Protein AF-A0A812BFP7-F1 (afdb_monomer)

InterPro domains:
  IPR000241 Ribosomal RNA large subunit methyltransferase K/L-like, methyltransferase domain [PF01170] (196-323)
  IPR000649 Initiation factor 2B-related [PF01008] (764-1062)
  IPR002052 DNA methylase, N-6 adenine-specific, conserved site [PS00092] (311-317)
  IPR016691 tRNA (guanine(10)-N(2))-methyltransferase TRMT11 [PS51627] (2-546)
  IPR029063 S-adenosyl-L-methionine-dependent methyltransferase superfamily [G3DSA:3.40.50.150] (191-390)
  IPR029063 S-adenosyl-L-methionine-dependent methyltransferase superfamily [SSF53335] (126-402)
  IPR037171 NagB/RpiA transferase-like [SSF100950] (746-1070)
  IPR042529 Initiation factor 2B-like, C-terminal [G3DSA:3.40.50.10470] (867-1072)
  IPR059073 tRNA (guanine(10)-N(2))-methyltransferase TRMT11, N-terminal domain [PF25904] (10-185)

Secondary structure (DSSP, 8-state):
-----PPPEEEEEEE-SS-GGGHHHHHHHHHHHTT---EETTTTTTTS-SEEEEEES-HHHHHHHHTT-SSEEEEEEEEEEESSHHHHHHHHHT--HHHHGGGT-TT-EEEEEEEEESS---HHHHHHHHHTS-TTTTT--SEE-SSS-SEEEEEEEEE---TT-SS--SEEEEEEEEEEEE-SHHHHHHT-GGG-SS--TTPPPHHHHHHHHHHTT--TT-EEEETT-TTTHHHHHHHTTT-EEEEEES-HHHHTT-SPPSSTT-SS--TT-SHHHHHHTTTGGGGEEEEEE--TT-TTS-SSSS-EEEEEE----SSSS--EEEPP--S-------S-----EEE--HHHHHHHHHHHHHHHEEEEEEEEEEEEEETTT--GGGS-BBTTEEEEEEEEEESSSSEEEEEEEEEE-S---B-TTS-BS---B-SS-TTSSS-HHHHHHHHHHGGGS--HHHHHHHTTS----S--SSTHHHHHHHHHHHHHTTSSSSSSS--------------------------------------------------------------------------------------------------------SSHHHHHHHHHHHHHHTTTTSSS-----------HHHHHHHHHHHHHHHHHHHHHHHHSS----------------------------------------------HHHHHTTSS-S-GGGTTSPBPPPHHHHHHHGGG---S-HHHHHHHHHHHTTSS-SHHHHHHHHHHHHHHHHHH----TTS-HHHHHHHHHHHHHHHHHHHHT-SSSS-----HHHHHHHHHHHHHHHTS-TT--HHHHHHHHHHHHHHHIIIIIIHHHHHHHHHHHTT--TTEEEEEES--HHHHHHHHHHHHTT--EEEEEEE-TTT-HHHHHHHHHHHTT-EEEEEEGGGHHHHGGG-SEEEEE-SEEETTS-EEEETTHHHHHHHHHHTT--EEEE--GGGEES----SSSSS--BPPTHHHH--TTS--TTTTGGG-TT-----B-EEEE-GGG--EEE-SS-EE-GGGHHHHHHHHHHHH-GGGGGG-S--

pLDDT: mean 71.1, std 27.14, range [19.17, 98.56]

Structure (mmCIF, N/CA/C/O backbone):
data_AF-A0A812BFP7-F1
#
_entry.id   AF-A0A812BFP7-F1
#
loop_
_atom_site.group_PDB
_atom_site.id
_atom_site.type_symbol
_atom_site.label_atom_id
_atom_site.label_alt_id
_atom_site.label_comp_id
_atom_site.label_asym_id
_atom_site.label_entity_id
_atom_site.label_seq_id
_atom_site.pdbx_PDB_ins_code
_atom_site.Cartn_x
_atom_site.Cartn_y
_atom_site.Cartn_z
_atom_site.occupancy
_atom_site.B_iso_or_equiv
_atom_site.auth_seq_id
_atom_site.auth_comp_id
_atom_site.auth_asym_id
_atom_site.auth_atom_id
_atom_site.pdbx_PDB_model_num
ATOM 1 N N . MET A 1 1 ? -51.902 -11.927 16.737 1.00 34.41 1 MET A N 1
ATOM 2 C CA . MET A 1 1 ? -51.162 -12.066 18.015 1.00 34.41 1 MET A CA 1
ATOM 3 C C . MET A 1 1 ? -51.449 -10.841 18.872 1.00 34.41 1 MET A C 1
ATOM 5 O O . MET A 1 1 ? -51.767 -9.804 18.302 1.00 34.41 1 MET A O 1
ATOM 9 N N . MET A 1 2 ? -51.421 -10.958 20.202 1.00 28.30 2 MET A N 1
ATOM 10 C CA . MET A 1 2 ? -51.776 -9.850 21.103 1.00 28.30 2 MET A CA 1
ATOM 11 C C . MET A 1 2 ? -50.679 -8.778 21.135 1.00 28.30 2 MET A C 1
ATOM 13 O O . MET A 1 2 ? -49.498 -9.109 21.199 1.00 28.30 2 MET A O 1
ATOM 17 N N . SER A 1 3 ? -51.073 -7.502 21.118 1.00 32.19 3 SER A N 1
ATOM 18 C CA . SER A 1 3 ? -50.143 -6.380 21.269 1.00 32.19 3 SER A CA 1
ATOM 19 C C . SER A 1 3 ? -49.846 -6.143 22.750 1.00 32.19 3 SER A C 1
ATOM 21 O O . SER A 1 3 ? -50.626 -5.506 23.459 1.00 32.19 3 SER A O 1
ATOM 23 N N . THR A 1 4 ? -48.724 -6.670 23.238 1.00 33.34 4 THR A N 1
ATOM 24 C CA . THR A 1 4 ? -48.198 -6.314 24.559 1.00 33.34 4 THR A CA 1
ATOM 25 C C . THR A 1 4 ? -47.571 -4.925 24.485 1.00 33.34 4 THR A C 1
ATOM 27 O O . THR A 1 4 ? -46.426 -4.782 24.055 1.00 33.34 4 THR A O 1
ATOM 30 N N . CYS A 1 5 ? -48.315 -3.898 24.897 1.00 33.09 5 CYS A N 1
ATOM 31 C CA . CYS A 1 5 ? -47.792 -2.540 25.012 1.00 33.09 5 CYS A CA 1
ATOM 32 C C . CYS A 1 5 ? -46.683 -2.511 26.077 1.00 33.09 5 CYS A C 1
ATOM 34 O O . CYS A 1 5 ? -46.962 -2.549 27.276 1.00 33.09 5 CYS A O 1
ATOM 36 N N . SER A 1 6 ? -45.419 -2.494 25.650 1.00 42.41 6 SER A N 1
ATOM 37 C CA . SER A 1 6 ? -44.271 -2.456 26.554 1.00 42.41 6 SER A CA 1
ATOM 38 C C . SER A 1 6 ? -44.202 -1.098 27.247 1.00 42.41 6 SER A C 1
ATOM 40 O O . SER A 1 6 ? -44.049 -0.082 26.568 1.00 42.41 6 SER A O 1
ATOM 42 N N . LEU A 1 7 ? -44.272 -1.078 28.580 1.00 53.75 7 LEU A N 1
ATOM 43 C CA . LEU A 1 7 ? -43.989 0.129 29.359 1.00 53.75 7 LEU A CA 1
ATOM 44 C C . LEU A 1 7 ? -42.561 0.601 29.063 1.00 53.75 7 LEU A C 1
ATOM 46 O O . LEU A 1 7 ? -41.603 -0.121 29.349 1.00 53.75 7 LEU A O 1
ATOM 50 N N . THR A 1 8 ? -42.416 1.804 28.509 1.00 64.38 8 THR A N 1
ATOM 51 C CA . THR A 1 8 ? -41.109 2.448 28.376 1.00 64.38 8 THR A CA 1
ATOM 52 C C . THR A 1 8 ? -40.562 2.773 29.767 1.00 64.38 8 THR A C 1
ATOM 54 O O . THR A 1 8 ? -41.273 3.295 30.626 1.00 64.38 8 THR A O 1
ATOM 57 N N . ARG A 1 9 ? -39.296 2.422 30.025 1.00 83.94 9 ARG A N 1
ATOM 58 C CA . ARG A 1 9 ? -38.604 2.775 31.277 1.00 83.94 9 ARG A CA 1
ATOM 59 C C . ARG A 1 9 ? -37.729 3.999 31.026 1.00 83.94 9 ARG A C 1
ATOM 61 O O . ARG A 1 9 ? -37.123 4.127 29.959 1.00 83.94 9 ARG A O 1
ATOM 68 N N . ARG A 1 10 ? -37.678 4.895 32.015 1.00 91.75 10 ARG A N 1
ATOM 69 C CA . ARG A 1 10 ? -36.827 6.090 31.993 1.00 91.75 10 ARG A CA 1
ATOM 70 C C . ARG A 1 10 ? -35.416 5.728 32.442 1.00 91.75 10 ARG A C 1
ATOM 72 O O . ARG A 1 10 ? -35.230 5.079 33.472 1.00 91.75 10 ARG A O 1
ATOM 79 N N . PHE A 1 11 ? -34.427 6.200 31.700 1.00 94.31 11 PHE A N 1
ATOM 80 C CA . PHE A 1 11 ? -33.012 6.029 31.996 1.00 94.31 11 PHE A CA 1
ATOM 81 C C . PHE A 1 11 ? -32.294 7.377 31.955 1.00 94.31 11 PHE A C 1
ATOM 83 O O . PHE A 1 11 ? -32.685 8.287 31.226 1.00 94.31 11 PHE A O 1
ATOM 90 N N . LEU A 1 12 ? -31.230 7.489 32.743 1.00 94.44 12 LEU A N 1
ATOM 91 C CA . LEU A 1 12 ? -30.334 8.636 32.791 1.00 94.44 12 LEU A CA 1
ATOM 92 C C . LEU A 1 12 ? -28.981 8.219 32.212 1.00 94.44 12 LEU A C 1
ATOM 94 O O . LEU A 1 12 ? -28.311 7.347 32.769 1.00 94.44 12 LEU A O 1
ATOM 98 N N . PHE A 1 13 ? -28.568 8.834 31.109 1.00 94.50 13 PHE A N 1
ATOM 99 C CA . PHE A 1 13 ? -27.234 8.648 30.541 1.00 94.50 13 PHE A CA 1
ATOM 100 C C . PHE A 1 13 ? -26.302 9.744 31.059 1.00 94.50 13 PHE A C 1
ATOM 102 O O . PHE A 1 13 ? -26.590 10.929 30.912 1.00 94.50 13 PHE A O 1
ATOM 109 N N . HIS A 1 14 ? -25.183 9.349 31.667 1.00 93.31 14 HIS A N 1
ATOM 110 C CA . HIS A 1 14 ? -24.153 10.256 32.171 1.00 93.31 14 HIS A CA 1
ATOM 111 C C . HIS A 1 14 ? -23.006 10.308 31.157 1.00 93.31 14 HIS A C 1
ATOM 113 O O . HIS A 1 14 ? -22.214 9.373 31.047 1.00 93.31 14 HIS A O 1
ATOM 119 N N . TYR A 1 15 ? -22.901 11.398 30.406 1.00 92.44 15 TYR A N 1
ATOM 120 C CA . TYR A 1 15 ? -21.848 11.630 29.422 1.00 92.44 15 TYR A CA 1
ATOM 121 C C . TYR A 1 15 ? -20.527 12.107 30.043 1.00 92.44 15 TYR A C 1
ATOM 123 O O . TYR A 1 15 ? -20.464 12.690 31.125 1.00 92.44 15 TYR A O 1
ATOM 131 N N . ALA A 1 16 ? -19.434 11.902 29.312 1.00 89.94 16 ALA A N 1
ATOM 132 C CA . ALA A 1 16 ? -18.162 12.557 29.571 1.00 89.94 16 ALA A CA 1
ATOM 133 C C . ALA A 1 16 ? -18.251 14.059 29.251 1.00 89.94 16 ALA A C 1
ATOM 135 O O . ALA A 1 16 ? -18.958 14.473 28.328 1.00 89.94 16 ALA A O 1
ATOM 136 N N . ASN A 1 17 ? -17.505 14.890 29.986 1.00 87.56 17 ASN A N 1
ATOM 137 C CA . ASN A 1 17 ? -17.420 16.331 29.721 1.00 87.56 17 ASN A CA 1
ATOM 138 C C . ASN A 1 17 ? -16.369 16.655 28.643 1.00 87.56 17 ASN A C 1
ATOM 140 O O . ASN A 1 17 ? -15.458 17.454 28.836 1.00 87.56 17 ASN A O 1
ATOM 144 N N . GLU A 1 18 ? -16.478 15.944 27.525 1.00 87.62 18 GLU A N 1
ATOM 145 C CA . GLU A 1 18 ? -15.593 15.959 26.365 1.00 87.62 18 GLU A CA 1
ATOM 146 C C . GLU A 1 18 ? -16.489 15.853 25.121 1.00 87.62 18 GLU A C 1
ATOM 148 O O . GLU A 1 18 ? -17.521 15.186 25.178 1.00 87.62 18 GLU A O 1
ATOM 153 N N . HIS A 1 19 ? -16.100 16.474 24.001 1.00 89.44 19 HIS A N 1
ATOM 154 C CA . HIS A 1 19 ? -16.774 16.306 22.701 1.00 89.44 19 HIS A CA 1
ATOM 155 C C . HIS A 1 19 ? -18.311 16.497 22.748 1.00 89.44 19 HIS A C 1
ATOM 157 O O . HIS A 1 19 ? -19.067 15.650 22.277 1.00 89.44 19 HIS A O 1
ATOM 163 N N . LEU A 1 20 ? -18.771 17.621 23.311 1.00 89.75 20 LEU A N 1
ATOM 164 C CA . LEU A 1 20 ? -20.192 17.899 23.590 1.00 89.75 20 LEU A CA 1
ATOM 165 C C . LEU A 1 20 ? -21.097 17.714 22.351 1.00 89.75 20 LEU A C 1
ATOM 167 O O . LEU A 1 20 ? -22.049 16.936 22.399 1.00 89.75 20 LEU A O 1
ATOM 171 N N . ASP A 1 21 ? -20.725 18.322 21.220 1.00 90.38 21 ASP A N 1
ATOM 172 C CA . ASP A 1 21 ? -21.389 18.222 19.906 1.00 90.38 21 ASP A CA 1
ATOM 173 C C . ASP A 1 21 ? -21.549 16.795 19.347 1.00 90.38 21 ASP A C 1
ATOM 175 O O . ASP A 1 21 ? -22.310 16.580 18.403 1.00 90.38 21 ASP A O 1
ATOM 179 N N . PHE A 1 22 ? -20.813 15.818 19.877 1.00 93.44 22 PHE A N 1
ATOM 180 C CA . PHE A 1 22 ? -20.758 14.447 19.364 1.00 93.44 22 PHE A CA 1
ATOM 181 C C . PHE A 1 22 ? -21.661 13.492 20.155 1.00 93.44 22 PHE A C 1
ATOM 183 O O . PHE A 1 22 ? -21.960 12.402 19.673 1.00 93.44 22 PHE A O 1
ATOM 190 N N . ARG A 1 23 ? -22.126 13.902 21.345 1.00 91.94 23 ARG A N 1
ATOM 191 C CA . ARG A 1 23 ? -22.915 13.075 22.275 1.00 91.94 23 ARG A CA 1
ATOM 192 C C . ARG A 1 23 ? -24.201 12.537 21.642 1.00 91.94 23 ARG A C 1
ATOM 194 O O . ARG A 1 23 ? -24.395 11.326 21.569 1.00 91.94 23 ARG A O 1
ATOM 201 N N . LEU A 1 24 ? -25.062 13.438 21.160 1.00 91.06 24 LEU A N 1
ATOM 202 C CA . LEU A 1 24 ? -26.338 13.069 20.540 1.00 91.06 24 LEU A CA 1
ATOM 203 C C . LEU A 1 24 ? -26.155 12.385 19.169 1.00 91.06 24 LEU A C 1
ATOM 205 O O . LEU A 1 24 ? -26.836 11.386 18.943 1.00 91.06 24 LEU A O 1
ATOM 209 N N . PRO A 1 25 ? -25.243 12.825 18.274 1.00 93.81 25 PRO A N 1
ATOM 210 C CA . PRO A 1 25 ? -24.984 12.113 17.020 1.00 93.81 25 PRO A CA 1
ATOM 211 C C . PRO A 1 25 ? -24.421 10.693 17.194 1.00 93.81 25 PRO A C 1
ATOM 213 O O . PRO A 1 25 ? -24.878 9.789 16.488 1.00 93.81 25 PRO A O 1
ATOM 216 N N . GLU A 1 26 ? -23.504 10.461 18.148 1.00 95.19 26 GLU A N 1
ATOM 217 C CA . GLU A 1 26 ? -23.027 9.103 18.464 1.00 95.19 26 GLU A CA 1
ATOM 218 C C . GLU A 1 26 ? -24.194 8.236 18.951 1.00 95.19 26 GLU A C 1
ATOM 220 O O . GLU A 1 26 ? -24.418 7.155 18.406 1.00 95.19 26 GLU A O 1
ATOM 225 N N . LEU A 1 27 ? -24.972 8.722 19.928 1.00 93.94 27 LEU A N 1
ATOM 226 C CA . LEU A 1 27 ? -26.112 7.981 20.470 1.00 93.94 27 LEU A CA 1
ATOM 227 C C . LEU A 1 27 ? -27.147 7.646 19.387 1.00 93.94 27 LEU A C 1
ATOM 229 O O . LEU A 1 27 ? -27.565 6.492 19.292 1.00 93.94 27 LEU A O 1
ATOM 233 N N . LYS A 1 28 ? -27.544 8.620 18.557 1.00 93.69 28 LYS A N 1
ATOM 234 C CA . LYS A 1 28 ? -28.531 8.397 17.488 1.00 93.69 28 LYS A CA 1
ATOM 235 C C . LYS A 1 28 ? -28.031 7.357 16.477 1.00 93.69 28 LYS A C 1
ATOM 237 O O . LYS A 1 28 ? -28.782 6.440 16.162 1.00 93.69 28 LYS A O 1
ATOM 242 N N . SER A 1 29 ? -26.757 7.415 16.076 1.00 95.50 29 SER A N 1
ATOM 243 C CA . SER A 1 29 ? -26.152 6.420 15.170 1.00 95.50 29 SER A CA 1
ATOM 244 C C . SER A 1 29 ? -26.057 5.019 15.797 1.00 95.50 29 SER A C 1
ATOM 246 O O . SER A 1 29 ? -26.315 4.019 15.134 1.00 95.50 29 SER A O 1
ATOM 248 N N . VAL A 1 30 ? -25.729 4.911 17.091 1.00 95.38 30 VAL A N 1
ATOM 249 C CA . VAL A 1 30 ? -25.682 3.610 17.785 1.00 95.38 30 VAL A CA 1
ATOM 250 C C . VAL A 1 30 ? -27.081 3.006 17.954 1.00 95.38 30 VAL A C 1
ATOM 252 O O . VAL A 1 30 ? -27.252 1.810 17.730 1.00 95.38 30 VAL A O 1
ATOM 255 N N . VAL A 1 31 ? -28.091 3.812 18.296 1.00 94.00 31 VAL A N 1
ATOM 256 C CA . VAL A 1 31 ? -29.491 3.359 18.413 1.00 94.00 31 VAL A CA 1
ATOM 257 C C . VAL A 1 31 ? -30.044 2.888 17.065 1.00 94.00 31 VAL A C 1
ATOM 259 O O . VAL A 1 31 ? -30.708 1.851 17.003 1.00 94.00 31 VAL A O 1
ATOM 262 N N . GLU A 1 32 ? -29.733 3.612 15.990 1.00 93.94 32 GLU A N 1
ATOM 263 C CA . GLU A 1 32 ? -30.132 3.275 14.623 1.00 93.94 32 GLU A CA 1
ATOM 264 C C . GLU A 1 32 ? -29.479 1.969 14.139 1.00 93.94 32 GLU A C 1
ATOM 266 O O . GLU A 1 32 ? -30.173 1.079 13.647 1.00 93.94 32 GLU A O 1
ATOM 271 N N . LEU A 1 33 ? -28.171 1.795 14.371 1.00 93.25 33 LEU A N 1
ATOM 272 C CA . LEU A 1 33 ? -27.451 0.551 14.072 1.00 93.25 33 LEU A CA 1
ATOM 273 C C . LEU A 1 33 ? -27.994 -0.660 14.855 1.00 93.25 33 LEU A C 1
ATOM 275 O O . LEU A 1 33 ? -27.965 -1.781 14.349 1.00 93.25 33 LEU A O 1
ATOM 279 N N . LEU A 1 34 ? -28.503 -0.440 16.071 1.00 91.88 34 LEU A N 1
ATOM 280 C CA . LEU A 1 34 ? -29.174 -1.450 16.899 1.00 91.88 34 LEU A CA 1
ATOM 281 C C . LEU A 1 34 ? -30.661 -1.653 16.531 1.00 91.88 34 LEU A C 1
ATOM 283 O O . LEU A 1 34 ? -31.382 -2.330 17.268 1.00 91.88 34 LEU A O 1
ATOM 287 N N . GLY A 1 35 ? -31.157 -1.051 15.440 1.00 90.25 35 GLY A N 1
ATOM 288 C CA . GLY A 1 35 ? -32.549 -1.184 14.980 1.00 90.25 35 GLY A CA 1
ATOM 289 C C . GLY A 1 35 ? -33.598 -0.718 16.000 1.00 90.25 35 GLY A C 1
ATOM 290 O O . GLY A 1 35 ? -34.750 -1.151 15.961 1.00 90.25 35 GLY A O 1
ATOM 291 N N . THR A 1 36 ? -33.190 0.121 16.952 1.00 86.75 36 THR A N 1
ATOM 292 C CA . THR A 1 36 ? -33.939 0.451 18.167 1.00 86.75 36 THR A CA 1
ATOM 293 C C . THR A 1 36 ? -34.615 1.818 18.043 1.00 86.75 36 THR A C 1
ATOM 295 O O . THR A 1 36 ? -34.182 2.683 17.286 1.00 86.75 36 THR A O 1
ATOM 298 N N . LYS A 1 37 ? -35.689 2.041 18.811 1.00 85.75 37 LYS A N 1
ATOM 299 C CA . LYS A 1 37 ? -36.280 3.373 19.008 1.00 85.75 37 LYS A CA 1
ATOM 300 C C . LYS A 1 37 ? -35.928 3.902 20.394 1.00 85.75 37 LYS A C 1
ATOM 302 O O . LYS A 1 37 ? -36.026 3.168 21.374 1.00 85.75 37 LYS A O 1
ATOM 307 N N . ILE A 1 38 ? -35.568 5.179 20.453 1.00 89.19 38 ILE A N 1
ATOM 308 C CA . ILE A 1 38 ? -35.316 5.941 21.678 1.00 89.19 38 ILE A CA 1
ATOM 309 C C . ILE A 1 38 ? -36.223 7.172 21.676 1.00 89.19 38 ILE A C 1
ATOM 311 O O . ILE A 1 38 ? -36.395 7.798 20.630 1.00 89.19 38 ILE A O 1
ATOM 315 N N . SER A 1 39 ? -36.797 7.516 22.828 1.00 89.00 39 SER A N 1
ATOM 316 C CA . SER A 1 39 ? -37.360 8.852 23.051 1.00 89.00 39 SER A CA 1
ATOM 317 C C . SER A 1 39 ? -36.368 9.649 23.889 1.00 89.00 39 SER A C 1
ATOM 319 O O . SER A 1 39 ? -35.818 9.116 24.854 1.00 89.00 39 SER A O 1
ATOM 321 N N . ILE A 1 40 ? -36.102 10.898 23.517 1.00 86.88 40 ILE A N 1
ATOM 322 C CA . ILE A 1 40 ? -35.144 11.767 24.207 1.00 86.88 40 ILE A CA 1
ATOM 323 C C . ILE A 1 40 ? -35.922 12.950 24.778 1.00 86.88 40 ILE A C 1
ATOM 325 O O . ILE A 1 40 ? -36.580 13.683 24.038 1.00 86.88 40 ILE A O 1
ATOM 329 N N . LYS A 1 41 ? -35.855 13.134 26.099 1.00 77.06 41 LYS A N 1
ATOM 330 C CA . LYS A 1 41 ? -36.414 14.316 26.760 1.00 77.06 41 LYS A CA 1
ATOM 331 C C . LYS A 1 41 ? -35.540 15.523 26.391 1.00 77.06 41 LYS A C 1
ATOM 333 O O . LYS A 1 41 ? -34.319 15.403 26.397 1.00 77.06 41 LYS A O 1
ATOM 338 N N . ASN A 1 42 ? -36.156 16.664 26.077 1.00 64.31 42 ASN A N 1
ATOM 339 C CA . ASN A 1 42 ? -35.472 17.934 25.789 1.00 64.31 42 ASN A CA 1
ATOM 340 C C . ASN A 1 42 ? -34.384 17.866 24.686 1.00 64.31 42 ASN A C 1
ATOM 342 O O . ASN A 1 42 ? -33.236 18.241 24.914 1.00 64.31 42 ASN A O 1
ATOM 346 N N . GLU A 1 43 ? -34.724 17.451 23.457 1.00 61.72 43 GLU A N 1
ATOM 347 C CA . GLU A 1 43 ? -33.748 17.360 22.344 1.00 61.72 43 GLU A CA 1
ATOM 348 C C . GLU A 1 43 ? -32.973 18.658 22.014 1.00 61.72 43 GLU A C 1
ATOM 350 O O . GLU A 1 43 ? -31.988 18.609 21.278 1.00 61.72 43 GLU A O 1
ATOM 355 N N . THR A 1 44 ? -33.423 19.824 22.487 1.00 49.72 44 THR A N 1
ATOM 356 C CA . THR A 1 44 ? -33.136 21.121 21.859 1.00 49.72 44 THR A CA 1
ATOM 357 C C . THR A 1 44 ? -32.016 21.968 22.470 1.00 49.72 44 THR A C 1
ATOM 359 O O . THR A 1 44 ? -31.631 22.927 21.805 1.00 49.72 44 THR A O 1
ATOM 362 N N . ASN A 1 45 ? -31.494 21.699 23.681 1.00 45.66 45 ASN A N 1
ATOM 363 C CA . ASN A 1 45 ? -30.565 22.668 24.314 1.00 45.66 45 ASN A CA 1
ATOM 364 C C . ASN A 1 45 ? -29.476 22.132 25.277 1.00 45.66 45 ASN A C 1
ATOM 366 O O . ASN A 1 45 ? -28.659 22.905 25.774 1.00 45.66 45 ASN A O 1
ATOM 370 N N . GLU A 1 46 ? -29.404 20.829 25.557 1.00 56.22 46 GLU A N 1
ATOM 371 C CA . GLU A 1 46 ? -28.599 20.304 26.680 1.00 56.22 46 GLU A CA 1
ATOM 372 C C . GLU A 1 46 ? -27.129 19.949 26.335 1.00 56.22 46 GLU A C 1
ATOM 374 O O . GLU A 1 46 ? -26.581 18.950 26.797 1.00 56.22 46 GLU A O 1
ATOM 379 N N . GLN A 1 47 ? -26.428 20.785 25.553 1.00 59.81 47 GLN A N 1
ATOM 380 C CA . GLN A 1 47 ? -24.992 20.568 25.276 1.00 59.81 47 GLN A CA 1
ATOM 381 C C . GLN A 1 47 ? -24.102 20.670 26.533 1.00 59.81 47 GLN A C 1
ATOM 383 O O . GLN A 1 47 ? -23.095 19.965 26.624 1.00 59.81 47 GLN A O 1
ATOM 388 N N . LYS A 1 48 ? -24.447 21.549 27.489 1.00 71.88 48 LYS A N 1
ATOM 389 C CA . LYS A 1 48 ? -23.667 21.774 28.724 1.00 71.88 48 LYS A CA 1
ATOM 390 C C . LYS A 1 48 ? -23.982 20.760 29.839 1.00 71.88 48 LYS A C 1
ATOM 392 O O . LYS A 1 48 ? -23.065 20.386 30.570 1.00 71.88 48 LYS A O 1
ATOM 397 N N . ASN A 1 49 ? -25.220 20.265 29.940 1.00 84.25 49 ASN A N 1
ATOM 398 C CA . ASN A 1 49 ? -25.593 19.225 30.908 1.00 84.25 49 ASN A CA 1
ATOM 399 C C . ASN A 1 49 ? -24.865 17.908 30.561 1.00 84.25 49 ASN A C 1
ATOM 401 O O . ASN A 1 49 ? -24.902 17.489 29.405 1.00 84.25 49 ASN A O 1
ATOM 405 N N . PRO A 1 50 ? -24.149 17.235 31.481 1.00 88.12 50 PRO A N 1
ATOM 406 C CA . PRO A 1 50 ? -23.606 15.899 31.226 1.00 88.12 50 PRO A CA 1
ATOM 407 C C . PRO A 1 50 ? -24.668 14.795 31.323 1.00 88.12 50 PRO A C 1
ATOM 409 O O . PRO A 1 50 ? -24.377 13.665 30.936 1.00 88.12 50 PRO A O 1
ATOM 412 N N . PHE A 1 51 ? -25.857 15.077 31.852 1.00 90.62 51 PHE A N 1
ATOM 413 C CA . PHE A 1 51 ? -26.940 14.109 31.990 1.00 90.62 51 PHE A CA 1
ATOM 414 C C . PHE A 1 51 ? -27.934 14.222 30.830 1.00 90.62 51 PHE A C 1
ATOM 416 O O . PHE A 1 51 ? -28.146 15.301 30.290 1.00 90.62 51 PHE A O 1
ATOM 423 N N . LEU A 1 52 ? -28.537 13.100 30.438 1.00 91.25 52 LEU A N 1
ATOM 424 C CA . LEU A 1 52 ? -29.611 13.055 29.445 1.00 91.25 52 LEU A CA 1
ATOM 425 C C . LEU A 1 52 ? -30.669 12.042 29.881 1.00 91.25 52 LEU A C 1
ATOM 427 O O . LEU A 1 52 ? -30.341 10.880 30.136 1.00 91.25 52 LEU A O 1
ATOM 431 N N . VAL A 1 53 ? -31.930 12.471 29.942 1.00 91.62 53 VAL A N 1
ATOM 432 C CA . VAL A 1 53 ? -33.067 11.593 30.247 1.00 91.62 53 VAL A CA 1
ATOM 433 C C . VAL A 1 53 ? -33.620 11.006 28.948 1.00 91.62 53 VAL A C 1
ATOM 435 O O . VAL A 1 53 ? -34.004 11.735 28.032 1.00 91.62 53 VAL A O 1
ATOM 438 N N . VAL A 1 54 ? -33.670 9.678 28.873 1.00 91.88 54 VAL A N 1
ATOM 439 C CA . VAL A 1 54 ? -34.143 8.933 27.699 1.00 91.88 54 VAL A CA 1
ATOM 440 C C . VAL A 1 54 ? -35.144 7.854 28.096 1.00 91.88 54 VAL A C 1
ATOM 442 O O . VAL A 1 54 ? -35.083 7.311 29.199 1.00 91.88 54 VAL A O 1
ATOM 445 N N . GLU A 1 55 ? -36.043 7.501 27.183 1.00 91.81 55 GLU A N 1
ATOM 446 C CA . GLU A 1 55 ? -36.928 6.348 27.337 1.00 91.81 55 GLU A CA 1
ATOM 447 C C . GLU A 1 55 ? -36.559 5.236 26.358 1.00 91.81 55 GLU A C 1
ATOM 449 O O . GLU A 1 55 ? -36.386 5.469 25.156 1.00 91.81 55 GLU A O 1
ATOM 454 N N . LEU A 1 56 ? -36.448 4.018 26.893 1.00 90.25 56 LEU A N 1
ATOM 455 C CA . LEU A 1 56 ? -36.044 2.815 26.166 1.00 90.25 56 LEU A CA 1
ATOM 456 C C . LEU A 1 56 ? -36.894 1.604 26.596 1.00 90.25 56 LEU A C 1
ATOM 458 O O . LEU A 1 56 ? -37.439 1.587 27.706 1.00 90.25 56 LEU A O 1
ATOM 462 N N . PRO A 1 57 ? -37.018 0.571 25.739 1.00 86.44 57 PRO A N 1
ATOM 463 C CA . PRO A 1 57 ? -37.899 -0.568 25.999 1.00 86.44 57 PRO A CA 1
ATOM 464 C C . PRO A 1 57 ? -37.356 -1.561 27.040 1.00 86.44 57 PRO A C 1
ATOM 466 O O . PRO A 1 57 ? -38.134 -2.327 27.603 1.00 86.44 57 PRO A O 1
ATOM 469 N N . SER A 1 58 ? -36.041 -1.596 27.305 1.00 88.56 58 SER A N 1
ATOM 470 C CA . SER A 1 58 ? -35.457 -2.523 28.286 1.00 88.56 58 SER A CA 1
ATOM 471 C C . SER A 1 58 ? -34.087 -2.083 28.821 1.00 88.56 58 SER A C 1
ATOM 473 O O . SER A 1 58 ? -33.368 -1.321 28.175 1.00 88.56 58 SER A O 1
ATOM 475 N N . GLU A 1 59 ? -33.689 -2.636 29.974 1.00 91.31 59 GLU A N 1
ATOM 476 C CA . GLU A 1 59 ? -32.315 -2.533 30.498 1.00 91.31 59 GLU A CA 1
ATOM 477 C C . GLU A 1 59 ? -31.281 -3.190 29.569 1.00 91.31 59 GLU A C 1
ATOM 479 O O . GLU A 1 59 ? -30.136 -2.752 29.515 1.00 91.31 59 GLU A O 1
ATOM 484 N N . GLU A 1 60 ? -31.661 -4.227 28.818 1.00 92.25 60 GLU A N 1
ATOM 485 C CA . GLU A 1 60 ? -30.736 -4.929 27.922 1.00 92.25 60 GLU A CA 1
ATOM 486 C C . GLU A 1 60 ? -30.380 -4.069 26.703 1.00 92.25 60 GLU A C 1
ATOM 488 O O . GLU A 1 60 ? -29.220 -3.983 26.309 1.00 92.25 60 GLU A O 1
ATOM 493 N N . THR A 1 61 ? -31.355 -3.316 26.189 1.00 91.69 61 THR A N 1
ATOM 494 C CA . THR A 1 61 ? -31.147 -2.278 25.170 1.00 91.69 61 THR A CA 1
ATOM 495 C C . THR A 1 61 ? -30.155 -1.210 25.651 1.00 91.69 61 THR A C 1
ATOM 497 O O . THR A 1 61 ? -29.280 -0.792 24.895 1.00 91.69 61 THR A O 1
ATOM 500 N N . VAL A 1 62 ? -30.230 -0.804 26.925 1.00 94.19 62 VAL A N 1
ATOM 501 C CA . VAL A 1 62 ? -29.274 0.142 27.531 1.00 94.19 62 VAL A CA 1
ATOM 502 C C . VAL A 1 62 ? -27.858 -0.441 27.577 1.00 94.19 62 VAL A C 1
ATOM 504 O O . VAL A 1 62 ? -26.909 0.249 27.201 1.00 94.19 62 VAL A O 1
ATOM 507 N N . LYS A 1 63 ? -27.696 -1.715 27.964 1.00 95.12 63 LYS A N 1
ATOM 508 C CA . LYS A 1 63 ? -26.386 -2.393 27.935 1.00 95.12 63 LYS A CA 1
ATOM 509 C C . LYS A 1 63 ? -25.826 -2.503 26.516 1.00 95.12 63 LYS A C 1
ATOM 511 O O . LYS A 1 63 ? -24.634 -2.287 26.326 1.00 95.12 63 LYS A O 1
ATOM 516 N N . GLN A 1 64 ? -26.661 -2.801 25.519 1.00 93.75 64 GLN A N 1
ATOM 517 C CA . GLN A 1 64 ? -26.245 -2.879 24.112 1.00 93.75 64 GLN A CA 1
ATOM 518 C C . GLN A 1 64 ? -25.735 -1.530 23.580 1.00 93.75 64 GLN A C 1
ATOM 520 O O . GLN A 1 64 ? -24.721 -1.500 22.885 1.00 93.75 64 GLN A O 1
ATOM 525 N N . ILE A 1 65 ? -26.372 -0.416 23.964 1.00 94.81 65 ILE A N 1
ATOM 526 C CA . ILE A 1 65 ? -25.893 0.943 23.654 1.00 94.81 65 ILE A CA 1
ATOM 527 C C . ILE A 1 65 ? -24.555 1.218 24.367 1.00 94.81 65 ILE A C 1
ATOM 529 O O . ILE A 1 65 ? -23.579 1.600 23.718 1.00 94.81 65 ILE A O 1
ATOM 533 N N . LEU A 1 66 ? -24.472 0.974 25.682 1.00 94.38 66 LEU A N 1
ATOM 534 C CA . LEU A 1 66 ? -23.261 1.215 26.485 1.00 94.38 66 LEU A CA 1
ATOM 535 C C . LEU A 1 66 ? -22.051 0.383 26.046 1.00 94.38 66 LEU A C 1
ATOM 537 O O . LEU A 1 66 ? -20.927 0.886 26.062 1.00 94.38 66 LEU A O 1
ATOM 541 N N . ASN A 1 67 ? -22.283 -0.855 25.598 1.00 93.06 67 ASN A N 1
ATOM 542 C CA . ASN A 1 67 ? -21.272 -1.738 25.014 1.00 93.06 67 ASN A CA 1
ATOM 543 C C . ASN A 1 67 ? -20.716 -1.235 23.672 1.00 93.06 67 ASN A C 1
ATOM 545 O O . ASN A 1 67 ? -19.860 -1.897 23.086 1.00 93.06 67 ASN A O 1
ATOM 549 N N . ARG A 1 68 ? -21.171 -0.072 23.189 1.00 92.25 68 ARG A N 1
ATOM 550 C CA . ARG A 1 68 ? -20.737 0.506 21.922 1.00 92.25 68 ARG A CA 1
ATOM 551 C C . ARG A 1 68 ? -20.384 1.999 21.977 1.00 92.25 68 ARG A C 1
ATOM 553 O O . ARG A 1 68 ? -19.433 2.404 21.310 1.00 92.25 68 ARG A O 1
ATOM 560 N N . THR A 1 69 ? -21.104 2.822 22.741 1.00 93.12 69 THR A N 1
ATOM 561 C CA . THR A 1 69 ? -20.842 4.274 22.839 1.00 93.12 69 THR A CA 1
ATOM 562 C C . THR A 1 69 ? -19.554 4.604 23.599 1.00 93.12 69 THR A C 1
ATOM 564 O O . THR A 1 69 ? -19.265 3.993 24.629 1.00 93.12 69 THR A O 1
ATOM 567 N N . MET A 1 70 ? -18.836 5.638 23.154 1.00 93.12 70 MET A N 1
ATOM 568 C CA . MET A 1 70 ? -17.619 6.153 23.797 1.00 93.12 70 MET A CA 1
ATOM 569 C C . MET A 1 70 ? -17.865 7.367 24.698 1.00 93.12 70 MET A C 1
ATOM 571 O O . MET A 1 70 ? -17.079 7.638 25.614 1.00 93.12 70 MET A O 1
ATOM 575 N N . LEU A 1 71 ? -18.911 8.149 24.426 1.00 93.19 71 LEU A N 1
ATOM 576 C CA . LEU A 1 71 ? -19.163 9.396 25.149 1.00 93.19 71 LEU A CA 1
ATOM 577 C C . LEU A 1 71 ? -20.019 9.196 26.398 1.00 93.19 71 LEU A C 1
ATOM 579 O O . LEU A 1 71 ? -19.874 9.973 27.341 1.00 93.19 71 LEU A O 1
ATOM 583 N N . ILE A 1 72 ? -20.846 8.150 26.459 1.00 93.94 72 ILE A N 1
ATOM 584 C CA . ILE A 1 72 ? -21.564 7.777 27.683 1.00 93.94 72 ILE A CA 1
ATOM 585 C C . ILE A 1 72 ? -20.574 7.094 28.642 1.00 93.94 72 ILE A C 1
ATOM 587 O O . ILE A 1 72 ? -19.893 6.135 28.279 1.00 93.94 72 ILE A O 1
ATOM 591 N N . ARG A 1 73 ? -20.463 7.606 29.872 1.00 93.25 73 ARG A N 1
ATOM 592 C CA . ARG A 1 73 ? -19.664 7.013 30.957 1.00 93.25 73 ARG A CA 1
ATOM 593 C C . ARG A 1 73 ? -20.391 5.846 31.607 1.00 93.25 73 ARG A C 1
ATOM 595 O O . ARG A 1 73 ? -19.751 4.852 31.918 1.00 93.25 73 ARG A O 1
ATOM 602 N N . SER A 1 74 ? -21.692 6.003 31.830 1.00 95.19 74 SER A N 1
ATOM 603 C CA . SER A 1 74 ? -22.558 5.049 32.520 1.00 95.19 74 SER A CA 1
ATOM 604 C C . SER A 1 74 ? -24.031 5.388 32.284 1.00 95.19 74 SER A C 1
ATOM 606 O O . SER A 1 74 ? -24.369 6.524 31.931 1.00 95.19 74 SER A O 1
ATOM 608 N N . ALA A 1 75 ? -24.910 4.406 32.485 1.00 96.38 75 ALA A N 1
ATOM 609 C CA . ALA A 1 75 ? -26.357 4.605 32.467 1.00 96.38 75 ALA A CA 1
ATOM 610 C C . ALA A 1 75 ? -27.010 4.121 33.762 1.00 96.38 75 ALA A C 1
ATOM 612 O O . ALA A 1 75 ? -26.603 3.114 34.349 1.00 96.38 75 ALA A O 1
ATOM 613 N N . TYR A 1 76 ? -28.066 4.821 34.161 1.00 95.94 76 TYR A N 1
ATOM 614 C CA . TYR A 1 76 ? -28.845 4.548 35.361 1.00 95.94 76 TYR A CA 1
ATOM 615 C C . TYR A 1 76 ? -30.316 4.372 34.992 1.00 95.94 76 TYR A C 1
ATOM 617 O O . TYR A 1 76 ? -30.823 5.076 34.123 1.00 95.94 76 TYR A O 1
ATOM 625 N N . GLU A 1 77 ? -31.026 3.472 35.663 1.00 94.69 77 GLU A N 1
ATOM 626 C CA . GLU A 1 77 ? -32.485 3.512 35.692 1.00 94.69 77 GLU A CA 1
ATOM 627 C C . GLU A 1 77 ? -32.920 4.709 36.539 1.00 94.69 77 GLU A C 1
ATOM 629 O O . GLU A 1 77 ? -32.525 4.817 37.702 1.00 94.69 77 GLU A O 1
ATOM 634 N N . LEU A 1 78 ? -33.707 5.613 35.952 1.00 93.69 78 LEU A N 1
ATOM 635 C CA . LEU A 1 78 ? -34.095 6.870 36.583 1.00 93.69 78 LEU A CA 1
ATOM 636 C C . LEU A 1 78 ? -35.347 6.666 37.440 1.00 93.69 78 LEU A C 1
ATOM 638 O O . LEU A 1 78 ? -36.458 6.538 36.920 1.00 93.69 78 LEU A O 1
ATOM 642 N N . TRP A 1 79 ? -35.161 6.657 38.758 1.00 91.81 79 TRP A N 1
ATOM 643 C CA . TRP A 1 79 ? -36.250 6.505 39.721 1.00 91.81 79 TRP A CA 1
ATOM 644 C C . TRP A 1 79 ? -36.915 7.855 40.004 1.00 91.81 79 TRP A C 1
ATOM 646 O O . TRP A 1 79 ? -38.123 7.992 39.811 1.00 91.81 79 TRP A O 1
ATOM 656 N N . ALA A 1 80 ? -36.127 8.869 40.373 1.00 90.94 80 ALA A N 1
ATOM 657 C CA . ALA A 1 80 ? -36.620 10.216 40.655 1.00 90.94 80 ALA A CA 1
ATOM 658 C C . ALA A 1 80 ? -35.809 11.302 39.934 1.00 90.94 80 ALA A C 1
ATOM 660 O O . ALA A 1 80 ? -34.601 11.187 39.736 1.00 90.94 80 ALA A O 1
ATOM 661 N N . GLU A 1 81 ? -36.518 12.363 39.569 1.00 92.31 81 GLU A N 1
ATOM 662 C CA . GLU A 1 81 ? -36.050 13.594 38.935 1.00 92.31 81 GLU A CA 1
ATOM 663 C C . GLU A 1 81 ? -36.769 14.738 39.671 1.00 92.31 81 GLU A C 1
ATOM 665 O O . GLU A 1 81 ? -37.963 14.599 39.963 1.00 92.31 81 GLU A O 1
ATOM 670 N N . SER A 1 82 ? -36.064 15.808 40.039 1.00 92.94 82 SER A N 1
ATOM 671 C CA . SER A 1 82 ? -36.637 16.967 40.744 1.00 92.94 82 SER A CA 1
ATOM 672 C C . SER A 1 82 ? -35.759 18.216 40.600 1.00 92.94 82 SER A C 1
ATOM 674 O O . SER A 1 82 ? -34.609 18.123 40.167 1.00 92.94 82 SER A O 1
ATOM 676 N N . THR A 1 83 ? -36.271 19.388 40.984 1.00 89.31 83 THR A N 1
ATOM 677 C CA . THR A 1 83 ? -35.445 20.611 41.128 1.00 89.31 83 THR A CA 1
ATOM 678 C C . THR A 1 83 ? -35.004 20.841 42.576 1.00 89.31 83 THR A C 1
ATOM 680 O O . THR A 1 83 ? -33.954 21.429 42.827 1.00 89.31 83 THR A O 1
ATOM 683 N N . THR A 1 84 ? -35.766 20.328 43.549 1.00 91.69 84 THR A N 1
ATOM 684 C CA . THR A 1 84 ? -35.495 20.503 44.987 1.00 91.69 84 THR A CA 1
ATOM 685 C C . THR A 1 84 ? -35.324 19.174 45.721 1.00 91.69 84 THR A C 1
ATOM 687 O O . THR A 1 84 ? -35.824 18.131 45.286 1.00 91.69 84 THR A O 1
ATOM 690 N N . PHE A 1 85 ? -34.630 19.205 46.866 1.00 89.88 85 PHE A N 1
ATOM 691 C CA . PHE A 1 85 ? -34.482 18.032 47.734 1.00 89.88 85 PHE A CA 1
ATOM 692 C C . PHE A 1 85 ? -35.828 17.582 48.304 1.00 89.88 85 PHE A C 1
ATOM 694 O O . PHE A 1 85 ? -36.139 16.401 48.229 1.00 89.88 85 PHE A O 1
ATOM 701 N N . ASP A 1 86 ? -36.669 18.497 48.788 1.00 90.31 86 ASP A N 1
ATOM 702 C CA . ASP A 1 86 ? -37.988 18.159 49.346 1.00 90.31 86 ASP A CA 1
ATOM 703 C C . ASP A 1 86 ? -38.896 17.454 48.325 1.00 90.31 86 ASP A C 1
ATOM 705 O O . ASP A 1 86 ? -39.658 16.551 48.674 1.00 90.31 86 ASP A O 1
ATOM 709 N N . GLU A 1 87 ? -38.810 17.848 47.052 1.00 91.50 87 GLU A N 1
ATOM 710 C CA . GLU A 1 87 ? -39.452 17.153 45.935 1.00 91.50 87 GLU A CA 1
ATOM 711 C C . GLU A 1 87 ? -38.796 15.790 45.662 1.00 91.50 87 GLU A C 1
ATOM 713 O O . GLU A 1 87 ? -39.511 14.809 45.466 1.00 91.50 87 GLU A O 1
ATOM 718 N N . LEU A 1 88 ? -37.462 15.679 45.738 1.00 91.50 88 LEU A N 1
ATOM 719 C CA . LEU A 1 88 ? -36.761 14.394 45.620 1.00 91.50 88 LEU A CA 1
ATOM 720 C C . LEU A 1 88 ? -37.212 13.403 46.704 1.00 91.50 88 LEU A C 1
ATOM 722 O O . LEU A 1 88 ? -37.527 12.260 46.383 1.00 91.50 88 LEU A O 1
ATOM 726 N N . HIS A 1 89 ? -37.292 13.832 47.969 1.00 90.25 89 HIS A N 1
ATOM 727 C CA . HIS A 1 89 ? -37.755 12.994 49.079 1.00 90.25 89 HIS A CA 1
ATOM 728 C C . HIS A 1 89 ? -39.195 12.515 48.849 1.00 90.25 89 HIS A C 1
ATOM 730 O O . HIS A 1 89 ? -39.472 11.327 49.006 1.00 90.25 89 HIS A O 1
ATOM 736 N N . LYS A 1 90 ? -40.096 13.399 48.392 1.00 89.88 90 LYS A N 1
ATOM 737 C CA . LYS A 1 90 ? -41.479 13.035 48.031 1.00 89.88 90 LYS A CA 1
ATOM 738 C C . LYS A 1 90 ? -41.528 12.054 46.856 1.00 89.88 90 LYS A C 1
ATOM 740 O O . LYS A 1 90 ? -42.273 11.079 46.923 1.00 89.88 90 LYS A O 1
ATOM 745 N N . ASN A 1 91 ? -40.730 12.269 45.813 1.00 90.62 91 ASN A N 1
ATOM 746 C CA . ASN A 1 91 ? -40.706 11.408 44.628 1.00 90.62 91 ASN A CA 1
ATOM 747 C C . ASN A 1 91 ? -40.107 10.024 44.938 1.00 90.62 91 ASN A C 1
ATOM 749 O O . ASN A 1 91 ? -40.617 9.019 44.449 1.00 90.62 91 ASN A O 1
ATOM 753 N N . LEU A 1 92 ? -39.083 9.953 45.796 1.00 89.56 92 LEU A N 1
ATOM 754 C CA . LEU A 1 92 ? -38.478 8.699 46.259 1.00 89.56 92 LEU A CA 1
ATOM 755 C C . LEU A 1 92 ? -39.379 7.921 47.230 1.00 89.56 92 LEU A C 1
ATOM 757 O O . LEU A 1 92 ? -39.465 6.698 47.128 1.00 89.56 92 LEU A O 1
ATOM 761 N N . ALA A 1 93 ? -40.084 8.607 48.135 1.00 87.38 93 ALA A N 1
ATOM 762 C CA . ALA A 1 93 ? -40.996 7.968 49.084 1.00 87.38 93 ALA A CA 1
ATOM 763 C C . ALA A 1 93 ? -42.263 7.385 48.425 1.00 87.38 93 ALA A C 1
ATOM 765 O O . ALA A 1 93 ? -42.864 6.456 48.961 1.00 87.38 93 ALA A O 1
ATOM 766 N N . ASN A 1 94 ? -42.660 7.903 47.257 1.00 87.12 94 ASN A N 1
ATOM 767 C CA . ASN A 1 94 ? -43.827 7.443 46.494 1.00 87.12 94 ASN A CA 1
ATOM 768 C C . ASN A 1 94 ? -43.473 6.471 45.344 1.00 87.12 94 ASN A C 1
ATOM 770 O O . ASN A 1 94 ? -44.299 6.241 44.456 1.00 87.12 94 ASN A O 1
ATOM 774 N N . LEU A 1 95 ? -42.266 5.889 45.327 1.00 85.31 95 LEU A N 1
ATOM 775 C CA . LEU A 1 95 ? -41.879 4.926 44.289 1.00 85.31 95 LEU A CA 1
ATOM 776 C C . LEU A 1 95 ? -42.753 3.653 44.330 1.00 85.31 95 LEU A C 1
ATOM 778 O O . LEU A 1 95 ? -42.965 3.079 45.402 1.00 85.31 95 LEU A O 1
ATOM 782 N N . PRO A 1 96 ? -43.224 3.137 43.175 1.00 84.44 96 PRO A N 1
ATOM 783 C CA . PRO A 1 96 ? -43.950 1.871 43.135 1.00 84.44 96 PRO A CA 1
ATOM 784 C C . PRO A 1 96 ? -43.051 0.714 43.586 1.00 84.44 96 PRO A C 1
ATOM 786 O O . PRO A 1 96 ? -42.069 0.410 42.915 1.00 84.44 96 PRO A O 1
ATOM 789 N N . LYS A 1 97 ? -43.410 0.013 44.669 1.00 81.19 97 LYS A N 1
ATOM 790 C CA . LYS A 1 97 ? -42.569 -1.052 45.259 1.00 81.19 97 LYS A CA 1
ATOM 791 C C . LYS A 1 97 ? -42.146 -2.147 44.273 1.00 81.19 97 LYS A C 1
ATOM 793 O O . LYS A 1 97 ? -40.996 -2.559 44.271 1.00 81.19 97 LYS A O 1
ATOM 798 N N . LYS A 1 98 ? -43.006 -2.488 43.305 1.00 81.44 98 LYS A N 1
ATOM 799 C CA . LYS A 1 98 ? -42.690 -3.396 42.181 1.00 81.44 98 LYS A CA 1
ATOM 800 C C . LYS A 1 98 ? -41.432 -2.998 41.373 1.00 81.44 98 LYS A C 1
ATOM 802 O O . LYS A 1 98 ? -40.863 -3.850 40.697 1.00 81.44 98 LYS A O 1
ATOM 807 N N . LEU A 1 99 ? -41.024 -1.727 41.411 1.00 82.38 99 LEU A N 1
ATOM 808 C CA . LEU A 1 99 ? -39.805 -1.201 40.789 1.00 82.38 99 LEU A CA 1
ATOM 809 C C . LEU A 1 99 ? -38.567 -1.350 41.691 1.00 82.38 99 LEU A C 1
ATOM 811 O O . LEU A 1 99 ? -37.472 -1.566 41.179 1.00 82.38 99 LEU A O 1
ATOM 815 N N . THR A 1 100 ? -38.728 -1.216 43.011 1.00 83.44 100 THR A N 1
ATOM 816 C CA . THR A 1 100 ? -37.622 -1.185 43.982 1.00 83.44 100 THR A CA 1
ATOM 817 C C . THR A 1 100 ? -37.351 -2.549 44.618 1.00 83.44 100 THR A C 1
ATOM 819 O O . THR A 1 100 ? -36.189 -2.948 44.664 1.00 83.44 100 THR A O 1
ATOM 822 N N . ASP A 1 101 ? -38.388 -3.303 45.005 1.00 84.25 101 ASP A N 1
ATOM 823 C CA . ASP A 1 101 ? -38.303 -4.607 45.688 1.00 84.25 101 ASP A CA 1
ATOM 824 C C . ASP A 1 101 ? -37.264 -5.587 45.080 1.00 84.25 101 ASP A C 1
ATOM 826 O O . ASP A 1 101 ? -36.540 -6.223 45.855 1.00 84.25 101 ASP A O 1
ATOM 830 N N . PRO A 1 102 ? -37.101 -5.713 43.736 1.00 85.38 102 PRO A N 1
ATOM 831 C CA . PRO A 1 102 ? -36.094 -6.603 43.143 1.00 85.38 102 PRO A CA 1
ATOM 832 C C . PRO A 1 102 ? -34.639 -6.229 43.466 1.00 85.38 102 PRO A C 1
ATOM 834 O O . PRO A 1 102 ? -33.759 -7.078 43.350 1.00 85.38 102 PRO A O 1
ATOM 837 N N . TYR A 1 103 ? -34.387 -4.975 43.851 1.00 86.06 103 TYR A N 1
ATOM 838 C CA . TYR A 1 103 ? -33.054 -4.390 44.034 1.00 86.06 103 TYR A CA 1
ATOM 839 C C . TYR A 1 103 ? -32.798 -3.878 45.462 1.00 86.06 103 TYR A C 1
ATOM 841 O O . TYR A 1 103 ? -31.771 -3.247 45.714 1.00 86.06 103 TYR A O 1
ATOM 849 N N . THR A 1 104 ? -33.728 -4.089 46.399 1.00 83.44 104 THR A N 1
ATOM 850 C CA . THR A 1 104 ? -33.617 -3.572 47.777 1.00 83.44 104 THR A CA 1
ATOM 851 C C . THR A 1 104 ? -33.781 -4.638 48.868 1.00 83.44 104 THR A C 1
ATOM 853 O O . THR A 1 104 ? -33.762 -4.316 50.059 1.00 83.44 104 THR A O 1
ATOM 856 N N . SER A 1 105 ? -33.899 -5.912 48.477 1.00 83.56 105 SER A N 1
ATOM 857 C CA . SER A 1 105 ? -34.107 -7.053 49.381 1.00 83.56 105 SER A CA 1
ATOM 858 C C . SER A 1 105 ? -32.995 -7.246 50.427 1.00 83.56 105 SER A C 1
ATOM 860 O O . SER A 1 105 ? -31.826 -6.946 50.185 1.00 83.56 105 SER A O 1
ATOM 862 N N . GLU A 1 106 ? -33.347 -7.830 51.576 1.00 84.12 106 GLU A N 1
ATOM 863 C CA . GLU A 1 106 ? -32.450 -8.093 52.724 1.00 84.12 106 GLU A CA 1
ATOM 864 C C . GLU A 1 106 ? -31.240 -8.993 52.385 1.00 84.12 106 GLU A C 1
ATOM 866 O O . GLU A 1 106 ? -30.202 -8.923 53.047 1.00 84.12 106 GLU A O 1
ATOM 871 N N . ASN A 1 107 ? -31.352 -9.804 51.326 1.00 85.62 107 ASN A N 1
ATOM 872 C CA . ASN A 1 107 ? -30.284 -10.678 50.830 1.00 85.62 107 ASN A CA 1
ATOM 873 C C . ASN A 1 107 ? -29.319 -9.976 49.855 1.00 85.62 107 ASN A C 1
ATOM 875 O O . ASN A 1 107 ? -28.252 -10.519 49.578 1.00 85.62 107 ASN A O 1
ATOM 879 N N . SER A 1 108 ? -29.677 -8.797 49.335 1.00 89.62 108 SER A N 1
ATOM 880 C CA . SER A 1 108 ? -28.836 -8.015 48.419 1.00 89.62 108 SER A CA 1
ATOM 881 C C . SER A 1 108 ? -27.864 -7.097 49.167 1.00 89.62 108 SER A C 1
ATOM 883 O O . SER A 1 108 ? -28.085 -6.730 50.327 1.00 89.62 108 SER A O 1
ATOM 885 N N . THR A 1 109 ? -26.785 -6.689 48.498 1.00 92.69 109 THR A N 1
ATOM 886 C CA . THR A 1 109 ? -25.843 -5.684 48.999 1.00 92.69 109 THR A CA 1
ATOM 887 C C . THR A 1 109 ? -25.810 -4.441 48.117 1.00 92.69 109 THR A C 1
ATOM 889 O O . THR A 1 109 ? -25.881 -4.528 46.890 1.00 92.69 109 THR A O 1
ATOM 892 N N . PHE A 1 110 ? -25.689 -3.260 48.731 1.00 93.44 110 PHE A N 1
ATOM 893 C CA . PHE A 1 110 ? -25.710 -1.997 47.991 1.00 93.44 110 PHE A CA 1
ATOM 894 C C . PHE A 1 110 ? -24.735 -0.929 48.499 1.00 93.44 110 PHE A C 1
ATOM 896 O O . PHE A 1 110 ? -24.193 -1.008 49.603 1.00 93.44 110 PHE A O 1
ATOM 903 N N . LYS A 1 111 ? -24.532 0.109 47.683 1.00 94.38 111 LYS A N 1
ATOM 904 C CA . LYS A 1 111 ? -23.935 1.392 48.090 1.00 94.38 111 LYS A CA 1
ATOM 905 C C . LYS A 1 111 ? -24.754 2.559 47.535 1.00 94.38 111 LYS A C 1
ATOM 907 O O . LYS A 1 111 ? -25.414 2.410 46.506 1.00 94.38 111 LYS A O 1
ATOM 912 N N . ILE A 1 112 ? -24.652 3.719 48.181 1.00 94.06 112 ILE A N 1
ATOM 913 C CA . ILE A 1 112 ? -25.155 4.995 47.658 1.00 94.06 112 ILE A CA 1
ATOM 914 C C . ILE A 1 112 ? -23.955 5.899 47.346 1.00 94.06 112 ILE A C 1
ATOM 916 O O . ILE A 1 112 ? -23.004 5.967 48.127 1.00 94.06 112 ILE A O 1
ATOM 920 N N . VAL A 1 113 ? -23.980 6.568 46.194 1.00 94.75 113 VAL A N 1
ATOM 921 C CA . VAL A 1 113 ? -22.927 7.477 45.722 1.00 94.75 113 VAL A CA 1
ATOM 922 C C . VAL A 1 113 ? -23.538 8.843 45.424 1.00 94.75 113 VAL A C 1
ATOM 924 O O . VAL A 1 113 ? -24.468 8.940 44.633 1.00 94.75 113 VAL A O 1
ATOM 927 N N . VAL A 1 114 ? -22.992 9.906 46.015 1.00 94.38 114 VAL A N 1
ATOM 928 C CA . VAL A 1 114 ? -23.371 11.290 45.685 1.00 94.38 114 VAL A CA 1
ATOM 929 C C . VAL A 1 114 ? -22.309 11.885 44.768 1.00 94.38 114 VAL A C 1
ATOM 931 O O . VAL A 1 114 ? -21.148 12.032 45.171 1.00 94.38 114 VAL A O 1
ATOM 934 N N . GLU A 1 115 ? -22.682 12.255 43.548 1.00 92.19 115 GLU A N 1
ATOM 935 C CA . GLU A 1 115 ? -21.851 13.037 42.631 1.00 92.19 115 GLU A CA 1
ATOM 936 C C . GLU A 1 115 ? -22.497 14.401 42.373 1.00 92.19 115 GLU A C 1
ATOM 938 O O . GLU A 1 115 ? -23.713 14.540 42.363 1.00 92.19 115 GLU A O 1
ATOM 943 N N . ALA A 1 116 ? -21.668 15.424 42.189 1.00 90.50 116 ALA A N 1
ATOM 944 C CA . ALA A 1 116 ? -22.123 16.774 41.894 1.00 90.50 116 ALA A CA 1
ATOM 945 C C . ALA A 1 116 ? -21.308 17.324 40.730 1.00 90.50 116 ALA A C 1
ATOM 947 O O . ALA A 1 116 ? -20.097 17.086 40.650 1.00 90.50 116 ALA A O 1
ATOM 948 N N . PHE A 1 117 ? -21.980 18.037 39.837 1.00 88.12 117 PHE A N 1
ATOM 949 C CA . PHE A 1 117 ? -21.389 18.641 38.653 1.00 88.12 117 PHE A CA 1
ATOM 950 C C . PHE A 1 117 ? -21.412 20.168 38.782 1.00 88.12 117 PHE A C 1
ATOM 952 O O . PHE A 1 117 ? -22.254 20.717 39.487 1.00 88.12 117 PHE A O 1
ATOM 959 N N . ASN A 1 118 ? -20.426 20.849 38.192 1.00 86.50 118 ASN A N 1
ATOM 960 C CA . ASN A 1 118 ? -20.118 22.280 38.379 1.00 86.50 118 ASN A CA 1
ATOM 961 C C . ASN A 1 118 ? -19.844 22.751 39.836 1.00 86.50 118 ASN A C 1
ATOM 963 O O . ASN A 1 118 ? -19.318 23.847 40.032 1.00 86.50 118 ASN A O 1
ATOM 967 N N . LYS A 1 119 ? -20.098 21.918 40.860 1.00 87.00 119 LYS A N 1
ATOM 968 C CA . LYS A 1 119 ? -19.895 22.220 42.288 1.00 87.00 119 LYS A CA 1
ATOM 969 C C . LYS A 1 119 ? -19.136 21.105 43.017 1.00 87.00 119 LYS A C 1
ATOM 971 O O . LYS A 1 119 ? -19.402 19.919 42.835 1.00 87.00 119 LYS A O 1
ATOM 976 N N . LYS A 1 120 ? -18.184 21.470 43.885 1.00 85.94 120 LYS A N 1
ATOM 977 C CA . LYS A 1 120 ? -17.341 20.518 44.635 1.00 85.94 120 LYS A CA 1
ATOM 978 C C . LYS A 1 120 ? -17.849 20.315 46.068 1.00 85.94 120 LYS A C 1
ATOM 980 O O . LYS A 1 120 ? -17.434 21.024 46.979 1.00 85.94 120 LYS A O 1
ATOM 985 N N . ILE A 1 121 ? -18.691 19.304 46.276 1.00 87.75 121 ILE A N 1
ATOM 986 C CA . ILE A 1 121 ? -19.261 18.984 47.597 1.00 87.75 121 ILE A CA 1
ATOM 987 C C . ILE A 1 121 ? -18.233 18.255 48.500 1.00 87.75 121 ILE A C 1
ATOM 989 O O . ILE A 1 121 ? -17.714 17.204 48.098 1.00 87.75 121 ILE A O 1
ATOM 993 N N . PRO A 1 122 ? -17.934 18.755 49.721 1.00 90.81 122 PRO A N 1
ATOM 994 C CA . PRO A 1 122 ? -17.072 18.089 50.702 1.00 90.81 122 PRO A CA 1
ATOM 995 C C . PRO A 1 122 ? -17.609 16.723 51.176 1.00 90.81 122 PRO A C 1
ATOM 997 O O . PRO A 1 122 ? -18.824 16.559 51.301 1.00 90.81 122 PRO A O 1
ATOM 1000 N N . PRO A 1 123 ? -16.744 15.761 51.563 1.00 90.62 123 PRO A N 1
ATOM 1001 C CA . PRO A 1 123 ? -17.177 14.422 51.981 1.00 90.62 123 PRO A CA 1
ATOM 1002 C C . PRO A 1 123 ? -18.215 14.398 53.113 1.00 90.62 123 PRO A C 1
ATOM 1004 O O . PRO A 1 123 ? -19.152 13.613 53.045 1.00 90.62 123 PRO A O 1
ATOM 1007 N N . LYS A 1 124 ? -18.110 15.291 54.111 1.00 91.75 124 LYS A N 1
ATOM 1008 C CA . LYS A 1 124 ? -19.106 15.396 55.196 1.00 91.75 124 LYS A CA 1
ATOM 1009 C C . LYS A 1 124 ? -20.504 15.765 54.686 1.00 91.75 124 LYS A C 1
ATOM 1011 O O . LYS A 1 124 ? -21.485 15.215 55.164 1.00 91.75 124 LYS A O 1
ATOM 1016 N N . GLN A 1 125 ? -20.598 16.663 53.702 1.00 90.06 125 GLN A N 1
ATOM 1017 C CA . GLN A 1 125 ? -21.882 17.026 53.097 1.00 90.06 125 GLN A CA 1
ATOM 1018 C C . GLN A 1 125 ? -22.430 15.882 52.235 1.00 90.06 125 GLN A C 1
ATOM 1020 O O . GLN A 1 125 ? -23.622 15.616 52.295 1.00 90.06 125 GLN A O 1
ATOM 1025 N N . LYS A 1 126 ? -21.571 15.142 51.515 1.00 92.25 126 LYS A N 1
ATOM 1026 C CA . LYS A 1 126 ? -21.991 13.928 50.787 1.00 92.25 126 LYS A CA 1
ATOM 1027 C C . LYS A 1 126 ? -22.534 12.833 51.708 1.00 92.25 126 LYS A C 1
ATOM 1029 O O . LYS A 1 126 ? -23.464 12.143 51.316 1.00 92.25 126 LYS A O 1
ATOM 1034 N N . ILE A 1 127 ? -21.969 12.678 52.907 1.00 91.94 127 ILE A N 1
ATOM 1035 C CA . ILE A 1 127 ? -22.499 11.759 53.924 1.00 91.94 127 ILE A CA 1
ATOM 1036 C C . ILE A 1 127 ? -23.868 12.252 54.404 1.00 91.94 127 ILE A C 1
ATOM 1038 O O . ILE A 1 127 ? -24.819 11.483 54.331 1.00 91.94 127 ILE A O 1
ATOM 1042 N N . LYS A 1 128 ? -24.017 13.544 54.737 1.00 92.19 128 LYS A N 1
ATOM 1043 C CA . LYS A 1 128 ? -25.328 14.093 55.119 1.00 92.19 128 LYS A CA 1
ATOM 1044 C C . LYS A 1 128 ? -26.400 13.876 54.035 1.00 92.19 128 LYS A C 1
ATOM 1046 O O . LYS A 1 128 ? -27.482 13.398 54.332 1.00 92.19 128 LYS A O 1
ATOM 1051 N N . ARG A 1 129 ? -26.070 14.112 52.760 1.00 92.06 129 ARG A N 1
ATOM 1052 C CA . ARG A 1 129 ? -26.953 13.833 51.606 1.00 92.06 129 ARG A CA 1
ATOM 1053 C C . ARG A 1 129 ? -27.410 12.375 51.491 1.00 92.06 129 ARG A C 1
ATOM 1055 O O . ARG A 1 129 ? -28.408 12.120 50.831 1.00 92.06 129 ARG A O 1
ATOM 1062 N N . ILE A 1 130 ? -26.660 11.437 52.067 1.00 91.31 130 ILE A N 1
ATOM 1063 C CA . ILE A 1 130 ? -26.997 10.010 52.133 1.00 91.31 130 ILE A CA 1
ATOM 1064 C C . ILE A 1 130 ? -27.839 9.727 53.389 1.00 91.31 130 ILE A C 1
ATOM 1066 O O . ILE A 1 130 ? -28.801 8.970 53.317 1.00 91.31 130 ILE A O 1
ATOM 1070 N N . GLU A 1 131 ? -27.518 10.359 54.519 1.00 90.38 131 GLU A N 1
ATOM 1071 C CA . GLU A 1 131 ? -28.272 10.271 55.780 1.00 90.38 131 GLU A CA 1
ATOM 1072 C C . GLU A 1 131 ? -29.691 10.859 55.659 1.00 90.38 131 GLU A C 1
ATOM 1074 O O . GLU A 1 131 ? -30.629 10.260 56.173 1.00 90.38 131 GLU A O 1
ATOM 1079 N N . ASP A 1 132 ? -29.860 11.967 54.927 1.00 90.69 132 ASP A N 1
ATOM 1080 C CA . ASP A 1 132 ? -31.138 12.677 54.744 1.00 90.69 132 ASP A CA 1
ATOM 1081 C C . ASP A 1 132 ? -32.190 11.873 53.919 1.00 90.69 132 ASP A C 1
ATOM 1083 O O . ASP A 1 132 ? -33.365 12.236 53.908 1.00 90.69 132 ASP A O 1
ATOM 1087 N N . LEU A 1 133 ? -31.807 10.813 53.184 1.00 89.56 133 LEU A N 1
ATOM 1088 C CA . LEU A 1 133 ? -32.684 10.082 52.240 1.00 89.56 133 LEU A CA 1
ATOM 1089 C C . LEU A 1 133 ? -33.856 9.319 52.912 1.00 89.56 133 LEU A C 1
ATOM 1091 O O . LEU A 1 133 ? -33.748 8.911 54.065 1.00 89.56 133 LEU A O 1
ATOM 1095 N N . PRO A 1 134 ? -34.968 9.037 52.196 1.00 87.62 134 PRO A N 1
ATOM 1096 C CA . PRO A 1 134 ? -36.113 8.299 52.743 1.00 87.62 134 PRO A CA 1
ATOM 1097 C C . PRO A 1 134 ? -35.893 6.771 52.665 1.00 87.62 134 PRO A C 1
ATOM 1099 O O . PRO A 1 134 ? -36.504 6.059 51.864 1.00 87.62 134 PRO A O 1
ATOM 1102 N N . TRP A 1 135 ? -34.945 6.261 53.463 1.00 83.81 135 TRP A N 1
ATOM 1103 C CA . TRP A 1 135 ? -34.472 4.864 53.421 1.00 83.81 135 TRP A CA 1
ATOM 1104 C C . TRP A 1 135 ? -35.583 3.817 53.598 1.00 83.81 135 TRP A C 1
ATOM 1106 O O . TRP A 1 135 ? -35.546 2.761 52.959 1.00 83.81 135 TRP A O 1
ATOM 1116 N N . VAL A 1 136 ? -36.550 4.093 54.479 1.00 81.06 136 VAL A N 1
ATOM 1117 C CA . VAL A 1 136 ? -37.606 3.146 54.872 1.00 81.06 136 VAL A CA 1
ATOM 1118 C C . VAL A 1 136 ? -38.669 3.049 53.781 1.00 81.06 136 VAL A C 1
ATOM 1120 O O . VAL A 1 136 ? -39.105 1.955 53.422 1.00 81.06 136 VAL A O 1
ATOM 1123 N N . GLU A 1 137 ? -39.040 4.192 53.213 1.00 82.06 137 GLU A N 1
ATOM 1124 C CA . GLU A 1 137 ? -40.048 4.347 52.170 1.00 82.06 137 GLU A CA 1
ATOM 1125 C C . GLU A 1 137 ? -39.545 3.778 50.836 1.00 82.06 137 GLU A C 1
ATOM 1127 O O . GLU A 1 137 ? -40.266 3.034 50.170 1.00 82.06 137 GLU A O 1
ATOM 1132 N N . MET A 1 138 ? -38.266 4.019 50.510 1.00 80.44 138 MET A N 1
ATOM 1133 C CA . MET A 1 138 ? -37.564 3.376 49.389 1.00 80.44 138 MET A CA 1
ATOM 1134 C C . MET A 1 138 ? -37.386 1.858 49.571 1.00 80.44 138 MET A C 1
ATOM 1136 O O . MET A 1 138 ? -37.035 1.162 48.616 1.00 80.44 138 MET A O 1
ATOM 1140 N N . GLY A 1 139 ? -37.602 1.333 50.783 1.00 80.06 139 GLY A N 1
ATOM 1141 C CA . GLY A 1 139 ? -37.506 -0.092 51.092 1.00 80.06 139 GLY A CA 1
ATOM 1142 C C . GLY A 1 139 ? -36.081 -0.651 51.062 1.00 80.06 139 GLY A C 1
ATOM 1143 O O . GLY A 1 139 ? -35.919 -1.839 50.790 1.00 80.06 139 GLY A O 1
ATOM 1144 N N . LEU A 1 140 ? -35.056 0.176 51.308 1.00 83.31 140 LEU A N 1
ATOM 1145 C CA . LEU A 1 140 ? -33.633 -0.193 51.250 1.00 83.31 140 LEU A CA 1
ATOM 1146 C C . LEU A 1 140 ? -33.208 -1.059 52.449 1.00 83.31 140 LEU A C 1
ATOM 1148 O O . LEU A 1 140 ? -32.654 -0.558 53.426 1.00 83.31 140 LEU A O 1
ATOM 1152 N N . LYS A 1 141 ? -33.454 -2.373 52.368 1.00 82.94 141 LYS A N 1
ATOM 1153 C CA . LYS A 1 141 ? -33.187 -3.323 53.462 1.00 82.94 141 LYS A CA 1
ATOM 1154 C C . LYS A 1 141 ? -31.897 -4.148 53.333 1.00 82.94 141 LYS A C 1
ATOM 1156 O O . LYS A 1 141 ? -31.533 -4.852 54.273 1.00 82.94 141 LYS A O 1
ATOM 1161 N N . GLY A 1 142 ? -31.239 -4.120 52.175 1.00 83.69 142 GLY A N 1
ATOM 1162 C CA . GLY A 1 142 ? -29.990 -4.851 51.929 1.00 83.69 142 GLY A CA 1
ATOM 1163 C C . GLY A 1 142 ? -28.805 -4.396 52.800 1.00 83.69 142 GLY A C 1
ATOM 1164 O O . GLY A 1 142 ? -28.862 -3.392 53.511 1.00 83.69 142 GLY A O 1
ATOM 1165 N N . LYS A 1 143 ? -27.684 -5.122 52.733 1.00 88.69 143 LYS A N 1
ATOM 1166 C CA . LYS A 1 143 ? -26.470 -4.799 53.513 1.00 88.69 143 LYS A CA 1
ATOM 1167 C C . LYS A 1 143 ? -25.564 -3.814 52.767 1.00 88.69 143 LYS A C 1
ATOM 1169 O O . LYS A 1 143 ? -25.282 -3.987 51.584 1.00 88.69 143 LYS A O 1
ATOM 1174 N N . ILE A 1 144 ? -25.040 -2.804 53.461 1.00 91.38 144 ILE A N 1
ATOM 1175 C CA . ILE A 1 144 ? -24.156 -1.803 52.842 1.00 91.38 144 ILE A CA 1
ATOM 1176 C C . ILE A 1 144 ? -22.774 -2.420 52.539 1.00 91.38 144 ILE A C 1
ATOM 1178 O O . ILE A 1 144 ? -22.057 -2.829 53.452 1.00 91.38 144 ILE A O 1
ATOM 1182 N N . LYS A 1 145 ? -22.373 -2.447 51.259 1.00 92.19 145 LYS A N 1
ATOM 1183 C CA . LYS A 1 145 ? -21.094 -2.997 50.764 1.00 92.19 145 LYS A CA 1
ATOM 1184 C C . LYS A 1 145 ? -20.415 -1.976 49.835 1.00 92.19 145 LYS A C 1
ATOM 1186 O O . LYS A 1 145 ? -20.742 -1.843 48.662 1.00 92.19 145 LYS A O 1
ATOM 1191 N N . LEU A 1 146 ? -19.450 -1.212 50.359 1.00 90.31 146 LEU A N 1
ATOM 1192 C CA . LEU A 1 146 ? -18.856 -0.065 49.637 1.00 90.31 146 LEU A CA 1
ATOM 1193 C C . LEU A 1 146 ? -17.979 -0.446 48.427 1.00 90.31 146 LEU A C 1
ATOM 1195 O O . LEU A 1 146 ? -17.811 0.358 47.508 1.00 90.31 146 LEU A O 1
ATOM 1199 N N . LYS A 1 147 ? -17.410 -1.656 48.422 1.00 91.81 147 LYS A N 1
ATOM 1200 C CA . LYS A 1 147 ? -16.653 -2.225 47.297 1.00 91.81 147 LYS A CA 1
ATOM 1201 C C . LYS A 1 147 ? -17.462 -3.368 46.706 1.00 91.81 147 LYS A C 1
ATOM 1203 O O . LYS A 1 147 ? -17.831 -4.258 47.460 1.00 91.81 147 LYS A O 1
ATOM 1208 N N . ASP A 1 148 ? -17.658 -3.367 45.389 1.00 89.06 148 ASP A N 1
ATOM 1209 C CA . ASP A 1 148 ? -18.289 -4.489 44.677 1.00 89.06 148 ASP A CA 1
ATOM 1210 C C . ASP A 1 148 ? -19.708 -4.881 45.187 1.00 89.06 148 ASP A C 1
ATOM 1212 O O . ASP A 1 148 ? -19.953 -6.047 45.463 1.00 89.06 148 ASP A O 1
ATOM 1216 N N . PRO A 1 149 ? -20.660 -3.952 45.410 1.00 93.81 149 PRO A N 1
ATOM 1217 C CA . PRO A 1 149 ? -22.036 -4.331 45.749 1.00 93.81 149 PRO A CA 1
ATOM 1218 C C . PRO A 1 149 ? -22.798 -4.911 44.557 1.00 93.81 149 PRO A C 1
ATOM 1220 O O . PRO A 1 149 ? -22.516 -4.556 43.413 1.00 93.81 149 PRO A O 1
ATOM 1223 N N . ASP A 1 150 ? -23.846 -5.680 44.847 1.00 92.06 150 ASP A N 1
ATOM 1224 C CA . ASP A 1 150 ? -24.800 -6.157 43.837 1.00 92.06 150 ASP A CA 1
ATOM 1225 C C . ASP A 1 150 ? -25.534 -4.979 43.167 1.00 92.06 150 ASP A C 1
ATOM 1227 O O . ASP A 1 150 ? -25.835 -5.013 41.971 1.00 92.06 150 ASP A O 1
ATOM 1231 N N . HIS A 1 151 ? -25.806 -3.909 43.929 1.00 93.44 151 HIS A N 1
ATOM 1232 C CA . HIS A 1 151 ? -26.512 -2.715 43.456 1.00 93.44 151 HIS A CA 1
ATOM 1233 C C . HIS A 1 151 ? -25.792 -1.404 43.827 1.00 93.44 151 HIS A C 1
ATOM 1235 O O . HIS A 1 151 ? -25.262 -1.227 44.925 1.00 93.44 151 HIS A O 1
ATOM 1241 N N . SER A 1 152 ? -25.788 -0.435 42.909 1.00 95.25 152 SER A N 1
ATOM 1242 C CA . SER A 1 152 ? -25.214 0.898 43.136 1.00 95.25 152 SER A CA 1
ATOM 1243 C C . SER A 1 152 ? -26.257 1.964 42.841 1.00 95.25 152 SER A C 1
ATOM 1245 O O . SER A 1 152 ? -26.681 2.108 41.694 1.00 95.25 152 SER A O 1
ATOM 1247 N N . PHE A 1 153 ? -26.652 2.719 43.861 1.00 94.88 153 PHE A N 1
ATOM 1248 C CA . PHE A 1 153 ? -27.584 3.836 43.728 1.00 94.88 153 PHE A CA 1
ATOM 1249 C C . PHE A 1 153 ? -26.816 5.155 43.699 1.00 94.88 153 PHE A C 1
ATOM 1251 O O . PHE A 1 153 ? -25.835 5.330 44.423 1.00 94.88 153 PHE A O 1
ATOM 1258 N N . HIS A 1 154 ? -27.225 6.069 42.827 1.00 95.88 154 HIS A N 1
ATOM 1259 C CA . HIS A 1 154 ? -26.523 7.321 42.584 1.00 95.88 154 HIS A CA 1
ATOM 1260 C C . HIS A 1 154 ? -27.479 8.504 42.711 1.00 95.88 154 HIS A C 1
ATOM 1262 O O . HIS A 1 154 ? -28.542 8.508 42.094 1.00 95.88 154 HIS A O 1
ATOM 1268 N N . LEU A 1 155 ? -27.054 9.501 43.487 1.00 95.62 155 LEU A N 1
ATOM 1269 C CA . LEU A 1 155 ? -27.631 10.838 43.543 1.00 95.62 155 LEU A CA 1
ATOM 1270 C C . LEU A 1 155 ? -26.712 11.786 42.767 1.00 95.62 155 LEU A C 1
ATOM 1272 O O . LEU A 1 155 ? -25.529 11.911 43.098 1.00 95.62 155 LEU A O 1
ATOM 1276 N N . PHE A 1 156 ? -27.260 12.447 41.754 1.00 94.88 156 PHE A N 1
ATOM 1277 C CA . PHE A 1 156 ? -26.575 13.455 40.955 1.00 94.88 156 PHE A CA 1
ATOM 1278 C C . PHE A 1 156 ? -27.137 14.845 41.259 1.00 94.88 156 PHE A C 1
ATOM 1280 O O . PHE A 1 156 ? -28.332 15.070 41.087 1.00 94.88 156 PHE A O 1
ATOM 1287 N N . GLU A 1 157 ? -26.271 15.768 41.684 1.00 93.12 157 GLU A N 1
ATOM 1288 C CA . GLU A 1 157 ? -26.586 17.193 41.860 1.00 93.12 157 GLU A CA 1
ATOM 1289 C C . GLU A 1 157 ? -26.008 17.996 40.672 1.00 93.12 157 GLU A C 1
ATOM 1291 O O . GLU A 1 157 ? -24.785 18.141 40.555 1.00 93.12 157 GLU A O 1
ATOM 1296 N N . TYR A 1 158 ? -26.861 18.498 39.771 1.00 89.56 158 TYR A N 1
ATOM 1297 C CA . TYR A 1 158 ? -26.457 19.359 38.651 1.00 89.56 158 TYR A CA 1
ATOM 1298 C C . TYR A 1 158 ? -26.719 20.832 38.996 1.00 89.56 158 TYR A C 1
ATOM 1300 O O . TYR A 1 158 ? -27.845 21.219 39.307 1.00 89.56 158 TYR A O 1
ATOM 1308 N N . TYR A 1 159 ? -25.659 21.642 38.976 1.00 87.88 159 TYR A N 1
ATOM 1309 C CA . TYR A 1 159 ? -25.684 23.065 39.323 1.00 87.88 159 TYR A CA 1
ATOM 1310 C C . TYR A 1 159 ? -25.418 23.937 38.087 1.00 87.88 159 TYR A C 1
ATOM 1312 O O . TYR A 1 159 ? -24.511 23.629 37.305 1.00 87.88 159 TYR A O 1
ATOM 1320 N N . GLN A 1 160 ? -26.149 25.044 37.941 1.00 79.12 160 GLN A N 1
ATOM 1321 C CA . GLN A 1 160 ? -26.051 25.941 36.784 1.00 79.12 160 GLN A CA 1
ATOM 1322 C C . GLN A 1 160 ? -24.705 26.690 36.774 1.00 79.12 160 GLN A C 1
ATOM 1324 O O . GLN A 1 160 ? -24.294 27.258 37.787 1.00 79.12 160 GLN A O 1
ATOM 1329 N N . TYR A 1 161 ? -23.996 26.703 35.637 1.00 71.31 161 TYR A N 1
ATOM 1330 C CA . TYR A 1 161 ? -22.682 27.353 35.514 1.00 71.31 161 TYR A CA 1
ATOM 1331 C C . TYR A 1 161 ? -22.668 28.513 34.513 1.00 71.31 161 TYR A C 1
ATOM 1333 O O . TYR A 1 161 ? -22.805 28.309 33.303 1.00 71.31 161 TYR A O 1
ATOM 1341 N N . GLU A 1 162 ? -22.400 29.714 35.025 1.00 67.12 162 GLU A N 1
ATOM 1342 C CA . GLU A 1 162 ? -22.174 30.924 34.235 1.00 67.12 162 GLU A CA 1
ATOM 1343 C C . GLU A 1 162 ? -20.679 31.200 34.013 1.00 67.12 162 GLU A C 1
ATOM 1345 O O . GLU A 1 162 ? -19.839 31.051 34.907 1.00 67.12 162 GLU A O 1
ATOM 1350 N N . GLU A 1 163 ? -20.337 31.630 32.798 1.00 59.50 163 GLU A N 1
ATOM 1351 C CA . GLU A 1 163 ? -18.954 31.865 32.382 1.00 59.50 163 GLU A CA 1
ATOM 1352 C C . GLU A 1 163 ? -18.374 33.112 33.064 1.00 59.50 163 GLU A C 1
ATOM 1354 O O . GLU A 1 163 ? -18.719 34.246 32.744 1.00 59.50 163 GLU A O 1
ATOM 1359 N N . GLY A 1 164 ? -17.468 32.878 34.017 1.00 56.78 164 GLY A N 1
ATOM 1360 C CA . GLY A 1 164 ? -16.841 33.913 34.844 1.00 56.78 164 GLY A CA 1
ATOM 1361 C C . GLY A 1 164 ? -16.962 33.654 36.347 1.00 56.78 164 GLY A C 1
ATOM 1362 O O . GLY A 1 164 ? -16.159 34.182 37.115 1.00 56.78 164 GLY A O 1
ATOM 1363 N N . MET A 1 165 ? -17.895 32.798 36.782 1.00 60.56 165 MET A N 1
ATOM 1364 C CA . MET A 1 165 ? -18.038 32.448 38.198 1.00 60.56 165 MET A CA 1
ATOM 1365 C C . MET A 1 165 ? -17.004 31.414 38.669 1.00 60.56 165 MET A C 1
ATOM 1367 O O . MET A 1 165 ? -16.609 30.501 37.936 1.00 60.56 165 MET A O 1
ATOM 1371 N N . HIS A 1 166 ? -16.587 31.542 39.934 1.00 55.75 166 HIS A N 1
ATOM 1372 C CA . HIS A 1 166 ? -15.659 30.616 40.597 1.00 55.75 166 HIS A CA 1
ATOM 1373 C C . HIS A 1 166 ? -16.326 29.327 41.111 1.00 55.75 166 HIS A C 1
ATOM 1375 O O . HIS A 1 166 ? -15.634 28.329 41.323 1.00 55.75 166 HIS A O 1
ATOM 1381 N N . SER A 1 167 ? -17.647 29.326 41.298 1.00 61.97 167 SER A N 1
ATOM 1382 C CA . SER A 1 167 ? -18.432 28.160 41.716 1.00 61.97 167 SER A CA 1
ATOM 1383 C C . SER A 1 167 ? -19.893 28.314 41.308 1.00 61.97 167 SER A C 1
ATOM 1385 O O . SER A 1 167 ? -20.465 29.383 41.489 1.00 61.97 167 SER A O 1
ATOM 1387 N N . ALA A 1 168 ? -20.501 27.234 40.816 1.00 72.12 168 ALA A N 1
ATOM 1388 C CA . ALA A 1 168 ? -21.944 27.167 40.617 1.00 72.12 168 ALA A CA 1
ATOM 1389 C C . ALA A 1 168 ? -22.659 27.063 41.976 1.00 72.12 168 ALA A C 1
ATOM 1391 O O . ALA A 1 168 ? -22.394 26.138 42.754 1.00 72.12 168 ALA A O 1
ATOM 1392 N N . GLU A 1 169 ? -23.541 28.013 42.286 1.00 74.12 169 GLU A N 1
ATOM 1393 C CA . GLU A 1 169 ? -24.268 28.048 43.561 1.00 74.12 169 GLU A CA 1
ATOM 1394 C C . GLU A 1 169 ? -25.677 27.451 43.432 1.00 74.12 169 GLU A C 1
ATOM 1396 O O . GLU A 1 169 ? -26.041 26.602 44.253 1.00 74.12 169 GLU A O 1
ATOM 1401 N N . GLU A 1 170 ? -26.411 27.831 42.384 1.00 80.94 170 GLU A N 1
ATOM 1402 C CA . GLU A 1 170 ? -27.806 27.466 42.117 1.00 80.94 170 GLU A CA 1
ATOM 1403 C C . GLU A 1 170 ? -27.959 26.036 41.575 1.00 80.94 170 GLU A C 1
ATOM 1405 O O . GLU A 1 170 ? -27.240 25.608 40.668 1.00 80.94 170 GLU A O 1
ATOM 1410 N N . LEU A 1 171 ? -28.865 25.273 42.195 1.00 86.69 171 LEU A N 1
ATOM 1411 C CA . LEU A 1 171 ? -29.157 23.878 41.866 1.00 86.69 171 LEU A CA 1
ATOM 1412 C C . LEU A 1 171 ? -30.228 23.836 40.775 1.00 86.69 171 LEU A C 1
ATOM 1414 O O . LEU A 1 171 ? -31.331 24.326 40.987 1.00 86.69 171 LEU A O 1
ATOM 1418 N N . GLU A 1 172 ? -29.903 23.225 39.642 1.00 86.06 172 GLU A N 1
ATOM 1419 C CA . GLU A 1 172 ? -30.764 23.198 38.457 1.00 86.06 172 GLU A CA 1
ATOM 1420 C C . GLU A 1 172 ? -31.588 21.901 38.404 1.00 86.06 172 GLU A C 1
ATOM 1422 O O . GLU A 1 172 ? -32.795 21.933 38.165 1.00 86.06 172 GLU A O 1
ATOM 1427 N N . CYS A 1 173 ? -30.964 20.748 38.689 1.00 89.62 173 CYS A N 1
ATOM 1428 C CA . CYS A 1 173 ? -31.672 19.468 38.751 1.00 89.62 173 CYS A CA 1
ATOM 1429 C C . CYS A 1 173 ? -31.001 18.439 39.680 1.00 89.62 173 CYS A C 1
ATOM 1431 O O . CYS A 1 173 ? -29.775 18.397 39.839 1.00 89.62 173 CYS A O 1
ATOM 1433 N N . LEU A 1 174 ? -31.833 17.576 40.265 1.00 93.50 174 LEU A N 1
ATOM 1434 C CA . LEU A 1 174 ? -31.465 16.375 41.003 1.00 93.50 174 LEU A CA 1
ATOM 1435 C C . LEU A 1 174 ? -31.962 15.136 40.259 1.00 93.50 174 LEU A C 1
ATOM 1437 O O . LEU A 1 174 ? -33.136 15.048 39.893 1.00 93.50 174 LEU A O 1
ATOM 1441 N N . TYR A 1 175 ? -31.095 14.133 40.133 1.00 94.38 175 TYR A N 1
ATOM 1442 C CA . TYR A 1 175 ? -31.471 12.813 39.625 1.00 94.38 175 TYR A CA 1
ATOM 1443 C C . TYR A 1 175 ? -31.082 11.726 40.625 1.00 94.38 175 TYR A C 1
ATOM 1445 O O . TYR A 1 175 ? -29.953 11.715 41.122 1.00 94.38 175 TYR A O 1
ATOM 1453 N N . PHE A 1 176 ? -31.982 10.774 40.872 1.00 94.88 176 PHE A N 1
ATOM 1454 C CA . PHE A 1 176 ? -31.691 9.569 41.648 1.00 94.88 176 PHE A CA 1
ATOM 1455 C C . PHE A 1 176 ? -32.005 8.307 40.839 1.00 94.88 176 PHE A C 1
ATOM 1457 O O . PHE A 1 176 ? -33.099 8.170 40.280 1.00 94.88 176 PHE A O 1
ATOM 1464 N N . GLY A 1 177 ? -31.063 7.363 40.798 1.00 94.88 177 GLY A N 1
ATOM 1465 C CA . GLY A 1 177 ? -31.220 6.143 40.008 1.00 94.88 177 GLY A CA 1
ATOM 1466 C C . GLY A 1 177 ? -30.263 5.002 40.348 1.00 94.88 177 GLY A C 1
ATOM 1467 O O . GLY A 1 177 ? -29.275 5.172 41.066 1.00 94.88 177 GLY A O 1
ATOM 1468 N N . ARG A 1 178 ? -30.562 3.818 39.806 1.00 93.81 178 ARG A N 1
ATOM 1469 C CA . ARG A 1 178 ? -29.778 2.579 39.963 1.00 93.81 178 ARG A CA 1
ATOM 1470 C C . ARG A 1 178 ? -28.856 2.376 38.762 1.00 93.81 178 ARG A C 1
ATOM 1472 O O . ARG A 1 178 ? -29.329 2.410 37.632 1.00 93.81 178 ARG A O 1
ATOM 1479 N N . LEU A 1 179 ? -27.565 2.131 38.985 1.00 95.62 179 LEU A N 1
ATOM 1480 C CA . LEU A 1 179 ? -26.595 1.834 37.921 1.00 95.62 179 LEU A CA 1
ATOM 1481 C C . LEU A 1 179 ? -27.012 0.576 37.138 1.00 95.62 179 LEU A C 1
ATOM 1483 O O . LEU A 1 179 ? -27.283 -0.463 37.740 1.00 95.62 179 LEU A O 1
ATOM 1487 N N . ILE A 1 180 ? -27.033 0.679 35.806 1.00 95.06 180 ILE A N 1
ATOM 1488 C CA . ILE A 1 180 ? -27.269 -0.446 34.887 1.00 95.06 180 ILE A CA 1
ATOM 1489 C C . ILE A 1 180 ? -25.941 -1.038 34.417 1.00 95.06 180 ILE A C 1
ATOM 1491 O O . ILE A 1 180 ? -25.737 -2.245 34.522 1.00 95.06 180 ILE A O 1
ATOM 1495 N N . ALA A 1 181 ? -25.054 -0.186 33.898 1.00 93.62 181 ALA A N 1
ATOM 1496 C CA . ALA A 1 181 ? -23.695 -0.526 33.489 1.00 93.62 181 ALA A CA 1
ATOM 1497 C C . ALA A 1 181 ? -22.868 0.753 33.246 1.00 93.62 181 ALA A C 1
ATOM 1499 O O . ALA A 1 181 ? -23.413 1.854 33.105 1.00 93.62 181 ALA A O 1
ATOM 1500 N N . ASP A 1 182 ? -21.550 0.580 33.166 1.00 91.75 182 ASP A N 1
ATOM 1501 C CA . ASP A 1 182 ? -20.598 1.572 32.663 1.00 91.75 182 ASP A CA 1
ATOM 1502 C C . ASP A 1 182 ? -20.388 1.407 31.138 1.00 91.75 182 ASP A C 1
ATOM 1504 O O . ASP A 1 182 ? -20.663 0.350 30.568 1.00 91.75 182 ASP A O 1
ATOM 1508 N N . GLY A 1 183 ? -19.930 2.464 30.462 1.00 90.06 183 GLY A N 1
ATOM 1509 C CA . GLY A 1 183 ? -19.660 2.492 29.018 1.00 90.06 183 GLY A CA 1
ATOM 1510 C C . GLY A 1 183 ? -18.207 2.158 28.656 1.00 90.06 183 GLY A C 1
ATOM 1511 O O . GLY A 1 183 ? -17.308 2.208 29.496 1.00 90.06 183 GLY A O 1
ATOM 1512 N N . GLN A 1 184 ? -17.943 1.879 27.375 1.00 89.69 184 GLN A N 1
ATOM 1513 C CA . GLN A 1 184 ? -16.666 1.340 26.857 1.00 89.69 184 GLN A CA 1
ATOM 1514 C C . GLN A 1 184 ? -15.455 2.312 26.863 1.00 89.69 184 GLN A C 1
ATOM 1516 O O . GLN A 1 184 ? -14.518 2.181 26.073 1.00 89.69 184 GLN A O 1
ATOM 1521 N N . ARG A 1 185 ? -15.401 3.285 27.781 1.00 88.06 185 ARG A N 1
ATOM 1522 C CA . ARG A 1 185 ? -14.341 4.313 27.834 1.00 88.06 185 ARG A CA 1
ATOM 1523 C C . ARG A 1 185 ? -12.941 3.781 28.154 1.00 88.06 185 ARG A C 1
ATOM 1525 O O . ARG A 1 185 ? -11.959 4.455 27.842 1.00 88.06 185 ARG A O 1
ATOM 1532 N N . ASP A 1 186 ? -12.815 2.577 28.708 1.00 89.38 186 ASP A N 1
ATOM 1533 C CA . ASP A 1 186 ? -11.510 1.926 28.882 1.00 89.38 186 ASP A CA 1
ATOM 1534 C C . ASP A 1 186 ? -10.888 1.439 27.558 1.00 89.38 186 ASP A C 1
ATOM 1536 O O . ASP A 1 186 ? -9.658 1.397 27.452 1.00 89.38 186 ASP A O 1
ATOM 1540 N N . GLN A 1 187 ? -11.679 1.222 26.496 1.00 90.88 187 GLN A N 1
ATOM 1541 C CA . GLN A 1 187 ? -11.139 0.948 25.154 1.00 90.88 187 GLN A CA 1
ATOM 1542 C C . GLN A 1 187 ? -10.277 2.122 24.657 1.00 90.88 187 GLN A C 1
ATOM 1544 O O . GLN A 1 187 ? -9.188 1.926 24.117 1.00 90.88 187 GLN A O 1
ATOM 1549 N N . ILE A 1 188 ? -10.677 3.366 24.949 1.00 91.50 188 ILE A N 1
ATOM 1550 C CA . ILE A 1 188 ? -9.906 4.580 24.616 1.00 91.50 188 ILE A CA 1
ATOM 1551 C C . ILE A 1 188 ? -8.504 4.548 25.262 1.00 91.50 188 ILE A C 1
ATOM 1553 O O . ILE A 1 188 ? -7.531 5.040 24.682 1.00 91.50 188 ILE A O 1
ATOM 1557 N N . ARG A 1 189 ? -8.367 3.931 26.448 1.00 91.00 189 ARG A N 1
ATOM 1558 C CA . ARG A 1 189 ? -7.074 3.740 27.132 1.00 91.00 189 ARG A CA 1
ATOM 1559 C C . ARG A 1 189 ? -6.260 2.594 26.526 1.00 91.00 189 ARG A C 1
ATOM 1561 O O . ARG A 1 189 ? -5.043 2.730 26.405 1.00 91.00 189 ARG A O 1
ATOM 1568 N N . HIS A 1 190 ? -6.913 1.502 26.127 1.00 93.25 190 HIS A N 1
ATOM 1569 C CA . HIS A 1 190 ? -6.275 0.345 25.489 1.00 93.25 190 HIS A CA 1
ATOM 1570 C C . HIS A 1 190 ? -5.671 0.713 24.119 1.00 93.25 190 HIS A C 1
ATOM 1572 O O . HIS A 1 190 ? -4.467 0.558 23.887 1.00 93.25 190 HIS A O 1
ATOM 1578 N N . TYR A 1 191 ? -6.483 1.330 23.257 1.00 94.56 191 TYR A N 1
ATOM 1579 C CA . TYR A 1 191 ? -6.130 1.738 21.892 1.00 94.56 191 TYR A CA 1
ATOM 1580 C C . TYR A 1 191 ? -5.361 3.072 21.808 1.00 94.56 191 TYR A C 1
ATOM 1582 O O . TYR A 1 191 ? -5.198 3.631 20.717 1.00 94.56 191 TYR A O 1
ATOM 1590 N N . ARG A 1 192 ? -4.889 3.610 22.942 1.00 92.69 192 ARG A N 1
ATOM 1591 C CA . ARG A 1 192 ? -4.243 4.928 23.046 1.00 92.69 192 ARG A CA 1
ATOM 1592 C C . ARG A 1 192 ? -2.973 5.013 22.194 1.00 92.69 192 ARG A C 1
ATOM 1594 O O . ARG A 1 192 ? -2.090 4.167 22.301 1.00 92.69 192 ARG A O 1
ATOM 1601 N N . LEU A 1 193 ? -2.822 6.103 21.434 1.00 90.38 193 LEU A N 1
ATOM 1602 C CA . LEU A 1 193 ? -1.709 6.332 20.494 1.00 90.38 193 LEU A CA 1
ATOM 1603 C C . LEU A 1 193 ? -0.300 6.087 21.056 1.00 90.38 193 LEU A C 1
ATOM 1605 O O . LEU A 1 193 ? 0.579 5.637 20.332 1.00 90.38 193 LEU A O 1
ATOM 1609 N N . GLN A 1 194 ? -0.073 6.358 22.343 1.00 87.50 194 GLN A N 1
ATOM 1610 C CA . GLN A 1 194 ? 1.226 6.133 22.989 1.00 87.50 194 GLN A CA 1
ATOM 1611 C C . GLN A 1 194 ? 1.660 4.655 22.944 1.00 87.50 194 GLN A C 1
ATOM 1613 O O . GLN A 1 194 ? 2.857 4.386 22.798 1.00 87.50 194 GLN A O 1
ATOM 1618 N N . ASN A 1 195 ? 0.690 3.736 23.008 1.00 89.75 195 ASN A N 1
ATOM 1619 C CA . ASN A 1 195 ? 0.871 2.289 23.125 1.00 89.75 195 ASN A CA 1
ATOM 1620 C C . ASN A 1 195 ? 1.053 1.588 21.765 1.00 89.75 195 ASN A C 1
ATOM 1622 O O . ASN A 1 195 ? 1.560 0.471 21.734 1.00 89.75 195 ASN A O 1
ATOM 1626 N N . ARG A 1 196 ? 0.613 2.205 20.658 1.00 90.06 196 ARG A N 1
ATOM 1627 C CA . ARG A 1 196 ? 0.613 1.591 19.317 1.00 90.06 196 ARG A CA 1
ATOM 1628 C C . ARG A 1 196 ? 2.029 1.454 18.762 1.00 90.06 196 ARG A C 1
ATOM 1630 O O . ARG A 1 196 ? 2.800 2.411 18.864 1.00 90.06 196 ARG A O 1
ATOM 1637 N N . CYS A 1 197 ? 2.364 0.326 18.139 1.00 89.56 197 CYS A N 1
ATOM 1638 C CA . CYS A 1 197 ? 3.675 0.134 17.517 1.00 89.56 197 CYS A CA 1
ATOM 1639 C C . CYS A 1 197 ? 3.935 1.187 16.426 1.00 89.56 197 CYS A C 1
ATOM 1641 O O . CYS A 1 197 ? 4.917 1.924 16.511 1.00 89.56 197 CYS A O 1
ATOM 1643 N N . PHE A 1 198 ? 3.010 1.350 15.476 1.00 91.62 198 PHE A N 1
ATOM 1644 C CA . PHE A 1 198 ? 3.181 2.242 14.331 1.00 91.62 198 PHE A CA 1
ATOM 1645 C C . PHE A 1 198 ? 2.372 3.541 14.486 1.00 91.62 198 PHE A C 1
ATOM 1647 O O . PHE A 1 198 ? 1.142 3.525 14.551 1.00 91.62 198 PHE A O 1
ATOM 1654 N N . ILE A 1 199 ? 3.062 4.689 14.527 1.00 91.69 199 ILE A N 1
ATOM 1655 C CA . ILE A 1 199 ? 2.438 6.026 14.592 1.00 91.69 199 ILE A CA 1
ATOM 1656 C C . ILE A 1 199 ? 3.115 7.056 13.676 1.00 91.69 199 ILE A C 1
ATOM 1658 O O . ILE A 1 199 ? 4.296 6.947 13.335 1.00 91.69 199 ILE A O 1
ATOM 1662 N N . GLY A 1 200 ? 2.372 8.102 13.323 1.00 88.06 200 GLY A N 1
ATOM 1663 C CA . GLY A 1 200 ? 2.785 9.184 12.430 1.00 88.06 200 GLY A CA 1
ATOM 1664 C C . GLY A 1 200 ? 1.975 10.461 12.671 1.00 88.06 200 GLY A C 1
ATOM 1665 O O . GLY A 1 200 ? 1.129 10.521 13.561 1.00 88.06 200 GLY A O 1
ATOM 1666 N N . ASN A 1 201 ? 2.206 11.499 11.868 1.00 86.25 201 ASN A N 1
ATOM 1667 C CA . ASN A 1 201 ? 1.538 12.800 12.043 1.00 86.25 201 ASN A CA 1
ATOM 1668 C C . ASN A 1 201 ? 0.028 12.751 11.704 1.00 86.25 201 ASN A C 1
ATOM 1670 O O . ASN A 1 201 ? -0.753 13.580 12.182 1.00 86.25 201 ASN A O 1
ATOM 1674 N N . THR A 1 202 ? -0.364 11.759 10.897 1.00 86.88 202 THR A N 1
ATOM 1675 C CA . THR A 1 202 ? -1.741 11.403 10.515 1.00 86.88 202 THR A CA 1
ATOM 1676 C C . THR A 1 202 ? -2.474 10.560 11.561 1.00 86.88 202 THR A C 1
ATOM 1678 O O . THR A 1 202 ? -3.648 10.255 11.380 1.00 86.88 202 THR A O 1
ATOM 1681 N N . SER A 1 203 ? -1.826 10.148 12.658 1.00 91.62 203 SER A N 1
ATOM 1682 C CA . SER A 1 203 ? -2.478 9.283 13.644 1.00 91.62 203 SER A CA 1
ATOM 1683 C C . SER A 1 203 ? -3.601 10.012 14.398 1.00 91.62 203 SER A C 1
ATOM 1685 O O . SER A 1 203 ? -3.361 10.986 15.114 1.00 91.62 203 SER A O 1
ATOM 1687 N N . MET A 1 204 ? -4.833 9.522 14.242 1.00 91.88 204 MET A N 1
ATOM 1688 C CA . MET A 1 204 ? -6.036 10.025 14.914 1.00 91.88 204 MET A CA 1
ATOM 1689 C C . MET A 1 204 ? -6.112 9.539 16.367 1.00 91.88 204 MET A C 1
ATOM 1691 O O . MET A 1 204 ? -5.712 8.417 16.683 1.00 91.88 204 MET A O 1
ATOM 1695 N N . ASP A 1 205 ? -6.673 10.369 17.249 1.00 93.44 205 ASP A N 1
ATOM 1696 C CA . ASP A 1 205 ? -6.990 9.976 18.625 1.00 93.44 205 ASP A CA 1
ATOM 1697 C C . ASP A 1 205 ? -7.927 8.750 18.686 1.00 93.44 205 ASP A C 1
ATOM 1699 O O . ASP A 1 205 ? -8.799 8.568 17.836 1.00 93.44 205 ASP A O 1
ATOM 1703 N N . ALA A 1 206 ? -7.762 7.912 19.713 1.00 94.69 206 ALA A N 1
ATOM 1704 C CA . ALA A 1 206 ? -8.522 6.675 19.864 1.00 94.69 206 ALA A CA 1
ATOM 1705 C C . ALA A 1 206 ? -10.026 6.912 20.091 1.00 94.69 206 ALA A C 1
ATOM 1707 O O . ALA A 1 206 ? -10.837 6.242 19.457 1.00 94.69 206 ALA A O 1
ATOM 1708 N N . GLY A 1 207 ? -10.403 7.876 20.938 1.00 94.88 207 GLY A N 1
ATOM 1709 C CA . GLY A 1 207 ? -11.806 8.168 21.240 1.00 94.88 207 GLY A CA 1
ATOM 1710 C C . GLY A 1 207 ? -12.534 8.718 20.018 1.00 94.88 207 GLY A C 1
ATOM 1711 O O . GLY A 1 207 ? -13.592 8.213 19.650 1.00 94.88 207 GLY A O 1
ATOM 1712 N N . LEU A 1 208 ? -11.912 9.673 19.318 1.00 95.75 208 LEU A N 1
ATOM 1713 C CA . LEU A 1 208 ? -12.442 10.183 18.050 1.00 95.75 208 LEU A CA 1
ATOM 1714 C C . LEU A 1 208 ? -12.546 9.097 16.970 1.00 95.75 208 LEU A C 1
ATOM 1716 O O . LEU A 1 208 ? -13.540 9.064 16.251 1.00 95.75 208 LEU A O 1
ATOM 1720 N N . SER A 1 209 ? -11.568 8.189 16.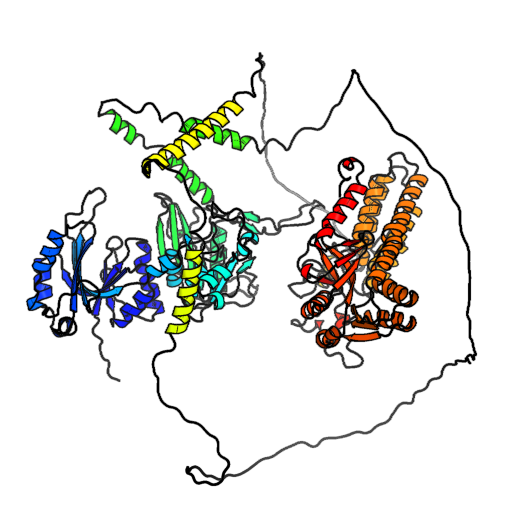878 1.00 97.31 209 SER A N 1
ATOM 1721 C CA . SER A 1 209 ? -11.607 7.084 15.906 1.00 97.31 209 SER A CA 1
ATOM 1722 C C . SER A 1 209 ? -12.799 6.146 16.152 1.00 97.31 209 SER A C 1
ATOM 1724 O O . SER A 1 209 ? -13.468 5.745 15.201 1.00 97.31 209 SER A O 1
ATOM 1726 N N . PHE A 1 210 ? -13.112 5.836 17.416 1.00 97.25 210 PHE A N 1
ATOM 1727 C CA . PHE A 1 210 ? -14.280 5.022 17.770 1.00 97.25 210 PHE A CA 1
ATOM 1728 C C . PHE A 1 210 ? -15.611 5.743 17.548 1.00 97.25 210 PHE A C 1
ATOM 1730 O O . PHE A 1 210 ? -16.537 5.139 17.009 1.00 97.25 210 PHE A O 1
ATOM 1737 N N . ILE A 1 211 ? -15.698 7.037 17.879 1.00 96.75 211 ILE A N 1
ATOM 1738 C CA . ILE A 1 211 ? -16.885 7.854 17.578 1.00 96.75 211 ILE A CA 1
ATOM 1739 C C . ILE A 1 211 ? -17.149 7.843 16.065 1.00 96.75 211 ILE A C 1
ATOM 1741 O O . ILE A 1 211 ? -18.273 7.589 15.644 1.00 96.75 211 ILE A O 1
ATOM 1745 N N . MET A 1 212 ? -16.117 8.014 15.231 1.00 98.19 212 MET A N 1
ATOM 1746 C CA . MET A 1 212 ? -16.252 7.929 13.771 1.00 98.19 212 MET A CA 1
ATOM 1747 C C . MET A 1 212 ? -16.729 6.547 13.292 1.00 98.19 212 MET A C 1
ATOM 1749 O O . MET A 1 212 ? -17.599 6.479 12.426 1.00 98.19 212 MET A O 1
ATOM 1753 N N . ALA A 1 213 ? -16.227 5.454 13.877 1.00 97.94 213 ALA A N 1
ATOM 1754 C CA . ALA A 1 213 ? -16.689 4.095 13.575 1.00 97.94 213 ALA A CA 1
ATOM 1755 C C . ALA A 1 213 ? -18.144 3.828 14.032 1.00 97.94 213 ALA A C 1
ATOM 1757 O O . ALA A 1 213 ? -18.848 3.015 13.429 1.00 97.94 213 ALA A O 1
ATOM 1758 N N . ASN A 1 214 ? -18.628 4.533 15.059 1.00 97.25 214 ASN A N 1
ATOM 1759 C CA . ASN A 1 214 ? -20.039 4.535 15.458 1.00 97.25 214 ASN A CA 1
ATOM 1760 C C . ASN A 1 214 ? -20.915 5.334 14.484 1.00 97.25 214 ASN A C 1
ATOM 1762 O O . ASN A 1 214 ? -21.906 4.795 13.991 1.00 97.25 214 ASN A O 1
ATOM 1766 N N . MET A 1 215 ? -20.515 6.562 14.133 1.00 97.31 215 MET A N 1
ATOM 1767 C CA . MET A 1 215 ? -21.195 7.384 13.118 1.00 97.31 215 MET A CA 1
ATOM 1768 C C . MET A 1 215 ? -21.307 6.659 11.764 1.00 97.31 215 MET A C 1
ATO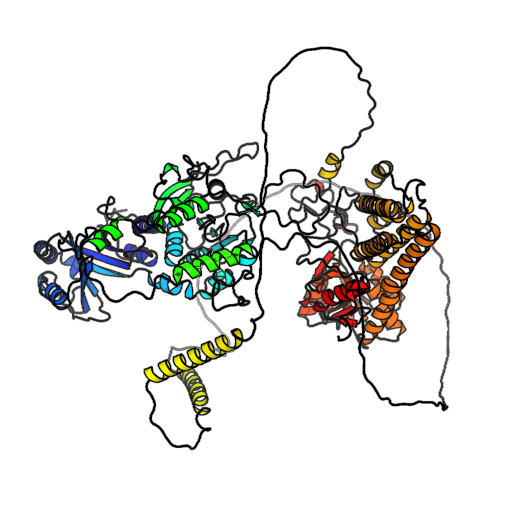M 1770 O O . MET A 1 215 ? -22.330 6.748 11.086 1.00 97.31 215 MET A O 1
ATOM 1774 N N . GLY A 1 216 ? -20.264 5.910 11.390 1.00 97.25 216 GLY A N 1
ATOM 1775 C CA . GLY A 1 216 ? -20.173 5.159 10.138 1.00 97.25 216 GLY A CA 1
ATOM 1776 C C . GLY A 1 216 ? -20.884 3.805 10.139 1.00 97.25 216 GLY A C 1
ATOM 1777 O O . GLY A 1 216 ? -20.757 3.068 9.170 1.00 97.25 216 GLY A O 1
ATOM 1778 N N . HIS A 1 217 ? -21.627 3.455 11.197 1.00 96.88 217 HIS A N 1
ATOM 1779 C CA . HIS A 1 217 ? -22.360 2.185 11.292 1.00 96.88 217 HIS A CA 1
ATOM 1780 C C . HIS A 1 217 ? -21.479 0.923 11.142 1.00 96.88 217 HIS A C 1
ATOM 1782 O O . HIS A 1 217 ? -21.955 -0.122 10.685 1.00 96.88 217 HIS A O 1
ATOM 1788 N N . THR A 1 218 ? -20.203 0.991 11.534 1.00 96.62 218 THR A N 1
ATOM 1789 C CA . THR A 1 218 ? -19.233 -0.101 11.369 1.00 96.62 218 THR A CA 1
ATOM 1790 C C . THR A 1 218 ? -19.615 -1.337 12.189 1.00 96.62 218 THR A C 1
ATOM 1792 O O . THR A 1 218 ? -19.796 -1.245 13.404 1.00 96.62 218 THR A O 1
ATOM 1795 N N . SER A 1 219 ? -19.721 -2.507 11.558 1.00 96.00 219 SER A N 1
ATOM 1796 C CA . SER A 1 219 ? -20.128 -3.754 12.217 1.00 96.00 219 SER A CA 1
ATOM 1797 C C . SER A 1 219 ? -19.544 -4.991 11.536 1.00 96.00 219 SER A C 1
ATOM 1799 O O . SER A 1 219 ? -19.064 -4.915 10.405 1.00 96.00 219 SER A O 1
ATOM 1801 N N . LYS A 1 220 ? -19.704 -6.149 12.184 1.00 96.19 220 LYS A N 1
ATOM 1802 C CA . LYS A 1 220 ? -19.417 -7.470 11.619 1.00 96.19 220 LYS A CA 1
ATOM 1803 C C . LYS A 1 220 ? -19.909 -7.622 10.178 1.00 96.19 220 LYS A C 1
ATOM 1805 O O . LYS A 1 220 ? -21.011 -7.179 9.849 1.00 96.19 220 LYS A O 1
ATOM 1810 N N . ASN A 1 221 ? -19.087 -8.273 9.355 1.00 93.81 221 ASN A N 1
ATOM 1811 C CA . ASN A 1 221 ? -19.293 -8.550 7.926 1.00 93.81 221 ASN A CA 1
ATOM 1812 C C . ASN A 1 221 ? -19.359 -7.322 6.993 1.00 93.81 221 ASN A C 1
ATOM 1814 O O . ASN A 1 221 ? -19.541 -7.516 5.794 1.00 93.81 221 ASN A O 1
ATOM 1818 N N . LYS A 1 222 ? -19.190 -6.089 7.491 1.00 97.06 222 LYS A N 1
ATOM 1819 C CA . LYS A 1 222 ? -19.107 -4.888 6.642 1.00 97.06 222 LYS A CA 1
ATOM 1820 C C . LYS A 1 222 ? -17.690 -4.629 6.142 1.00 97.06 222 LYS A C 1
ATOM 1822 O O . LYS A 1 222 ? -16.727 -5.002 6.814 1.00 97.06 222 LYS A O 1
ATOM 1827 N N . VAL A 1 223 ? -17.572 -3.926 5.015 1.00 97.50 223 VAL A N 1
ATOM 1828 C CA . VAL A 1 223 ? -16.291 -3.434 4.479 1.00 97.50 223 VAL A CA 1
ATOM 1829 C C . VAL A 1 223 ? -16.189 -1.917 4.656 1.00 97.50 223 VAL A C 1
ATOM 1831 O O . VAL A 1 223 ? -17.022 -1.163 4.146 1.00 97.50 223 VAL A O 1
ATOM 1834 N N . VAL A 1 224 ? -15.147 -1.464 5.359 1.00 98.50 224 VAL A N 1
ATOM 1835 C CA . VAL A 1 224 ? -14.847 -0.041 5.591 1.00 98.50 224 VAL A CA 1
ATOM 1836 C C . VAL A 1 224 ? -13.597 0.380 4.825 1.00 98.50 224 VAL A C 1
ATOM 1838 O O . VAL A 1 224 ? -12.576 -0.310 4.876 1.00 98.50 224 VAL A O 1
ATOM 1841 N N . PHE A 1 225 ? -13.661 1.539 4.165 1.00 97.88 225 PHE A N 1
ATOM 1842 C CA . PHE A 1 225 ? -12.544 2.109 3.410 1.00 97.88 225 PHE A CA 1
ATOM 1843 C C . PHE A 1 225 ? -12.125 3.501 3.909 1.00 97.88 225 PHE A C 1
ATOM 1845 O O . PHE A 1 225 ? -12.962 4.386 4.084 1.00 97.88 225 PHE A O 1
ATOM 1852 N N . ASP A 1 226 ? -10.822 3.721 4.088 1.00 97.75 226 ASP A N 1
ATOM 1853 C CA . ASP A 1 226 ? -10.247 5.039 4.398 1.00 97.75 226 ASP A CA 1
ATOM 1854 C C . ASP A 1 226 ? -9.386 5.555 3.223 1.00 97.75 226 ASP A C 1
ATOM 1856 O O . ASP A 1 226 ? -8.253 5.096 3.052 1.00 97.75 226 ASP A O 1
ATOM 1860 N N . PRO A 1 227 ? -9.878 6.504 2.399 1.00 95.38 227 PRO A N 1
ATOM 1861 C CA . PRO A 1 227 ? -9.121 7.089 1.288 1.00 95.38 227 PRO A CA 1
ATOM 1862 C C . PRO A 1 227 ? -7.936 7.984 1.697 1.00 95.38 227 PRO A C 1
ATOM 1864 O O . PRO A 1 227 ? -7.271 8.509 0.805 1.00 95.38 227 PRO A O 1
ATOM 1867 N N . PHE A 1 228 ? -7.675 8.207 2.989 1.00 94.75 228 PHE A N 1
ATOM 1868 C CA . PHE A 1 228 ? -6.514 8.967 3.472 1.00 94.75 228 PHE A CA 1
ATOM 1869 C C . PHE A 1 228 ? -5.928 8.299 4.730 1.00 94.75 228 PHE A C 1
ATOM 1871 O O . PHE A 1 228 ? -5.751 8.924 5.778 1.00 94.75 228 PHE A O 1
ATOM 1878 N N . VAL A 1 229 ? -5.664 6.991 4.624 1.00 95.38 229 VAL A N 1
ATOM 1879 C CA . VAL A 1 229 ? -5.475 6.080 5.765 1.00 95.38 229 VAL A CA 1
ATOM 1880 C C . VAL A 1 229 ? -4.284 6.413 6.663 1.00 95.38 229 VAL A C 1
ATOM 1882 O O . VAL A 1 229 ? -4.323 6.134 7.868 1.00 95.38 229 VAL A O 1
ATOM 1885 N N . GLY A 1 230 ? -3.215 6.990 6.107 1.00 93.50 230 GLY A N 1
ATOM 1886 C CA . GLY A 1 230 ? -2.007 7.400 6.814 1.00 93.50 230 GLY A CA 1
ATOM 1887 C C . GLY A 1 230 ? -1.343 6.292 7.639 1.00 93.50 230 GLY A C 1
ATOM 1888 O O . GLY A 1 230 ? -0.419 5.622 7.195 1.00 93.50 230 GLY A O 1
ATOM 1889 N N . THR A 1 231 ? -1.785 6.139 8.888 1.00 93.12 231 THR A N 1
ATOM 1890 C CA . THR A 1 231 ? -1.262 5.162 9.867 1.00 93.12 231 THR A CA 1
ATOM 1891 C C . THR A 1 231 ? -2.313 4.160 10.363 1.00 93.12 231 THR A C 1
ATOM 1893 O O . THR A 1 231 ? -2.084 3.450 11.345 1.00 93.12 231 THR A O 1
ATOM 1896 N N . GLY A 1 232 ? -3.479 4.099 9.710 1.00 95.06 232 GLY A N 1
ATOM 1897 C CA . GLY A 1 232 ? -4.536 3.121 9.995 1.00 95.06 232 GLY A CA 1
ATOM 1898 C C . GLY A 1 232 ? -5.297 3.354 11.297 1.00 95.06 232 GLY A C 1
ATOM 1899 O O . GLY A 1 232 ? -5.915 2.432 11.820 1.00 95.06 232 GLY A O 1
ATOM 1900 N N . SER A 1 233 ? -5.257 4.570 11.850 1.00 95.56 233 SER A N 1
ATOM 1901 C CA . SER A 1 233 ? -5.881 4.859 13.151 1.00 95.56 233 SER A CA 1
ATOM 1902 C C . SER A 1 233 ? -7.396 4.649 13.155 1.00 95.56 233 SER A C 1
ATOM 1904 O O . SER A 1 233 ? -7.931 4.152 14.145 1.00 95.56 233 SER A O 1
ATOM 1906 N N . LEU A 1 234 ? -8.059 4.987 12.046 1.00 97.62 234 LEU A N 1
ATOM 1907 C CA . LEU A 1 234 ? -9.492 4.772 11.853 1.00 97.62 234 LEU A CA 1
ATOM 1908 C C . LEU A 1 234 ? -9.794 3.290 11.586 1.00 97.62 234 LEU A C 1
ATOM 1910 O O . LEU A 1 234 ? -10.731 2.751 12.171 1.00 97.62 234 LEU A O 1
ATOM 1914 N N . LEU A 1 235 ? -8.944 2.596 10.815 1.00 97.94 235 LEU A N 1
ATOM 1915 C CA . LEU A 1 235 ? -9.092 1.160 10.543 1.00 97.94 235 LEU A CA 1
ATOM 1916 C C . LEU A 1 235 ? -9.030 0.309 11.820 1.00 97.94 235 LEU A C 1
ATOM 1918 O O . LEU A 1 235 ? -9.856 -0.579 11.991 1.00 97.94 235 LEU A O 1
ATOM 1922 N N . VAL A 1 236 ? -8.116 0.601 12.753 1.00 97.50 236 VAL A N 1
ATOM 1923 C CA . VAL A 1 236 ? -8.034 -0.118 14.043 1.00 97.50 236 VAL A CA 1
ATOM 1924 C C . VAL A 1 236 ? -9.334 0.022 14.848 1.00 97.50 236 VAL A C 1
ATOM 1926 O O . VAL A 1 236 ? -9.836 -0.964 15.382 1.00 97.50 236 VAL A O 1
ATOM 1929 N N . ALA A 1 237 ? -9.913 1.226 14.901 1.00 97.25 237 ALA A N 1
ATOM 1930 C CA . ALA A 1 237 ? -11.182 1.460 15.594 1.00 97.25 237 ALA A CA 1
ATOM 1931 C C . ALA A 1 237 ? -12.389 0.830 14.873 1.00 97.25 237 ALA A C 1
ATOM 1933 O O . ALA A 1 237 ? -13.374 0.477 15.516 1.00 97.25 237 ALA A O 1
ATOM 1934 N N . CYS A 1 238 ? -12.307 0.659 13.552 1.00 98.25 238 CYS A N 1
ATOM 1935 C CA . CYS A 1 238 ? -13.335 -0.008 12.759 1.00 98.25 238 CYS A CA 1
ATOM 1936 C C . CYS A 1 238 ? -13.287 -1.537 12.906 1.00 98.25 238 CYS A C 1
ATOM 1938 O O . CYS A 1 238 ? -14.321 -2.160 13.140 1.00 98.25 238 CYS A O 1
ATOM 1940 N N . ALA A 1 239 ? -12.094 -2.132 12.847 1.00 97.94 239 ALA A N 1
ATOM 1941 C CA . ALA A 1 239 ? -11.896 -3.572 13.005 1.00 97.94 239 ALA A CA 1
ATOM 1942 C C . ALA A 1 239 ? -12.245 -4.070 14.421 1.00 97.94 239 ALA A C 1
ATOM 1944 O O . ALA A 1 239 ? -12.676 -5.204 14.582 1.00 97.94 239 ALA A O 1
ATOM 1945 N N . HIS A 1 240 ? -12.158 -3.216 15.447 1.00 96.69 240 HIS A N 1
ATOM 1946 C CA . HIS A 1 240 ? -12.663 -3.529 16.793 1.00 96.69 240 HIS A CA 1
ATOM 1947 C C . HIS A 1 240 ? -14.170 -3.860 16.824 1.00 96.69 240 HIS A C 1
ATOM 1949 O O . HIS A 1 240 ? -14.621 -4.567 17.720 1.00 96.69 240 HIS A O 1
ATOM 1955 N N . PHE A 1 241 ? -14.946 -3.376 15.847 1.00 96.38 241 PHE A N 1
ATOM 1956 C CA . PHE A 1 241 ? -16.364 -3.700 15.680 1.00 96.38 241 PHE A CA 1
ATOM 1957 C C . PHE A 1 241 ? -16.599 -4.806 14.625 1.00 96.38 241 PHE A C 1
ATOM 1959 O O . PHE A 1 241 ? -17.626 -4.796 13.947 1.00 96.38 241 PHE A O 1
ATOM 1966 N N . ASP A 1 242 ? -15.660 -5.753 14.490 1.00 96.62 242 ASP A N 1
ATOM 1967 C CA . ASP A 1 242 ? -15.696 -6.928 13.595 1.00 96.62 242 ASP A CA 1
ATOM 1968 C C . ASP A 1 242 ? -15.773 -6.626 12.077 1.00 96.62 242 ASP A C 1
ATOM 1970 O O . ASP A 1 242 ? -16.028 -7.524 11.269 1.00 96.62 242 ASP A O 1
ATOM 1974 N N . ALA A 1 243 ? -15.565 -5.377 11.651 1.00 98.19 243 ALA A N 1
ATOM 1975 C CA . ALA A 1 243 ? -15.599 -5.015 10.234 1.00 98.19 243 ALA A CA 1
ATOM 1976 C C . ALA A 1 243 ? -14.274 -5.310 9.519 1.00 98.19 243 ALA A C 1
ATOM 1978 O O . ALA A 1 243 ? -13.197 -5.104 10.080 1.00 98.19 243 ALA A O 1
ATOM 1979 N N . TYR A 1 244 ? -14.361 -5.698 8.247 1.00 98.56 244 TYR A N 1
ATOM 1980 C CA . TYR A 1 244 ? -13.210 -5.775 7.354 1.00 98.56 244 TYR A CA 1
ATOM 1981 C C . TYR A 1 244 ? -12.760 -4.369 6.960 1.00 98.56 244 TYR A C 1
ATOM 1983 O O . TYR A 1 244 ? -13.586 -3.513 6.632 1.00 98.56 244 TYR A O 1
ATOM 1991 N N . VAL A 1 245 ? -11.452 -4.118 6.989 1.00 98.44 245 VAL A N 1
ATOM 1992 C CA . VAL A 1 245 ? -10.903 -2.764 6.843 1.00 98.44 245 VAL A CA 1
ATOM 1993 C C . VAL A 1 245 ? -9.837 -2.670 5.762 1.00 98.44 245 VAL A C 1
ATOM 1995 O O . VAL A 1 245 ? -8.929 -3.497 5.680 1.00 98.44 245 VAL A O 1
ATOM 1998 N N . MET A 1 246 ? -9.941 -1.622 4.948 1.00 96.50 246 MET A N 1
ATOM 1999 C CA . MET A 1 246 ? -9.031 -1.325 3.846 1.00 96.50 246 MET A CA 1
ATOM 2000 C C . MET A 1 246 ? -8.732 0.179 3.792 1.00 96.50 246 MET A C 1
ATOM 2002 O O . MET A 1 246 ? -9.526 0.993 4.263 1.00 96.50 246 MET A O 1
ATOM 2006 N N . GLY A 1 247 ? -7.601 0.578 3.214 1.00 95.69 247 GLY A N 1
ATOM 2007 C CA . GLY A 1 247 ? -7.253 1.995 3.086 1.00 95.69 247 GLY A CA 1
ATOM 2008 C C . GLY A 1 247 ? -6.484 2.353 1.820 1.00 95.69 247 GLY A C 1
ATOM 2009 O O . GLY A 1 247 ? -6.094 1.484 1.041 1.00 95.69 247 GLY A O 1
ATOM 2010 N N . ALA A 1 248 ? -6.258 3.651 1.637 1.00 94.75 248 ALA A N 1
ATOM 2011 C CA . ALA A 1 248 ? -5.415 4.221 0.594 1.00 94.75 248 ALA A CA 1
ATOM 2012 C C . ALA A 1 248 ? -4.667 5.468 1.095 1.00 94.75 248 ALA A C 1
ATOM 2014 O O . ALA A 1 248 ? -5.215 6.246 1.875 1.00 94.75 248 ALA A O 1
ATOM 2015 N N . ASP A 1 249 ? -3.429 5.674 0.637 1.00 93.38 249 ASP A N 1
ATOM 2016 C CA . ASP A 1 249 ? -2.675 6.920 0.844 1.00 93.38 249 ASP A CA 1
ATOM 2017 C C . ASP A 1 249 ? -1.724 7.207 -0.334 1.00 93.38 249 ASP A C 1
ATOM 2019 O O . ASP A 1 249 ? -1.233 6.297 -1.005 1.00 93.38 249 ASP A O 1
ATOM 2023 N N . LEU A 1 250 ? -1.421 8.486 -0.559 1.00 90.44 250 LEU A N 1
ATOM 2024 C CA . LEU A 1 250 ? -0.505 8.959 -1.597 1.00 90.44 250 LEU A CA 1
ATOM 2025 C C . LEU A 1 250 ? 0.970 8.947 -1.132 1.00 90.44 250 LEU A C 1
ATOM 2027 O O . LEU A 1 250 ? 1.883 9.137 -1.951 1.00 90.44 250 LEU A O 1
ATOM 2031 N N . ASP A 1 251 ? 1.243 8.759 0.164 1.00 88.25 251 ASP A N 1
ATOM 2032 C CA . ASP A 1 251 ? 2.597 8.582 0.697 1.00 88.25 251 ASP A CA 1
ATOM 2033 C C . ASP A 1 251 ? 3.005 7.099 0.810 1.00 88.25 251 ASP A C 1
ATOM 2035 O O . ASP A 1 251 ? 2.815 6.423 1.825 1.00 88.25 251 ASP A O 1
ATOM 2039 N N . TYR A 1 252 ? 3.666 6.624 -0.252 1.00 87.81 252 TYR A N 1
ATOM 2040 C CA . TYR A 1 252 ? 4.345 5.327 -0.316 1.00 87.81 252 TYR A CA 1
ATOM 2041 C C . TYR A 1 252 ? 5.240 5.040 0.903 1.00 87.81 252 TYR A C 1
ATOM 2043 O O . TYR A 1 252 ? 5.240 3.915 1.410 1.00 87.81 252 TYR A O 1
ATOM 2051 N N . LEU A 1 253 ? 6.017 6.030 1.368 1.00 87.56 253 LEU A N 1
ATOM 2052 C CA . LEU A 1 253 ? 6.966 5.841 2.466 1.00 87.56 253 LEU A CA 1
ATOM 2053 C C . LEU A 1 253 ? 6.230 5.663 3.790 1.00 87.56 253 LEU A C 1
ATOM 2055 O O . LEU A 1 253 ? 6.666 4.858 4.613 1.00 87.56 253 LEU A O 1
ATOM 2059 N N . LEU A 1 254 ? 5.126 6.386 3.994 1.00 87.00 254 LEU A N 1
ATOM 2060 C CA . LEU A 1 254 ? 4.310 6.243 5.194 1.00 87.00 254 LEU A CA 1
ATOM 2061 C C . LEU A 1 254 ? 3.688 4.844 5.264 1.00 87.00 254 LEU A C 1
ATOM 2063 O O . LEU A 1 254 ? 3.936 4.135 6.237 1.00 87.00 254 LEU A O 1
ATOM 2067 N N . LEU A 1 255 ? 2.981 4.415 4.213 1.00 88.62 255 LEU A N 1
ATOM 2068 C CA . LEU A 1 255 ? 2.316 3.105 4.168 1.00 88.62 255 LEU A CA 1
ATOM 2069 C C . LEU A 1 255 ? 3.279 1.929 4.400 1.00 88.62 255 LEU A C 1
ATOM 2071 O O . LEU A 1 255 ? 2.946 0.990 5.119 1.00 88.62 255 LEU A O 1
ATOM 2075 N N . HIS A 1 256 ? 4.491 2.004 3.843 1.00 86.12 256 HIS A N 1
ATOM 2076 C CA . HIS A 1 256 ? 5.495 0.938 3.928 1.00 86.12 256 HIS A CA 1
ATOM 2077 C C . HIS A 1 256 ? 6.385 0.994 5.184 1.00 86.12 256 HIS A C 1
ATOM 2079 O O .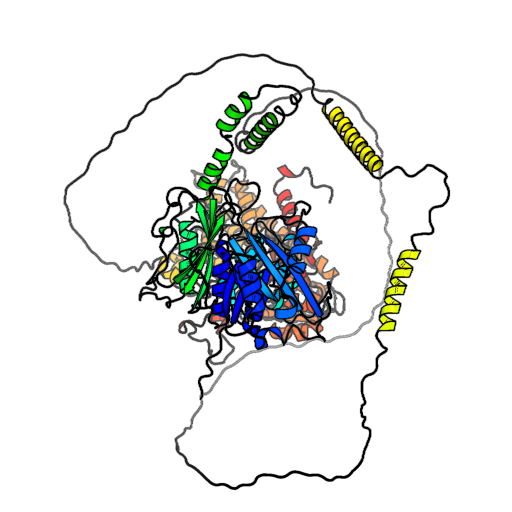 HIS A 1 256 ? 7.411 0.316 5.215 1.00 86.12 256 HIS A O 1
ATOM 2085 N N . GLY A 1 257 ? 6.079 1.834 6.182 1.00 82.75 257 GLY A N 1
ATOM 2086 C CA . GLY A 1 257 ? 6.915 1.964 7.387 1.00 82.75 257 GLY A CA 1
ATOM 2087 C C . GLY A 1 257 ? 8.313 2.555 7.127 1.00 82.75 257 GLY A C 1
ATOM 2088 O O . GLY A 1 257 ? 9.211 2.429 7.954 1.00 82.75 257 GLY A O 1
ATOM 2089 N N . LYS A 1 258 ? 8.519 3.213 5.977 1.00 82.81 258 LYS A N 1
ATOM 2090 C CA . LYS A 1 258 ? 9.805 3.797 5.539 1.00 82.81 258 LYS A CA 1
ATOM 2091 C C . LYS A 1 258 ? 9.903 5.304 5.805 1.00 82.81 258 LYS A C 1
ATOM 2093 O O . LYS A 1 258 ? 10.989 5.877 5.730 1.00 82.81 258 LYS A O 1
ATOM 2098 N N . ALA A 1 259 ? 8.789 5.964 6.122 1.00 81.44 259 ALA A N 1
ATOM 2099 C CA . ALA A 1 259 ? 8.776 7.350 6.578 1.00 81.44 259 ALA A CA 1
ATOM 2100 C C . ALA A 1 259 ? 9.483 7.483 7.936 1.00 81.44 259 ALA A C 1
ATOM 2102 O O . ALA A 1 259 ? 9.441 6.579 8.769 1.00 81.44 259 ALA A O 1
ATOM 2103 N N . ARG A 1 260 ? 10.089 8.645 8.200 1.00 80.12 260 ARG A N 1
ATOM 2104 C CA . ARG A 1 260 ? 10.799 8.926 9.459 1.00 80.12 260 ARG A CA 1
ATOM 2105 C C . ARG A 1 260 ? 9.911 8.648 10.697 1.00 80.12 260 ARG A C 1
ATOM 2107 O O . ARG A 1 260 ? 8.714 8.950 10.647 1.00 80.12 260 ARG A O 1
ATOM 2114 N N . PRO A 1 261 ? 10.455 8.126 11.816 1.00 81.38 261 PRO A N 1
ATOM 2115 C CA . PRO A 1 261 ? 9.704 8.008 13.065 1.00 81.38 261 PRO A CA 1
ATOM 2116 C C . PRO A 1 261 ? 9.200 9.365 13.574 1.00 81.38 261 PRO A C 1
ATOM 2118 O O . PRO A 1 261 ? 9.966 10.328 13.646 1.00 81.38 261 PRO A O 1
ATOM 2121 N N . SER A 1 262 ? 7.939 9.427 14.013 1.00 79.81 262 SER A N 1
ATOM 2122 C CA . SER A 1 262 ? 7.409 10.589 14.756 1.00 79.81 262 SER A CA 1
ATOM 2123 C C . SER A 1 262 ? 7.753 10.542 16.256 1.00 79.81 262 SER A C 1
ATOM 2125 O O . SER A 1 262 ? 7.561 11.529 16.968 1.00 79.81 262 SER A O 1
ATOM 2127 N N . ARG A 1 263 ? 8.278 9.417 16.769 1.00 80.69 263 ARG A N 1
ATOM 2128 C CA . ARG A 1 263 ? 8.727 9.274 18.165 1.00 80.69 263 ARG A CA 1
ATOM 2129 C C . ARG A 1 263 ? 10.094 9.954 18.343 1.00 80.69 263 ARG A C 1
ATOM 2131 O O . ARG A 1 263 ? 11.095 9.470 17.837 1.00 80.69 263 ARG A O 1
ATOM 2138 N N . HIS A 1 264 ? 10.157 11.043 19.117 1.00 71.00 264 HIS A N 1
ATOM 2139 C CA . HIS A 1 264 ? 11.365 11.877 19.308 1.00 71.00 264 HIS A CA 1
ATOM 2140 C C . HIS A 1 264 ? 12.659 11.106 19.653 1.00 71.00 264 HIS A C 1
ATOM 2142 O O . HIS A 1 264 ? 13.745 11.500 19.234 1.00 71.00 264 HIS A O 1
ATOM 2148 N N . ASN A 1 265 ? 12.557 10.020 20.424 1.00 75.88 265 ASN A N 1
ATOM 2149 C CA . ASN A 1 265 ? 13.715 9.244 20.884 1.00 75.88 265 ASN A CA 1
ATOM 2150 C C . ASN A 1 265 ? 14.155 8.149 19.891 1.00 75.88 265 ASN A C 1
ATOM 2152 O O . ASN A 1 265 ? 15.116 7.434 20.165 1.00 75.88 265 ASN A O 1
ATOM 2156 N N . GLN A 1 266 ? 13.458 8.008 18.763 1.00 77.25 266 GLN A N 1
ATOM 2157 C CA . GLN A 1 266 ? 13.644 6.952 17.777 1.00 77.25 266 GLN A CA 1
ATOM 2158 C C . GLN A 1 266 ? 14.248 7.540 16.494 1.00 77.25 266 GLN A C 1
ATOM 2160 O O . GLN A 1 266 ? 13.763 8.541 15.968 1.00 77.25 266 GLN A O 1
ATOM 2165 N N . LYS A 1 267 ? 15.336 6.939 15.996 1.00 73.44 267 LYS A N 1
ATOM 2166 C CA . LYS A 1 267 ? 16.022 7.402 14.774 1.00 73.44 267 LYS A CA 1
ATOM 2167 C C . LYS A 1 267 ? 15.461 6.752 13.510 1.00 73.44 267 LYS A C 1
ATOM 2169 O O . LYS A 1 267 ? 15.232 7.443 12.523 1.00 73.44 267 LYS A O 1
ATOM 2174 N N . GLU A 1 268 ? 15.213 5.451 13.587 1.00 77.00 268 GLU A N 1
ATOM 2175 C CA . GLU A 1 268 ? 14.769 4.566 12.507 1.00 77.00 268 GLU A CA 1
ATOM 2176 C C . GLU A 1 268 ? 13.584 3.729 13.010 1.00 77.00 268 GLU A C 1
ATOM 2178 O O . GLU A 1 268 ? 13.469 3.494 14.217 1.00 77.00 268 GLU A O 1
ATOM 2183 N N . ARG A 1 269 ? 12.675 3.336 12.110 1.00 81.56 269 ARG A N 1
ATOM 2184 C CA . ARG A 1 269 ? 11.516 2.505 12.467 1.00 81.56 269 ARG A CA 1
ATOM 2185 C C . ARG A 1 269 ? 11.929 1.053 12.668 1.00 81.56 269 ARG A C 1
ATOM 2187 O O . ARG A 1 269 ? 12.882 0.591 12.043 1.00 81.56 269 ARG A O 1
ATOM 2194 N N . GLU A 1 270 ? 11.217 0.345 13.535 1.00 82.19 270 GLU A N 1
ATOM 2195 C CA . GLU A 1 270 ? 11.394 -1.105 13.662 1.00 82.19 270 GLU A CA 1
ATOM 2196 C C . GLU A 1 270 ? 10.845 -1.806 12.405 1.00 82.19 270 GLU A C 1
ATOM 2198 O O . GLU A 1 270 ? 9.899 -1.331 11.777 1.00 82.19 270 GLU A O 1
ATOM 2203 N N . SER A 1 271 ? 11.436 -2.936 12.001 1.00 76.50 271 SER A N 1
ATOM 2204 C CA . SER A 1 271 ? 11.086 -3.632 10.745 1.00 76.50 271 SER A CA 1
ATOM 2205 C C . SER A 1 271 ? 9.660 -4.197 10.711 1.00 76.50 271 SER A C 1
ATOM 2207 O O . SER A 1 271 ? 9.182 -4.616 9.660 1.00 76.50 271 SER A O 1
ATOM 2209 N N . ASN A 1 272 ? 8.981 -4.194 11.857 1.00 82.00 272 ASN A N 1
ATOM 2210 C CA . ASN A 1 272 ? 7.589 -4.574 12.052 1.00 82.00 272 ASN A CA 1
ATOM 2211 C C . ASN A 1 272 ? 6.641 -3.360 12.175 1.00 82.00 272 ASN A C 1
ATOM 2213 O O . ASN A 1 272 ? 5.468 -3.563 12.477 1.00 82.00 272 ASN A O 1
ATOM 2217 N N . GLU A 1 273 ? 7.074 -2.112 11.971 1.00 88.06 273 GLU A N 1
ATOM 2218 C CA . GLU A 1 273 ? 6.176 -0.947 12.019 1.00 88.06 273 GLU A CA 1
ATOM 2219 C C . GLU A 1 273 ? 5.337 -0.815 10.737 1.00 88.06 273 GLU A C 1
ATOM 2221 O O . GLU A 1 273 ? 5.799 -0.300 9.721 1.00 88.06 273 GLU A O 1
ATOM 2226 N N . SER A 1 274 ? 4.070 -1.241 10.792 1.00 93.00 274 SER A N 1
ATOM 2227 C CA . SER A 1 274 ? 3.114 -1.106 9.684 1.00 93.00 274 SER A CA 1
ATOM 2228 C C . SER A 1 274 ? 1.672 -0.909 10.169 1.00 93.00 274 SER A C 1
ATOM 2230 O O . SER A 1 274 ? 1.368 -1.089 11.353 1.00 93.00 274 SER A O 1
ATOM 2232 N N . ILE A 1 275 ? 0.759 -0.589 9.243 1.00 94.69 275 ILE A N 1
ATOM 2233 C CA . ILE A 1 275 ? -0.688 -0.572 9.518 1.00 94.69 275 ILE A CA 1
ATOM 2234 C C . ILE A 1 275 ? -1.174 -1.963 9.948 1.00 94.69 275 ILE A C 1
ATOM 2236 O O . ILE A 1 275 ? -1.870 -2.077 10.954 1.00 94.69 275 ILE A O 1
ATOM 2240 N N . HIS A 1 276 ? -0.768 -3.021 9.243 1.00 95.00 276 HIS A N 1
ATOM 2241 C CA . HIS A 1 276 ? -1.151 -4.393 9.582 1.00 95.00 276 HIS A CA 1
ATOM 2242 C C . HIS A 1 276 ? -0.690 -4.778 10.999 1.00 95.00 276 HIS A C 1
ATOM 2244 O O . HIS A 1 276 ? -1.444 -5.375 11.766 1.00 95.00 276 HIS A O 1
ATOM 2250 N N . SER A 1 277 ? 0.502 -4.334 11.404 1.00 93.94 277 SER A N 1
ATOM 2251 C CA . SER A 1 277 ? 1.051 -4.561 12.746 1.00 93.94 277 SER A CA 1
ATOM 2252 C C . SER A 1 277 ? 0.249 -3.871 13.850 1.00 93.94 277 SER A C 1
ATOM 2254 O O . SER A 1 277 ? 0.054 -4.462 14.910 1.00 93.94 277 SER A O 1
ATOM 2256 N N . ASN A 1 278 ? -0.283 -2.667 13.593 1.00 94.75 278 ASN A N 1
ATOM 2257 C CA . ASN A 1 278 ? -1.224 -2.015 14.511 1.00 94.75 278 ASN A CA 1
ATOM 2258 C C . ASN A 1 278 ? -2.496 -2.858 14.714 1.00 94.75 278 ASN A C 1
ATOM 2260 O O . ASN A 1 278 ? -3.063 -2.820 15.801 1.00 94.75 278 ASN A O 1
ATOM 2264 N N . LEU A 1 279 ? -2.950 -3.622 13.711 1.00 96.56 279 LEU A N 1
ATOM 2265 C CA . LEU A 1 279 ? -4.088 -4.534 13.869 1.00 96.56 279 LEU A CA 1
ATOM 2266 C C . LEU A 1 279 ? -3.688 -5.853 14.549 1.00 96.56 279 LEU A C 1
ATOM 2268 O O . LEU A 1 279 ? -4.399 -6.292 15.453 1.00 96.56 279 LEU A O 1
ATOM 2272 N N . ILE A 1 280 ? -2.539 -6.449 14.202 1.00 96.44 280 ILE A N 1
ATOM 2273 C CA . ILE A 1 280 ? -1.990 -7.632 14.899 1.00 96.44 280 ILE A CA 1
ATOM 2274 C C . ILE A 1 280 ? -1.843 -7.362 16.403 1.00 96.44 280 ILE A C 1
ATOM 2276 O O . ILE A 1 280 ? -2.241 -8.207 17.205 1.00 96.44 280 ILE A O 1
ATOM 2280 N N . GLN A 1 281 ? -1.340 -6.183 16.793 1.00 95.50 281 GLN A N 1
ATOM 2281 C CA . GLN A 1 281 ? -1.147 -5.784 18.194 1.00 95.50 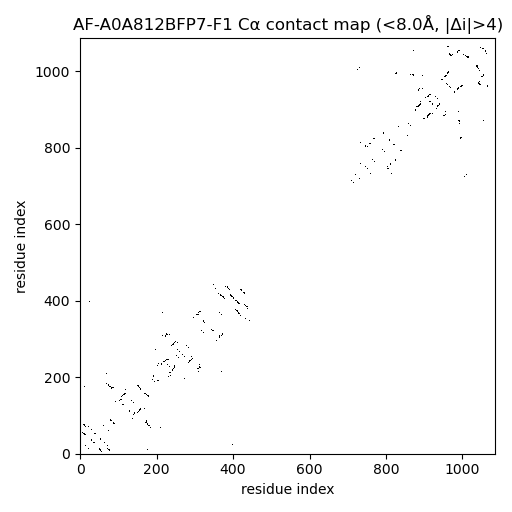281 GLN A CA 1
ATOM 2282 C C . GLN A 1 281 ? -2.415 -5.939 19.056 1.00 95.50 281 GLN A C 1
ATOM 2284 O O . GLN A 1 281 ? -2.308 -6.199 20.254 1.00 95.50 281 GLN A O 1
ATOM 2289 N N . TYR A 1 282 ? -3.597 -5.792 18.453 1.00 95.62 282 TYR A N 1
ATOM 2290 C CA . TYR A 1 282 ? -4.893 -5.878 19.127 1.00 95.62 282 TYR A CA 1
ATOM 2291 C C . TYR A 1 282 ? -5.693 -7.147 18.755 1.00 95.62 282 TYR A C 1
ATOM 2293 O O . TYR A 1 282 ? -6.875 -7.241 19.067 1.00 95.62 282 TYR A O 1
ATOM 2301 N N . GLY A 1 283 ? -5.074 -8.126 18.079 1.00 96.50 283 GLY A N 1
ATOM 2302 C CA . GLY A 1 283 ? -5.724 -9.366 17.611 1.00 96.50 283 GLY A CA 1
ATOM 2303 C C . GLY A 1 283 ? -6.573 -9.217 16.337 1.00 96.50 283 GLY A C 1
ATOM 2304 O O . GLY A 1 283 ? -7.096 -10.198 15.807 1.00 96.50 283 GLY A O 1
ATOM 2305 N N . LEU A 1 284 ? -6.667 -8.001 15.796 1.00 97.56 284 LEU A N 1
ATOM 2306 C CA . LEU A 1 284 ? -7.547 -7.612 14.690 1.00 97.56 284 LEU A CA 1
ATOM 2307 C C . LEU A 1 284 ? -6.946 -7.886 13.299 1.00 97.56 284 LEU A C 1
ATOM 2309 O O . LEU A 1 284 ? -7.572 -7.583 12.288 1.00 97.56 284 LEU A O 1
ATOM 2313 N N . GLY A 1 285 ? -5.735 -8.452 13.219 1.00 96.12 285 GLY A N 1
ATOM 2314 C CA . GLY A 1 285 ? -5.014 -8.671 11.953 1.00 96.12 285 GLY A CA 1
ATOM 2315 C C . GLY A 1 285 ? -5.781 -9.506 10.917 1.00 96.12 285 GLY A C 1
ATOM 2316 O O . GLY A 1 285 ? -5.582 -9.320 9.724 1.00 96.12 285 GLY A O 1
ATOM 2317 N N . HIS A 1 286 ? -6.706 -10.361 11.363 1.00 97.00 286 HIS A N 1
ATOM 2318 C CA . HIS A 1 286 ? -7.569 -11.192 10.515 1.00 97.00 286 HIS A CA 1
ATOM 2319 C C . HIS A 1 286 ? -8.716 -10.426 9.816 1.00 97.00 286 HIS A C 1
ATOM 2321 O O . HIS A 1 286 ? -9.404 -10.996 8.971 1.00 97.00 286 HIS A O 1
ATOM 2327 N N . LE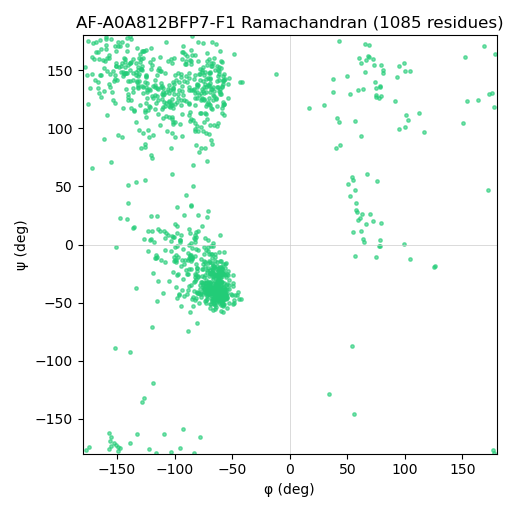U A 1 287 ? -8.926 -9.151 10.165 1.00 97.94 287 LEU A N 1
ATOM 2328 C CA . LEU A 1 287 ? -9.906 -8.244 9.548 1.00 97.94 287 LEU A CA 1
ATOM 2329 C C . LEU A 1 287 ? -9.256 -7.231 8.590 1.00 97.94 287 LEU A C 1
ATOM 2331 O O . LEU A 1 287 ? -9.952 -6.465 7.922 1.00 97.94 287 LEU A O 1
ATOM 2335 N N . TYR A 1 288 ? -7.924 -7.205 8.522 1.00 97.88 288 TYR A N 1
ATOM 2336 C CA . TYR A 1 288 ? -7.184 -6.351 7.601 1.00 97.88 288 TYR A CA 1
ATOM 2337 C C . TYR A 1 288 ? -7.271 -6.904 6.176 1.00 97.88 288 TYR A C 1
ATOM 2339 O O . TYR A 1 288 ? -6.884 -8.047 5.941 1.00 97.88 288 TYR A O 1
ATOM 2347 N N . LEU A 1 289 ? -7.746 -6.085 5.234 1.00 96.50 289 LEU A N 1
ATOM 2348 C CA . LEU A 1 289 ? -7.716 -6.402 3.808 1.00 96.50 289 LEU A CA 1
ATOM 2349 C C . LEU A 1 289 ? -6.392 -5.928 3.195 1.00 96.50 289 LEU A C 1
ATOM 2351 O O . LEU A 1 289 ? -5.521 -6.752 2.940 1.00 96.50 289 LEU A O 1
ATOM 2355 N N . ASP A 1 290 ? -6.220 -4.614 2.995 1.00 94.19 290 ASP A N 1
ATOM 2356 C CA . ASP A 1 290 ? -4.950 -4.015 2.549 1.00 94.19 290 ASP A CA 1
ATOM 2357 C C . ASP A 1 290 ? -4.899 -2.480 2.756 1.00 94.19 290 ASP A C 1
ATOM 2359 O O . ASP A 1 290 ? -5.893 -1.855 3.140 1.00 94.19 290 ASP A O 1
ATOM 2363 N N . ALA A 1 291 ? -3.760 -1.847 2.454 1.00 93.75 291 ALA A N 1
ATOM 2364 C CA . ALA A 1 291 ? -3.593 -0.396 2.377 1.00 93.75 291 ALA A CA 1
ATOM 2365 C C . ALA A 1 291 ? -2.829 0.010 1.099 1.00 93.75 291 ALA A C 1
ATOM 2367 O O . ALA A 1 291 ? -1.614 -0.153 0.991 1.00 93.75 291 ALA A O 1
ATOM 2368 N N . LEU A 1 292 ? -3.558 0.564 0.128 1.00 92.75 292 LEU A N 1
ATOM 2369 C CA . LEU A 1 292 ? -3.078 0.823 -1.230 1.00 92.75 292 LEU A CA 1
ATOM 2370 C C . LEU A 1 292 ? -2.292 2.138 -1.355 1.00 92.75 292 LEU A C 1
ATOM 2372 O O . LEU A 1 292 ? -2.677 3.169 -0.804 1.00 92.75 292 LEU A O 1
ATOM 2376 N N . VAL A 1 293 ? -1.240 2.137 -2.177 1.00 90.88 293 VAL A N 1
ATOM 2377 C CA . VAL A 1 293 ? -0.544 3.368 -2.589 1.00 90.88 293 VAL A CA 1
ATOM 2378 C C . VAL A 1 293 ? -1.322 3.998 -3.744 1.00 90.88 293 VAL A C 1
ATOM 2380 O O . VAL A 1 293 ? -1.278 3.499 -4.867 1.00 90.88 293 VAL A O 1
ATOM 2383 N N . ALA A 1 294 ? -2.062 5.068 -3.469 1.00 89.62 294 ALA A N 1
ATOM 2384 C CA . ALA A 1 294 ? -3.138 5.537 -4.338 1.00 89.62 294 ALA A CA 1
ATOM 2385 C C . ALA A 1 294 ? -3.362 7.058 -4.262 1.00 89.62 294 ALA A C 1
ATOM 2387 O O . ALA A 1 294 ? -3.080 7.707 -3.258 1.00 89.62 294 ALA A O 1
ATOM 2388 N N . ASP A 1 295 ? -3.899 7.635 -5.340 1.00 88.81 295 ASP A N 1
ATOM 2389 C CA . ASP A 1 295 ? -4.327 9.036 -5.390 1.00 88.81 295 ASP A CA 1
ATOM 2390 C C . ASP A 1 295 ? -5.853 9.107 -5.323 1.00 88.81 295 ASP A C 1
ATOM 2392 O O . ASP A 1 295 ? -6.553 8.760 -6.274 1.00 88.81 295 ASP A O 1
ATOM 2396 N N . SER A 1 296 ? -6.371 9.590 -4.200 1.00 86.56 296 SER A N 1
ATOM 2397 C CA . SER A 1 296 ? -7.807 9.620 -3.914 1.00 86.56 296 SER A CA 1
ATOM 2398 C C . SER A 1 296 ? -8.598 10.623 -4.766 1.00 86.56 296 SER A C 1
ATOM 2400 O O . SER A 1 296 ? -9.826 10.565 -4.769 1.00 86.56 296 SER A O 1
ATOM 2402 N N . SER A 1 297 ? -7.928 11.485 -5.549 1.00 84.81 297 SER A N 1
ATOM 2403 C CA . SER A 1 297 ? -8.571 12.255 -6.634 1.00 84.81 297 SER A CA 1
ATOM 2404 C C . SER A 1 297 ? -8.899 11.406 -7.876 1.00 84.81 297 SER A C 1
ATOM 2406 O O . SER A 1 297 ? -9.666 11.825 -8.741 1.00 84.81 297 SER A O 1
ATOM 2408 N N . LYS A 1 298 ? -8.348 10.187 -7.989 1.00 82.31 298 LYS A N 1
ATOM 2409 C CA . LYS A 1 298 ? -8.495 9.313 -9.164 1.00 82.31 298 LYS A CA 1
ATOM 2410 C C . LYS A 1 298 ? -9.493 8.187 -8.908 1.00 82.31 298 LYS A C 1
ATOM 2412 O O . LYS A 1 298 ? -9.135 7.045 -8.635 1.00 82.31 298 LYS A O 1
ATOM 2417 N N . HIS A 1 299 ? -10.779 8.480 -9.081 1.00 72.31 299 HIS A N 1
ATOM 2418 C CA . HIS A 1 299 ? -11.891 7.532 -8.875 1.00 72.31 299 HIS A CA 1
ATOM 2419 C C . HIS A 1 299 ? -12.017 6.416 -9.941 1.00 72.31 299 HIS A C 1
ATOM 2421 O O . HIS A 1 299 ? -13.113 5.892 -10.158 1.00 72.31 299 HIS A O 1
ATOM 2427 N N . GLY A 1 300 ? -10.929 6.083 -10.642 1.00 68.00 300 GLY A N 1
ATOM 2428 C CA . GLY A 1 300 ? -10.862 4.986 -11.612 1.00 68.00 300 GLY A CA 1
ATOM 2429 C C . GLY A 1 300 ? -10.504 3.632 -10.991 1.00 68.00 300 GLY A C 1
ATOM 2430 O O . GLY A 1 300 ? -10.848 2.607 -11.560 1.00 68.00 300 GLY A O 1
ATOM 2431 N N . MET A 1 301 ? -9.886 3.625 -9.802 1.00 70.94 301 MET A N 1
ATOM 2432 C CA . MET A 1 301 ? -9.244 2.447 -9.183 1.00 70.94 301 MET A CA 1
ATOM 2433 C C . MET A 1 301 ? -10.163 1.246 -8.897 1.00 70.94 301 MET A C 1
ATOM 2435 O O . MET A 1 301 ? -9.668 0.160 -8.615 1.00 70.94 301 MET A O 1
ATOM 2439 N N . TRP A 1 302 ? -11.486 1.421 -8.936 1.00 80.31 302 TRP A N 1
ATOM 2440 C CA . TRP A 1 302 ? -12.449 0.371 -8.602 1.00 80.31 302 TRP A CA 1
ATOM 2441 C C . TRP A 1 302 ? -13.442 0.169 -9.749 1.00 80.31 302 TRP A C 1
ATOM 2443 O O . TRP A 1 302 ? -14.259 1.049 -10.041 1.00 80.31 302 TRP A O 1
ATOM 2453 N N . GLN A 1 303 ? -13.386 -1.007 -10.377 1.00 73.69 303 GLN A N 1
ATOM 2454 C CA . GLN A 1 303 ? -14.267 -1.380 -11.490 1.00 73.69 303 GLN A CA 1
ATOM 2455 C C . GLN A 1 303 ? -15.720 -1.617 -11.031 1.00 73.69 303 GLN A C 1
ATOM 2457 O O . GLN A 1 303 ? -16.666 -1.221 -11.713 1.00 73.69 303 GLN A O 1
ATOM 2462 N N . ARG A 1 304 ? -15.921 -2.225 -9.851 1.00 75.06 304 ARG A N 1
ATOM 2463 C CA . ARG A 1 304 ? -17.256 -2.422 -9.255 1.00 75.06 304 ARG A CA 1
ATOM 2464 C C . ARG A 1 304 ? -17.739 -1.138 -8.578 1.00 75.06 304 ARG A C 1
ATOM 2466 O O . ARG A 1 304 ? -16.976 -0.483 -7.879 1.00 75.06 304 ARG A O 1
ATOM 2473 N N . LYS A 1 305 ? -19.014 -0.792 -8.761 1.00 82.12 305 LYS A N 1
ATOM 2474 C CA . LYS A 1 305 ? -19.709 0.235 -7.962 1.00 82.12 305 LYS A CA 1
ATOM 2475 C C . LYS A 1 305 ? -20.200 -0.392 -6.650 1.00 82.12 305 LYS A C 1
ATOM 2477 O O . LYS A 1 305 ? -20.311 -1.611 -6.578 1.00 82.12 305 LYS A O 1
ATOM 2482 N N . GLU A 1 306 ? -20.528 0.445 -5.667 1.00 88.75 306 GLU A N 1
ATOM 2483 C CA . GLU A 1 306 ? -21.240 0.036 -4.437 1.00 88.75 306 GLU A CA 1
ATOM 2484 C C . GLU A 1 306 ? -20.546 -1.118 -3.666 1.00 88.75 306 GLU A C 1
ATOM 2486 O O . GLU A 1 306 ? -21.131 -2.168 -3.425 1.00 88.75 306 GLU A O 1
ATOM 2491 N N . ILE A 1 307 ? -19.265 -0.918 -3.315 1.00 91.75 307 ILE A N 1
ATOM 2492 C CA . ILE A 1 307 ? -18.394 -1.903 -2.638 1.00 91.75 307 ILE A CA 1
ATOM 2493 C C . ILE A 1 307 ? -18.403 -1.736 -1.109 1.00 91.75 307 ILE A C 1
ATOM 2495 O O . ILE A 1 307 ? -18.330 -2.725 -0.387 1.00 91.75 307 ILE A O 1
ATOM 2499 N N . PHE A 1 308 ? -18.417 -0.494 -0.616 1.00 96.06 308 PHE A N 1
ATOM 2500 C CA . PHE A 1 308 ? -18.094 -0.181 0.780 1.00 96.06 308 PHE A CA 1
ATOM 2501 C C . PHE A 1 308 ? -19.346 0.169 1.585 1.00 96.06 308 PHE A C 1
ATOM 2503 O O . PHE A 1 308 ? -20.147 0.997 1.156 1.00 96.06 308 PHE A O 1
ATOM 2510 N N . ASP A 1 309 ? -19.491 -0.386 2.784 1.00 97.88 309 ASP A N 1
ATOM 2511 C CA . ASP A 1 309 ? -20.600 -0.042 3.683 1.00 97.88 309 ASP A CA 1
ATOM 2512 C C . ASP A 1 309 ? -20.355 1.267 4.432 1.00 97.88 309 ASP A C 1
ATOM 2514 O O . ASP A 1 309 ? -21.296 1.984 4.783 1.00 97.88 309 ASP A O 1
ATOM 2518 N N . ALA A 1 310 ? -19.083 1.597 4.657 1.00 98.38 310 ALA A N 1
ATOM 2519 C CA . ALA A 1 310 ? -18.686 2.879 5.208 1.00 98.38 310 ALA A CA 1
ATOM 2520 C C . ALA A 1 310 ? -17.379 3.390 4.597 1.00 98.38 310 ALA A C 1
ATOM 2522 O O . ALA A 1 310 ? -16.467 2.624 4.280 1.00 98.38 310 ALA A O 1
ATOM 2523 N N . ILE A 1 311 ? -17.277 4.711 4.486 1.00 98.44 311 ILE A N 1
ATOM 2524 C CA . ILE A 1 311 ? -16.042 5.421 4.153 1.00 98.44 311 ILE A CA 1
ATOM 2525 C C . ILE A 1 311 ? -15.754 6.381 5.301 1.00 98.44 311 ILE A C 1
ATOM 2527 O O . ILE A 1 311 ? -16.580 7.243 5.594 1.00 98.44 311 ILE A O 1
ATOM 2531 N N . ILE A 1 312 ? -14.619 6.214 5.979 1.00 98.50 312 ILE A N 1
ATOM 2532 C CA . ILE A 1 312 ? -14.343 6.869 7.268 1.00 98.50 312 ILE A CA 1
ATOM 2533 C C . ILE A 1 312 ? -12.921 7.436 7.241 1.00 98.50 312 ILE A C 1
ATOM 2535 O O . ILE A 1 312 ? -11.978 6.663 7.117 1.00 98.50 312 ILE A O 1
ATOM 2539 N N . THR A 1 313 ? -12.757 8.768 7.302 1.00 97.62 313 THR A N 1
ATOM 2540 C CA . THR A 1 313 ? -11.480 9.413 6.920 1.00 97.62 313 THR A CA 1
ATOM 2541 C C . THR A 1 313 ? -11.218 10.813 7.531 1.00 97.62 313 THR A C 1
ATOM 2543 O O . THR A 1 313 ? -12.141 11.498 7.973 1.00 97.62 313 THR A O 1
ATOM 2546 N N . ASP A 1 314 ? -9.956 11.269 7.560 1.00 95.38 314 ASP A N 1
ATOM 2547 C CA . ASP A 1 314 ? -9.521 12.631 7.964 1.00 95.38 314 ASP A CA 1
ATOM 2548 C C . ASP A 1 314 ? -8.590 13.226 6.878 1.00 95.38 314 ASP A C 1
ATOM 2550 O O . ASP A 1 314 ? -7.367 13.107 6.993 1.00 95.38 314 ASP A O 1
ATOM 2554 N N . PRO A 1 315 ? -9.136 13.815 5.790 1.00 93.94 315 PRO A N 1
ATOM 2555 C CA . PRO A 1 315 ? -8.341 14.242 4.635 1.00 93.94 315 PRO A CA 1
ATOM 2556 C C . PRO A 1 315 ? -7.247 15.295 4.944 1.00 93.94 315 PRO A C 1
ATOM 2558 O O . PRO A 1 315 ? -7.324 16.043 5.919 1.00 93.94 315 PRO A O 1
ATOM 2561 N N . PRO A 1 316 ? -6.199 15.424 4.109 1.00 90.25 316 PRO A N 1
ATOM 2562 C CA . PRO A 1 316 ? -5.074 16.313 4.402 1.00 90.25 316 PRO A CA 1
ATOM 2563 C C . PRO A 1 316 ? -5.375 17.792 4.089 1.00 90.25 316 PRO A C 1
ATOM 2565 O O . PRO A 1 316 ? -5.169 18.256 2.971 1.00 90.25 316 PRO A O 1
ATOM 2568 N N . TYR A 1 317 ? -5.759 18.591 5.094 1.00 85.06 317 TYR A N 1
ATOM 2569 C CA . TYR A 1 317 ? -6.033 20.044 4.944 1.00 85.06 317 TYR A CA 1
ATOM 2570 C C . TYR A 1 317 ? -4.784 20.941 4.840 1.00 85.06 317 TYR A C 1
ATOM 2572 O O . TYR A 1 317 ? -4.850 22.148 5.078 1.00 85.06 317 TYR A O 1
ATOM 2580 N N . GLY A 1 318 ? -3.608 20.372 4.575 1.00 78.06 318 GLY A N 1
ATOM 2581 C CA . GLY A 1 318 ? -2.371 21.133 4.415 1.00 78.06 318 GLY A CA 1
ATOM 2582 C C . GLY A 1 318 ? -1.703 21.625 5.705 1.00 78.06 318 GLY A C 1
ATOM 2583 O O . GLY A 1 318 ? -0.651 22.248 5.597 1.00 78.06 318 GLY A O 1
ATOM 2584 N N . ILE A 1 319 ? -2.246 21.393 6.911 1.00 80.44 319 ILE A N 1
ATOM 2585 C CA . ILE A 1 319 ? -1.620 21.847 8.177 1.00 80.44 319 ILE A CA 1
ATOM 2586 C C . ILE A 1 319 ? -0.502 20.903 8.637 1.00 80.44 319 ILE A C 1
ATOM 2588 O O . ILE A 1 319 ? 0.657 21.321 8.678 1.00 80.44 319 ILE A O 1
ATOM 2592 N N . ARG A 1 320 ? -0.862 19.669 9.030 1.00 78.44 320 ARG A N 1
ATOM 2593 C CA . ARG A 1 320 ? 0.076 18.660 9.564 1.00 78.44 320 ARG A CA 1
ATOM 2594 C C . ARG A 1 320 ? 0.812 17.943 8.439 1.00 78.44 320 ARG A C 1
ATOM 2596 O O . ARG A 1 320 ? 2.027 17.828 8.495 1.00 78.44 320 ARG A O 1
ATOM 2603 N N . GLU A 1 321 ? 0.057 17.533 7.423 1.00 80.56 321 GLU A N 1
ATOM 2604 C CA . GLU A 1 321 ? 0.547 16.953 6.174 1.00 80.56 321 GLU A CA 1
ATOM 2605 C C . GLU A 1 321 ? 0.105 17.808 4.977 1.00 80.56 321 GLU A C 1
ATOM 2607 O O . GLU A 1 321 ? -0.929 18.483 5.060 1.00 80.56 321 GLU A O 1
ATOM 2612 N N . PRO A 1 322 ? 0.879 17.834 3.876 1.00 81.62 322 PRO A N 1
ATOM 2613 C CA . PRO A 1 322 ? 0.618 18.703 2.736 1.00 81.62 322 PRO A CA 1
ATOM 2614 C C . PRO A 1 322 ? -0.497 18.154 1.834 1.00 81.62 322 PRO A C 1
ATOM 2616 O O . PRO A 1 322 ? -0.422 17.028 1.349 1.00 81.62 322 PRO A O 1
ATOM 2619 N N . ALA A 1 323 ? -1.487 18.994 1.531 1.00 86.38 323 ALA A N 1
ATOM 2620 C CA . ALA A 1 323 ? -2.560 18.695 0.586 1.00 86.38 323 ALA A CA 1
ATOM 2621 C C . ALA A 1 323 ? -1.999 18.539 -0.843 1.00 86.38 323 ALA A C 1
ATOM 2623 O O . ALA A 1 323 ? -1.660 19.532 -1.495 1.00 86.38 323 ALA A O 1
ATOM 2624 N N . LYS A 1 324 ? -1.858 17.298 -1.325 1.00 87.12 324 LYS A N 1
ATOM 2625 C CA . LYS A 1 324 ? -1.212 16.971 -2.609 1.00 87.12 324 LYS A CA 1
ATOM 2626 C C . LYS A 1 324 ? -1.996 15.926 -3.401 1.00 87.12 324 LYS A C 1
ATOM 2628 O O . LYS A 1 324 ? -2.501 14.979 -2.809 1.00 87.12 324 LYS A O 1
ATOM 2633 N N . LYS A 1 325 ? -2.043 16.094 -4.725 1.00 88.69 325 LYS A N 1
ATOM 2634 C CA . LYS A 1 325 ? -2.493 15.091 -5.708 1.00 88.69 325 LYS A CA 1
ATOM 2635 C C . LYS A 1 325 ? -1.497 15.009 -6.860 1.00 88.69 325 LYS A C 1
ATOM 2637 O O . LYS A 1 325 ? -0.588 15.832 -6.948 1.00 88.69 325 LYS A O 1
ATOM 2642 N N . ILE A 1 326 ? -1.628 14.005 -7.715 1.00 86.00 326 ILE A N 1
ATOM 2643 C CA . ILE A 1 326 ? -0.830 13.882 -8.935 1.00 86.00 326 ILE A CA 1
ATOM 2644 C C . ILE A 1 326 ? -1.345 14.889 -9.973 1.00 86.00 326 ILE A C 1
ATOM 2646 O O . ILE A 1 326 ? -2.551 15.007 -10.192 1.00 86.00 326 ILE A O 1
ATOM 2650 N N . ALA A 1 327 ? -0.431 15.586 -10.648 1.00 76.31 327 ALA A N 1
ATOM 2651 C CA . ALA A 1 327 ? -0.753 16.477 -11.754 1.00 76.31 327 ALA A CA 1
ATOM 2652 C C . ALA A 1 327 ? -1.576 15.776 -12.851 1.00 76.31 327 ALA A C 1
ATOM 2654 O O . ALA A 1 327 ? -1.260 14.664 -13.282 1.00 76.31 327 ALA A O 1
ATOM 2655 N N . ALA A 1 328 ? -2.590 16.469 -13.371 1.00 61.31 328 ALA A N 1
ATOM 2656 C CA . ALA A 1 328 ? -3.119 16.163 -14.695 1.00 61.31 328 ALA A CA 1
ATOM 2657 C C . ALA A 1 328 ? -2.064 16.547 -15.750 1.00 61.31 328 ALA A C 1
ATOM 2659 O O . ALA A 1 328 ? -1.419 17.590 -15.620 1.00 61.31 328 ALA A O 1
ATOM 2660 N N . HIS A 1 329 ? -1.882 15.723 -16.786 1.00 51.84 329 HIS A N 1
ATOM 2661 C CA . HIS A 1 329 ? -0.858 15.940 -17.815 1.00 51.84 329 HIS A CA 1
ATOM 2662 C C . HIS A 1 329 ? -1.158 17.172 -18.688 1.00 51.84 329 HIS A C 1
ATOM 2664 O O . HIS A 1 329 ? -1.786 17.077 -19.741 1.00 51.84 329 HIS A O 1
ATOM 2670 N N . ASN A 1 330 ? -0.655 18.336 -18.274 1.00 33.94 330 ASN A N 1
ATOM 2671 C CA . ASN A 1 330 ? -0.651 19.546 -19.088 1.00 33.94 330 ASN A CA 1
ATOM 2672 C C . ASN A 1 330 ? 0.606 19.614 -19.976 1.00 33.94 330 ASN A C 1
ATOM 2674 O O . ASN A 1 330 ? 1.728 19.601 -19.486 1.00 33.94 330 ASN A O 1
ATOM 2678 N N . LYS A 1 331 ? 0.365 19.692 -21.291 1.00 35.84 331 LYS A N 1
ATOM 2679 C CA . LYS A 1 331 ? 1.234 20.120 -22.412 1.00 35.84 331 LYS A CA 1
ATOM 2680 C C . LYS A 1 331 ? 2.766 20.188 -22.202 1.00 35.84 331 LYS A C 1
ATOM 2682 O O . LYS A 1 331 ? 3.274 21.103 -21.570 1.00 35.84 331 LYS A O 1
ATOM 2687 N N . LYS A 1 332 ? 3.476 19.350 -22.976 1.00 39.31 332 LYS A N 1
ATOM 2688 C CA . LYS A 1 332 ? 4.828 19.565 -23.550 1.00 39.31 332 LYS A CA 1
ATOM 2689 C C . LYS A 1 332 ? 5.877 20.256 -22.652 1.00 39.31 332 LYS A C 1
ATOM 2691 O O . LYS A 1 332 ? 6.204 21.425 -22.850 1.00 39.31 332 LYS A O 1
ATOM 2696 N N . SER A 1 333 ? 6.535 19.484 -21.792 1.00 27.58 333 SER A N 1
ATOM 2697 C CA . SER A 1 333 ? 7.879 19.818 -21.302 1.00 27.58 333 SER A CA 1
ATOM 2698 C C . SER A 1 333 ? 8.940 19.372 -22.324 1.00 27.58 333 SER A C 1
ATOM 2700 O O . SER A 1 333 ? 9.299 18.195 -22.371 1.00 27.58 333 SER A O 1
ATOM 2702 N N . ASN A 1 334 ? 9.446 20.291 -23.153 1.00 32.16 334 ASN A N 1
ATOM 2703 C CA . ASN A 1 334 ? 10.541 19.998 -24.087 1.00 32.16 334 ASN A CA 1
ATOM 2704 C C . ASN A 1 334 ? 11.896 19.962 -23.345 1.00 32.16 334 ASN A C 1
ATOM 2706 O O . ASN A 1 334 ? 12.627 20.951 -23.344 1.00 32.16 334 ASN A O 1
ATOM 2710 N N . SER A 1 335 ? 12.244 18.832 -22.725 1.00 27.97 335 SER A N 1
ATOM 2711 C CA . SER A 1 335 ? 13.604 18.569 -22.224 1.00 27.97 335 SER A CA 1
ATOM 2712 C C . SER A 1 335 ? 13.920 17.059 -22.209 1.00 27.97 335 SER A C 1
ATOM 2714 O O . SER A 1 335 ? 13.203 16.293 -21.564 1.00 27.97 335 SER A O 1
ATOM 2716 N N . PRO A 1 336 ? 14.973 16.589 -22.910 1.00 41.53 336 PRO A N 1
ATOM 2717 C CA . PRO A 1 336 ? 15.217 15.159 -23.139 1.00 41.53 336 PRO A CA 1
ATOM 2718 C C . PRO A 1 336 ? 16.000 14.464 -22.004 1.00 41.53 336 PRO A C 1
ATOM 2720 O O . PRO A 1 336 ? 16.785 13.557 -22.261 1.00 41.53 336 PRO A O 1
ATOM 2723 N N . GLU A 1 337 ? 15.809 14.867 -20.742 1.00 37.56 337 GLU A N 1
ATOM 2724 C CA . GLU A 1 337 ? 16.645 14.389 -19.628 1.00 37.56 337 GLU A CA 1
ATOM 2725 C C . GLU A 1 337 ? 15.892 14.319 -18.281 1.00 37.56 337 GLU A C 1
ATOM 2727 O O . GLU A 1 337 ? 15.798 15.305 -17.548 1.00 37.56 337 GLU A O 1
ATOM 2732 N N . ARG A 1 338 ? 15.344 13.133 -17.947 1.00 33.84 338 ARG A N 1
ATOM 2733 C CA . ARG A 1 338 ? 15.023 12.652 -16.577 1.00 33.84 338 ARG A CA 1
ATOM 2734 C C . ARG A 1 338 ? 14.517 11.204 -16.601 1.00 33.84 338 ARG A C 1
ATOM 2736 O O . ARG A 1 338 ? 13.490 10.908 -17.200 1.00 33.84 338 ARG A O 1
ATOM 2743 N N . VAL A 1 339 ? 15.216 10.306 -15.900 1.00 44.56 339 VAL A N 1
ATOM 2744 C CA . VAL A 1 339 ? 14.946 8.848 -15.903 1.00 44.56 339 VAL A CA 1
ATOM 2745 C C . VAL A 1 339 ? 13.806 8.429 -14.955 1.00 44.56 339 VAL A C 1
ATOM 2747 O O . VAL A 1 339 ? 13.231 7.358 -15.123 1.00 44.56 339 VAL A O 1
ATOM 2750 N N . PHE A 1 340 ? 13.422 9.284 -14.001 1.00 34.84 340 PHE A N 1
ATOM 2751 C CA . PHE A 1 340 ? 12.313 9.040 -13.072 1.00 34.84 340 PHE A CA 1
ATOM 2752 C C . PHE A 1 340 ? 11.326 10.213 -13.077 1.00 34.84 340 PHE A C 1
ATOM 2754 O O . PHE A 1 340 ? 11.508 11.191 -12.351 1.00 34.84 340 PHE A O 1
ATOM 2761 N N . HIS A 1 341 ? 10.247 10.105 -13.855 1.00 42.50 341 HIS A N 1
ATOM 2762 C CA . HIS A 1 341 ? 9.101 11.005 -13.712 1.00 42.50 341 HIS A CA 1
ATOM 2763 C C . HIS A 1 341 ? 8.243 10.561 -12.517 1.00 42.50 341 HIS A C 1
ATOM 2765 O O . HIS A 1 341 ? 7.206 9.913 -12.672 1.00 42.50 341 HIS A O 1
ATOM 2771 N N . ILE A 1 342 ? 8.688 10.917 -11.306 1.00 47.88 342 ILE A N 1
ATOM 2772 C CA . ILE A 1 342 ? 7.798 10.968 -10.140 1.00 47.88 342 ILE A CA 1
ATOM 2773 C C . ILE A 1 342 ? 6.676 11.931 -10.520 1.00 47.88 342 ILE A C 1
ATOM 2775 O O . ILE A 1 342 ? 6.932 13.122 -10.694 1.00 47.88 342 ILE A O 1
ATOM 2779 N N . ALA A 1 343 ? 5.462 11.408 -10.697 1.00 54.69 343 ALA A N 1
ATOM 2780 C CA . ALA A 1 343 ? 4.352 12.193 -11.214 1.00 54.69 343 ALA A CA 1
ATOM 2781 C C . ALA A 1 343 ? 4.113 13.417 -10.318 1.00 54.69 343 ALA A C 1
ATOM 2783 O O . ALA A 1 343 ? 3.930 13.271 -9.105 1.00 54.69 343 ALA A O 1
ATOM 2784 N N . GLU A 1 344 ? 4.209 14.614 -10.907 1.00 68.75 344 GLU A N 1
ATOM 2785 C CA . GLU A 1 344 ? 4.403 15.848 -10.146 1.00 68.75 344 GLU A CA 1
ATOM 2786 C C . GLU A 1 344 ? 3.277 16.044 -9.124 1.00 68.75 344 GLU A C 1
ATOM 2788 O O . GLU A 1 344 ? 2.098 16.098 -9.475 1.00 68.75 344 GLU A O 1
ATOM 2793 N N . LYS A 1 345 ? 3.640 16.115 -7.837 1.00 80.19 345 LYS A N 1
ATOM 2794 C CA . LYS A 1 345 ? 2.668 16.257 -6.749 1.00 80.19 345 LYS A CA 1
ATOM 2795 C C . LYS A 1 345 ? 2.252 17.722 -6.601 1.00 80.19 345 LYS A C 1
ATOM 2797 O O . LYS A 1 345 ? 2.829 18.449 -5.786 1.00 80.19 345 LYS A O 1
ATOM 2802 N N . THR A 1 346 ? 1.258 18.132 -7.383 1.00 83.88 346 THR A N 1
ATOM 2803 C CA . THR A 1 346 ? 0.647 19.465 -7.336 1.00 83.88 346 THR A CA 1
ATOM 2804 C C . THR A 1 346 ? -0.212 19.657 -6.085 1.00 83.88 346 THR A C 1
ATOM 2806 O O . THR A 1 346 ? -0.553 18.713 -5.366 1.00 83.88 346 THR A O 1
ATOM 2809 N N . GLN A 1 347 ? -0.547 20.916 -5.795 1.00 84.94 347 GLN A N 1
ATOM 2810 C CA . GLN A 1 347 ? -1.398 21.286 -4.669 1.00 84.94 347 GLN A CA 1
ATOM 2811 C C . GLN A 1 347 ? -2.827 20.762 -4.872 1.00 84.94 347 GLN A C 1
ATOM 2813 O O . GLN A 1 347 ? -3.486 21.071 -5.864 1.00 84.94 347 GLN A O 1
ATOM 2818 N N . TYR A 1 348 ? -3.325 19.999 -3.902 1.00 88.38 348 TYR A N 1
ATOM 2819 C CA . TYR A 1 348 ? -4.718 19.560 -3.868 1.00 88.38 348 TYR A CA 1
ATOM 2820 C C . TYR A 1 348 ? -5.527 20.641 -3.148 1.00 88.38 348 TYR A C 1
ATOM 2822 O O . TYR A 1 348 ? -5.326 20.884 -1.958 1.00 88.38 348 TYR A O 1
ATOM 2830 N N . ARG A 1 349 ? -6.394 21.355 -3.873 1.00 86.69 349 ARG A N 1
ATOM 2831 C CA . ARG A 1 349 ? -7.231 22.402 -3.269 1.00 86.69 349 ARG A CA 1
ATOM 2832 C C . ARG A 1 349 ? -8.273 21.763 -2.360 1.00 86.69 349 ARG A C 1
ATOM 2834 O O . ARG A 1 349 ? -8.836 20.730 -2.711 1.00 86.69 349 ARG A O 1
ATOM 2841 N N . LEU A 1 350 ? -8.568 22.404 -1.233 1.00 87.69 350 LEU A N 1
ATOM 2842 C CA . LEU A 1 350 ? -9.510 21.892 -0.232 1.00 87.69 350 LEU A CA 1
ATOM 2843 C C . LEU A 1 350 ? -10.900 21.601 -0.833 1.00 87.69 350 LEU A C 1
ATOM 2845 O O . LEU A 1 350 ? -11.476 20.543 -0.600 1.00 87.69 350 LEU A O 1
ATOM 2849 N N . THR A 1 351 ? -11.378 22.512 -1.679 1.00 88.12 351 THR A N 1
ATOM 2850 C CA . THR A 1 351 ? -12.596 22.395 -2.492 1.00 88.12 351 THR A CA 1
ATOM 2851 C C . THR A 1 351 ? -12.619 21.144 -3.366 1.00 88.12 351 THR A C 1
ATOM 2853 O O . THR A 1 351 ? -13.658 20.499 -3.484 1.00 88.12 351 THR A O 1
ATOM 2856 N N . ASP A 1 352 ? -11.485 20.801 -3.983 1.00 89.81 352 ASP A N 1
ATOM 2857 C CA . ASP A 1 352 ? -11.377 19.626 -4.846 1.00 89.81 352 ASP A CA 1
ATOM 2858 C C . ASP A 1 352 ? -11.409 18.353 -3.990 1.00 89.81 352 ASP A C 1
ATOM 2860 O O . ASP A 1 352 ? -12.199 17.467 -4.284 1.00 89.81 352 ASP A O 1
ATOM 2864 N N . ILE A 1 353 ? -10.636 18.302 -2.888 1.00 92.56 353 ILE A N 1
ATOM 2865 C CA . ILE A 1 353 ? -10.548 17.138 -1.978 1.00 92.56 353 ILE A CA 1
ATOM 2866 C C . ILE A 1 353 ? -11.933 16.622 -1.598 1.00 92.56 353 ILE A C 1
ATOM 2868 O O . ILE A 1 353 ? -12.183 15.419 -1.659 1.00 92.56 353 ILE A O 1
ATOM 2872 N N . PHE A 1 354 ? -12.840 17.518 -1.204 1.00 93.62 354 PHE A N 1
ATOM 2873 C CA . PHE A 1 354 ? -14.164 17.097 -0.764 1.00 93.62 354 PHE A CA 1
ATOM 2874 C C . PHE A 1 354 ? -15.146 16.839 -1.904 1.00 93.62 354 PHE A C 1
ATOM 2876 O O . PHE A 1 354 ? -15.982 15.950 -1.763 1.00 93.62 354 PHE A O 1
ATOM 2883 N N . LYS A 1 355 ? -15.052 17.549 -3.036 1.00 92.69 355 LYS A N 1
ATOM 2884 C CA . LYS A 1 355 ? -15.859 17.208 -4.221 1.00 92.69 355 LYS A CA 1
ATOM 2885 C C . LYS A 1 355 ? -15.509 15.808 -4.718 1.00 92.69 355 LYS A C 1
ATOM 2887 O O . LYS A 1 355 ? -16.402 14.990 -4.927 1.00 92.69 355 LYS A O 1
ATOM 2892 N N . ASP A 1 356 ? -14.216 15.526 -4.806 1.00 93.56 356 ASP A N 1
ATOM 2893 C CA . ASP A 1 356 ? -13.663 14.235 -5.188 1.00 93.56 356 ASP A CA 1
ATOM 2894 C C . ASP A 1 356 ? -14.082 13.156 -4.150 1.00 93.56 356 ASP A C 1
ATOM 2896 O O . ASP A 1 356 ? -14.647 12.123 -4.513 1.00 93.56 356 ASP A O 1
ATOM 2900 N N . LEU A 1 357 ? -13.965 13.418 -2.839 1.00 95.81 357 LEU A N 1
ATOM 2901 C CA . LEU A 1 357 ? -14.431 12.492 -1.787 1.00 95.81 357 LEU A CA 1
ATOM 2902 C C . LEU A 1 357 ? -15.942 12.182 -1.856 1.00 95.81 357 LEU A C 1
ATOM 2904 O O . LEU A 1 357 ? -16.332 11.021 -1.718 1.00 95.81 357 LEU A O 1
ATOM 2908 N N . LEU A 1 358 ? -16.800 13.185 -2.076 1.00 95.94 358 LEU A N 1
ATOM 2909 C CA . LEU A 1 358 ? -18.252 12.981 -2.172 1.00 95.94 358 LEU A CA 1
ATOM 2910 C C . LEU A 1 358 ? -18.648 12.264 -3.474 1.00 95.94 358 LEU A C 1
ATOM 2912 O O . LEU A 1 358 ? -19.529 11.402 -3.446 1.00 95.94 358 LEU A O 1
ATOM 2916 N N . ASN A 1 359 ? -17.978 12.560 -4.593 1.00 94.12 359 ASN A N 1
ATOM 2917 C CA . ASN A 1 359 ? -18.151 11.844 -5.861 1.00 94.12 359 ASN A CA 1
ATOM 2918 C C . ASN A 1 359 ? -17.755 10.364 -5.724 1.00 94.12 359 ASN A C 1
ATOM 2920 O O . ASN A 1 359 ? -18.497 9.473 -6.150 1.00 94.12 359 ASN A O 1
ATOM 2924 N N . PHE A 1 360 ? -16.616 10.094 -5.077 1.00 94.25 360 PHE A N 1
ATOM 2925 C CA . PHE A 1 360 ? -16.162 8.746 -4.744 1.00 94.25 360 PHE A CA 1
ATOM 2926 C C . PHE A 1 360 ? -17.186 8.011 -3.868 1.00 94.25 360 PHE A C 1
ATOM 2928 O O . PHE A 1 360 ? -17.611 6.907 -4.209 1.00 94.25 360 PHE A O 1
ATOM 2935 N N . ALA A 1 361 ? -17.639 8.637 -2.778 1.00 95.94 361 ALA A N 1
ATOM 2936 C CA . ALA A 1 361 ? -18.601 8.039 -1.859 1.00 95.94 361 ALA A CA 1
ATOM 2937 C C . ALA A 1 361 ? -19.955 7.747 -2.525 1.00 95.94 361 ALA A C 1
ATOM 2939 O O . ALA A 1 361 ? -20.498 6.658 -2.355 1.00 95.94 361 ALA A O 1
ATOM 2940 N N . ALA A 1 362 ? -20.472 8.657 -3.355 1.00 94.88 362 ALA A N 1
ATOM 2941 C CA . ALA A 1 362 ? -21.699 8.415 -4.108 1.00 94.88 362 ALA A CA 1
ATOM 2942 C C . ALA A 1 362 ? -21.574 7.204 -5.054 1.00 94.88 362 ALA A C 1
ATOM 2944 O O . ALA A 1 362 ? -22.492 6.382 -5.126 1.00 94.88 362 ALA A O 1
ATOM 2945 N N . LYS A 1 363 ? -20.434 7.057 -5.744 1.00 92.94 363 LYS A N 1
ATOM 2946 C CA . LYS A 1 363 ? -20.165 5.949 -6.677 1.00 92.94 363 LYS A CA 1
ATOM 2947 C C . LYS A 1 363 ? -19.914 4.605 -5.970 1.00 92.94 363 LYS A C 1
ATOM 2949 O O . LYS A 1 363 ? -20.328 3.569 -6.496 1.00 92.94 363 LYS A O 1
ATOM 2954 N N . TYR A 1 364 ? -19.265 4.610 -4.802 1.00 94.56 364 TYR A N 1
ATOM 2955 C CA . TYR A 1 364 ? -18.702 3.397 -4.190 1.00 94.56 364 TYR A CA 1
ATOM 2956 C C . TYR A 1 364 ? -19.276 2.968 -2.835 1.00 94.56 364 TYR A C 1
ATOM 2958 O O . TYR A 1 364 ? -19.037 1.821 -2.460 1.00 94.56 364 TYR A O 1
ATOM 2966 N N . LEU A 1 365 ? -20.067 3.793 -2.139 1.00 96.62 365 LEU A N 1
ATOM 2967 C CA . LEU A 1 365 ? -20.855 3.304 -1.000 1.00 96.62 365 LEU A CA 1
ATOM 2968 C C . LEU A 1 365 ? -21.978 2.365 -1.462 1.00 96.62 365 LEU A C 1
ATOM 2970 O O . LEU A 1 365 ? -22.561 2.572 -2.533 1.00 96.62 365 LEU A O 1
ATOM 2974 N N . THR A 1 366 ? -22.326 1.386 -0.631 1.00 96.25 366 THR A N 1
ATOM 2975 C CA . THR A 1 366 ? -23.599 0.657 -0.709 1.00 96.25 366 THR A CA 1
ATOM 2976 C C . THR A 1 366 ? -24.776 1.591 -0.390 1.00 96.25 366 THR A C 1
ATOM 2978 O O . THR A 1 366 ? -24.608 2.679 0.169 1.00 96.25 366 THR A O 1
ATOM 2981 N N . MET A 1 367 ? -25.994 1.217 -0.789 1.00 96.12 367 MET A N 1
ATOM 2982 C CA . MET A 1 367 ? -27.200 1.963 -0.401 1.00 96.12 367 MET A CA 1
ATOM 2983 C C . MET A 1 367 ? -27.380 1.930 1.123 1.00 96.12 367 MET A C 1
ATOM 2985 O O . MET A 1 367 ? -27.214 0.883 1.743 1.00 96.12 367 MET A O 1
ATOM 2989 N N . ASN A 1 368 ? -27.710 3.079 1.720 1.00 95.44 368 ASN A N 1
ATOM 2990 C CA . ASN A 1 368 ? -27.697 3.333 3.170 1.00 95.44 368 ASN A CA 1
ATOM 2991 C C . ASN A 1 368 ? -26.297 3.238 3.828 1.00 95.44 368 ASN A C 1
ATOM 2993 O O . ASN A 1 368 ? -26.177 3.369 5.047 1.00 95.44 368 ASN A O 1
ATOM 2997 N N . GLY A 1 369 ? -25.229 3.046 3.043 1.00 96.94 369 GLY A N 1
ATOM 2998 C CA . GLY A 1 369 ? -23.848 3.163 3.507 1.00 96.94 369 GLY A CA 1
ATOM 2999 C C . GLY A 1 369 ? -23.487 4.612 3.851 1.00 96.94 369 GLY A C 1
ATOM 3000 O O . GLY A 1 369 ? -24.087 5.557 3.319 1.00 96.94 369 GLY A O 1
ATOM 3001 N N . ARG A 1 370 ? -22.512 4.803 4.752 1.00 98.06 370 ARG A N 1
ATOM 3002 C CA . ARG A 1 370 ? -22.198 6.123 5.335 1.00 98.06 370 ARG A CA 1
ATOM 3003 C C . ARG A 1 370 ? -20.797 6.642 5.011 1.00 98.06 370 ARG A C 1
ATOM 3005 O O . ARG A 1 370 ? -19.804 5.930 5.126 1.00 98.06 370 ARG A O 1
ATOM 3012 N N . LEU A 1 371 ? -20.722 7.925 4.661 1.00 98.56 371 LEU A N 1
ATOM 3013 C CA . LEU A 1 371 ? -19.487 8.702 4.565 1.00 98.56 371 LEU A CA 1
ATOM 3014 C C . LEU A 1 371 ? -19.316 9.511 5.859 1.00 98.56 371 LEU A C 1
ATOM 3016 O O . LEU A 1 371 ? -20.169 10.332 6.190 1.00 98.56 371 LEU A O 1
ATOM 3020 N N . VAL A 1 372 ? -18.200 9.318 6.557 1.00 98.56 372 VAL A N 1
ATOM 3021 C CA . VAL A 1 372 ? -17.827 10.033 7.785 1.00 98.56 372 VAL A CA 1
ATOM 3022 C C . VAL A 1 372 ? -16.477 10.704 7.569 1.00 98.56 372 VAL A C 1
ATOM 3024 O O . VAL A 1 372 ? -15.464 10.031 7.377 1.00 98.56 372 VAL A O 1
ATOM 3027 N N . TYR A 1 373 ? -16.447 12.034 7.600 1.00 98.12 373 TYR A N 1
ATOM 3028 C CA . TYR A 1 373 ? -15.231 12.791 7.315 1.00 98.12 373 TYR A CA 1
ATOM 3029 C C . TYR A 1 373 ? -15.124 14.074 8.130 1.00 98.12 373 TYR A C 1
ATOM 3031 O O . TYR A 1 373 ? -16.119 14.674 8.535 1.00 98.12 373 TYR A O 1
ATOM 3039 N N . TRP A 1 374 ? -13.893 14.514 8.361 1.00 96.62 374 TRP A N 1
ATOM 3040 C CA . TRP A 1 374 ? -13.619 15.810 8.970 1.00 96.62 374 TRP A CA 1
ATOM 3041 C C . TRP A 1 374 ? -13.543 16.920 7.911 1.00 96.62 374 TRP A C 1
ATOM 3043 O O . TRP A 1 374 ? -13.028 16.728 6.811 1.00 96.62 374 TRP A O 1
ATOM 3053 N N . PHE A 1 375 ? -14.042 18.103 8.264 1.00 94.12 375 PHE A N 1
ATOM 3054 C CA . PHE A 1 375 ? -14.061 19.300 7.427 1.00 94.12 375 PHE A CA 1
ATOM 3055 C C . PHE A 1 375 ? -13.499 20.496 8.222 1.00 94.12 375 PHE A C 1
ATOM 3057 O O . PHE A 1 375 ? -14.016 20.804 9.299 1.00 94.12 375 PHE A O 1
ATOM 3064 N N . PRO A 1 376 ? -12.415 21.156 7.779 1.00 92.69 376 PRO A N 1
ATOM 3065 C CA . PRO A 1 376 ? -11.762 22.222 8.535 1.00 92.69 376 PRO A CA 1
ATOM 3066 C C . PRO A 1 376 ? -12.497 23.556 8.374 1.00 92.69 376 PRO A C 1
ATOM 3068 O O . PRO A 1 376 ? -12.888 23.903 7.262 1.00 92.69 376 PRO A O 1
ATOM 3071 N N . VAL A 1 377 ? -12.656 24.327 9.458 1.00 90.56 377 VAL A N 1
ATOM 3072 C CA . VAL A 1 377 ? -13.374 25.611 9.394 1.00 90.56 377 VAL A CA 1
ATOM 3073 C C . VAL A 1 377 ? -12.701 26.728 10.200 1.00 90.56 377 VAL A C 1
ATOM 3075 O O . VAL A 1 377 ? -12.210 26.541 11.318 1.00 90.56 377 VAL A O 1
ATOM 3078 N N . CYS A 1 378 ? -12.710 27.931 9.627 1.00 88.00 378 CYS A N 1
ATOM 3079 C CA . CYS A 1 378 ? -12.481 29.180 10.351 1.00 88.00 378 CYS A CA 1
ATOM 3080 C C . CYS A 1 378 ? -13.815 29.582 10.992 1.00 88.00 378 CYS A C 1
ATOM 3082 O O . CYS A 1 378 ? -14.804 29.751 10.285 1.00 88.00 378 CYS A O 1
ATOM 3084 N N . ARG A 1 379 ? -13.872 29.707 12.324 1.00 87.12 379 ARG A N 1
ATOM 3085 C CA . ARG A 1 379 ? -15.140 29.865 13.070 1.00 87.12 379 ARG A CA 1
ATOM 3086 C C . ARG A 1 379 ? -15.847 31.201 12.803 1.00 87.12 379 ARG A C 1
ATOM 3088 O O . ARG A 1 379 ? -17.047 31.290 13.009 1.00 87.12 379 ARG A O 1
ATOM 3095 N N . SER A 1 380 ? -15.110 32.206 12.330 1.00 83.31 380 SER A N 1
ATOM 3096 C CA . SER A 1 380 ? -15.620 33.494 11.836 1.00 83.31 380 SER A CA 1
ATOM 3097 C C . SER A 1 380 ? -16.311 33.404 10.474 1.00 83.31 380 SER A C 1
ATOM 3099 O O . SER A 1 380 ? -17.207 34.190 10.188 1.00 83.31 380 SER A O 1
ATOM 3101 N N . ASP A 1 381 ? -15.869 32.467 9.636 1.00 81.69 381 ASP A N 1
ATOM 3102 C CA . ASP A 1 381 ? -16.238 32.374 8.222 1.00 81.69 381 ASP A CA 1
ATOM 3103 C C . ASP A 1 381 ? -17.324 31.307 8.003 1.00 81.69 381 ASP A C 1
ATOM 3105 O O . ASP A 1 381 ? -17.906 31.229 6.928 1.00 81.69 381 ASP A O 1
ATOM 3109 N N . TYR A 1 382 ? -17.558 30.442 8.994 1.00 88.38 382 TYR A N 1
ATOM 3110 C CA . TYR A 1 382 ? -18.318 29.208 8.832 1.00 88.38 382 TYR A CA 1
ATOM 3111 C C . TYR A 1 382 ? -19.836 29.408 8.733 1.00 88.38 382 TYR A C 1
ATOM 3113 O O . TYR A 1 382 ? -20.466 30.013 9.602 1.00 88.38 382 TYR A O 1
ATOM 3121 N N . LYS A 1 383 ? -20.421 28.759 7.724 1.00 87.31 383 LYS A N 1
ATOM 3122 C CA . LYS A 1 383 ? -21.856 28.543 7.525 1.00 87.31 383 LYS A CA 1
ATOM 3123 C C . LYS A 1 383 ? -22.120 27.105 7.086 1.00 87.31 383 LYS A C 1
ATOM 3125 O O . LYS A 1 383 ? -21.252 26.455 6.501 1.00 87.31 383 LYS A O 1
ATOM 3130 N N . GLU A 1 384 ? -23.347 26.623 7.264 1.00 86.50 384 GLU A N 1
ATOM 3131 C CA . GLU A 1 384 ? -23.728 25.290 6.768 1.00 86.50 384 GLU A CA 1
ATOM 3132 C C . GLU A 1 384 ? -23.688 25.204 5.230 1.00 86.50 384 GLU A C 1
ATOM 3134 O O . GLU A 1 384 ? -23.358 24.155 4.683 1.00 86.50 384 GLU A O 1
ATOM 3139 N N . GLU A 1 385 ? -23.869 26.331 4.531 1.00 87.62 385 GLU A N 1
ATOM 3140 C CA . GLU A 1 385 ? -23.661 26.476 3.078 1.00 87.62 385 GLU A CA 1
ATOM 3141 C C . GLU A 1 385 ? -22.225 26.156 2.604 1.00 87.62 385 GLU A C 1
ATOM 3143 O O . GLU A 1 385 ? -21.996 25.999 1.403 1.00 87.62 385 GLU A O 1
ATOM 3148 N N . ASN A 1 386 ? -21.245 26.075 3.514 1.00 87.56 386 ASN A N 1
ATOM 3149 C CA . ASN A 1 386 ? -19.879 25.660 3.180 1.00 87.56 386 ASN A CA 1
ATOM 3150 C C . ASN A 1 386 ? -19.699 24.137 3.177 1.00 87.56 386 ASN A C 1
ATOM 3152 O O . ASN A 1 386 ? -18.654 23.658 2.734 1.00 87.56 386 ASN A O 1
ATOM 3156 N N . ILE A 1 387 ? -20.670 23.370 3.686 1.00 91.88 387 ILE A N 1
ATOM 3157 C CA . ILE A 1 387 ? -20.600 21.909 3.671 1.00 91.88 387 ILE A CA 1
ATOM 3158 C C . ILE A 1 387 ? -20.758 21.441 2.208 1.00 91.88 387 ILE A C 1
ATOM 3160 O O . ILE A 1 387 ? -21.730 21.812 1.547 1.00 91.88 387 ILE A O 1
ATOM 3164 N N . PRO A 1 388 ? -19.823 20.632 1.677 1.00 93.12 388 PRO A N 1
ATOM 3165 C CA . PRO A 1 388 ? -19.958 20.009 0.363 1.00 93.12 388 PRO A CA 1
ATOM 3166 C C . PRO A 1 388 ? -21.233 19.167 0.265 1.00 93.12 388 PRO A C 1
ATOM 3168 O O . PRO A 1 388 ? -21.574 18.470 1.213 1.00 93.12 388 PRO A O 1
ATOM 3171 N N . VAL A 1 389 ? -21.917 19.179 -0.880 1.00 94.88 389 VAL A N 1
ATOM 3172 C CA . VAL A 1 389 ? -23.159 18.419 -1.107 1.00 94.88 389 VAL A CA 1
ATOM 3173 C C . VAL A 1 389 ? -23.086 17.592 -2.390 1.00 94.88 389 VAL A C 1
ATOM 3175 O O . VAL A 1 389 ? -22.410 17.964 -3.347 1.00 94.88 389 VAL A O 1
ATOM 3178 N N . HIS A 1 390 ? -23.806 16.469 -2.432 1.00 96.44 390 HIS A N 1
ATOM 3179 C CA . HIS A 1 390 ? -23.942 15.630 -3.627 1.00 96.44 390 HIS A CA 1
ATOM 3180 C C . HIS A 1 390 ? -25.378 15.073 -3.723 1.00 96.44 390 HIS A C 1
ATOM 3182 O O . HIS A 1 390 ? -25.842 14.508 -2.734 1.00 96.44 390 HIS A O 1
ATOM 3188 N N . PRO A 1 391 ? -26.072 15.105 -4.884 1.00 95.12 391 PRO A N 1
ATOM 3189 C CA . PRO A 1 391 ? -27.476 14.659 -5.048 1.00 95.12 391 PRO A CA 1
ATOM 3190 C C . PRO A 1 391 ? -27.816 13.184 -4.740 1.00 95.12 391 PRO A C 1
ATOM 3192 O O . PRO A 1 391 ? -28.923 12.728 -5.036 1.00 95.12 391 PRO A O 1
ATOM 3195 N N . CYS A 1 392 ? -26.872 12.420 -4.189 1.00 95.94 392 CYS A N 1
ATOM 3196 C CA . CYS A 1 392 ? -27.047 11.033 -3.747 1.00 95.94 392 CYS A CA 1
ATOM 3197 C C . CYS A 1 392 ? -26.706 10.808 -2.267 1.00 95.94 392 CYS A C 1
ATOM 3199 O O . CYS A 1 392 ? -26.917 9.705 -1.767 1.00 95.94 392 CYS A O 1
ATOM 3201 N N . LEU A 1 393 ? -26.184 11.831 -1.585 1.00 97.56 393 LEU A N 1
ATOM 3202 C CA . LEU A 1 393 ? -25.762 11.786 -0.191 1.00 97.56 393 LEU A CA 1
ATOM 3203 C C . LEU A 1 393 ? -26.619 12.769 0.616 1.00 97.56 393 LEU A C 1
ATOM 3205 O O . LEU A 1 393 ? -26.750 13.934 0.245 1.00 97.56 393 LEU A O 1
ATOM 3209 N N . LYS A 1 394 ? -27.203 12.300 1.718 1.00 97.44 394 LYS A N 1
ATOM 3210 C CA . LYS A 1 394 ? -27.976 13.111 2.664 1.00 97.44 394 LYS A CA 1
ATOM 3211 C C . LYS A 1 394 ? -27.110 13.420 3.882 1.00 97.44 394 LYS A C 1
ATOM 3213 O O . LYS A 1 394 ? -26.508 12.503 4.431 1.00 97.44 394 LYS A O 1
ATOM 3218 N N . LEU A 1 395 ? -27.075 14.675 4.330 1.00 97.31 395 LEU A N 1
ATOM 3219 C CA . LEU A 1 395 ? -26.446 15.050 5.600 1.00 97.31 395 LEU A CA 1
ATOM 3220 C C . LEU A 1 395 ? -27.235 14.453 6.780 1.00 97.31 395 LEU A C 1
ATOM 3222 O O . LEU A 1 395 ? -28.455 14.607 6.851 1.00 97.31 395 LEU A O 1
ATOM 3226 N N . ILE A 1 396 ? -26.531 13.771 7.686 1.00 96.38 396 ILE A N 1
ATOM 3227 C CA . ILE A 1 396 ? -27.084 13.143 8.898 1.00 96.38 396 ILE A CA 1
ATOM 3228 C C . ILE A 1 396 ? -26.621 13.880 10.162 1.00 96.38 396 ILE A C 1
ATOM 3230 O O . ILE A 1 396 ? -27.422 14.089 11.069 1.00 96.38 396 ILE A O 1
ATOM 3234 N N . ALA A 1 397 ? -25.347 14.289 10.229 1.00 96.00 397 ALA A N 1
ATOM 3235 C CA . ALA A 1 397 ? -24.790 14.997 11.385 1.00 96.00 397 ALA A CA 1
ATOM 3236 C C . ALA A 1 397 ? -23.633 15.943 11.019 1.00 96.00 397 ALA A C 1
ATOM 3238 O O . ALA A 1 397 ? -22.913 15.715 10.043 1.00 96.00 397 ALA A O 1
ATOM 3239 N N . ASN A 1 398 ? -23.458 16.978 11.847 1.00 95.62 398 ASN A N 1
ATOM 3240 C CA . ASN A 1 398 ? -22.483 18.064 11.717 1.00 95.62 398 ASN A CA 1
ATOM 3241 C C . ASN A 1 398 ? -22.015 18.504 13.126 1.00 95.62 398 ASN A C 1
ATOM 3243 O O . ASN A 1 398 ? -22.664 19.338 13.752 1.00 95.62 398 ASN A O 1
ATOM 3247 N N . SER A 1 399 ? -20.924 17.930 13.649 1.00 94.62 399 SER A N 1
ATOM 3248 C CA . SER A 1 399 ? -20.453 18.161 15.037 1.00 94.62 399 SER A CA 1
ATOM 3249 C C . SER A 1 399 ? -19.160 18.983 15.093 1.00 94.62 399 SER A C 1
ATOM 3251 O O . SER A 1 399 ? -18.183 18.616 14.440 1.00 94.62 399 SER A O 1
ATOM 3253 N N . GLU A 1 400 ? -19.079 20.056 15.889 1.00 93.81 400 GLU A N 1
ATOM 3254 C CA . GLU A 1 400 ? -17.847 20.844 16.034 1.00 93.81 400 GLU A CA 1
ATOM 3255 C C . GLU A 1 400 ? -16.844 20.244 17.033 1.00 93.81 400 GLU A C 1
ATOM 3257 O O . GLU A 1 400 ? -17.129 20.078 18.216 1.00 93.81 400 GLU A O 1
ATOM 3262 N N . GLN A 1 401 ? -15.599 20.041 16.586 1.00 93.50 401 GLN A N 1
ATOM 3263 C CA . GLN A 1 401 ? -14.427 20.000 17.462 1.00 93.50 401 GLN A CA 1
ATOM 3264 C C . GLN A 1 401 ? -13.673 21.344 17.391 1.00 93.50 401 GLN A C 1
ATOM 3266 O O . GLN A 1 401 ? -12.930 21.573 16.428 1.00 93.50 401 GLN A O 1
ATOM 3271 N N . PRO A 1 402 ? -13.787 22.220 18.408 1.00 90.38 402 PRO A N 1
ATOM 3272 C CA . PRO A 1 402 ? -12.914 23.381 18.553 1.00 90.38 402 PRO A CA 1
ATOM 3273 C C . PRO A 1 402 ? -11.438 22.969 18.646 1.00 90.38 402 PRO A C 1
ATOM 3275 O O . PRO A 1 402 ? -11.093 22.020 19.352 1.00 90.38 402 PRO A O 1
ATOM 3278 N N . LEU A 1 403 ? -10.565 23.691 17.939 1.00 87.69 403 LEU A N 1
ATOM 3279 C CA . LEU A 1 403 ? -9.103 23.521 17.986 1.00 87.69 403 LEU A CA 1
ATOM 3280 C C . LEU A 1 403 ? -8.413 24.765 18.571 1.00 87.69 403 LEU A C 1
ATOM 3282 O O . LEU A 1 403 ? -7.381 24.659 19.230 1.00 87.69 403 LEU A O 1
ATOM 3286 N N . SER A 1 404 ? -9.000 25.943 18.356 1.00 86.44 404 SER A N 1
ATOM 3287 C CA . SER A 1 404 ? -8.691 27.206 19.027 1.00 86.44 404 SER A CA 1
ATOM 3288 C C . SER A 1 404 ? -9.960 28.066 19.104 1.00 86.44 404 SER A C 1
ATOM 3290 O O . SER A 1 404 ? -11.028 27.658 18.646 1.00 86.44 404 SER A O 1
ATOM 3292 N N . THR A 1 405 ? -9.860 29.286 19.637 1.00 82.12 405 THR A N 1
ATOM 3293 C CA . THR A 1 405 ? -10.969 30.258 19.624 1.00 82.12 405 THR A CA 1
ATOM 3294 C C . THR A 1 405 ? -11.477 30.569 18.211 1.00 82.12 405 THR A C 1
ATOM 3296 O O . THR A 1 405 ? -12.676 30.780 18.032 1.00 82.12 405 THR A O 1
ATOM 3299 N N . ARG A 1 406 ? -10.582 30.555 17.208 1.00 85.06 406 ARG A N 1
ATOM 3300 C CA . ARG A 1 406 ? -10.860 30.960 15.816 1.00 85.06 406 ARG A CA 1
ATOM 3301 C C . ARG A 1 406 ? -10.922 29.812 14.808 1.00 85.06 406 ARG A C 1
ATOM 3303 O O . ARG A 1 406 ? -11.401 30.015 13.698 1.00 85.06 406 ARG A O 1
ATOM 3310 N N . VAL A 1 407 ? -10.439 28.622 15.163 1.00 88.81 407 VAL A N 1
ATOM 3311 C CA . VAL A 1 407 ? -10.368 27.465 14.257 1.00 88.81 407 VAL A CA 1
ATOM 3312 C C . VAL A 1 407 ? -11.008 26.250 14.909 1.00 88.81 407 VAL A C 1
ATOM 3314 O O . VAL A 1 407 ? -10.739 25.931 16.068 1.00 88.81 407 VAL A O 1
ATOM 3317 N N . SER A 1 408 ? -11.807 25.526 14.140 1.00 91.88 408 SER A N 1
ATOM 3318 C CA . SER A 1 408 ? -12.342 24.222 14.515 1.00 91.88 408 SER A CA 1
ATOM 3319 C C . SER A 1 408 ? -12.294 23.272 13.317 1.00 91.88 408 SER A C 1
ATOM 3321 O O . SER A 1 408 ? -11.831 23.618 12.226 1.00 91.88 408 SER A O 1
ATOM 3323 N N . ARG A 1 409 ? -12.741 22.038 13.526 1.00 93.12 409 ARG A N 1
ATOM 3324 C CA . ARG A 1 409 ? -13.109 21.132 12.440 1.00 93.12 409 ARG A CA 1
ATOM 3325 C C . ARG A 1 409 ? -14.457 20.498 12.749 1.00 93.12 409 ARG A C 1
ATOM 3327 O O . ARG A 1 409 ? -14.737 20.173 13.901 1.00 93.12 409 ARG A O 1
ATOM 3334 N N . ARG A 1 410 ? -15.286 20.346 11.726 1.00 95.00 410 ARG A N 1
ATOM 3335 C CA . ARG A 1 410 ? -16.605 19.720 11.789 1.00 95.00 410 ARG A CA 1
ATOM 3336 C C . ARG A 1 410 ? -16.465 18.244 11.428 1.00 95.00 410 ARG A C 1
ATOM 3338 O O . ARG A 1 410 ? -15.807 17.936 10.438 1.00 95.00 410 ARG A O 1
ATOM 3345 N N . LEU A 1 411 ? -17.039 17.337 12.214 1.00 97.44 411 LEU A N 1
ATOM 3346 C CA . LEU A 1 411 ? -17.239 15.954 11.790 1.00 97.44 411 LEU A CA 1
ATOM 3347 C C . LEU A 1 411 ? -18.570 15.887 11.048 1.00 97.44 411 LEU A C 1
ATOM 3349 O O . LEU A 1 411 ? -19.628 16.111 11.638 1.00 97.44 411 LEU A O 1
ATOM 3353 N N . ILE A 1 412 ? -18.490 15.597 9.757 1.00 97.94 412 ILE A N 1
ATOM 3354 C CA . ILE A 1 412 ? -19.627 15.486 8.856 1.00 97.94 412 ILE A CA 1
ATOM 3355 C C . ILE A 1 412 ? -19.938 14.003 8.663 1.00 97.94 412 ILE A C 1
ATOM 3357 O O . ILE A 1 412 ? -19.051 13.205 8.359 1.00 97.94 412 ILE A O 1
ATOM 3361 N N . THR A 1 413 ? -21.204 13.630 8.844 1.00 98.31 413 THR A N 1
ATOM 3362 C CA . THR A 1 413 ? -21.711 12.287 8.526 1.00 98.31 413 THR A CA 1
ATOM 3363 C C . THR A 1 413 ? -22.809 12.396 7.484 1.00 98.31 413 THR A C 1
ATOM 3365 O O . THR A 1 413 ? -23.768 13.148 7.665 1.00 98.31 413 THR A O 1
ATOM 3368 N N . MET A 1 414 ? -22.669 11.637 6.402 1.00 98.31 414 MET A N 1
ATOM 3369 C CA . MET A 1 414 ? -23.621 11.561 5.301 1.00 98.31 414 MET A CA 1
ATOM 3370 C C . MET A 1 414 ? -23.994 10.118 4.990 1.00 98.31 414 MET A C 1
ATOM 3372 O O . MET A 1 414 ? -23.195 9.207 5.188 1.00 98.31 414 MET A O 1
ATOM 3376 N N . GLU A 1 415 ? -25.181 9.922 4.434 1.00 98.06 415 GLU A N 1
ATOM 3377 C CA . GLU A 1 415 ? -25.722 8.610 4.082 1.00 98.06 415 GLU A CA 1
ATOM 3378 C C . GLU A 1 415 ? -26.141 8.556 2.614 1.00 98.06 415 GLU A C 1
ATOM 3380 O O . GLU A 1 415 ? -26.706 9.518 2.080 1.00 98.06 415 GLU A O 1
ATOM 3385 N N . LYS A 1 416 ? -25.874 7.430 1.949 1.00 97.75 416 LYS A N 1
ATOM 3386 C CA . LYS A 1 416 ? -26.231 7.238 0.545 1.00 97.75 416 LYS A CA 1
ATOM 3387 C C . LYS A 1 416 ? -27.702 6.852 0.382 1.00 97.75 416 LYS A C 1
ATOM 3389 O O . LYS A 1 416 ? -28.080 5.691 0.519 1.00 97.75 416 LYS A O 1
ATOM 3394 N N . VAL A 1 417 ? -28.507 7.840 -0.003 1.00 97.06 417 VAL A N 1
ATOM 3395 C CA . VAL A 1 417 ? -29.968 7.733 -0.177 1.00 97.06 417 VAL A CA 1
ATOM 3396 C C . VAL A 1 417 ? -30.411 7.517 -1.631 1.00 97.06 417 VAL A C 1
ATOM 3398 O O . VAL A 1 417 ? -31.605 7.414 -1.904 1.00 97.06 417 VAL A O 1
ATOM 3401 N N . LYS A 1 418 ? -29.479 7.469 -2.595 1.00 94.19 418 LYS A N 1
ATOM 3402 C CA . LYS A 1 418 ? -29.785 7.299 -4.027 1.00 94.19 418 LYS A CA 1
ATOM 3403 C C . LYS A 1 418 ? -28.636 6.615 -4.773 1.00 94.19 418 LYS A C 1
ATOM 3405 O O . LYS A 1 418 ? -27.470 6.919 -4.529 1.00 94.19 418 LYS A O 1
ATOM 3410 N N . SER A 1 419 ? -28.959 5.742 -5.725 1.00 90.12 419 SER A N 1
ATOM 3411 C CA . SER A 1 419 ? -27.968 5.069 -6.576 1.00 90.12 419 SER A CA 1
ATOM 3412 C C . SER A 1 419 ? -27.298 6.038 -7.558 1.00 90.12 419 SER A C 1
ATOM 3414 O O . SER A 1 419 ? -27.940 6.937 -8.110 1.00 90.12 419 SER A O 1
ATOM 3416 N N . TYR A 1 420 ? -26.005 5.829 -7.809 1.00 89.12 420 TYR A N 1
ATOM 3417 C CA . TYR A 1 420 ? -25.194 6.682 -8.682 1.00 89.12 420 TYR A CA 1
ATOM 3418 C C . TYR A 1 420 ? -25.397 6.345 -10.166 1.00 89.12 420 TYR A C 1
ATOM 3420 O O . TYR A 1 420 ? -25.209 5.200 -10.589 1.00 89.12 420 TYR A O 1
ATOM 3428 N N . LYS A 1 421 ? -25.747 7.356 -10.968 1.00 86.50 421 LYS A N 1
ATOM 3429 C CA . LYS A 1 421 ? -26.019 7.228 -12.407 1.00 86.50 421 LYS A CA 1
ATOM 3430 C C . LYS A 1 421 ? -24.998 7.989 -13.255 1.00 86.50 421 LYS A C 1
ATOM 3432 O O . LYS A 1 421 ? -24.473 9.023 -12.846 1.00 86.50 421 LYS A O 1
ATOM 3437 N N . VAL A 1 422 ? -24.769 7.460 -14.450 1.00 83.62 422 VAL A N 1
ATOM 3438 C CA . VAL A 1 422 ? -24.026 8.080 -15.552 1.00 83.62 422 VAL A CA 1
ATOM 3439 C C . VAL A 1 422 ? -24.964 8.205 -16.752 1.00 83.62 422 VAL A C 1
ATOM 3441 O O . VAL A 1 422 ? -25.935 7.450 -16.838 1.00 83.62 422 VAL A O 1
ATOM 3444 N N . ASN A 1 423 ? -24.682 9.164 -17.625 1.00 82.12 423 ASN A N 1
ATOM 3445 C CA . ASN A 1 423 ? -25.360 9.369 -18.902 1.00 82.12 423 ASN A CA 1
ATOM 3446 C C . ASN A 1 423 ? -24.821 8.384 -19.953 1.00 82.12 423 ASN A C 1
ATOM 3448 O O . ASN A 1 423 ? -23.836 7.683 -19.703 1.00 82.12 423 ASN A O 1
ATOM 3452 N N . ASP A 1 424 ? -25.424 8.379 -21.141 1.00 71.44 424 ASP A N 1
ATOM 3453 C CA . ASP A 1 424 ? -25.016 7.515 -22.256 1.00 71.44 424 ASP A CA 1
ATOM 3454 C C . ASP A 1 424 ? -23.573 7.805 -22.725 1.00 71.44 424 ASP A C 1
ATOM 3456 O O . ASP A 1 424 ? -22.834 6.880 -23.051 1.00 71.44 424 ASP A O 1
ATOM 3460 N N . ASP A 1 425 ? -23.111 9.059 -22.608 1.00 67.62 425 ASP A N 1
ATOM 3461 C CA . ASP A 1 425 ? -21.712 9.477 -22.838 1.00 67.62 425 ASP A CA 1
ATOM 3462 C C . ASP A 1 425 ? -20.721 9.004 -21.744 1.00 67.62 425 ASP A C 1
ATOM 3464 O O . ASP A 1 425 ? -19.567 9.431 -21.703 1.00 67.62 425 ASP A O 1
ATOM 3468 N N . GLY A 1 426 ? -21.171 8.213 -20.762 1.00 66.00 426 GLY A N 1
ATOM 3469 C CA . GLY A 1 426 ? -20.386 7.785 -19.595 1.00 66.00 426 GLY A CA 1
ATOM 3470 C C . GLY A 1 426 ? -20.163 8.863 -18.521 1.00 66.00 426 GLY A C 1
ATOM 3471 O O . GLY A 1 426 ? -19.730 8.544 -17.409 1.00 66.00 426 GLY A O 1
ATOM 3472 N N . CYS A 1 427 ? -20.489 10.127 -18.807 1.00 72.12 427 CYS A N 1
ATOM 3473 C CA . CYS A 1 427 ? -20.386 11.250 -17.872 1.00 72.12 427 CYS A CA 1
ATOM 3474 C C . CYS A 1 427 ? -21.295 11.083 -16.632 1.00 72.12 427 CYS A C 1
ATOM 3476 O O . CYS A 1 427 ? -22.410 10.575 -16.758 1.00 72.12 427 CYS A O 1
ATOM 3478 N N . PRO A 1 428 ? -20.890 11.541 -15.429 1.00 79.12 428 PRO A N 1
ATOM 3479 C CA . PRO A 1 428 ? -21.745 11.516 -14.239 1.00 79.12 428 PRO A CA 1
ATOM 3480 C C . PRO A 1 428 ? -23.028 12.344 -14.411 1.00 79.12 428 PRO A C 1
ATOM 3482 O O . PRO A 1 428 ? -22.956 13.528 -14.729 1.00 79.12 428 PRO A O 1
ATOM 3485 N N . LEU A 1 429 ? -24.194 11.756 -14.109 1.00 80.81 429 LEU A N 1
ATOM 3486 C CA . LEU A 1 429 ? -25.474 12.489 -14.082 1.00 80.81 429 LEU A CA 1
ATOM 3487 C C . LEU A 1 429 ? -25.538 13.477 -12.901 1.00 80.81 429 LEU A C 1
ATOM 3489 O O . LEU A 1 429 ? -26.281 14.457 -12.928 1.00 80.81 429 LEU A O 1
ATOM 3493 N N . TYR A 1 430 ? -24.761 13.204 -11.850 1.00 82.25 430 TYR A N 1
ATOM 3494 C CA . TYR A 1 430 ? -24.637 14.016 -10.644 1.00 82.25 430 TYR A CA 1
ATOM 3495 C C . TYR A 1 430 ? -23.155 14.189 -10.292 1.00 82.25 430 TYR A C 1
ATOM 3497 O O . TYR A 1 430 ? -22.356 13.275 -10.500 1.00 82.25 430 TYR A O 1
ATOM 3505 N N . SER A 1 431 ? -22.801 15.353 -9.748 1.00 88.31 431 SER A N 1
ATOM 3506 C CA . SER A 1 431 ? -21.463 15.664 -9.240 1.00 88.31 431 SER A CA 1
ATOM 3507 C C . SER A 1 431 ? -21.574 16.534 -7.988 1.00 88.31 431 SER A C 1
ATOM 3509 O O . SER A 1 431 ? -22.594 17.194 -7.768 1.00 88.31 431 SER A O 1
ATOM 3511 N N . ALA A 1 432 ? -20.540 16.511 -7.153 1.00 92.75 432 ALA A N 1
ATOM 3512 C CA . ALA A 1 432 ? -20.490 17.236 -5.896 1.00 92.75 432 ALA A CA 1
ATOM 3513 C C . ALA A 1 432 ? -20.250 18.740 -6.106 1.00 92.75 432 ALA A C 1
ATOM 3515 O O . ALA A 1 432 ? -19.429 19.166 -6.925 1.00 92.75 432 ALA A O 1
ATOM 3516 N N . SER A 1 433 ? -20.929 19.555 -5.304 1.00 91.62 433 SER A N 1
ATOM 3517 C CA . SER A 1 433 ? -20.781 21.009 -5.274 1.00 91.62 433 SER A CA 1
ATOM 3518 C C . SER A 1 433 ? -20.494 21.499 -3.852 1.00 91.62 433 SER A C 1
ATOM 3520 O O . SER A 1 433 ? -20.620 20.758 -2.881 1.00 91.62 433 SER A O 1
ATOM 3522 N N . ILE A 1 434 ? -20.070 22.756 -3.730 1.00 89.31 434 ILE A N 1
ATOM 3523 C CA . ILE A 1 434 ? -20.071 23.487 -2.459 1.00 89.31 434 ILE A CA 1
ATOM 3524 C C . ILE A 1 434 ? -20.919 24.737 -2.724 1.00 89.31 434 ILE A C 1
ATOM 3526 O O . ILE A 1 434 ? -20.560 25.471 -3.648 1.00 89.31 434 ILE A O 1
ATOM 3530 N N . PRO A 1 435 ? -22.041 24.959 -2.012 1.00 84.44 435 PRO A N 1
ATOM 3531 C CA . PRO A 1 435 ? -22.913 26.109 -2.260 1.00 84.44 435 PRO A CA 1
ATOM 3532 C C . PRO A 1 435 ? -22.206 27.458 -2.077 1.00 84.44 435 PRO A C 1
ATOM 3534 O O . PRO A 1 435 ? -22.388 28.355 -2.897 1.00 84.44 435 PRO A O 1
ATOM 3537 N N . VAL A 1 436 ? -21.366 27.587 -1.043 1.00 82.38 436 VAL A N 1
ATOM 3538 C CA . VAL A 1 436 ? -20.542 28.777 -0.786 1.00 82.38 436 VAL A CA 1
ATOM 3539 C C . VAL A 1 436 ? -19.117 28.354 -0.418 1.00 82.38 436 VAL A C 1
ATOM 3541 O O . VAL A 1 436 ? -18.898 27.738 0.622 1.00 82.38 436 VAL A O 1
ATOM 3544 N N . ASP A 1 437 ? -18.132 28.700 -1.249 1.00 79.56 437 ASP A N 1
ATOM 3545 C CA . ASP A 1 437 ? -16.723 28.330 -1.047 1.00 79.56 437 ASP A CA 1
ATOM 3546 C C . ASP A 1 437 ? -15.888 29.503 -0.499 1.00 79.56 437 ASP A C 1
ATOM 3548 O O . ASP A 1 437 ? -15.379 30.335 -1.248 1.00 79.56 437 ASP A O 1
ATOM 3552 N N . HIS A 1 438 ? -15.711 29.557 0.825 1.00 72.62 438 HIS A N 1
ATOM 3553 C CA . HIS A 1 438 ? -14.870 30.559 1.501 1.00 72.62 438 HIS A CA 1
ATOM 3554 C C . HIS A 1 438 ? -13.354 30.254 1.467 1.00 72.62 438 HIS A C 1
ATOM 3556 O O . HIS A 1 438 ? -12.577 30.919 2.165 1.00 72.62 438 HIS A O 1
ATOM 3562 N N . TYR A 1 439 ? -12.927 29.275 0.658 1.00 72.12 439 TYR A N 1
ATOM 3563 C CA . TYR A 1 439 ? -11.526 28.907 0.419 1.00 72.12 439 TYR A CA 1
ATOM 3564 C C . TYR A 1 439 ? -11.132 28.958 -1.069 1.00 72.12 439 TYR A C 1
ATOM 3566 O O . TYR A 1 439 ? -10.045 28.505 -1.431 1.00 72.12 439 TYR A O 1
ATOM 3574 N N . ALA A 1 440 ? -11.983 29.535 -1.926 1.00 68.25 440 ALA A N 1
ATOM 3575 C CA . ALA A 1 440 ? -11.702 29.718 -3.349 1.00 68.25 440 ALA A CA 1
ATOM 3576 C C . ALA A 1 440 ? -10.482 30.628 -3.604 1.00 68.25 440 ALA A C 1
ATOM 3578 O O . ALA A 1 440 ? -9.645 30.303 -4.448 1.00 68.25 440 ALA A O 1
ATOM 3579 N N . ASP A 1 441 ? -10.366 31.727 -2.848 1.00 60.38 441 ASP A N 1
ATOM 3580 C CA . ASP A 1 441 ? -9.358 32.781 -3.062 1.00 60.38 441 ASP A CA 1
ATOM 3581 C C . ASP A 1 441 ? -8.078 32.624 -2.217 1.00 60.38 441 ASP A C 1
ATOM 3583 O O . ASP A 1 441 ? -7.054 33.230 -2.525 1.00 60.38 441 ASP A O 1
ATOM 3587 N N . ALA A 1 442 ? -8.119 31.829 -1.141 1.00 63.12 442 ALA A N 1
ATOM 3588 C CA . ALA A 1 442 ? -6.997 31.617 -0.221 1.00 63.12 442 ALA A CA 1
ATOM 3589 C C . ALA A 1 442 ? -7.089 30.239 0.448 1.00 63.12 442 ALA A C 1
ATOM 3591 O O . ALA A 1 442 ? -8.175 29.802 0.846 1.00 63.12 442 ALA A O 1
ATOM 3592 N N . SER A 1 443 ? -5.958 29.548 0.625 1.00 74.62 443 SER A N 1
ATOM 3593 C CA . SER A 1 443 ? -5.983 28.214 1.226 1.00 74.62 443 SER A CA 1
ATOM 3594 C C . SER A 1 443 ? -6.255 28.279 2.731 1.00 74.62 443 SER A C 1
ATOM 3596 O O . SER A 1 443 ? -5.805 29.179 3.444 1.00 74.62 443 SER A O 1
ATOM 3598 N N . PHE A 1 444 ? -6.927 27.251 3.257 1.00 81.12 444 PHE A N 1
ATOM 3599 C CA . PHE A 1 444 ? -7.139 27.111 4.700 1.00 81.12 444 PHE A CA 1
ATOM 3600 C C . PHE A 1 444 ? -5.823 27.131 5.503 1.00 81.12 444 PHE A C 1
ATOM 3602 O O . PHE A 1 444 ? -5.812 27.593 6.641 1.00 81.12 444 PHE A O 1
ATOM 3609 N N . ARG A 1 445 ? -4.695 26.700 4.914 1.00 81.31 445 ARG A N 1
ATOM 3610 C CA . ARG A 1 445 ? -3.373 26.775 5.557 1.00 81.31 445 ARG A CA 1
ATOM 3611 C C . ARG A 1 445 ? -2.935 28.226 5.792 1.00 81.31 445 ARG A C 1
ATOM 3613 O O . ARG A 1 445 ? -2.390 28.504 6.857 1.00 81.31 445 ARG A O 1
ATOM 3620 N N . GLU A 1 446 ? -3.157 29.126 4.837 1.00 81.31 446 GLU A N 1
ATOM 3621 C CA . GLU A 1 446 ? -2.799 30.547 4.964 1.00 81.31 446 GLU A CA 1
ATOM 3622 C C . GLU A 1 446 ? -3.654 31.214 6.043 1.00 81.31 446 GLU A C 1
ATOM 3624 O O . GLU A 1 446 ? -3.100 31.612 7.073 1.00 81.31 446 GLU A O 1
ATOM 3629 N N . LYS A 1 447 ? -4.991 31.148 5.915 1.00 80.12 447 LYS A N 1
ATOM 3630 C CA . LYS A 1 447 ? -5.934 31.631 6.943 1.00 80.12 447 LYS A CA 1
ATOM 3631 C C . LYS A 1 447 ? -5.609 31.078 8.339 1.00 80.12 447 LYS A C 1
ATOM 3633 O O . LYS A 1 447 ? -5.617 31.816 9.323 1.00 80.12 447 LYS A O 1
ATOM 3638 N N . TYR A 1 448 ? -5.265 29.790 8.447 1.00 82.38 448 TYR A N 1
ATOM 3639 C CA . TYR A 1 448 ? -4.876 29.169 9.717 1.00 82.38 448 TYR A CA 1
ATOM 3640 C C . TYR A 1 448 ? -3.630 29.809 10.346 1.00 82.38 448 TYR A C 1
ATOM 3642 O O . TYR A 1 448 ? -3.591 29.993 11.564 1.00 82.38 448 TYR A O 1
ATOM 3650 N N . PHE A 1 449 ? -2.598 30.137 9.563 1.00 81.06 449 PHE A N 1
ATOM 3651 C CA . PHE A 1 449 ? -1.387 30.764 10.102 1.00 81.06 449 PHE A CA 1
ATOM 3652 C C . PHE A 1 449 ? -1.520 32.282 10.278 1.00 81.06 449 PHE A C 1
ATOM 3654 O O . PHE A 1 449 ? -0.854 32.830 11.152 1.00 81.06 449 PHE A O 1
ATOM 3661 N N . GLU A 1 450 ? -2.384 32.962 9.530 1.00 78.38 450 GLU A N 1
ATOM 3662 C CA . GLU A 1 450 ? -2.703 34.388 9.711 1.00 78.38 450 GLU A CA 1
ATOM 3663 C C . GLU A 1 450 ? -3.478 34.619 11.016 1.00 78.38 450 GLU A C 1
ATOM 3665 O O . GLU A 1 450 ? -2.990 35.312 11.914 1.00 78.38 450 GLU A O 1
ATOM 3670 N N . LEU A 1 451 ? -4.601 33.913 11.203 1.00 70.94 451 LEU A N 1
ATOM 3671 C CA . LEU A 1 451 ? -5.428 33.982 12.418 1.00 70.94 451 LEU A CA 1
ATOM 3672 C C . LEU A 1 451 ? -4.667 33.565 13.693 1.00 70.94 451 LEU A C 1
ATOM 3674 O O . LEU A 1 451 ? -5.039 33.961 14.798 1.00 70.94 451 LEU A O 1
ATOM 3678 N N . ASN A 1 452 ? -3.595 32.774 13.562 1.00 64.56 452 ASN A N 1
ATOM 3679 C CA . ASN A 1 452 ? -2.705 32.424 14.672 1.00 64.56 452 ASN A CA 1
ATOM 3680 C C . ASN A 1 452 ? -1.496 33.369 14.834 1.00 64.56 452 ASN A C 1
ATOM 3682 O O . ASN A 1 452 ? -0.903 33.383 15.912 1.00 64.56 452 ASN A O 1
ATOM 3686 N N . GLN A 1 453 ? -1.138 34.182 13.833 1.00 59.50 453 GLN A N 1
ATOM 3687 C CA . GLN A 1 453 ? -0.119 35.233 13.978 1.00 59.50 453 GLN A CA 1
ATOM 3688 C C . GLN A 1 453 ? -0.659 36.431 14.764 1.00 59.50 453 GLN A C 1
ATOM 3690 O O . GLN A 1 453 ? 0.050 36.962 15.618 1.00 59.50 453 GLN A O 1
ATOM 3695 N N . GLU A 1 454 ? -1.931 36.789 14.587 1.00 50.66 454 GLU A N 1
ATOM 3696 C CA . GLU A 1 454 ? -2.593 37.824 15.397 1.00 50.66 454 GLU A CA 1
ATOM 3697 C C . GLU A 1 454 ? -2.704 37.463 16.892 1.00 50.66 454 GLU A C 1
ATOM 3699 O O . GLU A 1 454 ? -2.841 38.344 17.735 1.00 50.66 454 GLU A O 1
ATOM 3704 N N . ASN A 1 455 ? -2.566 36.184 17.266 1.00 43.19 455 ASN A N 1
ATOM 3705 C CA . ASN A 1 455 ? -2.445 35.788 18.677 1.00 43.19 455 ASN A CA 1
ATOM 3706 C C . ASN A 1 455 ? -1.091 36.196 19.308 1.00 43.19 455 ASN A C 1
ATOM 3708 O O . ASN A 1 455 ? -0.897 35.994 20.505 1.00 43.19 455 ASN A O 1
ATOM 3712 N N . SER A 1 456 ? -0.142 36.746 18.534 1.00 38.25 456 SER A N 1
ATOM 3713 C CA . SER A 1 456 ? 1.145 37.246 19.051 1.00 38.25 456 SER A CA 1
ATOM 3714 C C . SER A 1 456 ? 1.114 38.713 19.505 1.00 38.25 456 SER A C 1
ATOM 3716 O O . SER A 1 456 ? 2.005 39.138 20.242 1.00 38.25 456 SER A O 1
ATOM 3718 N N . THR A 1 457 ? 0.071 39.473 19.153 1.00 35.69 457 THR A N 1
ATOM 3719 C CA . THR A 1 457 ? -0.233 40.767 19.779 1.00 35.69 457 THR A CA 1
ATOM 3720 C C . THR A 1 457 ? -1.040 40.555 21.057 1.00 35.69 457 THR A C 1
ATOM 3722 O O . THR A 1 457 ? -2.228 40.241 21.012 1.00 35.69 457 THR A O 1
ATOM 3725 N N . VAL A 1 458 ? -0.398 40.750 22.213 1.00 32.34 458 VAL A N 1
ATOM 3726 C CA . VAL A 1 458 ? -1.078 40.773 23.519 1.00 32.34 458 VAL A CA 1
ATOM 3727 C C . VAL A 1 458 ? -2.099 41.924 23.537 1.00 32.34 458 VAL A C 1
ATOM 3729 O O . VAL A 1 458 ? -1.722 43.046 23.187 1.00 32.34 458 VAL A O 1
ATOM 3732 N N . PRO A 1 459 ? -3.361 41.710 23.965 1.00 34.72 459 PRO A N 1
ATOM 3733 C CA . PRO A 1 459 ? -4.348 42.783 24.050 1.00 34.72 459 PRO A CA 1
ATOM 3734 C C . PRO A 1 459 ? -3.881 43.922 24.964 1.00 34.72 459 PRO A C 1
ATOM 3736 O O . PRO A 1 459 ? -3.616 43.716 26.151 1.00 34.72 459 PRO A O 1
ATOM 3739 N N . LEU A 1 460 ? -3.827 45.143 24.419 1.00 35.00 460 LEU A N 1
ATOM 3740 C CA . LEU A 1 460 ? -3.260 46.323 25.090 1.00 35.00 460 LEU A CA 1
ATOM 3741 C C . LEU A 1 460 ? -3.965 46.669 26.421 1.00 35.00 460 LEU A C 1
ATOM 3743 O O . LEU A 1 460 ? -3.359 47.253 27.316 1.00 35.00 460 LEU A O 1
ATOM 3747 N N . PHE A 1 461 ? -5.217 46.232 26.590 1.00 33.56 461 PHE A N 1
ATOM 3748 C CA . PHE A 1 461 ? -5.988 46.340 27.834 1.00 33.56 461 PHE A CA 1
ATOM 3749 C C . PHE A 1 461 ? -5.302 45.711 29.058 1.00 33.56 461 PHE A C 1
ATOM 3751 O O . PHE A 1 461 ? -5.403 46.265 30.153 1.00 33.56 461 PHE A O 1
ATOM 3758 N N . ILE A 1 462 ? -4.563 44.606 28.892 1.00 35.62 462 ILE A N 1
ATOM 3759 C CA . ILE A 1 462 ? -3.851 43.958 30.010 1.00 35.62 462 ILE A CA 1
ATOM 3760 C C . ILE A 1 462 ? -2.738 44.875 30.545 1.00 35.62 462 ILE A C 1
ATOM 3762 O O . ILE A 1 462 ? -2.493 44.919 31.750 1.00 35.62 462 ILE A O 1
ATOM 3766 N N . LEU A 1 463 ? -2.111 45.669 29.669 1.00 31.12 463 LEU A N 1
ATOM 3767 C CA . LEU A 1 463 ? -1.080 46.633 30.054 1.00 31.12 463 LEU A CA 1
ATOM 3768 C C . LEU A 1 463 ? -1.674 47.818 30.837 1.00 31.12 463 LEU A C 1
ATOM 3770 O O . LEU A 1 463 ? -1.082 48.269 31.813 1.00 31.12 463 LEU A O 1
ATOM 3774 N N . ILE A 1 464 ? -2.866 48.285 30.451 1.00 37.06 464 ILE A N 1
ATOM 3775 C CA . ILE A 1 464 ? -3.553 49.409 31.111 1.00 37.06 464 ILE A CA 1
ATOM 3776 C C . ILE A 1 464 ? -4.012 49.031 32.529 1.00 37.06 464 ILE A C 1
ATOM 3778 O O . ILE A 1 464 ? -3.889 49.846 33.444 1.00 37.06 464 ILE A O 1
ATOM 3782 N N . PHE A 1 465 ? -4.487 47.798 32.741 1.00 30.55 465 PHE A N 1
ATOM 3783 C CA . PHE A 1 465 ? -4.933 47.354 34.067 1.00 30.55 465 PHE A CA 1
ATOM 3784 C C . PHE A 1 465 ? -3.766 47.232 35.066 1.00 30.55 465 PHE A C 1
ATOM 3786 O O . PHE A 1 465 ? -3.883 47.680 36.205 1.00 30.55 465 PHE A O 1
ATOM 3793 N N . PHE A 1 466 ? -2.611 46.712 34.629 1.00 32.34 466 PHE A N 1
ATOM 3794 C CA . PHE A 1 466 ? -1.430 46.542 35.491 1.00 32.34 466 PHE A CA 1
ATOM 3795 C C . PHE A 1 466 ? -0.681 47.841 35.830 1.00 32.34 466 PHE A C 1
ATOM 3797 O O . PHE A 1 466 ? 0.057 47.877 36.812 1.00 32.34 466 PHE A O 1
ATOM 3804 N N . ILE A 1 467 ? -0.880 48.924 35.071 1.00 37.41 467 ILE A N 1
ATOM 3805 C CA . ILE A 1 467 ? -0.258 50.231 35.355 1.00 37.41 467 ILE A CA 1
ATOM 3806 C C . ILE A 1 467 ? -0.941 50.960 36.533 1.00 37.41 467 ILE A C 1
ATOM 3808 O O . ILE A 1 467 ? -0.351 51.869 37.115 1.00 37.41 467 ILE A O 1
ATOM 3812 N N . ARG A 1 468 ? -2.159 50.561 36.936 1.00 34.06 468 ARG A N 1
ATOM 3813 C CA . ARG A 1 468 ? -2.958 51.295 37.938 1.00 34.06 468 ARG A CA 1
ATOM 3814 C C . ARG A 1 468 ? -2.782 50.834 39.395 1.00 34.06 468 ARG A C 1
ATOM 3816 O O . ARG A 1 468 ? -3.328 51.474 40.289 1.00 34.06 468 ARG A O 1
ATOM 3823 N N . SER A 1 469 ? -2.003 49.781 39.652 1.00 35.25 469 SER A N 1
ATOM 3824 C CA . SER A 1 469 ? -1.686 49.267 40.997 1.00 35.25 469 SER A CA 1
ATOM 3825 C C . SER A 1 469 ? -0.172 49.287 41.247 1.00 35.25 469 SER A C 1
ATOM 3827 O O . SER A 1 469 ? 0.512 48.271 41.125 1.00 35.25 469 SER A O 1
ATOM 3829 N N . GLY A 1 470 ? 0.373 50.470 41.538 1.00 33.06 470 GLY A N 1
ATOM 3830 C CA . GLY A 1 470 ? 1.819 50.683 41.615 1.00 33.06 470 GLY A CA 1
ATOM 3831 C C . GLY A 1 470 ? 2.486 50.095 42.864 1.00 33.06 470 GLY A C 1
ATOM 3832 O O . GLY A 1 470 ? 2.309 50.602 43.968 1.00 33.06 470 GLY A O 1
ATOM 3833 N N . SER A 1 471 ? 3.325 49.075 42.688 1.00 29.89 471 SER A N 1
ATOM 3834 C CA . SER A 1 471 ? 4.473 48.775 43.565 1.00 29.89 471 SER A CA 1
ATOM 3835 C C . SER A 1 471 ? 5.451 47.850 42.830 1.00 29.89 471 SER A C 1
ATOM 3837 O O . SER A 1 471 ? 5.048 46.871 42.207 1.00 29.89 471 SER A O 1
ATOM 3839 N N . VAL A 1 472 ? 6.747 48.176 42.855 1.00 36.69 472 VAL A N 1
ATOM 3840 C CA . VAL A 1 472 ? 7.782 47.497 42.053 1.00 36.69 472 VAL A CA 1
ATOM 3841 C C . VAL A 1 472 ? 8.823 46.849 42.956 1.00 36.69 472 VAL A C 1
ATOM 3843 O O . VAL A 1 472 ? 9.465 47.556 43.725 1.00 36.69 472 VAL A O 1
ATOM 3846 N N . GLN A 1 473 ? 9.070 45.546 42.773 1.00 30.72 473 GLN A N 1
ATOM 3847 C CA . GLN A 1 473 ? 10.371 44.901 43.017 1.00 30.72 473 GLN A CA 1
ATOM 3848 C C . GLN A 1 473 ? 10.417 43.481 42.408 1.00 30.72 473 GLN A C 1
ATOM 3850 O O . GLN A 1 473 ? 9.456 42.724 42.514 1.00 30.72 473 GLN A O 1
ATOM 3855 N N . GLY A 1 474 ? 11.551 43.092 41.800 1.00 32.88 474 GLY A N 1
ATOM 3856 C CA . GLY A 1 474 ? 11.965 41.674 41.749 1.00 32.88 474 GLY A CA 1
ATOM 3857 C C . GLY A 1 474 ? 12.269 40.981 40.405 1.00 32.88 474 GLY A C 1
ATOM 3858 O O . GLY A 1 474 ? 12.955 39.965 40.445 1.00 32.88 474 GLY A O 1
ATOM 3859 N N . TRP A 1 475 ? 11.834 41.460 39.226 1.00 29.69 475 TRP A N 1
ATOM 3860 C CA . TRP A 1 475 ? 11.907 40.657 37.973 1.00 29.69 475 TRP A CA 1
ATOM 3861 C C . TRP A 1 475 ? 12.638 41.314 36.782 1.00 29.69 475 TRP A C 1
ATOM 3863 O O . TRP A 1 475 ? 12.123 41.384 35.670 1.00 29.69 475 TRP A O 1
ATOM 3873 N N . GLY A 1 476 ? 13.893 41.733 36.978 1.00 31.09 476 GLY A N 1
ATOM 3874 C CA . GLY A 1 476 ? 14.740 42.290 35.903 1.00 31.09 476 GLY A CA 1
ATOM 3875 C C . GLY A 1 476 ? 15.411 41.271 34.958 1.00 31.09 476 GLY A C 1
ATOM 3876 O O . GLY A 1 476 ? 16.091 41.671 34.018 1.00 31.09 476 GLY A O 1
ATOM 3877 N N . GLY A 1 477 ? 15.276 39.960 35.199 1.00 33.97 477 GLY A N 1
ATOM 3878 C CA . GLY A 1 477 ? 16.177 38.946 34.618 1.00 33.97 477 GLY A CA 1
ATOM 3879 C C . GLY A 1 477 ? 15.724 38.206 33.349 1.00 33.97 477 GLY A C 1
ATOM 3880 O O . GLY A 1 477 ? 16.532 37.481 32.774 1.00 33.97 477 GLY A O 1
ATOM 3881 N N . LEU A 1 478 ? 14.462 38.321 32.914 1.00 32.28 478 LEU A N 1
ATOM 3882 C CA . LEU A 1 478 ? 13.864 37.340 31.980 1.00 32.28 478 LEU A CA 1
ATOM 3883 C C . LEU A 1 478 ? 13.447 37.864 30.596 1.00 32.28 478 LEU A C 1
ATOM 3885 O O . LEU A 1 478 ? 13.210 37.063 29.692 1.00 32.28 478 LEU A O 1
ATOM 3889 N N . LEU A 1 479 ? 13.409 39.182 30.378 1.00 32.62 479 LEU A N 1
ATOM 3890 C CA . LEU A 1 479 ? 12.907 39.748 29.116 1.00 32.62 479 LEU A CA 1
ATOM 3891 C C . LEU A 1 479 ? 13.898 39.629 27.936 1.00 32.62 479 LEU A C 1
ATOM 3893 O O . LEU A 1 479 ? 13.491 39.652 26.777 1.00 32.62 479 LEU A O 1
ATOM 3897 N N . ASN A 1 480 ? 15.195 39.459 28.215 1.00 38.72 480 ASN A N 1
ATOM 3898 C CA . ASN A 1 480 ? 16.268 39.582 27.214 1.00 38.72 480 ASN A CA 1
ATOM 3899 C C . ASN A 1 480 ? 16.585 38.272 26.446 1.00 38.72 480 ASN A C 1
ATOM 3901 O O . ASN A 1 480 ? 17.280 38.285 25.433 1.00 38.72 480 ASN A O 1
ATOM 3905 N N . ILE A 1 481 ? 16.062 37.121 26.891 1.00 38.75 481 ILE A N 1
ATOM 3906 C CA . ILE A 1 481 ? 16.356 35.808 26.279 1.00 38.75 481 ILE A CA 1
ATOM 3907 C C . ILE A 1 481 ? 15.514 35.560 25.014 1.00 38.75 481 ILE A C 1
ATOM 3909 O O . ILE A 1 481 ? 16.028 35.074 24.003 1.00 38.75 481 ILE A O 1
ATOM 3913 N N . ASN A 1 482 ? 14.227 35.924 25.031 1.00 37.12 482 ASN A N 1
ATOM 3914 C CA . ASN A 1 482 ? 13.310 35.594 23.934 1.00 37.12 482 ASN A CA 1
ATOM 3915 C C . ASN A 1 482 ? 13.547 36.431 22.665 1.00 37.12 482 ASN A C 1
ATOM 3917 O O . ASN A 1 482 ? 13.416 35.899 21.562 1.00 37.12 482 ASN A O 1
ATOM 3921 N N . GLN A 1 483 ? 13.969 37.697 22.785 1.00 35.88 483 GLN A N 1
ATOM 3922 C CA . GLN A 1 483 ? 14.299 38.518 21.611 1.00 35.88 483 GLN A CA 1
ATOM 3923 C C . GLN A 1 483 ? 15.543 37.994 20.869 1.00 35.88 483 GLN A C 1
ATOM 3925 O O . GLN A 1 483 ? 15.522 37.889 19.641 1.00 35.88 483 GLN A O 1
ATOM 3930 N N . GLN A 1 484 ? 16.598 37.575 21.582 1.00 33.06 484 GLN A N 1
ATOM 3931 C CA . GLN A 1 484 ? 17.795 37.027 20.929 1.00 33.06 484 GLN A CA 1
ATOM 3932 C C . GLN A 1 484 ? 17.537 35.665 20.262 1.00 33.06 484 GLN A C 1
ATOM 3934 O O . GLN A 1 484 ? 17.999 35.438 19.142 1.00 33.06 484 GLN A O 1
ATOM 3939 N N . LEU A 1 485 ? 16.736 34.785 20.880 1.00 37.28 485 LEU A N 1
ATOM 3940 C CA . LEU A 1 485 ? 16.337 33.507 20.270 1.00 37.28 485 LEU A CA 1
ATOM 3941 C C . LEU A 1 485 ? 15.513 33.687 18.981 1.00 37.28 485 LEU A C 1
ATOM 3943 O O . LEU A 1 485 ? 15.643 32.887 18.050 1.00 37.28 485 LEU A O 1
ATOM 3947 N N . PHE A 1 486 ? 14.699 34.745 18.896 1.00 34.91 486 PHE A N 1
ATOM 3948 C CA . PHE A 1 486 ? 13.930 35.064 17.691 1.00 34.91 486 PHE A CA 1
ATOM 3949 C C . PHE A 1 486 ? 14.831 35.565 16.547 1.00 34.91 486 PHE A C 1
ATOM 3951 O O . PHE A 1 486 ? 14.693 35.121 15.405 1.00 34.91 486 PHE A O 1
ATOM 3958 N N . ILE A 1 487 ? 15.814 36.420 16.856 1.00 36.06 487 ILE A N 1
ATOM 3959 C CA . ILE A 1 487 ? 16.797 36.920 15.878 1.00 36.06 487 ILE A CA 1
ATOM 3960 C C . ILE A 1 487 ? 17.707 35.787 15.372 1.00 36.06 487 ILE A C 1
ATOM 3962 O O . ILE A 1 487 ? 17.951 35.697 14.166 1.00 36.06 487 ILE A O 1
ATOM 3966 N N . ALA A 1 488 ? 18.148 34.878 16.251 1.00 33.75 488 ALA A N 1
ATOM 3967 C CA . ALA A 1 488 ? 18.948 33.711 15.869 1.00 33.75 488 ALA A CA 1
ATOM 3968 C C . ALA A 1 488 ? 18.216 32.825 14.841 1.00 33.75 488 ALA A C 1
ATOM 3970 O O . ALA A 1 488 ? 18.736 32.572 13.752 1.00 33.75 488 ALA A O 1
ATOM 3971 N N . ARG A 1 489 ? 16.956 32.452 15.121 1.00 36.00 489 ARG A N 1
ATOM 3972 C CA . ARG A 1 489 ? 16.131 31.644 14.200 1.00 36.00 489 ARG A CA 1
ATOM 3973 C C . ARG A 1 489 ? 15.872 32.317 12.847 1.00 36.00 489 ARG A C 1
ATOM 3975 O O . ARG A 1 489 ? 15.682 31.611 11.858 1.00 36.00 489 ARG A O 1
ATOM 3982 N N . LYS A 1 490 ? 15.900 33.654 12.772 1.00 32.34 490 LYS A N 1
ATOM 3983 C CA . LYS A 1 490 ? 15.757 34.397 11.507 1.00 32.34 490 LYS A CA 1
ATOM 3984 C C . LYS A 1 490 ? 17.061 34.464 10.690 1.00 32.34 490 LYS A C 1
ATOM 3986 O O . LYS A 1 490 ? 16.986 34.662 9.479 1.00 32.34 490 LYS A O 1
ATOM 3991 N N . LYS A 1 491 ? 18.234 34.249 11.308 1.00 31.47 491 LYS A N 1
ATOM 3992 C CA . LYS A 1 491 ? 19.529 34.118 10.606 1.00 31.47 491 LYS A CA 1
ATOM 3993 C C . LYS A 1 491 ? 19.780 32.711 10.061 1.00 31.47 491 LYS A C 1
ATOM 3995 O O . LYS A 1 491 ? 20.230 32.601 8.925 1.00 31.47 491 LYS A O 1
ATOM 4000 N N . GLU A 1 492 ? 19.433 31.661 10.809 1.00 34.06 492 GLU A N 1
ATOM 4001 C CA . GLU A 1 492 ? 19.600 30.262 10.366 1.00 34.06 492 GLU A CA 1
ATOM 4002 C C . GLU A 1 492 ? 18.912 30.011 9.009 1.00 34.06 492 GLU A C 1
ATOM 4004 O O . GLU A 1 492 ? 19.497 29.456 8.080 1.00 34.06 492 GLU A O 1
ATOM 4009 N N . LYS A 1 493 ? 17.674 30.507 8.860 1.00 33.47 493 LYS A N 1
ATOM 4010 C CA . LYS A 1 493 ? 16.836 30.261 7.677 1.00 33.47 493 LYS A CA 1
ATOM 4011 C C . LYS A 1 493 ? 17.282 30.968 6.392 1.00 33.47 493 LYS A C 1
ATOM 4013 O O . LYS A 1 493 ? 16.828 30.569 5.331 1.00 33.47 493 LYS A O 1
ATOM 4018 N N . ARG A 1 494 ? 18.160 31.979 6.459 1.00 30.31 494 ARG A N 1
ATOM 4019 C CA . ARG A 1 494 ? 18.695 32.683 5.271 1.00 30.31 494 ARG A CA 1
ATOM 4020 C C . ARG A 1 494 ? 20.040 32.139 4.780 1.00 30.31 494 ARG A C 1
ATOM 4022 O O . ARG A 1 494 ? 20.610 32.694 3.849 1.00 30.31 494 ARG A O 1
ATOM 4029 N N . ARG A 1 495 ? 20.554 31.061 5.385 1.00 29.20 495 ARG A N 1
ATOM 4030 C CA . ARG A 1 495 ? 21.862 30.473 5.043 1.00 29.20 495 ARG A CA 1
ATOM 4031 C C . ARG A 1 495 ? 21.793 29.225 4.151 1.00 29.20 495 ARG A C 1
ATOM 4033 O O . ARG A 1 495 ? 22.821 28.603 3.919 1.00 29.20 495 ARG A O 1
ATOM 4040 N N . VAL A 1 496 ? 20.599 28.873 3.666 1.00 31.97 496 VAL A N 1
ATOM 4041 C CA . VAL A 1 496 ? 20.328 27.661 2.863 1.00 31.97 496 VAL A CA 1
ATOM 4042 C C . VAL A 1 496 ? 19.968 27.989 1.399 1.00 31.97 496 VAL A C 1
ATOM 4044 O O . VAL A 1 496 ? 20.021 27.112 0.549 1.00 31.97 496 VAL A O 1
ATOM 4047 N N . GLU A 1 497 ? 19.671 29.253 1.074 1.00 28.91 497 GLU A N 1
ATOM 4048 C CA . GLU A 1 497 ? 19.191 29.683 -0.258 1.00 28.91 497 GLU A CA 1
ATOM 4049 C C . GLU A 1 497 ? 20.241 30.458 -1.087 1.00 28.91 497 GLU A C 1
ATOM 4051 O O . GLU A 1 497 ? 19.914 31.016 -2.128 1.00 28.91 497 GLU A O 1
ATOM 4056 N N . VAL A 1 498 ? 21.509 30.504 -0.652 1.00 27.92 498 VAL A N 1
ATOM 4057 C CA . VAL A 1 498 ? 22.600 31.233 -1.345 1.00 27.92 498 VAL A CA 1
ATOM 4058 C C . VAL A 1 498 ? 23.866 30.367 -1.452 1.00 27.92 498 VAL A C 1
ATOM 4060 O O . VAL A 1 498 ? 24.941 30.745 -1.003 1.00 27.92 498 VAL A O 1
ATOM 4063 N N . TYR A 1 499 ? 23.716 29.161 -2.005 1.00 25.00 499 TYR A N 1
ATOM 4064 C CA . TYR A 1 499 ? 24.825 28.247 -2.343 1.00 25.00 499 TYR A CA 1
ATOM 4065 C C . TYR A 1 499 ? 24.578 27.519 -3.681 1.00 25.00 499 TYR A C 1
ATOM 4067 O O . TYR A 1 499 ? 24.900 26.347 -3.844 1.00 25.00 499 TYR A O 1
ATOM 4075 N N . TRP A 1 500 ? 23.963 28.228 -4.635 1.00 26.89 500 TRP A N 1
ATOM 4076 C CA . TRP A 1 500 ? 23.628 27.723 -5.977 1.00 26.89 500 TRP A CA 1
ATOM 4077 C C . TRP A 1 500 ? 23.971 28.702 -7.116 1.00 26.89 500 TRP A C 1
ATOM 4079 O O . TRP A 1 500 ? 23.514 28.528 -8.239 1.00 26.89 500 TRP A O 1
ATOM 4089 N N . PHE A 1 501 ? 24.785 29.725 -6.838 1.00 26.34 501 PHE A N 1
ATOM 4090 C CA . PHE A 1 501 ? 25.335 30.647 -7.836 1.00 26.34 501 PHE A CA 1
ATOM 4091 C C . PHE A 1 501 ? 26.758 31.069 -7.447 1.00 26.34 501 PHE A C 1
ATOM 4093 O O . PHE A 1 501 ? 27.052 31.200 -6.261 1.00 26.34 501 PHE A O 1
ATOM 4100 N N . ALA A 1 502 ? 27.587 31.316 -8.468 1.00 23.62 502 ALA A N 1
ATOM 4101 C CA . ALA A 1 502 ? 28.984 31.762 -8.410 1.00 23.62 502 ALA A CA 1
ATOM 4102 C C . ALA A 1 502 ? 29.991 30.822 -7.707 1.00 23.62 502 ALA A C 1
ATOM 4104 O O . ALA A 1 502 ? 30.282 30.971 -6.524 1.00 23.62 502 ALA A O 1
ATOM 4105 N N . MET A 1 503 ? 30.651 29.967 -8.499 1.00 25.16 503 MET A N 1
ATOM 4106 C CA . MET A 1 503 ? 32.083 30.179 -8.773 1.00 25.16 503 MET A CA 1
ATOM 4107 C C . MET A 1 503 ? 32.545 29.405 -10.017 1.00 25.16 503 MET A C 1
ATOM 4109 O O . MET A 1 503 ? 32.999 28.269 -9.934 1.00 25.16 503 MET A O 1
ATOM 4113 N N . ASP A 1 504 ? 32.452 30.077 -11.163 1.00 24.72 504 ASP A N 1
ATOM 4114 C CA . ASP A 1 504 ? 33.404 29.894 -12.258 1.00 24.72 504 ASP A CA 1
ATOM 4115 C C . ASP A 1 504 ? 34.550 30.909 -12.099 1.00 24.72 504 ASP A C 1
ATOM 4117 O O . ASP A 1 504 ? 34.381 31.942 -11.447 1.00 24.72 504 ASP A O 1
ATOM 4121 N N . ASN A 1 505 ? 35.649 30.645 -12.811 1.00 24.91 505 ASN A N 1
ATOM 4122 C CA . ASN A 1 505 ? 36.727 31.569 -13.186 1.00 24.91 505 ASN A CA 1
ATOM 4123 C C . ASN A 1 505 ? 37.835 31.965 -12.170 1.00 24.91 505 ASN A C 1
ATOM 4125 O O . ASN A 1 505 ? 37.600 32.574 -11.132 1.00 24.91 505 ASN A O 1
ATOM 4129 N N . ILE A 1 506 ? 39.070 31.778 -12.676 1.00 26.88 506 ILE A N 1
ATOM 4130 C CA . ILE A 1 506 ? 40.306 32.581 -12.504 1.00 26.88 506 ILE A CA 1
ATOM 4131 C C . ILE A 1 506 ? 41.397 32.106 -11.497 1.00 26.88 506 ILE A C 1
ATOM 4133 O O . ILE A 1 506 ? 41.267 32.138 -10.278 1.00 26.88 506 ILE A O 1
ATOM 4137 N N . ASN A 1 507 ? 42.524 31.709 -12.112 1.00 27.36 507 ASN A N 1
ATOM 4138 C CA . ASN A 1 507 ? 43.918 31.504 -11.643 1.00 27.36 507 ASN A CA 1
ATOM 4139 C C . ASN A 1 507 ? 44.559 32.888 -11.255 1.00 27.36 507 ASN A C 1
ATOM 4141 O O . ASN A 1 507 ? 43.920 33.877 -11.608 1.00 27.36 507 ASN A O 1
ATOM 4145 N N . PRO A 1 508 ? 45.789 33.082 -10.683 1.00 40.09 508 PRO A N 1
ATOM 4146 C CA . PRO A 1 508 ? 46.988 32.237 -10.841 1.00 40.09 508 PRO A CA 1
ATOM 4147 C C . PRO A 1 508 ? 48.073 32.265 -9.706 1.00 40.09 508 PRO A C 1
ATOM 4149 O O . PRO A 1 508 ? 47.894 32.843 -8.642 1.00 40.09 508 PRO A O 1
ATOM 4152 N N . GLN A 1 509 ? 49.259 31.729 -10.048 1.00 23.09 509 GLN A N 1
ATOM 4153 C CA . GLN A 1 509 ? 50.620 32.036 -9.540 1.00 23.09 509 GLN A CA 1
ATOM 4154 C C . GLN A 1 509 ? 51.156 31.439 -8.211 1.00 23.09 509 GLN A C 1
ATOM 4156 O O . GLN A 1 509 ? 50.458 31.162 -7.244 1.00 23.09 509 GLN A O 1
ATOM 4161 N N . SER A 1 510 ? 52.480 31.236 -8.243 1.00 23.70 510 SER A N 1
ATOM 4162 C CA . SER A 1 510 ? 53.438 30.729 -7.238 1.00 23.70 510 SER A CA 1
ATOM 4163 C C . SER A 1 510 ? 54.533 31.816 -7.014 1.00 23.70 510 SER A C 1
ATOM 4165 O O . SER A 1 510 ? 54.394 32.867 -7.648 1.00 23.70 510 SER A O 1
ATOM 4167 N N . PRO A 1 511 ? 55.625 31.670 -6.206 1.00 41.81 511 PRO A N 1
ATOM 4168 C CA . PRO A 1 511 ? 56.240 30.489 -5.558 1.00 41.81 511 PRO A CA 1
ATOM 4169 C C . PRO A 1 511 ? 56.439 30.772 -4.023 1.00 41.81 511 PRO A C 1
ATOM 4171 O O . PRO A 1 511 ? 55.464 31.292 -3.483 1.00 41.81 511 PRO A O 1
ATOM 4174 N N . PRO A 1 512 ? 57.536 30.502 -3.241 1.00 33.41 512 PRO A N 1
ATOM 4175 C CA . PRO A 1 512 ? 58.861 29.892 -3.465 1.00 33.41 512 PRO A CA 1
ATOM 4176 C C . PRO A 1 512 ? 59.148 28.598 -2.643 1.00 33.41 512 PRO A C 1
ATOM 4178 O O . PRO A 1 512 ? 58.509 27.580 -2.886 1.00 33.41 512 PRO A O 1
ATOM 4181 N N . ARG A 1 513 ? 60.182 28.578 -1.776 1.00 25.22 513 ARG A N 1
ATOM 4182 C CA . ARG A 1 513 ? 60.885 27.386 -1.239 1.00 25.22 513 ARG A CA 1
ATOM 4183 C C . ARG A 1 513 ? 61.184 27.433 0.273 1.00 25.22 513 ARG A C 1
ATOM 4185 O O . ARG A 1 513 ? 61.614 28.471 0.761 1.00 25.22 513 ARG A O 1
ATOM 4192 N N . ALA A 1 514 ? 61.175 26.255 0.907 1.00 25.05 514 ALA A N 1
ATOM 4193 C CA . ALA A 1 514 ? 62.273 25.642 1.695 1.00 25.05 514 ALA A CA 1
ATOM 4194 C C . ALA A 1 514 ? 62.016 24.103 1.696 1.00 25.05 514 ALA A C 1
ATOM 4196 O O . ALA A 1 514 ? 60.854 23.710 1.651 1.00 25.05 514 ALA A O 1
ATOM 4197 N N . GLN A 1 515 ? 62.967 23.176 1.483 1.00 24.69 515 GLN A N 1
ATOM 4198 C CA . GLN A 1 515 ? 64.072 22.732 2.366 1.00 24.69 515 GLN A CA 1
ATOM 4199 C C . GLN A 1 515 ? 63.593 22.327 3.782 1.00 24.69 515 GLN A C 1
ATOM 4201 O O . GLN A 1 515 ? 62.885 23.099 4.413 1.00 24.69 515 GLN A O 1
ATOM 4206 N N . GLU A 1 516 ? 63.928 21.158 4.355 1.00 26.05 516 GLU A N 1
ATOM 4207 C CA . GLU A 1 516 ? 64.814 20.033 3.955 1.00 26.05 516 GLU A CA 1
ATOM 4208 C C . GLU A 1 516 ? 64.484 18.802 4.867 1.00 26.05 516 GLU A C 1
ATOM 4210 O O . GLU A 1 516 ? 64.017 19.015 5.981 1.00 26.05 516 GLU A O 1
ATOM 4215 N N . GLN A 1 517 ? 64.535 17.518 4.460 1.00 25.39 517 GLN A N 1
ATOM 4216 C CA . GLN A 1 517 ? 65.664 16.566 4.640 1.00 25.39 517 GLN A CA 1
ATOM 4217 C C . GLN A 1 517 ? 65.255 15.102 4.292 1.00 25.39 517 GLN A C 1
ATOM 4219 O O . GLN A 1 517 ? 64.081 14.793 4.097 1.00 25.39 517 GLN A O 1
ATOM 4224 N N . SER A 1 518 ? 66.241 14.195 4.229 1.00 23.84 518 SER A N 1
ATOM 4225 C CA . SER A 1 518 ? 66.163 12.712 4.112 1.00 23.84 518 SER A CA 1
ATOM 4226 C C . SER A 1 518 ? 67.453 12.118 4.753 1.00 23.84 518 SER A C 1
ATOM 4228 O O . SER A 1 518 ? 68.195 12.937 5.305 1.00 23.84 518 SER A O 1
ATOM 4230 N N . PRO A 1 519 ? 67.847 10.814 4.686 1.00 49.88 519 PRO A N 1
ATOM 4231 C CA . PRO A 1 519 ? 67.256 9.568 4.139 1.00 49.88 519 PRO A CA 1
ATOM 4232 C C . PRO A 1 519 ? 67.249 8.477 5.282 1.00 49.88 519 PRO A C 1
ATOM 4234 O O . PRO A 1 519 ? 66.847 8.882 6.370 1.00 49.88 519 PRO A O 1
ATOM 4237 N N . PRO A 1 520 ? 67.674 7.174 5.204 1.00 45.00 520 PRO A N 1
ATOM 4238 C CA . PRO A 1 520 ? 68.005 6.268 4.083 1.00 45.00 520 PRO A CA 1
ATOM 4239 C C . PRO A 1 520 ? 67.548 4.774 4.128 1.00 45.00 520 PRO A C 1
ATOM 4241 O O . PRO A 1 520 ? 67.556 4.109 5.153 1.00 45.00 520 PRO A O 1
ATOM 4244 N N . LYS A 1 521 ? 67.315 4.241 2.913 1.00 29.25 521 LYS A N 1
ATOM 4245 C CA . LYS A 1 521 ? 67.855 3.000 2.280 1.00 29.25 521 LYS A CA 1
ATOM 4246 C C . LYS A 1 521 ? 68.094 1.694 3.084 1.00 29.25 521 LYS A C 1
ATOM 4248 O O . LYS A 1 521 ? 68.975 1.659 3.931 1.00 29.25 521 LYS A O 1
ATOM 4253 N N . THR A 1 522 ? 67.592 0.585 2.517 1.00 28.41 522 THR A N 1
ATOM 4254 C CA . THR A 1 522 ? 68.331 -0.635 2.055 1.00 28.41 522 THR A CA 1
ATOM 4255 C C . THR A 1 522 ? 67.423 -1.433 1.085 1.00 28.41 522 THR A C 1
ATOM 4257 O O . THR A 1 522 ? 66.214 -1.229 1.105 1.00 28.41 522 THR A O 1
ATOM 4260 N N . GLY A 1 523 ? 67.885 -2.316 0.182 1.00 27.25 523 GLY A N 1
ATOM 4261 C CA . GLY A 1 523 ? 69.253 -2.582 -0.301 1.00 27.25 523 GLY A CA 1
ATOM 4262 C C . GLY A 1 523 ? 69.494 -4.043 -0.756 1.00 27.25 523 GLY A C 1
ATOM 4263 O O . GLY A 1 523 ? 69.705 -4.891 0.099 1.00 27.25 523 GLY A O 1
ATOM 4264 N N . GLY A 1 524 ? 69.548 -4.316 -2.073 1.00 27.77 524 GLY A N 1
ATOM 4265 C CA . GLY A 1 524 ? 69.856 -5.638 -2.687 1.00 27.77 524 GLY A CA 1
ATOM 4266 C C . GLY A 1 524 ? 68.614 -6.502 -3.007 1.00 27.77 524 GLY A C 1
ATOM 4267 O O . GLY A 1 524 ? 67.609 -6.361 -2.323 1.00 27.77 524 GLY A O 1
ATOM 4268 N N . SER A 1 525 ? 68.488 -7.309 -4.080 1.00 27.20 525 SER A N 1
ATOM 4269 C CA . SER A 1 525 ? 69.395 -8.185 -4.877 1.00 27.20 525 SER A CA 1
ATOM 4270 C C . SER A 1 525 ? 69.781 -9.509 -4.186 1.00 27.20 525 SER A C 1
ATOM 4272 O O . SER A 1 525 ? 70.308 -9.447 -3.083 1.00 27.20 525 SER A O 1
ATOM 4274 N N . GLY A 1 526 ? 69.658 -10.711 -4.774 1.00 26.98 526 GLY A N 1
ATOM 4275 C CA . GLY A 1 526 ? 69.085 -11.137 -6.069 1.00 26.98 526 GLY A CA 1
ATOM 4276 C C . GLY A 1 526 ? 69.736 -12.435 -6.616 1.00 26.98 526 GLY A C 1
ATOM 4277 O O . GLY A 1 526 ? 70.852 -12.754 -6.224 1.00 26.98 526 GLY A O 1
ATOM 4278 N N . GLY A 1 527 ? 69.085 -13.137 -7.563 1.00 25.95 527 GLY A N 1
ATOM 4279 C CA . GLY A 1 527 ? 69.717 -14.137 -8.459 1.00 25.95 527 GLY A CA 1
ATOM 4280 C C . GLY A 1 527 ? 69.488 -15.645 -8.190 1.00 25.95 527 GLY A C 1
ATOM 4281 O O . GLY A 1 527 ? 69.376 -16.069 -7.048 1.00 25.95 527 GLY A O 1
ATOM 4282 N N . GLY A 1 528 ? 69.498 -16.443 -9.276 1.00 25.75 528 GLY A N 1
ATOM 4283 C CA . GLY A 1 528 ? 69.636 -17.920 -9.303 1.00 25.75 528 GLY A CA 1
ATOM 4284 C C . GLY A 1 528 ? 68.382 -18.760 -8.959 1.00 25.75 528 GLY A C 1
ATOM 4285 O O . GLY A 1 528 ? 67.697 -18.474 -7.990 1.00 25.75 528 GLY A O 1
ATOM 4286 N N . GLY A 1 529 ? 68.000 -19.836 -9.666 1.00 26.98 529 GLY A N 1
ATOM 4287 C CA . GLY A 1 529 ? 68.465 -20.383 -10.953 1.00 26.98 529 GLY A CA 1
ATOM 4288 C C . GLY A 1 529 ? 69.101 -21.785 -10.876 1.00 26.98 529 GLY A C 1
ATOM 4289 O O . GLY A 1 529 ? 70.295 -21.891 -10.627 1.00 26.98 529 GLY A O 1
ATOM 4290 N N . GLY A 1 530 ? 68.340 -22.854 -11.162 1.00 25.95 530 GLY A N 1
ATOM 4291 C CA . GLY A 1 530 ? 68.864 -24.229 -11.301 1.00 25.95 530 GLY A CA 1
ATOM 4292 C C . GLY A 1 530 ? 67.778 -25.317 -11.229 1.00 25.95 530 GLY A C 1
ATOM 4293 O O . GLY A 1 530 ? 67.016 -25.355 -10.271 1.00 25.95 530 GLY A O 1
ATOM 4294 N N . GLY A 1 531 ? 67.671 -26.185 -12.246 1.00 26.33 531 GLY A N 1
ATOM 4295 C CA . GLY A 1 531 ? 66.593 -27.189 -12.368 1.00 26.33 531 GLY A CA 1
ATOM 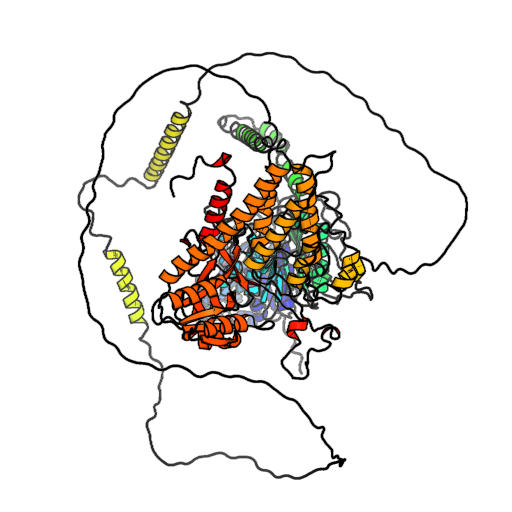4296 C C . GLY A 1 531 ? 66.978 -28.636 -12.008 1.00 26.33 531 GLY A C 1
ATOM 4297 O O . GLY A 1 531 ? 68.125 -28.927 -11.680 1.00 26.33 531 GLY A O 1
ATOM 4298 N N . GLY A 1 532 ? 66.028 -29.574 -12.145 1.00 26.34 532 GLY A N 1
ATOM 4299 C CA . GLY A 1 532 ? 66.236 -31.016 -11.919 1.00 26.34 532 GLY A CA 1
ATOM 4300 C C . GLY A 1 532 ? 65.234 -31.909 -12.675 1.00 26.34 532 GLY A C 1
ATOM 4301 O O . GLY A 1 532 ? 64.090 -31.520 -12.883 1.00 26.34 532 GLY A O 1
ATOM 4302 N N . LYS A 1 533 ? 65.663 -33.105 -13.118 1.00 28.22 533 LYS A N 1
ATOM 4303 C CA . LYS A 1 533 ? 64.877 -34.071 -13.931 1.00 28.22 533 LYS A CA 1
ATOM 4304 C C . LYS A 1 533 ? 64.803 -35.459 -13.273 1.00 28.22 533 LYS A C 1
ATOM 4306 O O . LYS A 1 533 ? 65.845 -35.911 -12.801 1.00 28.22 533 LYS A O 1
ATOM 4311 N N . LYS A 1 534 ? 63.669 -36.179 -13.418 1.00 25.69 534 LYS A N 1
ATOM 4312 C CA . LYS A 1 534 ? 63.504 -37.655 -13.653 1.00 25.69 534 LYS A CA 1
ATOM 4313 C C . LYS A 1 534 ? 61.996 -38.041 -13.578 1.00 25.69 534 LYS A C 1
ATOM 4315 O O . LYS A 1 534 ? 61.294 -37.444 -12.779 1.00 25.69 534 LYS A O 1
ATOM 4320 N N . LYS A 1 535 ? 61.393 -38.775 -14.541 1.00 26.67 535 LYS A N 1
ATOM 4321 C CA . LYS A 1 535 ? 61.412 -40.245 -14.844 1.00 26.67 535 LYS A CA 1
ATOM 4322 C C . LYS A 1 535 ? 60.583 -41.097 -13.847 1.00 26.67 535 LYS A C 1
ATOM 4324 O O . LYS A 1 535 ? 60.710 -40.852 -12.661 1.00 26.67 535 LYS A O 1
ATOM 4329 N N . GLU A 1 536 ? 59.817 -42.145 -14.217 1.00 27.86 536 GLU A N 1
ATOM 4330 C CA . GLU A 1 536 ? 59.388 -42.709 -15.530 1.00 27.86 536 GLU A CA 1
ATOM 4331 C C . GLU A 1 536 ? 58.292 -43.813 -15.367 1.00 27.86 536 GLU A C 1
ATOM 4333 O O . GLU A 1 536 ? 58.306 -44.491 -14.347 1.00 27.86 536 GLU A O 1
ATOM 4338 N N . ARG A 1 537 ? 57.515 -44.120 -16.437 1.00 25.83 537 ARG A N 1
ATOM 4339 C CA . ARG A 1 537 ? 56.786 -45.406 -16.736 1.00 25.83 537 ARG A CA 1
ATOM 4340 C C . ARG A 1 537 ? 55.624 -45.827 -15.794 1.00 25.83 537 ARG A C 1
ATOM 4342 O O . ARG A 1 537 ? 55.652 -45.557 -14.610 1.00 25.83 537 ARG A O 1
ATOM 4349 N N . ARG A 1 538 ? 54.561 -46.525 -16.244 1.00 24.69 538 ARG A N 1
ATOM 4350 C CA . ARG A 1 538 ? 54.430 -47.630 -17.242 1.00 24.69 538 ARG A CA 1
ATOM 4351 C C . ARG A 1 538 ? 53.215 -47.502 -18.205 1.00 24.69 538 ARG A C 1
ATOM 4353 O O . ARG A 1 538 ? 52.437 -46.566 -18.096 1.00 24.69 538 ARG A O 1
ATOM 4360 N N . LYS A 1 539 ? 53.086 -48.443 -19.163 1.00 27.31 539 LYS A N 1
ATOM 4361 C CA . LYS A 1 539 ? 52.039 -48.548 -20.215 1.00 27.31 539 LYS A CA 1
ATOM 4362 C C . LYS A 1 539 ? 51.460 -49.973 -20.348 1.00 27.31 539 LYS A C 1
ATOM 4364 O O . LYS A 1 539 ? 52.236 -50.923 -20.297 1.00 27.31 539 LYS A O 1
ATOM 4369 N N . SER A 1 540 ? 50.175 -50.059 -20.716 1.00 25.72 540 SER A N 1
ATOM 4370 C CA . SER A 1 540 ? 49.467 -51.138 -21.460 1.00 25.72 540 SER A CA 1
ATOM 4371 C C . SER A 1 540 ? 48.032 -50.632 -21.748 1.00 25.72 540 SER A C 1
ATOM 4373 O O . SER A 1 540 ? 47.467 -50.032 -20.844 1.00 25.72 540 SER A O 1
ATOM 4375 N N . GLY A 1 541 ? 47.372 -50.730 -22.917 1.00 26.28 541 GLY A N 1
ATOM 4376 C CA . GLY A 1 541 ? 47.587 -51.499 -24.164 1.00 26.28 541 GLY A CA 1
ATOM 4377 C C . GLY A 1 541 ? 46.851 -52.850 -24.103 1.00 26.28 541 GLY A C 1
ATOM 4378 O O . GLY A 1 541 ? 47.131 -53.583 -23.165 1.00 26.28 541 GLY A O 1
ATOM 4379 N N . ARG A 1 542 ? 45.935 -53.271 -25.003 1.00 26.67 542 ARG A N 1
ATOM 4380 C CA . ARG A 1 542 ? 45.515 -52.897 -26.395 1.00 26.67 542 ARG A CA 1
ATOM 4381 C C . ARG A 1 542 ? 43.947 -52.933 -26.518 1.00 26.67 542 ARG A C 1
ATOM 4383 O O . ARG A 1 542 ? 43.321 -53.048 -25.476 1.00 26.67 542 ARG A O 1
ATOM 4390 N N . LYS A 1 543 ? 43.218 -52.828 -27.657 1.00 26.17 543 LYS A N 1
ATOM 4391 C CA . LYS A 1 543 ? 43.533 -52.902 -29.114 1.00 26.17 543 LYS A CA 1
ATOM 4392 C C . LYS A 1 543 ? 42.797 -51.845 -29.998 1.00 26.17 543 LYS A C 1
ATOM 4394 O O . LYS A 1 543 ? 43.377 -50.786 -30.209 1.00 26.17 543 LYS A O 1
ATOM 4399 N N . SER A 1 544 ? 41.623 -52.171 -30.563 1.00 25.19 544 SER A N 1
ATOM 4400 C CA . SER A 1 544 ? 40.897 -51.547 -31.711 1.00 25.19 544 SER A CA 1
ATOM 4401 C C . SER A 1 544 ? 39.513 -52.244 -31.859 1.00 25.19 544 SER A C 1
ATOM 4403 O O . SER A 1 544 ? 39.204 -53.054 -30.985 1.00 25.19 544 SER A O 1
ATOM 4405 N N . GLU A 1 545 ? 38.616 -52.037 -32.839 1.00 25.25 545 GLU A N 1
ATOM 4406 C CA . GLU A 1 545 ? 38.546 -51.333 -34.152 1.00 25.25 545 GLU A CA 1
ATOM 4407 C C . GLU A 1 545 ? 37.244 -50.470 -34.176 1.00 25.25 545 GLU A C 1
ATOM 4409 O O . GLU A 1 545 ? 36.253 -50.864 -33.569 1.00 25.25 545 GLU A O 1
ATOM 4414 N N . THR A 1 546 ? 37.234 -49.203 -34.627 1.00 26.30 546 THR A N 1
ATOM 4415 C CA . THR A 1 546 ? 36.896 -48.730 -36.005 1.00 26.30 546 THR A CA 1
ATOM 4416 C C . THR A 1 546 ? 35.666 -49.420 -36.618 1.00 26.30 546 THR A C 1
ATOM 4418 O O . THR A 1 546 ? 35.713 -50.615 -36.873 1.00 26.30 546 THR A O 1
ATOM 4421 N N . LEU A 1 547 ? 34.516 -48.733 -36.687 1.00 29.91 547 LEU A N 1
ATOM 4422 C CA . LEU A 1 547 ? 34.063 -47.842 -37.785 1.00 29.91 547 LEU A CA 1
ATOM 4423 C C . LEU A 1 547 ? 33.600 -48.603 -39.034 1.00 29.91 547 LEU A C 1
ATOM 4425 O O . LEU A 1 547 ? 34.385 -49.340 -39.614 1.00 29.91 547 LEU A O 1
ATOM 4429 N N . ASP A 1 548 ? 32.385 -48.293 -39.486 1.00 23.98 548 ASP A N 1
ATOM 4430 C CA . ASP A 1 548 ? 32.061 -48.183 -40.910 1.00 23.98 548 ASP A CA 1
ATOM 4431 C C . ASP A 1 548 ? 30.922 -47.164 -41.104 1.00 23.98 548 ASP A C 1
ATOM 4433 O O . ASP A 1 548 ? 30.187 -46.849 -40.164 1.00 23.98 548 ASP A O 1
ATOM 4437 N N . ASP A 1 549 ? 30.854 -46.599 -42.305 1.00 24.62 549 ASP A N 1
ATOM 4438 C CA . ASP A 1 549 ? 30.123 -45.371 -42.644 1.00 24.62 549 ASP A CA 1
ATOM 4439 C C . ASP A 1 549 ? 28.863 -45.649 -43.505 1.00 24.62 549 ASP A C 1
ATOM 4441 O O . ASP A 1 549 ? 28.431 -46.788 -43.670 1.00 24.62 549 ASP A O 1
ATOM 4445 N N . ILE A 1 550 ? 28.354 -44.589 -44.147 1.00 25.25 550 ILE A N 1
ATOM 4446 C CA . ILE A 1 550 ? 27.505 -44.583 -45.360 1.00 25.25 550 ILE A CA 1
ATOM 4447 C C . ILE A 1 550 ? 25.992 -44.397 -45.133 1.00 25.25 550 ILE A C 1
ATOM 4449 O O . ILE A 1 550 ? 25.198 -45.291 -44.849 1.00 25.25 550 ILE A O 1
ATOM 4453 N N . SER A 1 551 ? 25.619 -43.145 -45.382 1.00 24.70 551 SER A N 1
ATOM 4454 C CA . SER A 1 551 ? 24.295 -42.606 -45.667 1.00 24.70 551 SER A CA 1
ATOM 4455 C C . SER A 1 551 ? 23.639 -43.179 -46.934 1.00 24.70 551 SER A C 1
ATOM 4457 O O . SER A 1 551 ? 24.311 -43.717 -47.806 1.00 24.70 551 SER A O 1
ATOM 4459 N N . VAL A 1 552 ? 22.331 -42.935 -47.105 1.00 25.06 552 VAL A N 1
ATOM 4460 C CA . VAL A 1 552 ? 21.787 -42.105 -48.208 1.00 25.06 552 VAL A CA 1
ATOM 4461 C C . VAL A 1 552 ? 20.264 -41.942 -48.059 1.00 25.06 552 VAL A C 1
ATOM 4463 O O . VAL A 1 552 ? 19.567 -42.817 -47.553 1.00 25.06 552 VAL A O 1
ATOM 4466 N N . SER A 1 553 ? 19.766 -40.772 -48.465 1.00 23.05 553 SER A N 1
ATOM 4467 C CA . SER A 1 553 ? 18.352 -40.365 -48.416 1.00 23.05 553 SER A CA 1
ATOM 4468 C C . SER A 1 553 ? 17.621 -40.688 -49.748 1.00 23.05 553 SER A C 1
ATOM 4470 O O . SER A 1 553 ? 18.082 -41.525 -50.515 1.00 23.05 553 SER A O 1
ATOM 4472 N N . PRO A 1 554 ? 16.491 -40.040 -50.078 1.00 54.53 554 PRO A N 1
ATOM 4473 C CA . PRO A 1 554 ? 15.138 -40.425 -49.679 1.00 54.53 554 PRO A CA 1
ATOM 4474 C C . PRO A 1 554 ? 14.269 -40.809 -50.897 1.00 54.53 554 PRO A C 1
ATOM 4476 O O . PRO A 1 554 ? 14.693 -40.639 -52.039 1.00 54.53 554 PRO A O 1
ATOM 4479 N N . ASN A 1 555 ? 12.996 -41.177 -50.689 1.00 23.67 555 ASN A N 1
ATOM 4480 C CA . ASN A 1 555 ? 11.961 -40.727 -51.631 1.00 23.67 555 ASN A CA 1
ATOM 4481 C C . ASN A 1 555 ? 10.534 -40.706 -51.062 1.00 23.67 555 ASN A C 1
ATOM 4483 O O . ASN A 1 555 ? 10.247 -41.302 -50.024 1.00 23.67 555 ASN A O 1
ATOM 4487 N N . SER A 1 556 ? 9.652 -39.982 -51.752 1.00 29.11 556 SER A N 1
ATOM 4488 C CA . SER A 1 556 ? 8.241 -39.800 -51.408 1.00 29.11 556 SER A CA 1
ATOM 4489 C C . SER A 1 556 ? 7.325 -40.842 -52.058 1.00 29.11 556 SER A C 1
ATOM 4491 O O . SER A 1 556 ? 7.610 -41.331 -53.148 1.00 29.11 556 SER A O 1
ATOM 4493 N N . ASN A 1 557 ? 6.163 -41.097 -51.447 1.00 25.28 557 ASN A N 1
ATOM 4494 C CA . ASN A 1 557 ? 4.863 -40.702 -52.020 1.00 25.28 557 ASN A CA 1
ATOM 4495 C C . ASN A 1 557 ? 3.694 -41.068 -51.091 1.00 25.28 557 ASN A C 1
ATOM 4497 O O . ASN A 1 557 ? 3.763 -42.012 -50.307 1.00 25.28 557 ASN A O 1
ATOM 4501 N N . SER A 1 558 ? 2.606 -40.309 -51.201 1.00 31.08 558 SER A N 1
ATOM 4502 C CA . SER A 1 558 ? 1.294 -40.639 -50.640 1.00 31.08 558 SER A CA 1
ATOM 4503 C C . SER A 1 558 ? 0.422 -41.361 -51.675 1.00 31.08 558 SER A C 1
ATOM 4505 O O . SER A 1 558 ? 0.700 -41.318 -52.875 1.00 31.08 558 SER A O 1
ATOM 4507 N N . PRO A 1 559 ? -0.674 -41.985 -51.220 1.00 32.72 559 PRO A N 1
ATOM 4508 C CA . PRO A 1 559 ? -1.927 -41.882 -51.964 1.00 32.72 559 PRO A CA 1
ATOM 4509 C C . PRO A 1 559 ? -3.099 -41.410 -51.083 1.00 32.72 559 PRO A C 1
ATOM 4511 O O . PRO A 1 559 ? -3.015 -41.354 -49.857 1.00 32.72 559 PRO A O 1
ATOM 4514 N N . GLN A 1 560 ? -4.195 -41.024 -51.737 1.00 24.89 560 GLN A N 1
ATOM 4515 C CA . GLN A 1 560 ? -5.420 -40.510 -51.111 1.00 24.89 560 GLN A CA 1
ATOM 4516 C C . GLN A 1 560 ? -6.407 -41.645 -50.773 1.00 24.89 560 GLN A C 1
ATOM 4518 O O . GLN A 1 560 ? -6.298 -42.748 -51.302 1.00 24.89 560 GLN A O 1
ATOM 4523 N N . GLY A 1 561 ? -7.377 -41.370 -49.893 1.00 27.52 561 GLY A N 1
ATOM 4524 C CA . GLY A 1 561 ? -8.348 -42.360 -49.409 1.00 27.52 561 GLY A CA 1
ATOM 4525 C C . GLY A 1 561 ? -9.778 -42.206 -49.945 1.00 27.52 561 GLY A C 1
ATOM 4526 O O . GLY A 1 561 ? -10.127 -41.226 -50.604 1.00 27.52 561 GLY A O 1
ATOM 4527 N N . GLN A 1 562 ? -10.612 -43.180 -49.582 1.00 25.00 562 GLN A N 1
ATOM 4528 C CA . GLN A 1 562 ? -12.070 -43.248 -49.743 1.00 25.00 562 GLN A CA 1
ATOM 4529 C C . GLN A 1 562 ? -12.650 -44.115 -48.595 1.00 25.00 562 GLN A C 1
ATOM 4531 O O . GLN A 1 562 ? -11.885 -44.862 -47.992 1.00 25.00 562 GLN A O 1
ATOM 4536 N N . LYS A 1 563 ? -13.955 -44.174 -48.284 1.00 25.36 563 LYS A N 1
ATOM 4537 C CA . LYS A 1 563 ? -15.064 -43.190 -48.225 1.00 25.36 563 LYS A CA 1
ATOM 4538 C C . LYS A 1 563 ? -16.330 -43.993 -47.842 1.00 25.36 563 LYS A C 1
ATOM 4540 O O . LYS A 1 563 ? -16.685 -44.855 -48.623 1.00 25.36 563 LYS A O 1
ATOM 4545 N N . GLU A 1 564 ? -16.987 -43.725 -46.708 1.00 25.95 564 GLU A N 1
ATOM 4546 C CA . GLU A 1 564 ? -18.401 -44.069 -46.374 1.00 25.95 564 GLU A CA 1
ATOM 4547 C C . GLU A 1 564 ? -18.654 -43.636 -44.904 1.00 25.95 564 GLU A C 1
ATOM 4549 O O . GLU A 1 564 ? -17.771 -43.855 -44.080 1.00 25.95 564 GLU A O 1
ATOM 4554 N N . THR A 1 565 ? -19.677 -42.908 -44.419 1.00 25.06 565 THR A N 1
ATOM 4555 C CA . THR A 1 565 ? -21.051 -42.485 -44.815 1.00 25.06 565 THR A CA 1
ATOM 4556 C C . THR A 1 565 ? -22.156 -43.547 -44.675 1.00 25.06 565 THR A C 1
ATOM 4558 O O . THR A 1 565 ? -22.029 -44.579 -45.312 1.00 25.06 565 THR A O 1
ATOM 4561 N N . SER A 1 566 ? -23.305 -43.355 -43.986 1.00 25.45 566 SER A N 1
ATOM 4562 C CA . SER A 1 566 ? -23.812 -42.318 -43.029 1.00 25.45 566 SER A CA 1
ATOM 4563 C C . SER A 1 566 ? -25.294 -42.615 -42.615 1.00 25.45 566 SER A C 1
ATOM 4565 O O . SER A 1 566 ? -25.866 -43.526 -43.196 1.00 25.45 566 SER A O 1
ATOM 4567 N N . VAL A 1 567 ? -25.922 -41.771 -41.751 1.00 27.06 567 VAL A N 1
ATOM 4568 C CA . VAL A 1 567 ? -27.386 -41.389 -41.671 1.00 27.06 567 VAL A CA 1
ATOM 4569 C C . VAL A 1 567 ? -28.258 -41.830 -40.448 1.00 27.06 567 VAL A C 1
ATOM 4571 O O . VAL A 1 567 ? -28.594 -42.996 -40.327 1.00 27.06 567 VAL A O 1
ATOM 4574 N N . ILE A 1 568 ? -28.682 -40.822 -39.639 1.00 26.09 568 ILE A N 1
ATOM 4575 C CA . ILE A 1 568 ? -29.998 -40.509 -38.963 1.00 26.09 568 ILE A CA 1
ATOM 4576 C C . ILE A 1 568 ? -30.770 -41.578 -38.120 1.00 26.09 568 ILE A C 1
ATOM 4578 O O . ILE A 1 568 ? -30.860 -42.729 -38.521 1.00 26.09 568 ILE A O 1
ATOM 4582 N N . GLY A 1 569 ? -31.457 -41.179 -37.014 1.00 24.39 569 GLY A N 1
ATOM 4583 C CA . GLY A 1 569 ? -32.482 -42.043 -36.357 1.00 24.39 569 GLY A CA 1
ATOM 4584 C C . GLY A 1 569 ? -33.127 -41.660 -34.990 1.00 24.39 569 GLY A C 1
ATOM 4585 O O . GLY A 1 569 ? -33.199 -42.517 -34.121 1.00 24.39 569 GLY A O 1
ATOM 4586 N N . ASP A 1 570 ? -33.584 -40.421 -34.772 1.00 27.23 570 ASP A N 1
ATOM 4587 C CA . ASP A 1 570 ? -34.158 -39.830 -33.523 1.00 27.23 570 ASP A CA 1
ATOM 4588 C C . ASP A 1 570 ? -35.284 -40.542 -32.682 1.00 27.23 570 ASP A C 1
ATOM 4590 O O . ASP A 1 570 ? -36.073 -41.323 -33.203 1.00 27.23 570 ASP A O 1
ATOM 4594 N N . ILE A 1 571 ? -35.452 -40.065 -31.416 1.00 25.95 571 ILE A N 1
ATOM 4595 C CA . ILE A 1 571 ? -36.656 -40.046 -30.502 1.00 25.95 571 ILE A CA 1
ATOM 4596 C C . ILE A 1 571 ? -36.848 -41.102 -29.348 1.00 25.95 571 ILE A C 1
ATOM 4598 O O . ILE A 1 571 ? -36.354 -42.221 -29.370 1.00 25.95 571 ILE A O 1
ATOM 4602 N N . LYS A 1 572 ? -37.521 -40.633 -28.266 1.00 27.02 572 LYS A N 1
ATOM 4603 C CA . LYS A 1 572 ? -37.868 -41.181 -26.902 1.00 27.02 572 LYS A CA 1
ATOM 4604 C C . LYS A 1 572 ? -39.151 -42.098 -26.915 1.00 27.02 572 LYS A C 1
ATOM 4606 O O . LYS A 1 572 ? -39.705 -42.143 -28.011 1.00 27.02 572 LYS A O 1
ATOM 4611 N N . PRO A 1 573 ? -39.727 -42.733 -25.823 1.00 38.16 573 PRO A N 1
ATOM 4612 C CA . PRO A 1 573 ? -39.757 -42.318 -24.383 1.00 38.16 573 PRO A CA 1
ATOM 4613 C C . PRO A 1 573 ? -40.026 -43.332 -23.192 1.00 38.16 573 PRO A C 1
ATOM 4615 O O . PRO A 1 573 ? -40.350 -44.492 -23.379 1.00 38.16 573 PRO A O 1
ATOM 4618 N N . GLU A 1 574 ? -39.959 -42.792 -21.951 1.00 25.59 574 GLU A N 1
ATOM 4619 C CA . GLU A 1 574 ? -40.795 -42.982 -20.711 1.00 25.59 574 GLU A CA 1
ATOM 4620 C C . GLU A 1 574 ? -41.069 -44.306 -19.903 1.00 25.59 574 GLU A C 1
ATOM 4622 O O . GLU A 1 574 ? -41.664 -45.243 -20.413 1.00 25.59 574 GLU A O 1
ATOM 4627 N N . LYS A 1 575 ? -40.917 -44.177 -18.549 1.00 27.98 575 LYS A N 1
ATOM 4628 C CA . LYS A 1 575 ? -41.781 -44.663 -17.405 1.00 27.98 575 LYS A CA 1
ATOM 4629 C C . LYS A 1 575 ? -41.829 -46.194 -17.063 1.00 27.98 575 LYS A C 1
ATOM 4631 O O . LYS A 1 575 ? -41.453 -46.998 -17.898 1.00 27.98 575 LYS A O 1
ATOM 4636 N N . LYS A 1 576 ? -42.228 -46.690 -15.858 1.00 27.77 576 LYS A N 1
ATOM 4637 C CA . LYS A 1 576 ? -42.778 -46.108 -14.587 1.00 27.77 576 LYS A CA 1
ATOM 4638 C C . LYS A 1 576 ? -42.615 -47.037 -13.330 1.00 27.77 576 LYS A C 1
ATOM 4640 O O . LYS A 1 576 ? -42.214 -48.182 -13.480 1.00 27.77 576 LYS A O 1
ATOM 4645 N N . ASP A 1 577 ? -43.077 -46.536 -12.166 1.00 25.58 577 ASP A N 1
ATOM 4646 C CA . ASP A 1 577 ? -43.702 -47.218 -10.988 1.00 25.58 577 ASP A CA 1
ATOM 4647 C C . ASP A 1 577 ? -42.905 -47.562 -9.699 1.00 25.58 577 ASP A C 1
ATOM 4649 O O . ASP A 1 577 ? -41.677 -47.587 -9.667 1.00 25.58 577 ASP A O 1
ATOM 4653 N N . ASP A 1 578 ? -43.666 -47.691 -8.594 1.00 24.92 578 ASP A N 1
ATOM 4654 C CA . ASP A 1 578 ? -43.283 -47.481 -7.180 1.00 24.92 578 ASP A CA 1
ATOM 4655 C C . ASP A 1 578 ? -43.276 -48.764 -6.311 1.00 24.92 578 ASP A C 1
ATOM 4657 O O . ASP A 1 578 ? -44.026 -49.693 -6.607 1.00 24.92 578 ASP A O 1
ATOM 4661 N N . GLN A 1 579 ? -42.590 -48.754 -5.146 1.00 24.91 579 GLN A N 1
ATOM 4662 C CA . GLN A 1 579 ? -43.249 -48.991 -3.835 1.00 24.91 579 GLN A CA 1
ATOM 4663 C C . GLN A 1 579 ? -42.383 -48.751 -2.570 1.00 24.91 579 GLN A C 1
ATOM 4665 O O . GLN A 1 579 ? -41.159 -48.677 -2.589 1.00 24.91 579 GLN A O 1
ATOM 4670 N N . SER A 1 580 ? -43.101 -48.590 -1.458 1.00 23.00 580 SER A N 1
ATOM 4671 C CA . SER A 1 580 ? -42.740 -48.202 -0.084 1.00 23.00 580 SER A CA 1
ATOM 4672 C C . SER A 1 580 ? -41.889 -49.179 0.748 1.00 23.00 580 SER A C 1
ATOM 4674 O O . SER A 1 580 ? -42.103 -50.382 0.663 1.00 23.00 580 SER A O 1
ATOM 4676 N N . HIS A 1 581 ? -41.123 -48.665 1.730 1.00 26.27 581 HIS A N 1
ATOM 4677 C CA . HIS A 1 581 ? -41.501 -48.727 3.166 1.00 26.27 581 HIS A CA 1
ATOM 4678 C C . HIS A 1 581 ? -40.591 -47.878 4.088 1.00 26.27 581 HIS A C 1
ATOM 4680 O O . HIS A 1 581 ? -39.629 -47.266 3.633 1.00 26.27 581 HIS A O 1
ATOM 4686 N N . SER A 1 582 ? -40.939 -47.768 5.381 1.00 20.70 582 SER A N 1
ATOM 4687 C CA . SER A 1 582 ? -40.244 -46.931 6.379 1.00 20.70 582 SER A CA 1
ATOM 4688 C C . SER A 1 582 ? -40.183 -47.585 7.768 1.00 20.70 582 SER A C 1
ATOM 4690 O O . SER A 1 582 ? -41.106 -48.316 8.127 1.00 20.70 582 SER A O 1
ATOM 4692 N N . ARG A 1 583 ? -39.151 -47.225 8.560 1.00 21.42 583 ARG A N 1
ATOM 4693 C CA . ARG A 1 583 ? -38.846 -47.728 9.928 1.00 21.42 583 ARG A CA 1
ATOM 4694 C C . ARG A 1 583 ? -38.424 -49.223 9.923 1.00 21.42 583 ARG A C 1
ATOM 4696 O O . ARG A 1 583 ? -38.594 -49.892 8.914 1.00 21.42 583 AR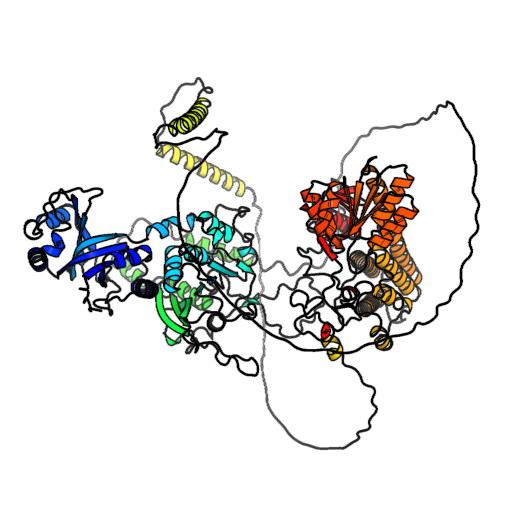G A O 1
ATOM 4703 N N . GLN A 1 584 ? -37.778 -49.787 10.949 1.00 20.25 584 GLN A N 1
ATOM 4704 C CA . GLN A 1 584 ? -37.655 -49.379 12.359 1.00 20.25 584 GLN A CA 1
ATOM 4705 C C . GLN A 1 584 ? -36.281 -49.773 12.964 1.00 20.25 584 GLN A C 1
ATOM 4707 O O . GLN A 1 584 ? -35.385 -50.210 12.250 1.00 20.25 584 GLN A O 1
ATOM 4712 N N . GLU A 1 585 ? -36.092 -49.546 14.265 1.00 21.81 585 GLU A N 1
ATOM 4713 C CA . GLU A 1 585 ? -34.831 -49.709 15.008 1.00 21.81 585 GLU A CA 1
ATOM 4714 C C . GLU A 1 585 ? -34.570 -51.152 15.510 1.00 21.81 585 GLU A C 1
ATOM 4716 O O . GLU A 1 585 ? -35.430 -52.025 15.428 1.00 21.81 585 GLU A O 1
ATOM 4721 N N . SER A 1 586 ? -33.420 -51.321 16.182 1.00 19.17 586 SER A N 1
ATOM 4722 C CA . SER A 1 586 ? -33.113 -52.299 17.251 1.00 19.17 586 SER A CA 1
ATOM 4723 C C . SER A 1 586 ? -32.441 -53.658 16.925 1.00 19.17 586 SER A C 1
ATOM 4725 O O . SER A 1 586 ? -33.084 -54.664 16.672 1.00 19.17 586 SER A O 1
ATOM 4727 N N . HIS A 1 587 ? -31.118 -53.661 17.164 1.00 22.20 587 HIS A N 1
ATOM 4728 C CA . HIS A 1 587 ? -30.388 -54.541 18.105 1.00 22.20 587 HIS A CA 1
ATOM 4729 C C . HIS A 1 587 ? -30.122 -56.047 17.849 1.00 22.20 587 HIS A C 1
ATOM 4731 O O . HIS A 1 587 ? -30.905 -56.776 17.262 1.00 22.20 587 HIS A O 1
ATOM 4737 N N . VAL A 1 588 ? -29.025 -56.490 18.502 1.00 21.75 588 VAL A N 1
ATOM 4738 C CA . VAL A 1 588 ? -28.543 -57.873 18.752 1.00 21.75 588 VAL A CA 1
ATOM 4739 C C . VAL A 1 588 ? -27.918 -58.588 17.537 1.00 21.75 588 VAL A C 1
ATOM 4741 O O . VAL A 1 588 ? -28.534 -58.647 16.486 1.00 21.75 588 VAL A O 1
ATOM 4744 N N . LEU A 1 589 ? -26.766 -59.275 17.616 1.00 22.81 589 LEU A N 1
ATOM 4745 C CA . LEU A 1 589 ? -25.469 -59.115 18.324 1.00 22.81 589 LEU A CA 1
ATOM 4746 C C . LEU A 1 589 ? -24.550 -60.285 17.870 1.00 22.81 589 LEU A C 1
ATOM 4748 O O . LEU A 1 589 ? -24.993 -61.131 17.102 1.00 22.81 589 LEU A O 1
ATOM 4752 N N . GLN A 1 590 ? -23.334 -60.378 18.431 1.00 22.27 590 GLN A N 1
ATOM 4753 C CA . GLN A 1 590 ? -22.341 -61.464 18.264 1.00 22.27 590 GLN A CA 1
ATOM 4754 C C . GLN A 1 590 ? -21.527 -61.412 16.936 1.00 22.27 590 GLN A C 1
ATOM 4756 O O . GLN A 1 590 ? -22.078 -61.149 15.876 1.00 22.27 590 GLN A O 1
ATOM 4761 N N . ASP A 1 591 ? -20.201 -61.630 16.924 1.00 24.36 591 ASP A N 1
ATOM 4762 C CA . ASP A 1 591 ? -19.319 -61.895 18.073 1.00 24.36 591 ASP A CA 1
ATOM 4763 C C . ASP A 1 591 ? -17.845 -61.457 17.911 1.00 24.36 591 ASP A C 1
ATOM 4765 O O . ASP A 1 591 ? -17.248 -61.571 16.846 1.00 24.36 591 ASP A O 1
ATOM 4769 N N . LYS A 1 592 ? -17.271 -61.032 19.047 1.00 22.50 592 LYS A N 1
ATOM 4770 C CA . LYS A 1 592 ? -15.851 -61.067 19.470 1.00 22.50 592 LYS A CA 1
ATOM 4771 C C . LYS A 1 592 ? -14.734 -60.739 18.458 1.00 22.50 592 LYS A C 1
ATOM 4773 O O . LYS A 1 592 ? -14.185 -61.616 17.800 1.00 22.50 592 LYS A O 1
ATOM 4778 N N . SER A 1 593 ? -14.124 -59.570 18.662 1.00 24.69 593 SER A N 1
ATOM 4779 C CA . SER A 1 593 ? -12.864 -59.534 19.438 1.00 24.69 593 SER A CA 1
ATOM 4780 C C . SER A 1 593 ? -12.682 -58.162 20.105 1.00 24.69 593 SER A C 1
ATOM 4782 O O . SER A 1 593 ? -12.745 -57.133 19.444 1.00 24.69 593 SER A O 1
ATOM 4784 N N . ASN A 1 594 ? -12.516 -58.141 21.433 1.00 21.61 594 ASN A N 1
ATOM 4785 C CA . ASN A 1 594 ? -12.616 -56.916 22.237 1.00 21.61 594 ASN A CA 1
ATOM 4786 C C . ASN A 1 594 ? -11.246 -56.389 22.684 1.00 21.61 594 ASN A C 1
ATOM 4788 O O . ASN A 1 594 ? -10.532 -57.114 23.376 1.00 21.61 594 ASN A O 1
ATOM 4792 N N . VAL A 1 595 ? -10.991 -55.094 22.470 1.00 25.31 595 VAL A N 1
ATOM 4793 C CA . VAL A 1 595 ? -10.396 -54.190 23.476 1.00 25.31 595 VAL A CA 1
ATOM 4794 C C . VAL A 1 595 ? -11.027 -52.806 23.275 1.00 25.31 595 VAL A C 1
ATOM 4796 O O . VAL A 1 595 ? -10.853 -52.216 22.215 1.00 25.31 595 VAL A O 1
ATOM 4799 N N . GLU A 1 596 ? -11.749 -52.281 24.268 1.00 22.02 596 GLU A N 1
ATOM 4800 C CA . GLU A 1 596 ? -12.352 -50.934 24.231 1.00 22.02 596 GLU A CA 1
ATOM 4801 C C . GLU A 1 596 ? -12.322 -50.258 25.623 1.00 22.02 596 GLU A C 1
ATOM 4803 O O . GLU A 1 596 ? -12.130 -50.948 26.630 1.00 22.02 596 GLU A O 1
ATOM 4808 N N . PRO A 1 597 ? -12.448 -48.915 25.694 1.00 43.91 597 PRO A N 1
ATOM 4809 C CA . PRO A 1 597 ? -12.280 -48.120 26.917 1.00 43.91 597 PRO A CA 1
ATOM 4810 C C . PRO A 1 597 ? -13.618 -47.832 27.628 1.00 43.91 597 PRO A C 1
ATOM 4812 O O . PRO A 1 597 ? -14.671 -48.238 27.151 1.00 43.91 597 PRO A O 1
ATOM 4815 N N . LEU A 1 598 ? -13.595 -47.031 28.708 1.00 21.25 598 LEU A N 1
ATOM 4816 C CA . LEU A 1 598 ? -14.510 -45.880 28.869 1.00 21.25 598 LEU A CA 1
ATOM 4817 C C . LEU A 1 598 ? -14.109 -44.941 30.031 1.00 21.25 598 LEU A C 1
ATOM 4819 O O . LEU A 1 598 ? -13.126 -45.166 30.732 1.00 21.25 598 LEU A O 1
ATOM 4823 N N . SER A 1 599 ? -14.828 -43.823 30.148 1.00 23.86 599 SER A N 1
ATOM 4824 C CA . SER A 1 599 ? -14.504 -42.628 30.943 1.00 23.86 599 SER A CA 1
ATOM 4825 C C . SER A 1 599 ? -14.939 -42.677 32.417 1.00 23.86 599 SER A C 1
ATOM 4827 O O . SER A 1 599 ? -15.830 -43.442 32.770 1.00 23.86 599 SER A O 1
ATOM 4829 N N . MET A 1 600 ? -14.439 -41.737 33.241 1.00 21.86 600 MET A N 1
ATOM 4830 C CA . MET A 1 600 ? -15.330 -40.833 34.001 1.00 21.86 600 MET A CA 1
ATOM 4831 C C . MET A 1 600 ? -14.638 -39.608 34.639 1.00 21.86 600 MET A C 1
ATOM 4833 O O . MET A 1 600 ? -13.675 -39.758 35.376 1.00 21.86 600 MET A O 1
ATOM 4837 N N . LYS A 1 601 ? -15.293 -38.443 34.464 1.00 21.31 601 LYS A N 1
ATOM 4838 C CA . LYS A 1 601 ? -15.324 -37.228 35.322 1.00 21.31 601 LYS A CA 1
ATOM 4839 C C . LYS A 1 601 ? -14.017 -36.437 35.600 1.00 21.31 601 LYS A C 1
ATOM 4841 O O . LYS A 1 601 ? -12.923 -36.963 35.454 1.00 21.31 601 LYS A O 1
ATOM 4846 N N . PRO A 1 602 ? -14.133 -35.131 35.939 1.00 31.80 602 PRO A N 1
ATOM 4847 C CA . PRO A 1 602 ? -12.982 -34.254 36.153 1.00 31.80 602 PRO A CA 1
ATOM 4848 C C . PRO A 1 602 ? -12.463 -34.295 37.597 1.00 31.80 602 PRO A C 1
ATOM 4850 O O . PRO A 1 602 ? -13.245 -34.385 38.544 1.00 31.80 602 PRO A O 1
ATOM 4853 N N . SER A 1 603 ? -11.151 -34.126 37.746 1.00 22.45 603 SER A N 1
ATOM 4854 C CA . SER A 1 603 ? -10.464 -33.812 39.001 1.00 22.45 603 SER A CA 1
ATOM 4855 C C . SER A 1 603 ? -9.503 -32.641 38.788 1.00 22.45 603 SER A C 1
ATOM 4857 O O . SER A 1 603 ? -9.116 -32.341 37.656 1.00 22.45 603 SER A O 1
ATOM 4859 N N . GLU A 1 604 ? -9.123 -31.985 39.878 1.00 32.94 604 GLU A N 1
ATOM 4860 C CA . GLU A 1 604 ? -8.110 -30.925 39.893 1.00 32.94 604 GLU A CA 1
ATOM 4861 C C . GLU A 1 604 ? -6.679 -31.534 39.832 1.00 32.94 604 GLU A C 1
ATOM 4863 O O . GLU A 1 604 ? -6.517 -32.701 39.469 1.00 32.94 604 GLU A O 1
ATOM 4868 N N . ASP A 1 605 ? -5.640 -30.745 40.129 1.00 28.89 605 ASP A N 1
ATOM 4869 C CA . ASP A 1 605 ? -4.223 -31.160 40.225 1.00 28.89 605 ASP A CA 1
ATOM 4870 C C . ASP A 1 605 ? -3.478 -31.610 38.944 1.00 28.89 605 ASP A C 1
ATOM 4872 O O . ASP A 1 605 ? -2.873 -32.678 38.897 1.00 28.89 605 ASP A O 1
ATOM 4876 N N . GLN A 1 606 ? -3.357 -30.721 37.942 1.00 27.11 606 GLN A N 1
ATOM 4877 C CA . GLN A 1 606 ? -2.155 -30.674 37.064 1.00 27.11 606 GLN A CA 1
ATOM 4878 C C . GLN A 1 606 ? -1.618 -29.251 36.772 1.00 27.11 606 GLN A C 1
ATOM 4880 O O . GLN A 1 606 ? -0.788 -29.047 35.880 1.00 27.11 606 GLN A O 1
ATOM 4885 N N . THR A 1 607 ? -2.052 -28.238 37.527 1.00 31.36 607 THR A N 1
ATOM 4886 C CA . THR A 1 607 ? -1.670 -26.830 37.293 1.00 31.36 607 THR A CA 1
ATOM 4887 C C . THR A 1 607 ? -0.410 -26.392 38.051 1.00 31.36 607 THR A C 1
ATOM 4889 O O . THR A 1 607 ? 0.249 -25.438 37.636 1.00 31.36 607 THR A O 1
ATOM 4892 N N . GLU A 1 608 ? -0.041 -27.076 39.139 1.00 30.42 608 GLU A N 1
ATOM 4893 C CA . GLU A 1 608 ? 1.008 -26.607 40.058 1.00 30.42 608 GLU A CA 1
ATOM 4894 C C . GLU A 1 608 ? 2.443 -26.825 39.541 1.00 30.42 608 GLU A C 1
ATOM 4896 O O . GLU A 1 608 ? 3.258 -25.906 39.608 1.00 30.42 608 GLU A O 1
ATOM 4901 N N . ASP A 1 609 ? 2.770 -27.976 38.944 1.00 31.33 609 ASP A N 1
ATOM 4902 C CA . ASP A 1 609 ? 4.159 -28.313 38.563 1.00 31.33 609 ASP A CA 1
ATOM 4903 C C . ASP A 1 609 ? 4.772 -27.371 37.506 1.00 31.33 609 ASP A C 1
ATOM 4905 O O . ASP A 1 609 ? 5.974 -27.074 37.518 1.00 31.33 609 ASP A O 1
ATOM 4909 N N . LYS A 1 610 ? 3.946 -26.827 36.601 1.00 34.97 610 LYS A N 1
ATOM 4910 C CA . LYS A 1 610 ? 4.384 -25.809 35.624 1.00 34.97 610 LYS A CA 1
ATOM 4911 C C . LYS A 1 610 ? 4.582 -24.433 36.276 1.00 34.97 610 LYS A C 1
ATOM 4913 O O . LYS A 1 610 ? 5.440 -23.653 35.848 1.00 34.97 610 LYS A O 1
ATOM 4918 N N . ILE A 1 611 ? 3.850 -24.149 37.352 1.00 34.91 611 ILE A N 1
ATOM 4919 C CA . ILE A 1 611 ? 4.041 -22.956 38.186 1.00 34.91 611 ILE A CA 1
ATOM 4920 C C . ILE A 1 611 ? 5.290 -23.119 39.076 1.00 34.91 611 ILE A C 1
ATOM 4922 O O . ILE A 1 611 ? 6.009 -22.145 39.303 1.00 34.91 611 ILE A O 1
ATOM 4926 N N . GLN A 1 612 ? 5.612 -24.335 39.523 1.00 32.75 612 GLN A N 1
ATOM 4927 C CA . GLN A 1 612 ? 6.793 -24.599 40.346 1.00 32.75 612 GLN A CA 1
ATOM 4928 C C . GLN A 1 612 ? 8.097 -24.397 39.553 1.00 32.75 612 GLN A C 1
ATOM 4930 O O . GLN A 1 612 ? 8.935 -23.581 39.947 1.00 32.75 612 GLN A O 1
ATOM 4935 N N . LYS A 1 613 ? 8.226 -25.019 38.369 1.00 33.62 613 LYS A N 1
ATOM 4936 C CA . LYS A 1 613 ? 9.417 -24.857 37.506 1.00 33.62 613 LYS A CA 1
ATOM 4937 C C . LYS A 1 613 ? 9.667 -23.411 37.062 1.00 33.62 613 LYS A C 1
ATOM 4939 O O . LYS A 1 613 ? 10.819 -22.986 36.990 1.00 33.62 613 LYS A O 1
ATOM 4944 N N . SER A 1 614 ? 8.619 -22.621 36.814 1.00 31.50 614 SER A N 1
ATOM 4945 C CA . SER A 1 614 ? 8.785 -21.198 36.471 1.00 31.50 614 SER A CA 1
ATOM 4946 C C . SER A 1 614 ? 9.270 -20.344 37.657 1.00 31.50 614 SER A C 1
ATOM 4948 O O . SER A 1 614 ? 10.066 -19.422 37.457 1.00 31.50 614 SER A O 1
ATOM 4950 N N . LYS A 1 615 ? 8.887 -20.685 38.897 1.00 32.06 615 LYS A N 1
ATOM 4951 C CA . LYS A 1 615 ? 9.378 -20.026 40.123 1.00 32.06 615 LYS A CA 1
ATOM 4952 C C . LYS A 1 615 ? 10.832 -20.382 40.459 1.00 32.06 615 LYS A C 1
ATOM 4954 O O . LYS A 1 615 ? 11.556 -19.528 40.974 1.00 32.06 615 LYS A O 1
ATOM 4959 N N . GLU A 1 616 ? 11.290 -21.599 40.165 1.00 31.41 616 GLU A N 1
ATOM 4960 C CA . GLU A 1 616 ? 12.690 -21.991 40.400 1.00 31.41 616 GLU A CA 1
ATOM 4961 C C . GLU A 1 616 ? 13.671 -21.281 39.459 1.00 31.41 616 GLU A C 1
ATOM 4963 O O . GLU A 1 616 ? 14.692 -20.765 39.921 1.00 31.41 616 GLU A O 1
ATOM 4968 N N . ILE A 1 617 ? 13.328 -21.152 38.172 1.00 35.78 617 ILE A N 1
ATOM 4969 C CA . ILE A 1 617 ? 14.142 -20.407 37.196 1.00 35.78 617 ILE A CA 1
ATOM 4970 C C . ILE A 1 617 ? 14.298 -18.938 37.636 1.00 35.78 617 ILE A C 1
ATOM 4972 O O . ILE A 1 617 ? 15.406 -18.399 37.628 1.00 35.78 617 ILE A O 1
ATOM 4976 N N . GLN A 1 618 ? 13.225 -18.302 38.124 1.00 32.41 618 GLN A N 1
ATOM 4977 C CA . GLN A 1 618 ? 13.300 -16.935 38.660 1.00 32.41 618 GLN A CA 1
ATOM 4978 C C . GLN A 1 618 ? 14.133 -16.832 39.954 1.00 32.41 618 GLN A C 1
ATOM 4980 O O . GLN A 1 618 ? 14.830 -15.833 40.148 1.00 32.41 618 GLN A O 1
ATOM 4985 N N . LYS A 1 619 ? 14.136 -17.863 40.813 1.00 31.25 619 LYS A N 1
ATOM 4986 C CA . LYS A 1 619 ? 15.008 -17.914 42.004 1.00 31.25 619 LYS A CA 1
ATOM 4987 C C . LYS A 1 619 ? 16.490 -18.094 41.662 1.00 31.25 619 LYS A C 1
ATOM 4989 O O . LYS A 1 619 ? 17.326 -17.535 42.370 1.00 31.25 619 LYS A O 1
ATOM 4994 N N . GLN A 1 620 ? 16.837 -18.825 40.600 1.00 29.45 620 GLN A N 1
ATOM 4995 C CA . GLN A 1 620 ? 18.238 -18.977 40.182 1.00 29.45 620 GLN A CA 1
ATOM 4996 C C . GLN A 1 620 ? 18.815 -17.669 39.611 1.00 29.45 620 GLN A C 1
ATOM 4998 O O . GLN A 1 620 ? 19.926 -17.286 39.980 1.00 29.45 620 GLN A O 1
ATOM 5003 N N . VAL A 1 621 ? 18.038 -16.921 38.817 1.00 35.00 621 VAL A N 1
ATOM 5004 C CA . VAL A 1 621 ? 18.455 -15.612 38.262 1.00 35.00 621 VAL A CA 1
ATOM 5005 C C . VAL A 1 621 ? 18.692 -14.549 39.351 1.00 35.00 621 VAL A C 1
ATOM 5007 O O . VAL A 1 621 ? 19.515 -13.655 39.171 1.00 35.00 621 VAL A O 1
ATOM 5010 N N . GLN A 1 622 ? 18.040 -14.657 40.515 1.00 30.11 622 GLN A N 1
ATOM 5011 C CA . GLN A 1 622 ? 18.292 -13.773 41.666 1.00 30.11 622 GLN A CA 1
ATOM 5012 C C . GLN A 1 622 ? 19.469 -14.207 42.561 1.00 30.11 622 GLN A C 1
ATOM 5014 O O . GLN A 1 622 ? 19.783 -13.506 43.525 1.00 30.11 622 GLN A O 1
ATOM 5019 N N . LYS A 1 623 ? 20.123 -15.345 42.279 1.00 28.06 623 LYS A N 1
ATOM 5020 C CA . LYS A 1 623 ? 21.211 -15.878 43.119 1.00 28.06 623 LYS A CA 1
ATOM 5021 C C . LYS A 1 623 ? 22.613 -15.612 42.559 1.00 28.06 623 LYS A C 1
ATOM 5023 O O . LYS A 1 623 ? 23.559 -15.528 43.331 1.00 28.06 623 LYS A O 1
ATOM 5028 N N . THR A 1 624 ? 22.752 -15.397 41.250 1.00 28.23 624 THR A N 1
ATOM 5029 C CA . THR A 1 624 ? 24.039 -15.126 40.573 1.00 28.23 624 THR A CA 1
ATOM 5030 C C . THR A 1 624 ? 24.519 -13.669 40.648 1.00 28.23 624 THR A C 1
ATOM 5032 O O . THR A 1 624 ? 25.574 -13.347 40.111 1.00 28.23 624 THR A O 1
ATOM 5035 N N . THR A 1 625 ? 23.792 -12.783 41.338 1.00 31.67 625 THR A N 1
ATOM 5036 C CA . THR A 1 625 ? 24.116 -11.348 41.489 1.00 31.67 625 THR A CA 1
ATOM 5037 C C . THR A 1 625 ? 24.442 -10.932 42.931 1.00 31.67 625 THR A C 1
ATOM 5039 O O . THR A 1 625 ? 24.299 -9.761 43.281 1.00 31.67 625 THR A O 1
ATOM 5042 N N . LYS A 1 626 ? 24.893 -11.870 43.781 1.00 27.14 626 LYS A N 1
ATOM 5043 C CA . LYS A 1 626 ? 25.332 -11.575 45.163 1.00 27.14 626 LYS A CA 1
ATOM 5044 C C . LYS A 1 626 ? 26.793 -11.889 45.496 1.00 27.14 626 LYS A C 1
ATOM 5046 O O . LYS A 1 626 ? 27.341 -11.224 46.368 1.00 27.14 626 LYS A O 1
ATOM 5051 N N . ASP A 1 627 ? 27.445 -12.805 44.786 1.00 28.19 627 ASP A N 1
ATOM 5052 C CA . ASP A 1 627 ? 28.791 -13.273 45.146 1.00 28.19 627 ASP A CA 1
ATOM 5053 C C . ASP A 1 627 ? 29.899 -12.642 44.283 1.00 28.19 627 ASP A C 1
ATOM 5055 O O . ASP A 1 627 ? 30.610 -13.353 43.571 1.00 28.19 627 ASP A O 1
ATOM 5059 N N . LYS A 1 628 ? 30.034 -11.300 44.325 1.00 28.08 628 LYS A N 1
ATOM 5060 C CA . LYS A 1 628 ? 31.255 -10.564 43.905 1.00 28.08 628 LYS A CA 1
ATOM 5061 C C . LYS A 1 628 ? 31.247 -9.055 44.221 1.00 28.08 628 LYS A C 1
ATOM 5063 O O . LYS A 1 628 ? 31.302 -8.230 43.320 1.00 28.08 628 LYS A O 1
ATOM 5068 N N . GLU A 1 629 ? 31.263 -8.693 45.502 1.00 26.45 629 GLU A N 1
ATOM 5069 C CA . GLU A 1 629 ? 32.004 -7.510 45.984 1.00 26.45 629 GLU A CA 1
ATOM 5070 C C . GLU A 1 629 ? 32.165 -7.596 47.509 1.00 26.45 629 GLU A C 1
ATOM 5072 O O . GLU A 1 629 ? 31.195 -7.808 48.234 1.00 26.45 629 GLU A O 1
ATOM 5077 N N . GLY A 1 630 ? 33.400 -7.486 48.003 1.00 24.64 630 GLY A N 1
ATOM 5078 C CA . GLY A 1 630 ? 33.726 -7.612 49.423 1.00 24.64 630 GLY A CA 1
ATOM 5079 C C . GLY A 1 630 ? 34.785 -6.596 49.838 1.00 24.64 630 GLY A C 1
ATOM 5080 O O . GLY A 1 630 ? 35.728 -6.362 49.091 1.00 24.64 630 GLY A O 1
ATOM 5081 N N . ASN A 1 631 ? 34.620 -6.038 51.042 1.00 25.72 631 ASN A N 1
ATOM 5082 C CA . ASN A 1 631 ? 35.456 -5.010 51.675 1.00 25.72 631 ASN A CA 1
ATOM 5083 C C . ASN A 1 631 ? 35.647 -3.688 50.903 1.00 25.72 631 ASN A C 1
ATOM 5085 O O . ASN A 1 631 ? 36.520 -3.567 50.051 1.00 25.72 631 ASN A O 1
ATOM 5089 N N . LEU A 1 632 ? 34.974 -2.633 51.381 1.00 27.36 632 LEU A N 1
ATOM 5090 C CA . LEU A 1 632 ? 35.649 -1.580 52.161 1.00 27.36 632 LEU A CA 1
ATOM 5091 C C . LEU A 1 632 ? 34.635 -0.697 52.921 1.00 27.36 632 LEU A C 1
ATOM 5093 O O . LEU A 1 632 ? 33.520 -0.456 52.466 1.00 27.36 632 LEU A O 1
ATOM 5097 N N . GLN A 1 633 ? 35.036 -0.239 54.107 1.00 26.47 633 GLN A N 1
ATOM 5098 C CA . GLN A 1 633 ? 34.334 0.736 54.959 1.00 26.47 633 GLN A CA 1
ATOM 5099 C C . GLN A 1 633 ? 34.723 2.172 54.535 1.00 26.47 633 GLN A C 1
ATOM 5101 O O . GLN A 1 633 ? 35.799 2.355 53.975 1.00 26.47 633 GLN A O 1
ATOM 5106 N N . SER A 1 634 ? 33.968 3.246 54.792 1.00 29.72 634 SER A N 1
ATOM 5107 C CA . SER A 1 634 ? 32.579 3.416 55.266 1.00 29.72 634 SER A CA 1
ATOM 5108 C C . SER A 1 634 ? 32.178 4.893 55.120 1.00 29.72 634 SER A C 1
ATOM 5110 O O . SER A 1 634 ? 32.989 5.750 55.454 1.00 29.72 634 SER A O 1
ATOM 5112 N N . ASP A 1 635 ? 30.938 5.199 54.723 1.00 27.83 635 ASP A N 1
ATOM 5113 C CA . ASP A 1 635 ? 30.340 6.544 54.849 1.00 27.83 635 ASP A CA 1
ATOM 5114 C C . ASP A 1 635 ? 28.795 6.442 54.734 1.00 27.83 635 ASP A C 1
ATOM 5116 O O . ASP A 1 635 ? 28.304 5.504 54.091 1.00 27.83 635 ASP A O 1
ATOM 5120 N N . PRO A 1 636 ? 27.986 7.336 55.343 1.00 35.41 636 PRO A N 1
ATOM 5121 C CA . PRO A 1 636 ? 26.529 7.197 55.360 1.00 35.41 636 PRO A CA 1
ATOM 5122 C C . PRO A 1 636 ? 25.867 7.574 54.013 1.00 35.41 636 PRO A C 1
ATOM 5124 O O . PRO A 1 636 ? 26.338 8.466 53.299 1.00 35.41 636 PRO A O 1
ATOM 5127 N N . PRO A 1 637 ? 24.734 6.940 53.646 1.00 38.34 637 PRO A N 1
ATOM 5128 C CA . PRO A 1 637 ? 24.109 7.126 52.338 1.00 38.34 637 PRO A CA 1
ATOM 5129 C C . PRO A 1 637 ? 23.427 8.497 52.197 1.00 38.34 637 PRO A C 1
ATOM 5131 O O . PRO A 1 637 ? 22.391 8.767 52.807 1.00 38.34 637 PRO A O 1
ATOM 5134 N N . LYS A 1 638 ? 23.978 9.348 51.322 1.00 46.09 638 LYS A N 1
ATOM 5135 C CA . LYS A 1 638 ? 23.419 10.667 50.970 1.00 46.09 638 LYS A CA 1
ATOM 5136 C C . LYS A 1 638 ? 22.026 10.554 50.343 1.00 46.09 638 LYS A C 1
ATOM 5138 O O . LYS A 1 638 ? 21.715 9.611 49.612 1.00 46.09 638 LYS A O 1
ATOM 5143 N N . SER A 1 639 ? 21.178 11.547 50.599 1.00 54.53 639 SER A N 1
ATOM 5144 C CA . SER A 1 639 ? 19.763 11.511 50.224 1.00 54.53 639 SER A CA 1
ATOM 5145 C C . SER A 1 639 ? 19.527 11.617 48.708 1.00 54.53 639 SER A C 1
ATOM 5147 O O . SER A 1 639 ? 20.329 12.165 47.944 1.00 54.53 639 SER A O 1
ATOM 5149 N N . LYS A 1 640 ? 18.338 11.183 48.257 1.00 46.06 640 LYS A N 1
ATOM 5150 C CA . LYS A 1 640 ? 17.892 11.330 46.854 1.00 46.06 640 LYS A CA 1
ATOM 5151 C C . LYS A 1 640 ? 17.931 12.780 46.334 1.00 46.06 640 LYS A C 1
ATOM 5153 O O . LYS A 1 640 ? 18.053 12.966 45.125 1.00 46.06 640 LYS A O 1
ATOM 5158 N N . LYS A 1 641 ? 17.839 13.799 47.204 1.00 48.09 641 LYS A N 1
ATOM 5159 C CA . LYS A 1 641 ? 17.972 15.216 46.805 1.00 48.09 641 LYS A CA 1
ATOM 5160 C C . LYS A 1 641 ? 19.427 15.598 46.518 1.00 48.09 641 LYS A C 1
ATOM 5162 O O . LYS A 1 641 ? 19.685 16.286 45.534 1.00 48.09 641 LYS A O 1
ATOM 5167 N N . GLU A 1 642 ? 20.372 15.126 47.324 1.00 52.16 642 GLU A N 1
ATOM 5168 C CA . GLU A 1 642 ? 21.798 15.442 47.166 1.00 52.16 642 GLU A CA 1
ATOM 5169 C C . GLU A 1 642 ? 22.390 14.777 45.921 1.00 52.16 642 GLU A C 1
ATOM 5171 O O . GLU A 1 642 ? 23.054 15.443 45.130 1.00 52.16 642 GLU A O 1
ATOM 5176 N N . LEU A 1 643 ? 22.044 13.511 45.662 1.00 50.47 643 LEU A N 1
ATOM 5177 C CA . LEU A 1 643 ? 22.429 12.804 44.432 1.00 50.47 643 LEU A CA 1
ATOM 5178 C C . LEU A 1 643 ? 21.904 13.498 43.157 1.00 50.47 643 LEU A C 1
ATOM 5180 O O . LEU A 1 643 ? 22.565 13.481 42.116 1.00 50.47 643 LEU A O 1
ATOM 5184 N N . ALA A 1 644 ? 20.737 14.148 43.227 1.00 55.38 644 ALA A N 1
ATOM 5185 C CA . ALA A 1 644 ? 20.209 14.960 42.130 1.00 55.38 644 ALA A CA 1
ATOM 5186 C C . ALA A 1 644 ? 20.955 16.303 41.979 1.00 55.38 644 ALA A C 1
ATOM 5188 O O . ALA A 1 644 ? 21.215 16.739 40.853 1.00 55.38 644 ALA A O 1
ATOM 5189 N N . ALA A 1 645 ? 21.338 16.940 43.090 1.00 55.53 645 ALA A N 1
ATOM 5190 C CA . ALA A 1 645 ? 22.130 18.170 43.088 1.00 55.53 645 ALA A CA 1
ATOM 5191 C C . ALA A 1 645 ? 23.564 17.942 42.572 1.00 55.53 645 ALA A C 1
ATOM 5193 O O . ALA A 1 645 ? 24.063 18.735 41.773 1.00 55.53 645 ALA A O 1
ATOM 5194 N N . GLU A 1 646 ? 24.210 16.836 42.950 1.00 55.91 646 GLU A N 1
ATOM 5195 C CA . GLU A 1 646 ? 25.550 16.484 42.468 1.00 55.91 646 GLU A CA 1
ATOM 5196 C C . GLU A 1 646 ? 25.546 16.168 40.962 1.00 55.91 646 GLU A C 1
ATOM 5198 O O . GLU A 1 646 ? 26.416 16.638 40.224 1.00 55.91 646 GLU A O 1
ATOM 5203 N N . ARG A 1 647 ? 24.520 15.454 40.469 1.00 58.09 647 ARG A N 1
ATOM 5204 C CA . ARG A 1 647 ? 24.329 15.225 39.024 1.00 58.09 647 ARG A CA 1
ATOM 5205 C C . ARG A 1 647 ? 24.144 16.530 38.242 1.00 58.09 647 ARG A C 1
ATOM 5207 O O . ARG A 1 647 ? 24.690 16.639 37.144 1.00 58.09 647 ARG A O 1
ATOM 5214 N N . ARG A 1 648 ? 23.451 17.534 38.802 1.00 57.59 648 ARG A N 1
ATOM 5215 C CA . ARG A 1 648 ? 23.374 18.882 38.204 1.00 57.59 648 ARG A CA 1
ATOM 5216 C C . ARG A 1 648 ? 24.736 19.579 38.191 1.00 57.59 648 ARG A C 1
ATOM 5218 O O . ARG A 1 648 ? 25.177 19.966 37.113 1.00 57.59 648 ARG A O 1
ATOM 5225 N N . LYS A 1 649 ? 25.455 19.620 39.322 1.00 56.78 649 LYS A N 1
ATOM 5226 C CA . LYS A 1 649 ? 26.809 20.209 39.392 1.00 56.78 649 LYS A CA 1
ATOM 5227 C C . LYS A 1 649 ? 27.783 19.573 38.388 1.00 56.78 649 LYS A C 1
ATOM 5229 O O . LYS A 1 649 ? 28.520 20.296 37.721 1.00 56.78 649 LYS A O 1
ATOM 5234 N N . LYS A 1 650 ? 27.752 18.245 38.206 1.00 53.00 650 LYS A N 1
ATOM 5235 C CA . LYS A 1 650 ? 28.563 17.549 37.185 1.00 53.00 650 LYS A CA 1
ATOM 5236 C C . LYS A 1 650 ? 28.162 17.919 35.746 1.00 53.00 650 LYS A C 1
ATOM 5238 O O . LYS A 1 650 ? 29.050 18.118 34.920 1.00 53.00 650 LYS A O 1
ATOM 5243 N N . GLN A 1 651 ? 26.871 18.090 35.441 1.00 55.19 651 GLN A N 1
ATOM 5244 C CA . GLN A 1 651 ? 26.433 18.582 34.123 1.00 55.19 651 GLN A CA 1
ATOM 5245 C C . GLN A 1 651 ? 26.797 20.055 33.870 1.00 55.19 651 GLN A C 1
ATOM 5247 O O . GLN A 1 651 ? 27.123 20.414 32.739 1.00 55.19 651 GLN A O 1
ATOM 5252 N N . GLU A 1 652 ? 26.766 20.910 34.891 1.00 55.00 652 GLU A N 1
ATOM 5253 C CA . GLU A 1 652 ? 27.137 22.325 34.763 1.00 55.00 652 GLU A CA 1
ATOM 5254 C C . GLU A 1 652 ? 28.653 22.501 34.603 1.00 55.00 652 GLU A C 1
ATOM 5256 O O . GLU A 1 652 ? 29.081 23.214 33.695 1.00 55.00 652 GLU A O 1
ATOM 5261 N N . ALA A 1 653 ? 29.470 21.752 35.353 1.00 52.44 653 ALA A N 1
ATOM 5262 C CA . ALA A 1 653 ? 30.922 21.707 35.158 1.00 52.44 653 ALA A CA 1
ATOM 5263 C C . ALA A 1 653 ? 31.309 21.244 33.736 1.00 52.44 653 ALA A C 1
ATOM 5265 O O . ALA A 1 653 ? 32.161 21.852 33.088 1.00 52.44 653 ALA A O 1
ATOM 5266 N N . GLN A 1 654 ? 30.630 20.221 33.198 1.00 51.38 654 GLN A N 1
ATOM 5267 C CA . GLN A 1 654 ? 30.836 19.769 31.814 1.00 51.38 654 GLN A CA 1
ATOM 5268 C C . GLN A 1 654 ? 30.389 20.800 30.760 1.00 51.38 654 GLN A C 1
ATOM 5270 O O . GLN A 1 654 ? 30.950 20.833 29.662 1.00 51.38 654 GLN A O 1
ATOM 5275 N N . ARG A 1 655 ? 29.413 21.665 31.069 1.00 51.50 655 ARG A N 1
ATOM 5276 C CA . ARG A 1 655 ? 29.022 22.786 30.195 1.00 51.50 655 ARG A CA 1
ATOM 5277 C C . ARG A 1 655 ? 30.041 23.926 30.241 1.00 51.50 655 ARG A C 1
ATOM 5279 O O . ARG A 1 655 ? 30.417 24.411 29.176 1.00 51.50 655 ARG A O 1
ATOM 5286 N N . ALA A 1 656 ? 30.539 24.287 31.425 1.00 46.34 656 ALA A N 1
ATOM 5287 C CA . ALA A 1 656 ? 31.578 25.305 31.594 1.00 46.34 656 ALA A CA 1
ATOM 5288 C C . ALA A 1 656 ? 32.866 24.934 30.833 1.00 46.34 656 ALA A C 1
ATOM 5290 O O . ALA A 1 656 ? 33.306 25.685 29.963 1.00 46.34 656 ALA A O 1
ATOM 5291 N N . ALA A 1 657 ? 33.383 23.716 31.037 1.00 44.12 657 ALA A N 1
ATOM 5292 C CA . ALA A 1 657 ? 34.576 23.221 30.340 1.00 44.12 657 ALA A CA 1
ATOM 5293 C C . ALA A 1 657 ? 34.412 23.166 28.803 1.00 44.12 657 ALA A C 1
ATOM 5295 O O . ALA A 1 657 ? 35.387 23.282 28.057 1.00 44.12 657 ALA A O 1
ATOM 5296 N N . LYS A 1 658 ? 33.176 23.012 28.302 1.00 46.62 658 LYS A N 1
ATOM 5297 C CA . LYS A 1 658 ? 32.878 23.075 26.862 1.00 46.62 658 LYS A CA 1
ATOM 5298 C C . LYS A 1 658 ? 32.843 24.516 26.334 1.00 46.62 658 LYS A C 1
ATOM 5300 O O . LYS A 1 658 ? 33.291 24.743 25.214 1.00 46.62 658 LYS A O 1
ATOM 5305 N N . GLN A 1 659 ? 32.380 25.478 27.134 1.00 41.97 659 GLN A N 1
ATOM 5306 C CA . GLN A 1 659 ? 32.398 26.904 26.783 1.00 41.97 659 GLN A CA 1
ATOM 5307 C C . GLN A 1 659 ? 33.815 27.498 26.804 1.00 41.97 659 GLN A C 1
ATOM 5309 O O . GLN A 1 659 ? 34.153 28.271 25.911 1.00 41.97 659 GLN A O 1
ATOM 5314 N N . GLU A 1 660 ? 34.680 27.101 27.743 1.00 34.50 660 GLU A N 1
ATOM 5315 C CA . GLU A 1 660 ? 36.088 27.534 27.745 1.00 34.50 660 GLU A CA 1
ATOM 5316 C C . GLU A 1 660 ? 36.849 27.052 26.505 1.00 34.50 660 GLU A C 1
ATOM 5318 O O . GLU A 1 660 ? 37.576 27.829 25.884 1.00 34.50 660 GLU A O 1
ATOM 5323 N N . ARG A 1 661 ? 36.622 25.802 26.073 1.00 39.31 661 ARG A N 1
ATOM 5324 C CA . ARG A 1 661 ? 37.200 25.273 24.824 1.00 39.31 661 ARG A CA 1
ATOM 5325 C C . ARG A 1 661 ? 36.744 26.038 23.576 1.00 39.31 661 ARG A C 1
ATOM 5327 O O . ARG A 1 661 ? 37.499 26.096 22.615 1.00 39.31 661 ARG A O 1
ATOM 5334 N N . GLN A 1 662 ? 35.560 26.655 23.594 1.00 39.78 662 GLN A N 1
ATOM 5335 C CA . GLN A 1 662 ? 35.059 27.492 22.493 1.00 39.78 662 GLN A CA 1
ATOM 5336 C C . GLN A 1 662 ? 35.517 28.961 22.569 1.00 39.78 662 GLN A C 1
ATOM 5338 O O . GLN A 1 662 ? 35.381 29.684 21.588 1.00 39.78 662 GLN A O 1
ATOM 5343 N N . ARG A 1 663 ? 36.090 29.413 23.695 1.00 33.00 663 ARG A N 1
ATOM 5344 C CA . ARG A 1 663 ? 36.615 30.784 23.858 1.00 33.00 663 ARG A CA 1
ATOM 5345 C C . ARG A 1 663 ? 38.063 30.970 23.388 1.00 33.00 663 ARG A C 1
ATOM 5347 O O . ARG A 1 663 ? 38.512 32.104 23.304 1.00 33.00 663 ARG A O 1
ATOM 5354 N N . LYS A 1 664 ? 38.793 29.892 23.076 1.00 30.59 664 LYS A N 1
ATOM 5355 C CA . LYS A 1 664 ? 40.214 29.947 22.666 1.00 30.59 664 LYS A CA 1
ATOM 5356 C C . LYS A 1 664 ? 40.461 29.970 21.149 1.00 30.59 664 LYS A C 1
ATOM 5358 O O . LYS A 1 664 ? 41.614 29.930 20.741 1.00 30.59 664 LYS A O 1
ATOM 5363 N N . SER A 1 665 ? 39.419 30.015 20.314 1.00 32.59 665 SER A N 1
ATOM 5364 C CA . SER A 1 665 ? 39.538 29.815 18.857 1.00 32.59 665 SER A CA 1
ATOM 5365 C C . SER A 1 665 ? 39.073 30.996 17.992 1.00 32.59 665 SER A C 1
ATOM 5367 O O . SER A 1 665 ? 38.682 30.779 16.846 1.00 32.59 665 SER A O 1
ATOM 5369 N N . GLN A 1 666 ? 39.069 32.228 18.517 1.00 28.52 666 GLN A N 1
ATOM 5370 C CA . GLN A 1 666 ? 38.870 33.442 17.711 1.00 28.52 666 GLN A CA 1
ATOM 5371 C C . GLN A 1 666 ? 39.417 34.696 18.415 1.00 28.52 666 GLN A C 1
ATOM 5373 O O . GLN A 1 666 ? 38.870 35.149 19.417 1.00 28.52 666 GLN A O 1
ATOM 5378 N N . GLY A 1 667 ? 40.493 35.248 17.854 1.00 23.23 667 GLY A N 1
ATOM 5379 C CA . GLY A 1 667 ? 41.105 36.535 18.191 1.00 23.23 667 GLY A CA 1
ATOM 5380 C C . GLY A 1 667 ? 42.081 36.905 17.068 1.00 23.23 667 GLY A C 1
ATOM 5381 O O . GLY A 1 667 ? 42.842 36.044 16.634 1.00 23.23 667 GLY A O 1
ATOM 5382 N N . GLY A 1 668 ? 41.990 38.128 16.545 1.00 24.75 668 GLY A N 1
ATOM 5383 C CA . GLY A 1 668 ? 42.693 38.584 15.337 1.00 24.75 668 GLY A CA 1
ATOM 5384 C C . GLY A 1 668 ? 41.924 39.730 14.667 1.00 24.75 668 GLY A C 1
ATOM 5385 O O . GLY A 1 668 ? 40.726 39.600 14.413 1.00 24.75 668 GLY A O 1
ATOM 5386 N N . ASP A 1 669 ? 42.582 40.871 14.469 1.00 24.83 669 ASP A N 1
ATOM 5387 C CA . ASP A 1 669 ? 41.924 42.182 14.530 1.00 24.83 669 ASP A CA 1
ATOM 5388 C C . ASP A 1 669 ? 41.355 42.797 13.232 1.00 24.83 669 ASP A C 1
ATOM 5390 O O . ASP A 1 669 ? 41.931 42.762 12.152 1.00 24.83 669 ASP A O 1
ATOM 5394 N N . ALA A 1 670 ? 40.190 43.424 13.424 1.00 21.61 670 ALA A N 1
ATOM 5395 C CA . ALA A 1 670 ? 39.757 44.765 13.004 1.00 21.61 670 ALA A CA 1
ATOM 5396 C C . ALA A 1 670 ? 40.288 45.487 11.724 1.00 21.61 670 ALA A C 1
ATOM 5398 O O . ALA A 1 670 ? 41.377 46.044 11.738 1.00 21.61 670 ALA A O 1
ATOM 5399 N N . ARG A 1 671 ? 39.321 45.796 10.822 1.00 20.30 671 ARG A N 1
ATOM 5400 C CA . ARG A 1 671 ? 38.961 47.154 10.279 1.00 20.30 671 ARG A CA 1
ATOM 5401 C C . ARG A 1 671 ? 39.981 47.938 9.396 1.00 20.30 671 ARG A C 1
ATOM 5403 O O . ARG A 1 671 ? 41.131 47.540 9.320 1.00 20.30 671 ARG A O 1
ATOM 5410 N N . PRO A 1 672 ? 39.603 49.094 8.769 1.00 29.34 672 PRO A N 1
ATOM 5411 C CA . PRO A 1 672 ? 38.270 49.724 8.578 1.00 29.34 672 PRO A CA 1
ATOM 5412 C C . PRO A 1 672 ? 37.883 50.139 7.121 1.00 29.34 672 PRO A C 1
ATOM 5414 O O . PRO A 1 672 ? 38.749 50.403 6.308 1.00 29.34 672 PRO A O 1
ATOM 5417 N N . ALA A 1 673 ? 36.565 50.309 6.883 1.00 21.77 673 ALA A N 1
ATOM 5418 C CA . ALA A 1 673 ? 35.830 51.330 6.075 1.00 21.77 673 ALA A CA 1
ATOM 5419 C C . ALA A 1 673 ? 36.394 51.883 4.722 1.00 21.77 673 ALA A C 1
ATOM 5421 O O . ALA A 1 673 ? 37.563 52.215 4.612 1.00 21.77 673 ALA A O 1
ATOM 5422 N N . LYS A 1 674 ? 35.575 52.158 3.685 1.00 21.58 674 LYS A N 1
ATOM 5423 C CA . LYS A 1 674 ? 34.495 53.184 3.653 1.00 21.58 674 LYS A CA 1
ATOM 5424 C C . LYS A 1 674 ? 33.547 53.063 2.423 1.00 21.58 674 LYS A C 1
ATOM 5426 O O . LYS A 1 674 ? 33.879 52.390 1.460 1.00 21.58 674 LYS A O 1
ATOM 5431 N N . THR A 1 675 ? 32.404 53.762 2.517 1.00 20.75 675 THR A N 1
ATOM 5432 C CA . THR A 1 675 ? 31.532 54.403 1.479 1.00 20.75 675 THR A CA 1
ATOM 5433 C C . THR A 1 675 ? 32.097 54.519 0.043 1.00 20.75 675 THR A C 1
ATOM 5435 O O . THR A 1 675 ? 33.286 54.804 -0.078 1.00 20.75 675 THR A O 1
ATOM 5438 N N . THR A 1 676 ? 31.342 54.433 -1.069 1.00 21.67 676 THR A N 1
ATOM 5439 C CA . THR A 1 676 ? 29.976 54.951 -1.405 1.00 21.67 676 THR A CA 1
ATOM 5440 C C . THR A 1 676 ? 29.223 54.037 -2.427 1.00 21.67 676 THR A C 1
ATOM 5442 O O . THR A 1 676 ? 29.794 53.030 -2.835 1.00 21.67 676 THR A O 1
ATOM 5445 N N . ASP A 1 677 ? 28.027 54.307 -3.003 1.00 21.80 677 ASP A N 1
ATOM 5446 C CA . ASP A 1 677 ? 26.705 54.678 -2.422 1.00 21.80 677 ASP A CA 1
ATOM 5447 C C . ASP A 1 677 ? 25.491 54.226 -3.311 1.00 21.80 677 ASP A C 1
ATOM 5449 O O . ASP A 1 677 ? 24.973 53.139 -3.061 1.00 21.80 677 ASP A O 1
ATOM 5453 N N . ALA A 1 678 ? 24.983 55.010 -4.295 1.00 23.20 678 ALA A N 1
ATOM 5454 C CA . ALA A 1 678 ? 23.697 54.749 -5.015 1.00 23.20 678 ALA A CA 1
ATOM 5455 C C . ALA A 1 678 ? 23.564 55.403 -6.436 1.00 23.20 678 ALA A C 1
ATOM 5457 O O . ALA A 1 678 ? 24.580 55.835 -6.971 1.00 23.20 678 ALA A O 1
ATOM 5458 N N . VAL A 1 679 ? 22.316 55.512 -6.974 1.00 24.73 679 VAL A N 1
ATOM 5459 C CA . VAL A 1 679 ? 21.797 56.037 -8.293 1.00 24.73 679 VAL A CA 1
ATOM 5460 C C . VAL A 1 679 ? 21.420 54.904 -9.289 1.00 24.73 679 VAL A C 1
ATOM 5462 O O . VAL A 1 679 ? 22.285 54.111 -9.637 1.00 24.73 679 VAL A O 1
ATOM 5465 N N . ASP A 1 680 ? 20.140 54.590 -9.589 1.00 23.45 680 ASP A N 1
ATOM 5466 C CA . ASP A 1 680 ? 19.061 55.274 -10.383 1.00 23.45 680 ASP A CA 1
ATOM 5467 C C . ASP A 1 680 ? 19.169 55.065 -11.924 1.00 23.45 680 ASP A C 1
ATOM 5469 O O . ASP A 1 680 ? 20.272 54.876 -12.422 1.00 23.45 680 ASP A O 1
ATOM 5473 N N . ALA A 1 681 ? 18.108 55.050 -12.762 1.00 24.41 681 ALA A N 1
ATOM 5474 C CA . ALA A 1 681 ? 16.648 55.230 -12.576 1.00 24.41 681 ALA A CA 1
ATOM 5475 C C . ALA A 1 681 ? 15.806 54.645 -13.759 1.00 24.41 681 ALA A C 1
ATOM 5477 O O . ALA A 1 681 ? 16.333 54.558 -14.860 1.00 24.41 681 ALA A O 1
ATOM 5478 N N . ASP A 1 682 ? 14.507 54.346 -13.502 1.00 23.97 682 ASP A N 1
ATOM 5479 C CA . ASP A 1 682 ? 13.249 54.518 -14.320 1.00 23.97 682 ASP A CA 1
ATOM 5480 C C . ASP A 1 682 ? 13.265 54.154 -15.862 1.00 23.97 682 ASP A C 1
ATOM 5482 O O . ASP A 1 682 ? 14.259 53.676 -16.384 1.00 23.97 682 ASP A O 1
ATOM 5486 N N . THR A 1 683 ? 12.213 54.169 -16.709 1.00 23.14 683 THR A N 1
ATOM 5487 C CA . THR A 1 683 ? 10.819 54.675 -16.681 1.00 23.14 683 THR A CA 1
ATOM 5488 C C . THR A 1 683 ? 9.819 53.751 -17.416 1.00 23.14 683 THR A C 1
ATOM 5490 O O . THR A 1 683 ? 10.176 52.947 -18.271 1.00 23.14 683 THR A O 1
ATOM 5493 N N . LYS A 1 684 ? 8.515 53.876 -17.099 1.00 23.67 684 LYS A N 1
ATOM 5494 C CA . LYS A 1 684 ? 7.380 53.127 -17.702 1.00 23.67 684 LYS A CA 1
ATOM 5495 C C . LYS A 1 684 ? 6.767 53.826 -18.937 1.00 23.67 684 LYS A C 1
ATOM 5497 O O . LYS A 1 684 ? 6.637 55.046 -18.882 1.00 23.67 684 LYS A O 1
ATOM 5502 N N . LYS A 1 685 ? 6.106 53.084 -19.859 1.00 22.42 685 LYS A N 1
ATOM 5503 C CA . LYS A 1 685 ? 4.616 53.126 -20.056 1.00 22.42 685 LYS A CA 1
ATOM 5504 C C . LYS A 1 685 ? 4.030 52.246 -21.189 1.00 22.42 685 LYS A C 1
ATOM 5506 O O . LYS A 1 685 ? 4.724 51.764 -22.068 1.00 22.42 685 LYS A O 1
ATOM 5511 N N . LYS A 1 686 ? 2.700 52.053 -21.105 1.00 21.92 686 LYS A N 1
ATOM 5512 C CA . LYS A 1 686 ? 1.794 51.242 -21.957 1.00 21.92 686 LYS A CA 1
ATOM 5513 C C . LYS A 1 686 ? 1.293 51.980 -23.217 1.00 21.92 686 LYS A C 1
ATOM 5515 O O . LYS A 1 686 ? 1.138 53.198 -23.154 1.00 21.92 686 LYS A O 1
ATOM 5520 N N . LYS A 1 687 ? 0.769 51.230 -24.206 1.00 20.03 687 LYS A N 1
ATOM 5521 C CA . LYS A 1 687 ? -0.522 51.517 -24.899 1.00 20.03 687 LYS A CA 1
ATOM 5522 C C . LYS A 1 687 ? -1.155 50.238 -25.514 1.00 20.03 687 LYS A C 1
ATOM 5524 O O . LYS A 1 687 ? -0.615 49.157 -25.303 1.00 20.03 687 LYS A O 1
ATOM 5529 N N . LYS A 1 688 ? -2.358 50.339 -26.111 1.00 21.95 688 LYS A N 1
ATOM 5530 C CA . LYS A 1 688 ? -3.284 49.239 -26.520 1.00 21.95 688 LYS A CA 1
ATOM 5531 C C . LYS A 1 688 ? -4.277 49.748 -27.608 1.00 21.95 688 LYS A C 1
ATOM 5533 O O . LYS A 1 688 ? -4.351 50.972 -27.712 1.00 21.95 688 LYS A O 1
ATOM 5538 N N . LYS A 1 689 ? -5.090 48.859 -28.239 1.00 22.11 689 LYS A N 1
ATOM 5539 C CA . LYS A 1 689 ? -6.153 49.054 -29.297 1.00 22.11 689 LYS A CA 1
ATOM 5540 C C . LYS A 1 689 ? -5.651 48.855 -30.756 1.00 22.11 689 LYS A C 1
ATOM 5542 O O . LYS A 1 689 ? -4.455 49.034 -30.949 1.00 22.11 689 LYS A O 1
ATOM 5547 N N . GLU A 1 690 ? -6.438 48.481 -31.790 1.00 20.56 690 GLU A N 1
ATOM 5548 C CA . GLU A 1 690 ? -7.878 48.087 -31.951 1.00 20.56 690 GLU A CA 1
ATOM 5549 C C . GLU A 1 690 ? -8.109 47.173 -33.205 1.00 20.56 690 GLU A C 1
ATOM 5551 O O . GLU A 1 690 ? -7.126 46.753 -33.809 1.00 20.56 690 GLU A O 1
ATOM 5556 N N . ASP A 1 691 ? -9.363 46.833 -33.575 1.00 23.28 691 ASP A N 1
ATOM 5557 C CA . ASP A 1 691 ? -9.752 45.709 -34.478 1.00 23.28 691 ASP A CA 1
ATOM 5558 C C . ASP A 1 691 ? -10.271 46.043 -35.916 1.00 23.28 691 ASP A C 1
ATOM 5560 O O . ASP A 1 691 ? -11.098 46.938 -36.078 1.00 23.28 691 ASP A O 1
ATOM 5564 N N . SER A 1 692 ? -9.982 45.146 -36.891 1.00 20.73 692 SER A N 1
ATOM 5565 C CA . SER A 1 692 ? -10.801 44.760 -38.097 1.00 20.73 692 SER A CA 1
ATOM 5566 C C . SER A 1 692 ? -11.022 45.771 -39.269 1.00 20.73 692 SER A C 1
ATOM 5568 O O . SER A 1 692 ? -10.709 46.945 -39.076 1.00 20.73 692 SER A O 1
ATOM 5570 N N . PRO A 1 693 ? -11.610 45.417 -40.462 1.00 39.34 693 PRO A N 1
ATOM 5571 C CA . PRO A 1 693 ? -11.867 44.121 -41.164 1.00 39.34 693 PRO A CA 1
ATOM 5572 C C . PRO A 1 693 ? -11.478 44.094 -42.702 1.00 39.34 693 PRO A C 1
ATOM 5574 O O . PRO A 1 693 ? -10.813 45.008 -43.175 1.00 39.34 693 PRO A O 1
ATOM 5577 N N . ASN A 1 694 ? -11.995 43.105 -43.483 1.00 22.44 694 ASN A N 1
ATOM 5578 C CA . ASN A 1 694 ? -12.129 42.988 -44.980 1.00 22.44 694 ASN A CA 1
ATOM 5579 C C . ASN A 1 694 ? -10.911 42.574 -45.871 1.00 22.44 694 ASN A C 1
ATOM 5581 O O . ASN A 1 694 ? -9.783 42.883 -45.512 1.00 22.44 694 ASN A O 1
ATOM 5585 N N . VAL A 1 695 ? -11.040 41.976 -47.090 1.00 24.00 695 VAL A N 1
ATOM 5586 C CA . VAL A 1 695 ? -11.983 40.976 -47.711 1.00 24.00 695 VAL A CA 1
ATOM 5587 C C . VAL A 1 695 ? -11.476 40.533 -49.127 1.00 24.00 695 VAL A C 1
ATOM 5589 O O . VAL A 1 695 ? -10.970 41.394 -49.836 1.00 24.00 695 VAL A O 1
ATOM 5592 N N . ALA A 1 696 ? -11.710 39.266 -49.555 1.00 24.97 696 ALA A N 1
ATOM 5593 C CA . ALA A 1 696 ? -11.527 38.678 -50.927 1.00 24.97 696 ALA A CA 1
ATOM 5594 C C . ALA A 1 696 ? -10.091 38.690 -51.545 1.00 24.97 696 ALA A C 1
ATOM 5596 O O . ALA A 1 696 ? -9.247 39.437 -51.066 1.00 24.97 696 ALA A O 1
ATOM 5597 N N . SER A 1 697 ? -9.686 37.901 -52.562 1.00 23.05 697 SER A N 1
ATOM 5598 C CA . SER A 1 697 ? -10.164 36.695 -53.315 1.00 23.05 697 SER A CA 1
ATOM 5599 C C . SER A 1 697 ? -8.911 35.793 -53.610 1.00 23.05 697 SER A C 1
ATOM 5601 O O . SER A 1 697 ? -7.833 36.147 -53.139 1.00 23.05 697 SER A O 1
ATOM 5603 N N . ASP A 1 698 ? -8.871 34.594 -54.223 1.00 24.59 698 ASP A N 1
ATOM 5604 C CA . ASP A 1 698 ? -9.579 33.965 -55.365 1.00 24.59 698 ASP A CA 1
ATOM 5605 C C . ASP A 1 698 ? -9.591 32.402 -55.293 1.00 24.59 698 ASP A C 1
ATOM 5607 O O . ASP A 1 698 ? -9.306 31.819 -54.247 1.00 24.59 698 ASP A O 1
ATOM 5611 N N . GLU A 1 699 ? -10.001 31.711 -56.371 1.00 23.34 699 GLU A N 1
ATOM 5612 C CA . GLU A 1 699 ? -10.479 30.311 -56.379 1.00 23.34 699 GLU A CA 1
ATOM 5613 C C . GLU A 1 699 ? -9.497 29.190 -56.827 1.00 23.34 699 GLU A C 1
ATOM 5615 O O . GLU A 1 699 ? -8.637 29.414 -57.672 1.00 23.34 699 GLU A O 1
ATOM 5620 N N . LYS A 1 700 ? -9.837 27.938 -56.429 1.00 23.19 700 LYS A N 1
ATOM 5621 C CA . LYS A 1 700 ? -9.563 26.635 -57.113 1.00 23.19 700 LYS A CA 1
ATOM 5622 C C . LYS A 1 700 ? -8.083 26.170 -57.167 1.00 23.19 700 LYS A C 1
ATOM 5624 O O . LYS A 1 700 ? -7.173 26.930 -56.882 1.00 23.19 700 LYS A O 1
ATOM 5629 N N . GLU A 1 701 ? -7.757 24.892 -57.409 1.00 23.39 701 GLU A N 1
ATOM 5630 C CA . GLU A 1 701 ? -8.545 23.710 -57.825 1.00 23.39 701 GLU A CA 1
ATOM 5631 C C . GLU A 1 701 ? -8.491 22.537 -56.814 1.00 23.39 701 GLU A C 1
ATOM 5633 O O . GLU A 1 701 ? -7.670 22.505 -55.899 1.00 23.39 701 GLU A O 1
ATOM 5638 N N . LYS A 1 702 ? -9.360 21.533 -57.012 1.00 27.98 702 LYS A N 1
ATOM 5639 C CA . LYS A 1 702 ? -9.116 20.154 -56.556 1.00 27.98 702 LYS A CA 1
ATOM 5640 C C . LYS A 1 702 ? -8.479 19.383 -57.708 1.00 27.98 702 LYS A C 1
ATOM 5642 O O . LYS A 1 702 ? -9.057 19.396 -58.790 1.00 27.98 702 LYS A O 1
ATOM 5647 N N . ASP A 1 703 ? -7.454 18.585 -57.436 1.00 25.48 703 ASP A N 1
ATOM 5648 C CA . ASP A 1 703 ? -7.227 17.362 -58.210 1.00 25.48 703 ASP A CA 1
ATOM 5649 C C . ASP A 1 703 ? -6.736 16.232 -57.292 1.00 25.48 703 ASP A C 1
ATOM 5651 O O . ASP A 1 703 ? -6.114 16.478 -56.255 1.00 25.48 703 ASP A O 1
ATOM 5655 N N . SER A 1 704 ? -7.096 14.992 -57.618 1.00 28.84 704 SER A N 1
ATOM 5656 C CA . SER A 1 704 ? -6.993 13.845 -56.714 1.00 28.84 704 SER A CA 1
ATOM 5657 C C . SER A 1 704 ? -5.907 12.862 -57.138 1.00 28.84 704 SER A C 1
ATOM 5659 O O . SER A 1 704 ? -6.028 12.197 -58.168 1.00 28.84 704 SER A O 1
ATOM 5661 N N . LYS A 1 705 ? -4.901 12.673 -56.278 1.00 25.31 705 LYS A N 1
ATOM 5662 C CA . LYS A 1 705 ? -4.049 11.477 -56.291 1.00 25.31 705 LYS A CA 1
ATOM 5663 C C . LYS A 1 705 ? -4.044 10.815 -54.924 1.00 25.31 705 LYS A C 1
ATOM 5665 O O . LYS A 1 705 ? -3.466 11.327 -53.971 1.00 25.31 705 LYS A O 1
ATOM 5670 N N . GLU A 1 706 ? -4.681 9.654 -54.858 1.00 28.80 706 GLU A N 1
ATOM 5671 C CA . GLU A 1 706 ? -4.635 8.776 -53.697 1.00 28.80 706 GLU A CA 1
ATOM 5672 C C . GLU A 1 706 ? -3.264 8.094 -53.603 1.00 28.80 706 GLU A C 1
ATOM 5674 O O . GLU A 1 706 ? -3.015 7.045 -54.194 1.00 28.80 706 GLU A O 1
ATOM 5679 N N . THR A 1 707 ? -2.375 8.668 -52.798 1.00 24.28 707 THR A N 1
ATOM 5680 C CA . THR A 1 707 ? -1.435 7.871 -52.003 1.00 24.28 707 THR A CA 1
ATOM 5681 C C . THR A 1 707 ? -1.855 8.013 -50.552 1.00 24.28 707 THR A C 1
ATOM 5683 O O . THR A 1 707 ? -1.739 9.094 -49.980 1.00 24.28 707 THR A O 1
ATOM 5686 N N . SER A 1 708 ? -2.395 6.941 -49.973 1.00 30.53 708 SER A N 1
ATOM 5687 C CA . SER A 1 708 ? -2.891 6.931 -48.599 1.00 30.53 708 SER A CA 1
ATOM 5688 C C . SER A 1 708 ? -1.737 7.010 -47.597 1.00 30.53 708 SER A C 1
ATOM 5690 O O . SER A 1 708 ? -1.147 6.001 -47.210 1.00 30.53 708 SER A O 1
ATOM 5692 N N . GLU A 1 709 ? -1.428 8.227 -47.149 1.00 35.16 709 GLU A N 1
ATOM 5693 C CA . GLU A 1 709 ? -0.579 8.459 -45.980 1.00 35.16 709 GLU A CA 1
ATOM 5694 C C . GLU A 1 709 ? -1.310 7.981 -44.716 1.00 35.16 709 GLU A C 1
ATOM 5696 O O . GLU A 1 709 ? -2.010 8.742 -44.052 1.00 35.16 709 GLU A O 1
ATOM 5701 N N . ILE A 1 710 ? -1.168 6.688 -44.401 1.00 40.78 710 ILE A N 1
ATOM 5702 C CA . ILE A 1 710 ? -1.641 6.097 -43.142 1.00 40.78 710 ILE A CA 1
ATOM 5703 C C . ILE A 1 710 ? -0.975 6.862 -41.995 1.00 40.78 710 ILE A C 1
ATOM 5705 O O . ILE A 1 710 ? 0.256 6.912 -41.913 1.00 40.78 710 ILE A O 1
ATOM 5709 N N . SER A 1 711 ? -1.774 7.473 -41.121 1.00 41.56 711 SER A N 1
ATOM 5710 C CA . SER A 1 711 ? -1.237 8.415 -40.145 1.00 41.56 711 SER A CA 1
ATOM 5711 C C . SER A 1 711 ? -0.500 7.713 -39.001 1.00 41.56 711 SER A C 1
ATOM 5713 O O . SER A 1 711 ? -0.823 6.595 -38.594 1.00 41.56 711 SER A O 1
ATOM 5715 N N . GLU A 1 712 ? 0.462 8.423 -38.404 1.00 40.75 712 GLU A N 1
ATOM 5716 C CA . GLU A 1 712 ? 1.254 7.943 -37.259 1.00 40.75 712 GLU A CA 1
ATOM 5717 C C . GLU A 1 712 ? 0.381 7.557 -36.036 1.00 40.75 712 GLU A C 1
ATOM 5719 O O . GLU A 1 712 ? 0.829 6.838 -35.143 1.00 40.75 712 GLU A O 1
ATOM 5724 N N . LYS A 1 713 ? -0.882 8.012 -36.001 1.00 40.62 713 LYS A N 1
ATOM 5725 C CA . LYS A 1 713 ? -1.866 7.707 -34.952 1.00 40.62 713 LYS A CA 1
ATOM 5726 C C . LYS A 1 713 ? -2.617 6.396 -35.164 1.00 40.62 713 LYS A C 1
ATOM 5728 O O . LYS A 1 713 ? -2.719 5.620 -34.222 1.00 40.62 713 LYS A O 1
ATOM 5733 N N . GLU A 1 714 ? -3.126 6.147 -36.370 1.00 39.50 714 GLU A N 1
ATOM 5734 C CA . GLU A 1 714 ? -3.933 4.948 -36.671 1.00 39.50 714 GLU A CA 1
ATOM 5735 C C . GLU A 1 714 ? -3.124 3.661 -36.455 1.00 39.50 714 GLU A C 1
ATOM 5737 O O . GLU A 1 714 ? -3.652 2.630 -36.043 1.00 39.50 714 GLU A O 1
ATOM 5742 N N . ILE A 1 715 ? -1.807 3.744 -36.661 1.00 43.06 715 ILE A N 1
ATOM 5743 C CA . ILE A 1 715 ? -0.877 2.654 -36.368 1.00 43.06 715 ILE A CA 1
ATOM 5744 C C . ILE A 1 715 ? -0.730 2.461 -34.849 1.00 43.06 715 ILE A C 1
ATOM 5746 O O . ILE A 1 715 ? -0.728 1.328 -34.385 1.00 43.06 715 ILE A O 1
ATOM 5750 N N . LEU A 1 716 ? -0.663 3.529 -34.046 1.00 41.88 716 LEU A N 1
ATOM 5751 C CA . LEU A 1 716 ? -0.504 3.422 -32.588 1.00 41.88 716 LEU A CA 1
ATOM 5752 C C . LEU A 1 716 ? -1.717 2.772 -31.896 1.00 41.88 716 LEU A C 1
ATOM 5754 O O . LEU A 1 716 ? -1.533 1.988 -30.966 1.00 41.88 716 LEU A O 1
ATOM 5758 N N . GLU A 1 717 ? -2.936 3.054 -32.363 1.00 42.91 717 GLU A N 1
ATOM 5759 C CA . GLU A 1 717 ? -4.186 2.529 -31.781 1.00 42.91 717 GLU A CA 1
ATOM 5760 C C . GLU A 1 717 ? -4.380 1.010 -31.983 1.00 42.91 717 GLU A C 1
ATOM 5762 O O . GLU A 1 717 ? -5.265 0.419 -31.371 1.00 42.91 717 GLU A O 1
ATOM 5767 N N . THR A 1 718 ? -3.524 0.353 -32.778 1.00 40.62 718 THR A N 1
ATOM 5768 C CA . THR A 1 718 ? -3.523 -1.111 -32.981 1.00 40.62 718 THR A CA 1
ATOM 5769 C C . THR A 1 718 ? -2.334 -1.836 -32.326 1.00 40.62 718 THR A C 1
ATOM 5771 O O . THR A 1 718 ? -2.170 -3.039 -32.519 1.00 40.62 718 THR A O 1
ATOM 5774 N N . MET A 1 719 ? -1.495 -1.131 -31.548 1.00 48.09 719 MET A N 1
ATOM 5775 C CA . MET A 1 719 ? -0.206 -1.643 -31.033 1.00 48.09 719 MET A CA 1
ATOM 5776 C C . MET A 1 719 ? -0.114 -1.775 -29.503 1.00 48.09 719 MET A C 1
ATOM 5778 O O . MET A 1 719 ? 0.871 -2.312 -28.988 1.00 48.09 719 MET A O 1
ATOM 5782 N N . THR A 1 720 ? -1.093 -1.271 -28.750 1.00 50.41 720 THR A N 1
ATOM 5783 C CA . THR A 1 720 ? -1.082 -1.328 -27.280 1.00 50.41 720 THR A CA 1
ATOM 5784 C C . THR A 1 720 ? -1.652 -2.650 -26.760 1.00 50.41 720 THR A C 1
ATOM 5786 O O . THR A 1 720 ? -2.736 -3.038 -27.190 1.00 50.41 720 THR A O 1
ATOM 5789 N N . PRO A 1 721 ? -0.995 -3.337 -25.806 1.00 54.09 721 PRO A N 1
ATOM 5790 C CA . PRO A 1 721 ? -1.584 -4.505 -25.163 1.00 54.09 721 PRO A CA 1
ATOM 5791 C C . PRO A 1 721 ? -2.744 -4.081 -24.247 1.00 54.09 721 PRO A C 1
ATOM 5793 O O . PRO A 1 721 ? -2.535 -3.360 -23.273 1.00 54.09 721 PRO A O 1
ATOM 5796 N N . ASP A 1 722 ? -3.948 -4.598 -24.508 1.00 57.28 722 ASP A N 1
ATOM 5797 C CA . ASP A 1 722 ? -5.177 -4.333 -23.728 1.00 57.28 722 ASP A CA 1
ATOM 5798 C C . ASP A 1 722 ? -5.115 -4.782 -22.249 1.00 57.28 722 ASP A C 1
ATOM 5800 O O . ASP A 1 722 ? -6.024 -4.513 -21.462 1.00 57.28 722 ASP A O 1
ATOM 5804 N N . VAL A 1 723 ? -4.045 -5.465 -21.828 1.00 64.19 723 VAL A N 1
ATOM 5805 C CA . VAL A 1 723 ? -3.849 -5.837 -20.422 1.00 64.19 723 VAL A CA 1
ATOM 5806 C C . VAL A 1 723 ? -3.438 -4.598 -19.625 1.00 64.19 723 VAL A C 1
ATOM 5808 O O . VAL A 1 723 ? -2.287 -4.176 -19.683 1.00 64.19 723 VAL A O 1
ATOM 5811 N N . GLU A 1 724 ? -4.365 -4.055 -18.832 1.00 70.75 724 GLU A N 1
ATOM 5812 C CA . GLU A 1 724 ? -4.234 -2.801 -18.064 1.00 70.75 724 GLU A CA 1
ATOM 5813 C C . GLU A 1 724 ? -2.863 -2.628 -17.366 1.00 70.75 724 GLU A C 1
ATOM 5815 O O . GLU A 1 724 ? -2.213 -1.595 -17.533 1.00 70.75 724 GLU A O 1
ATOM 5820 N N . LEU A 1 725 ? -2.367 -3.671 -16.680 1.00 78.94 725 LEU A N 1
ATOM 5821 C CA . LEU A 1 725 ? -1.072 -3.693 -15.970 1.00 78.94 725 LEU A CA 1
ATOM 5822 C C . LEU A 1 725 ? 0.172 -3.582 -16.879 1.00 78.94 725 LEU A C 1
ATOM 5824 O O . LEU A 1 725 ? 1.250 -3.252 -16.392 1.00 78.94 725 LEU A O 1
ATOM 5828 N N . PHE A 1 726 ? 0.045 -3.872 -18.173 1.00 81.75 726 PHE A N 1
ATOM 5829 C CA . PHE A 1 726 ? 1.138 -3.889 -19.154 1.00 81.75 726 PHE A CA 1
ATOM 5830 C C . PHE A 1 726 ? 0.954 -2.871 -20.284 1.00 81.75 726 PHE A C 1
ATOM 5832 O O . PHE A 1 726 ? 1.810 -2.790 -21.159 1.00 81.75 726 PHE A O 1
ATOM 5839 N N . SER A 1 727 ? -0.110 -2.065 -20.243 1.00 78.00 727 SER A N 1
ATOM 5840 C CA . SER A 1 727 ? -0.445 -1.024 -21.229 1.00 78.00 727 SER A CA 1
ATOM 5841 C C . SER A 1 727 ? 0.655 0.031 -21.460 1.00 78.00 727 SER A C 1
ATOM 5843 O O . SER A 1 727 ? 0.675 0.695 -22.496 1.00 78.00 727 SER A O 1
ATOM 5845 N N . HIS A 1 728 ? 1.598 0.187 -20.521 1.00 78.19 728 HIS A N 1
ATOM 5846 C CA . HIS A 1 728 ? 2.784 1.047 -20.652 1.00 78.19 728 HIS A CA 1
ATOM 5847 C C . HIS A 1 728 ? 3.968 0.381 -21.373 1.00 78.19 728 HIS A C 1
ATOM 5849 O O . HIS A 1 728 ? 4.939 1.067 -21.708 1.00 78.19 728 HIS A O 1
ATOM 5855 N N . LEU A 1 729 ? 3.925 -0.937 -21.581 1.00 73.00 729 LEU A N 1
ATOM 5856 C CA . LEU A 1 729 ? 4.843 -1.665 -22.452 1.00 73.00 729 LEU A CA 1
ATOM 5857 C C . LEU A 1 729 ? 4.257 -1.709 -23.866 1.00 73.00 729 LEU A C 1
ATOM 5859 O O . LEU A 1 729 ? 3.050 -1.834 -24.049 1.00 73.00 729 LEU A O 1
ATOM 5863 N N . LYS A 1 730 ? 5.121 -1.641 -24.877 1.00 65.69 730 LYS A N 1
ATOM 5864 C CA . LYS A 1 730 ? 4.706 -1.735 -26.279 1.00 65.69 730 LYS A CA 1
ATOM 5865 C C . LYS A 1 730 ? 4.945 -3.130 -26.824 1.00 65.69 730 LYS A C 1
ATOM 5867 O O . LYS A 1 730 ? 5.923 -3.781 -26.452 1.00 65.69 730 LYS A O 1
ATOM 5872 N N . LEU A 1 731 ? 4.061 -3.566 -27.713 1.00 60.25 731 LEU A N 1
ATOM 5873 C CA . LEU A 1 731 ? 4.174 -4.847 -28.393 1.00 60.25 731 LEU A CA 1
ATOM 5874 C C . LEU A 1 731 ? 5.276 -4.777 -29.465 1.00 60.25 731 LEU A C 1
ATOM 5876 O O . LEU A 1 731 ? 5.275 -3.868 -30.295 1.00 60.25 731 LEU A O 1
ATOM 5880 N N . ASN A 1 732 ? 6.205 -5.734 -29.489 1.00 55.38 732 ASN A N 1
ATOM 5881 C CA . ASN A 1 732 ? 7.128 -5.856 -30.619 1.00 55.38 732 ASN A CA 1
ATOM 5882 C C . ASN A 1 732 ? 6.395 -6.493 -31.808 1.00 55.38 732 ASN A C 1
ATOM 5884 O O . ASN A 1 732 ? 5.827 -7.576 -31.673 1.00 55.38 732 ASN A O 1
ATOM 5888 N N . LEU A 1 733 ? 6.426 -5.839 -32.972 1.00 49.06 733 LEU A N 1
ATOM 5889 C CA . LEU A 1 733 ? 5.765 -6.340 -34.179 1.00 49.06 733 LEU A CA 1
ATOM 5890 C C . LEU A 1 733 ? 6.556 -7.454 -34.875 1.00 49.06 733 LEU A C 1
ATOM 5892 O O . LEU A 1 733 ? 7.776 -7.372 -35.040 1.00 49.06 733 LEU A O 1
ATOM 5896 N N . THR A 1 734 ? 5.830 -8.447 -35.388 1.00 50.09 734 THR A N 1
ATOM 5897 C CA . THR A 1 734 ? 6.346 -9.453 -36.322 1.00 50.09 734 THR A CA 1
ATOM 5898 C C . THR A 1 734 ? 6.537 -8.904 -37.745 1.00 50.09 734 THR A C 1
ATOM 5900 O O . THR A 1 734 ? 6.224 -7.761 -38.071 1.00 50.09 734 THR A O 1
ATOM 5903 N N . TYR A 1 735 ? 7.123 -9.726 -38.617 1.00 43.34 735 TYR A N 1
ATOM 5904 C CA . TYR A 1 735 ? 7.742 -9.331 -39.891 1.00 43.34 735 TYR A CA 1
ATOM 5905 C C . TYR A 1 735 ? 6.820 -8.671 -40.941 1.00 43.34 735 TYR A C 1
ATOM 5907 O O . TYR A 1 735 ? 7.308 -7.939 -41.801 1.00 43.34 735 TYR A O 1
ATOM 5915 N N . ALA A 1 736 ? 5.505 -8.914 -40.909 1.00 44.56 736 ALA A N 1
ATOM 5916 C CA . ALA A 1 736 ? 4.617 -8.567 -42.025 1.00 44.56 736 ALA A CA 1
ATOM 5917 C C . ALA A 1 736 ? 4.356 -7.052 -42.219 1.00 44.56 736 ALA A C 1
ATOM 5919 O O . ALA A 1 736 ? 4.405 -6.602 -43.368 1.00 44.56 736 ALA A O 1
ATOM 5920 N N . PRO A 1 737 ? 4.121 -6.225 -41.176 1.00 51.59 737 PRO A N 1
ATOM 5921 C CA . PRO A 1 737 ? 3.957 -4.780 -41.366 1.00 51.59 737 PRO A CA 1
ATOM 5922 C C . PRO A 1 737 ? 5.294 -4.062 -41.583 1.00 51.59 737 PRO A C 1
ATOM 5924 O O . PRO A 1 737 ? 5.348 -3.101 -42.345 1.00 51.59 737 PRO A O 1
ATOM 5927 N N . LEU A 1 738 ? 6.379 -4.561 -40.971 1.00 49.81 738 LEU A N 1
ATOM 5928 C CA . LEU A 1 738 ? 7.735 -3.990 -41.007 1.00 49.81 738 LEU A CA 1
ATOM 5929 C C . LEU A 1 738 ? 8.189 -3.581 -42.419 1.00 49.81 738 LEU A C 1
ATOM 5931 O O . LEU A 1 738 ? 8.730 -2.491 -42.591 1.00 49.81 738 LEU A O 1
ATOM 5935 N N . ILE A 1 739 ? 7.928 -4.416 -43.432 1.00 52.31 739 ILE A N 1
ATOM 5936 C CA . ILE A 1 739 ? 8.326 -4.163 -44.829 1.00 52.31 739 ILE A CA 1
ATOM 5937 C C . ILE A 1 739 ? 7.679 -2.886 -45.393 1.00 52.31 739 ILE A C 1
ATOM 5939 O O . ILE A 1 739 ? 8.339 -2.145 -46.121 1.00 52.31 739 ILE A O 1
ATOM 5943 N N . LYS A 1 740 ? 6.425 -2.581 -45.025 1.00 51.78 740 LYS A N 1
ATOM 5944 C CA . LYS A 1 740 ? 5.692 -1.400 -45.524 1.00 51.78 740 LYS A CA 1
ATOM 5945 C C . LYS A 1 740 ? 6.290 -0.075 -45.040 1.00 51.78 740 LYS A C 1
ATOM 5947 O O . LYS A 1 740 ? 6.102 0.946 -45.691 1.00 51.78 740 LYS A O 1
ATOM 5952 N N . PHE A 1 741 ? 7.021 -0.093 -43.926 1.00 53.19 741 PHE A N 1
ATOM 5953 C CA . PHE A 1 741 ? 7.575 1.104 -43.287 1.00 53.19 741 PHE A CA 1
ATOM 5954 C C . PHE A 1 741 ? 9.053 1.365 -43.622 1.00 53.19 741 PHE A C 1
ATOM 5956 O O . PHE A 1 741 ? 9.560 2.446 -43.325 1.00 53.19 741 PHE A O 1
ATOM 5963 N N . ILE A 1 742 ? 9.746 0.423 -44.278 1.00 54.03 742 ILE A N 1
ATOM 5964 C CA . ILE A 1 742 ? 11.145 0.603 -44.712 1.00 54.03 742 ILE A CA 1
ATOM 5965 C C . ILE A 1 742 ? 11.336 1.862 -45.591 1.00 54.03 742 ILE A C 1
ATOM 5967 O O . ILE A 1 742 ? 12.287 2.593 -45.319 1.00 54.03 742 ILE A O 1
ATOM 5971 N N . PRO A 1 743 ? 10.464 2.191 -46.573 1.00 50.44 743 PRO A N 1
ATOM 5972 C CA . PRO A 1 743 ? 10.654 3.369 -47.433 1.00 50.44 743 PRO A CA 1
ATOM 5973 C C . PRO A 1 743 ? 10.544 4.724 -46.715 1.00 50.44 743 PRO A C 1
ATOM 5975 O O . PRO A 1 743 ? 11.062 5.721 -47.211 1.00 50.44 743 PRO A O 1
ATOM 5978 N N . ILE A 1 744 ? 9.871 4.772 -45.561 1.00 51.12 744 ILE A N 1
ATOM 5979 C CA . ILE A 1 744 ? 9.654 6.005 -44.783 1.00 51.12 744 ILE A CA 1
ATOM 5980 C C . ILE A 1 744 ? 10.934 6.398 -44.024 1.00 51.12 744 ILE A C 1
ATOM 5982 O O . ILE A 1 744 ? 11.187 7.573 -43.757 1.00 51.12 744 ILE A O 1
ATOM 5986 N N . LEU A 1 745 ? 11.775 5.416 -43.694 1.00 52.94 745 LEU A N 1
ATOM 5987 C CA . LEU A 1 745 ? 12.957 5.602 -42.863 1.00 52.94 745 LEU A CA 1
ATOM 5988 C C . LEU A 1 745 ? 14.213 5.811 -43.711 1.00 52.94 745 LEU A C 1
ATOM 5990 O O . LEU A 1 745 ? 14.817 4.866 -44.218 1.00 52.94 745 LEU A O 1
ATOM 5994 N N . LYS A 1 746 ? 14.655 7.069 -43.786 1.00 54.19 746 LYS A N 1
ATOM 5995 C CA . LYS A 1 746 ? 15.942 7.473 -44.373 1.00 54.19 746 LYS A CA 1
ATOM 5996 C C . LYS A 1 746 ? 17.119 7.055 -43.473 1.00 54.19 746 LYS A C 1
ATOM 5998 O O . LYS A 1 746 ? 17.731 7.885 -42.801 1.00 54.19 746 LYS A O 1
ATOM 6003 N N . PHE A 1 747 ? 17.404 5.754 -43.428 1.00 55.06 747 PHE A N 1
ATOM 6004 C CA . PHE A 1 747 ? 18.626 5.208 -42.828 1.00 55.06 747 PHE A CA 1
ATOM 6005 C C . PHE A 1 747 ? 19.861 5.696 -43.577 1.00 55.06 747 PHE A C 1
ATOM 6007 O O . PHE A 1 747 ? 19.866 5.707 -44.807 1.00 55.06 747 PHE A O 1
ATOM 6014 N N . SER A 1 748 ? 20.920 6.008 -42.837 1.00 52.03 748 SER A N 1
ATOM 6015 C CA . SER A 1 748 ? 22.218 6.337 -43.422 1.00 52.03 748 SER A CA 1
ATOM 6016 C C . SER A 1 748 ? 23.009 5.081 -43.818 1.00 52.03 748 SER A C 1
ATOM 6018 O O . SER A 1 748 ? 23.861 5.175 -44.695 1.00 52.03 748 SER A O 1
ATOM 6020 N N . HIS A 1 749 ? 22.730 3.903 -43.226 1.00 63.34 749 HIS A N 1
ATOM 6021 C CA . HIS A 1 749 ? 23.506 2.680 -43.490 1.00 63.34 749 HIS A CA 1
ATOM 6022 C C . HIS A 1 749 ? 22.673 1.377 -43.699 1.00 63.34 749 HIS A C 1
ATOM 6024 O O . HIS A 1 749 ? 21.821 1.045 -42.863 1.00 63.34 749 HIS A O 1
ATOM 6030 N N . PRO A 1 750 ? 22.930 0.567 -44.760 1.00 69.94 750 PRO A N 1
ATOM 6031 C CA . PRO A 1 750 ? 22.161 -0.651 -45.083 1.00 69.94 750 PRO A CA 1
ATOM 6032 C C . PRO A 1 750 ? 22.267 -1.841 -44.111 1.00 69.94 750 PRO A C 1
ATOM 6034 O O . PRO A 1 750 ? 21.389 -2.709 -44.129 1.00 69.94 750 PRO A O 1
ATOM 6037 N N . ASP A 1 751 ? 23.288 -1.919 -43.249 1.00 71.88 751 ASP A N 1
ATOM 6038 C CA . ASP A 1 751 ? 23.338 -2.963 -42.205 1.00 71.88 751 ASP A CA 1
ATOM 6039 C C . ASP A 1 751 ? 22.484 -2.612 -40.972 1.00 71.88 751 ASP A C 1
ATOM 6041 O O . ASP A 1 751 ? 21.962 -3.519 -40.320 1.00 71.88 751 ASP A O 1
ATOM 6045 N N . THR A 1 752 ? 22.245 -1.320 -40.699 1.00 70.56 752 THR A N 1
ATOM 6046 C CA . THR A 1 752 ? 21.382 -0.840 -39.601 1.00 70.56 752 THR A CA 1
ATOM 6047 C C . THR A 1 752 ? 19.951 -1.366 -39.774 1.00 70.56 752 THR A C 1
ATOM 6049 O O . THR A 1 752 ? 19.416 -2.081 -38.922 1.00 70.56 752 THR A O 1
ATOM 6052 N N . VAL A 1 753 ? 19.319 -1.079 -40.922 1.00 69.81 753 VAL A N 1
ATOM 6053 C CA . VAL A 1 753 ? 19.096 -2.129 -41.938 1.00 69.81 753 VAL A CA 1
ATOM 6054 C C . VAL A 1 753 ? 18.830 -3.569 -41.468 1.00 69.81 753 VAL A C 1
ATOM 6056 O O . VAL A 1 753 ? 17.950 -3.852 -40.650 1.00 69.81 753 VAL A O 1
ATOM 6059 N N . LYS A 1 754 ? 19.617 -4.475 -42.045 1.00 74.94 754 LYS A N 1
ATOM 6060 C CA . LYS A 1 754 ? 19.650 -5.929 -41.845 1.00 74.94 754 LYS A CA 1
ATOM 6061 C C . LYS A 1 754 ? 19.563 -6.392 -40.382 1.00 74.94 754 LYS A C 1
ATOM 6063 O O . LYS A 1 754 ? 18.758 -7.270 -40.074 1.00 74.94 754 LYS A O 1
ATOM 6068 N N . PHE A 1 755 ? 20.336 -5.801 -39.472 1.00 77.81 755 PHE A N 1
ATOM 6069 C CA . PHE A 1 755 ? 20.424 -6.267 -38.082 1.00 77.81 755 PHE A CA 1
ATOM 6070 C C . PHE A 1 755 ? 19.147 -6.032 -37.269 1.00 77.81 755 PHE A C 1
ATOM 6072 O O . PHE A 1 755 ? 18.755 -6.899 -36.486 1.00 77.81 755 PHE A O 1
ATOM 6079 N N . GLY A 1 756 ? 18.455 -4.906 -37.485 1.00 73.25 756 GLY A N 1
ATOM 6080 C CA . GLY A 1 756 ? 17.166 -4.653 -36.830 1.00 73.25 756 GLY A CA 1
ATOM 6081 C C . GLY A 1 756 ? 16.140 -5.752 -37.140 1.00 73.25 756 GLY A C 1
ATOM 6082 O O . GLY A 1 756 ? 15.462 -6.231 -36.235 1.00 73.25 756 GLY A O 1
ATOM 6083 N N . LEU A 1 757 ? 16.111 -6.221 -38.395 1.00 71.44 757 LEU A N 1
ATOM 6084 C CA . LEU A 1 757 ? 15.265 -7.340 -38.830 1.00 71.44 757 LEU A CA 1
ATOM 6085 C C . LEU A 1 757 ? 15.731 -8.685 -38.249 1.00 71.44 757 LEU A C 1
ATOM 6087 O O . LEU A 1 757 ? 14.906 -9.510 -37.875 1.00 71.44 757 LEU A O 1
ATOM 6091 N N . GLN A 1 758 ? 17.043 -8.916 -38.126 1.00 75.69 758 GLN A N 1
ATOM 6092 C CA . GLN A 1 758 ? 17.579 -10.128 -37.489 1.00 75.69 758 GLN A CA 1
ATOM 6093 C C . GLN A 1 758 ? 17.276 -10.193 -35.980 1.00 75.69 758 GLN A C 1
ATOM 6095 O O . GLN A 1 758 ? 17.126 -11.289 -35.435 1.00 75.69 758 GLN A O 1
ATOM 6100 N N . CYS A 1 759 ? 17.157 -9.044 -35.309 1.00 76.81 759 CYS A N 1
ATOM 6101 C CA . CYS A 1 759 ? 16.686 -8.974 -33.927 1.00 76.81 759 CYS A CA 1
ATOM 6102 C C . CYS A 1 759 ? 15.176 -9.249 -33.822 1.00 76.81 759 CYS A C 1
ATOM 6104 O O . CYS A 1 759 ? 14.793 -10.109 -33.032 1.00 76.81 759 CYS A O 1
ATOM 6106 N N . SER A 1 760 ? 14.326 -8.587 -34.622 1.00 71.06 760 SER A N 1
ATOM 6107 C CA . SER A 1 760 ? 12.863 -8.764 -34.531 1.00 71.06 760 SER A CA 1
ATOM 6108 C C . SER A 1 760 ? 12.380 -10.144 -34.994 1.00 71.06 760 SER A C 1
ATOM 6110 O O . SER A 1 760 ? 11.462 -10.699 -34.399 1.00 71.06 760 SER A O 1
ATOM 6112 N N . LEU A 1 761 ? 13.054 -10.765 -35.970 1.00 71.44 761 LEU A N 1
ATOM 6113 C CA . LEU A 1 761 ? 12.844 -12.173 -36.345 1.00 71.44 761 LEU A CA 1
ATOM 6114 C C . LEU A 1 761 ? 13.365 -13.178 -35.298 1.00 71.44 761 LEU A C 1
ATOM 6116 O O . LEU A 1 761 ? 13.273 -14.388 -35.501 1.00 71.44 761 LEU A O 1
ATOM 6120 N N . GLY A 1 762 ? 13.979 -12.714 -34.205 1.00 71.75 762 GLY A N 1
ATOM 6121 C CA . GLY A 1 762 ? 14.556 -13.586 -33.187 1.00 71.75 762 GLY A CA 1
ATOM 6122 C C . GLY A 1 762 ? 15.700 -14.466 -33.704 1.00 71.75 762 GLY A C 1
ATOM 6123 O O . GLY A 1 762 ? 15.941 -15.530 -33.135 1.00 71.75 762 GLY A O 1
ATOM 6124 N N . LEU A 1 763 ? 16.415 -14.050 -34.756 1.00 79.69 763 LEU A N 1
ATOM 6125 C CA . LEU A 1 763 ? 17.634 -14.726 -35.221 1.00 79.69 763 LEU A CA 1
ATOM 6126 C C . LEU A 1 763 ? 18.821 -14.401 -34.296 1.00 79.69 763 LEU A C 1
ATOM 6128 O O . LEU A 1 763 ? 19.680 -15.250 -34.063 1.00 79.69 763 LEU A O 1
ATOM 6132 N N . ILE A 1 764 ? 18.842 -13.192 -33.718 1.00 81.00 764 ILE A N 1
ATOM 6133 C CA . ILE A 1 764 ? 19.861 -12.727 -32.764 1.00 81.00 764 ILE A CA 1
ATOM 6134 C C . ILE A 1 764 ? 19.190 -12.393 -31.422 1.00 81.00 764 ILE A C 1
ATOM 6136 O O . ILE A 1 764 ? 18.690 -11.290 -31.216 1.00 81.00 764 ILE A O 1
ATOM 6140 N N . ARG A 1 765 ? 19.173 -13.361 -30.492 1.00 77.94 765 ARG A N 1
ATOM 6141 C CA . ARG A 1 765 ? 18.432 -13.256 -29.213 1.00 77.94 765 ARG A CA 1
ATOM 6142 C C . ARG A 1 765 ? 19.282 -12.987 -27.968 1.00 77.94 765 ARG A C 1
ATOM 6144 O O . ARG A 1 765 ? 18.792 -12.384 -27.016 1.00 77.94 765 ARG A O 1
ATOM 6151 N N . GLY A 1 766 ? 20.521 -13.478 -27.938 1.00 84.44 766 GLY A N 1
ATOM 6152 C CA . GLY A 1 766 ? 21.369 -13.459 -26.738 1.00 84.44 766 GLY A CA 1
ATOM 6153 C C . GLY A 1 766 ? 21.927 -12.071 -26.410 1.00 84.44 766 GLY A C 1
ATOM 6154 O O . GLY A 1 766 ? 22.271 -11.317 -27.318 1.00 84.44 766 GLY A O 1
ATOM 6155 N N . SER A 1 767 ? 22.077 -11.752 -25.118 1.00 89.31 767 SER A N 1
ATOM 6156 C CA . SER A 1 767 ? 22.533 -10.428 -24.649 1.00 89.31 767 SER A CA 1
ATOM 6157 C C . SER A 1 767 ? 23.914 -10.030 -25.213 1.00 89.31 767 SER A C 1
ATOM 6159 O O . SER A 1 767 ? 24.076 -8.894 -25.658 1.00 89.31 767 SER A O 1
ATOM 6161 N N . ASN A 1 768 ? 24.874 -10.964 -25.315 1.00 91.50 768 ASN A N 1
ATOM 6162 C CA . ASN A 1 768 ? 26.173 -10.702 -25.967 1.00 91.50 768 ASN A CA 1
ATOM 6163 C C . ASN A 1 768 ? 26.036 -10.585 -27.485 1.00 91.50 768 ASN A C 1
ATOM 6165 O O . ASN A 1 768 ? 26.592 -9.672 -28.079 1.00 91.50 768 ASN A O 1
ATOM 6169 N N . ALA A 1 769 ? 25.262 -11.468 -28.121 1.00 90.81 769 ALA A N 1
ATOM 6170 C CA . ALA A 1 769 ? 25.101 -11.478 -29.575 1.00 90.81 769 ALA A CA 1
ATOM 6171 C C . ALA A 1 769 ? 24.432 -10.191 -30.102 1.00 90.81 769 ALA A C 1
ATOM 6173 O O . ALA A 1 769 ? 24.862 -9.650 -31.118 1.00 90.81 769 ALA A O 1
ATOM 6174 N N . ARG A 1 770 ? 23.437 -9.655 -29.375 1.00 89.38 770 ARG A N 1
ATOM 6175 C CA . ARG A 1 770 ? 22.832 -8.337 -29.650 1.00 89.38 770 ARG A CA 1
ATOM 6176 C C . ARG A 1 770 ? 23.841 -7.190 -29.442 1.00 89.38 770 ARG A C 1
ATOM 6178 O O . ARG A 1 770 ? 23.844 -6.242 -30.219 1.00 89.38 770 ARG A O 1
ATOM 6185 N N . CYS A 1 771 ? 24.724 -7.290 -28.444 1.00 91.50 771 CYS A N 1
ATOM 6186 C CA . CYS A 1 771 ? 25.772 -6.299 -28.163 1.00 91.50 771 CYS A CA 1
ATOM 6187 C C . CYS A 1 771 ? 26.877 -6.270 -29.234 1.00 91.50 771 CYS A C 1
ATOM 6189 O O . CYS A 1 771 ? 27.159 -5.217 -29.799 1.00 91.50 771 CYS A O 1
ATOM 6191 N N . VAL A 1 772 ? 27.450 -7.430 -29.572 1.00 92.69 772 VAL A N 1
ATOM 6192 C CA . VAL A 1 772 ? 28.469 -7.566 -30.626 1.00 92.69 772 VAL A CA 1
ATOM 6193 C C . VAL A 1 772 ? 27.897 -7.142 -31.980 1.00 92.69 772 VAL A C 1
ATOM 6195 O O . VAL A 1 772 ? 28.531 -6.364 -32.683 1.00 92.69 772 VAL A O 1
ATOM 6198 N N . GLY A 1 773 ? 26.671 -7.564 -32.314 1.00 89.00 773 GLY A N 1
ATOM 6199 C CA . GLY A 1 773 ? 26.004 -7.155 -33.553 1.00 89.00 773 GLY A CA 1
ATOM 6200 C C . GLY A 1 773 ? 25.814 -5.638 -33.668 1.00 89.00 773 GLY A C 1
ATOM 6201 O O . GLY A 1 773 ? 26.110 -5.076 -34.718 1.00 89.00 773 GLY A O 1
ATOM 6202 N N . LEU A 1 774 ? 25.410 -4.962 -32.582 1.00 86.00 774 LEU A N 1
ATOM 6203 C CA . LEU A 1 774 ? 25.365 -3.496 -32.521 1.00 86.00 774 LEU A CA 1
ATOM 6204 C C . LEU A 1 774 ? 26.749 -2.880 -32.781 1.00 86.00 774 LEU A C 1
ATOM 6206 O O . LEU A 1 774 ? 26.877 -1.980 -33.608 1.00 86.00 774 LEU A O 1
ATOM 6210 N N . LEU A 1 775 ? 27.780 -3.374 -32.096 1.00 87.69 775 LEU A N 1
ATOM 6211 C CA . LEU A 1 775 ? 29.139 -2.844 -32.198 1.00 87.69 775 LEU A CA 1
ATOM 6212 C C . LEU A 1 775 ? 29.734 -3.006 -33.607 1.00 87.69 775 LEU A C 1
ATOM 6214 O O . LEU A 1 775 ? 30.318 -2.053 -34.111 1.00 87.69 775 LEU A O 1
ATOM 6218 N N . THR A 1 776 ? 29.504 -4.130 -34.292 1.00 88.50 776 THR A N 1
ATOM 6219 C CA . THR A 1 776 ? 29.932 -4.334 -35.693 1.00 88.50 776 THR A CA 1
ATOM 6220 C C . THR A 1 776 ? 29.223 -3.400 -36.689 1.00 88.50 776 THR A C 1
ATOM 6222 O O . THR A 1 776 ? 29.766 -3.107 -37.752 1.00 88.50 776 THR A O 1
ATOM 6225 N N . ILE A 1 777 ? 28.023 -2.897 -36.378 1.00 84.56 777 ILE A N 1
ATOM 6226 C CA . ILE A 1 777 ? 27.338 -1.896 -37.222 1.00 84.56 777 ILE A CA 1
ATOM 6227 C C . ILE A 1 777 ? 27.907 -0.509 -36.967 1.00 84.56 777 ILE A C 1
ATOM 6229 O O . ILE A 1 777 ? 28.147 0.230 -37.916 1.00 84.56 777 ILE A O 1
ATOM 6233 N N . LEU A 1 778 ? 28.158 -0.170 -35.701 1.00 82.00 778 LEU A N 1
ATOM 6234 C CA . LEU A 1 778 ? 28.800 1.088 -35.324 1.00 82.00 778 LEU A CA 1
ATOM 6235 C C . LEU A 1 778 ? 30.222 1.168 -35.909 1.00 82.00 778 LEU A C 1
ATOM 6237 O O . LEU A 1 778 ? 30.609 2.212 -36.417 1.00 82.00 778 LEU A O 1
ATOM 6241 N N . GLU A 1 779 ? 30.950 0.050 -35.949 1.00 85.38 779 GLU A N 1
ATOM 6242 C CA . GLU A 1 779 ? 32.238 -0.094 -36.640 1.00 85.38 779 GLU A CA 1
ATOM 6243 C C . GLU A 1 779 ? 32.148 0.246 -38.142 1.00 85.38 779 GLU A C 1
ATOM 6245 O O . GLU A 1 779 ? 32.985 0.982 -38.662 1.00 85.38 779 GLU A O 1
ATOM 6250 N N . ARG A 1 780 ? 31.118 -0.251 -38.845 1.00 82.38 780 ARG A N 1
ATOM 6251 C CA . ARG A 1 780 ? 30.878 0.073 -40.266 1.00 82.38 780 ARG A CA 1
ATOM 6252 C C . ARG A 1 780 ? 30.458 1.526 -40.454 1.00 82.38 780 ARG A C 1
ATOM 6254 O O . ARG A 1 780 ? 30.991 2.199 -41.324 1.00 82.38 780 ARG A O 1
ATOM 6261 N N . LEU A 1 781 ? 29.591 2.041 -39.583 1.00 79.06 781 LEU A N 1
ATOM 6262 C CA . LEU A 1 781 ? 29.159 3.437 -39.612 1.00 79.06 781 LEU A CA 1
ATOM 6263 C C . LEU A 1 781 ? 30.333 4.413 -39.404 1.00 79.06 781 LEU A C 1
ATOM 6265 O O . LEU A 1 781 ? 30.372 5.440 -40.067 1.00 79.06 781 LEU A O 1
ATOM 6269 N N . ILE A 1 782 ? 31.307 4.090 -38.539 1.00 80.44 782 ILE A N 1
ATOM 6270 C CA . ILE A 1 782 ? 32.543 4.884 -38.373 1.00 80.44 782 ILE A CA 1
ATOM 6271 C C . ILE A 1 782 ? 33.387 4.872 -39.658 1.00 80.44 782 ILE A C 1
ATOM 6273 O O . ILE A 1 782 ? 33.939 5.905 -40.034 1.00 80.44 782 ILE A O 1
ATOM 6277 N N . LYS A 1 783 ? 33.500 3.718 -40.329 1.00 83.31 783 LYS A N 1
ATOM 6278 C CA . LYS A 1 783 ? 34.290 3.564 -41.564 1.00 83.31 783 LYS A CA 1
ATOM 6279 C C . LYS A 1 783 ? 33.676 4.327 -42.738 1.00 83.31 783 LYS A C 1
ATOM 6281 O O . LYS A 1 783 ? 34.393 5.068 -43.409 1.00 83.31 783 LYS A O 1
ATOM 6286 N N . ASP A 1 784 ? 32.367 4.189 -42.921 1.00 80.25 784 ASP A N 1
ATOM 6287 C CA . ASP A 1 784 ? 31.635 4.679 -44.094 1.00 80.25 784 ASP A CA 1
ATOM 6288 C C . ASP A 1 784 ? 31.145 6.136 -43.942 1.00 80.25 784 ASP A C 1
ATOM 6290 O O . ASP A 1 784 ? 30.652 6.735 -44.899 1.00 80.25 784 ASP A O 1
ATOM 6294 N N . TYR A 1 785 ? 31.293 6.735 -42.754 1.00 78.00 785 TYR A N 1
ATOM 6295 C CA . TYR A 1 785 ? 31.074 8.166 -42.526 1.00 78.00 785 TYR A CA 1
ATOM 6296 C C . TYR A 1 785 ? 32.058 9.036 -43.325 1.00 78.00 785 TYR A C 1
ATOM 6298 O O . TYR A 1 785 ? 33.183 8.620 -43.590 1.00 78.00 785 TYR A O 1
ATOM 6306 N N . ILE A 1 786 ? 31.682 10.276 -43.645 1.00 74.81 786 ILE A N 1
ATOM 6307 C CA . ILE A 1 786 ? 32.566 11.307 -44.217 1.00 74.81 786 ILE A CA 1
ATOM 6308 C C . ILE A 1 786 ? 32.191 12.638 -43.557 1.00 74.81 786 ILE A C 1
ATOM 6310 O O . ILE A 1 786 ? 31.006 12.977 -43.537 1.00 74.81 786 ILE A O 1
ATOM 6314 N N . THR A 1 787 ? 33.155 13.395 -43.022 1.00 73.88 787 THR A N 1
ATOM 6315 C CA . THR A 1 787 ? 32.841 14.687 -42.384 1.00 73.88 787 THR A CA 1
ATOM 6316 C C . THR A 1 787 ? 32.487 15.750 -43.434 1.00 73.88 787 THR A C 1
ATOM 6318 O O . THR A 1 787 ? 33.246 15.928 -44.392 1.00 73.88 787 THR A O 1
ATOM 6321 N N . PRO A 1 788 ? 31.375 16.495 -43.280 1.00 77.19 788 PRO A N 1
ATOM 6322 C CA . PRO A 1 788 ? 31.099 17.668 -44.107 1.00 77.19 788 PRO A CA 1
ATOM 6323 C C . PRO A 1 788 ? 32.175 18.750 -43.943 1.00 77.19 788 PRO A C 1
ATOM 6325 O O . PRO A 1 788 ? 32.647 19.008 -42.839 1.00 77.19 788 PRO A O 1
ATOM 6328 N N . SER A 1 789 ? 32.542 19.424 -45.035 1.00 67.88 789 SER A N 1
ATOM 6329 C CA . SER A 1 789 ? 33.632 20.418 -45.062 1.00 67.88 789 SER A CA 1
ATOM 6330 C C . SER A 1 789 ? 33.390 21.681 -44.220 1.00 67.88 789 SER A C 1
ATOM 6332 O O . SER A 1 789 ? 34.283 22.516 -44.101 1.00 67.88 789 SER A O 1
ATOM 6334 N N . ASP A 1 790 ? 32.182 21.851 -43.686 1.00 72.25 790 ASP A N 1
ATOM 6335 C CA . ASP A 1 790 ? 31.732 22.960 -42.844 1.00 72.25 790 ASP A CA 1
ATOM 6336 C C . ASP A 1 790 ? 31.650 22.612 -41.342 1.00 72.25 790 ASP A C 1
ATOM 6338 O O . ASP A 1 790 ? 31.213 23.454 -40.554 1.00 72.25 790 ASP A O 1
ATOM 6342 N N . LYS A 1 791 ? 32.045 21.395 -40.926 1.00 70.19 791 LYS A N 1
ATOM 6343 C CA . LYS A 1 791 ? 31.822 20.892 -39.558 1.00 70.19 791 LYS A CA 1
ATOM 6344 C C . LYS A 1 791 ? 32.986 20.094 -38.969 1.00 70.19 791 LYS A C 1
ATOM 6346 O O . LYS A 1 791 ? 33.721 19.410 -39.671 1.00 70.19 791 LYS A O 1
ATOM 6351 N N . ASP A 1 792 ? 33.054 20.085 -37.638 1.00 68.25 792 ASP A N 1
ATOM 6352 C CA . ASP A 1 792 ? 33.970 19.237 -36.873 1.00 68.25 792 ASP A CA 1
ATOM 6353 C C . ASP A 1 792 ? 33.425 17.804 -36.733 1.00 68.25 792 ASP A C 1
ATOM 6355 O O . ASP A 1 792 ? 32.287 17.599 -36.288 1.00 68.25 792 ASP A O 1
ATOM 6359 N N . LEU A 1 793 ? 34.271 16.804 -37.016 1.00 67.38 793 LEU A N 1
ATOM 6360 C CA . LEU A 1 793 ? 33.959 15.373 -36.891 1.00 67.38 793 LEU A CA 1
ATOM 6361 C C . LEU A 1 793 ? 33.316 15.030 -35.539 1.00 67.38 793 LEU A C 1
ATOM 6363 O O . LEU A 1 793 ? 32.259 14.405 -35.500 1.00 67.38 793 LEU A O 1
ATOM 6367 N N . CYS A 1 794 ? 33.928 15.461 -34.431 1.00 64.50 794 CYS A N 1
ATOM 6368 C CA . CYS A 1 794 ? 33.499 15.110 -33.072 1.00 64.50 794 CYS A CA 1
ATOM 6369 C C . CYS A 1 794 ? 32.062 15.556 -32.763 1.00 64.50 794 CYS A C 1
ATOM 6371 O O . CYS A 1 794 ? 31.377 14.937 -31.946 1.00 64.50 794 CYS A O 1
ATOM 6373 N N . ARG A 1 795 ? 31.597 16.630 -33.415 1.00 67.38 795 ARG A N 1
ATOM 6374 C CA . ARG A 1 795 ? 30.247 17.159 -33.239 1.00 67.38 795 ARG A CA 1
ATOM 6375 C C . ARG A 1 795 ? 29.261 16.469 -34.170 1.00 67.38 795 ARG A C 1
ATOM 6377 O O . ARG A 1 795 ? 28.311 15.857 -33.685 1.00 67.38 795 ARG A O 1
ATOM 6384 N N . ASP A 1 796 ? 29.505 16.520 -35.477 1.00 68.00 796 ASP A N 1
ATOM 6385 C CA . ASP A 1 796 ? 28.536 16.025 -36.460 1.00 68.00 796 ASP A CA 1
ATOM 6386 C C . ASP A 1 796 ? 28.396 14.497 -36.417 1.00 68.00 796 ASP A C 1
ATOM 6388 O O . ASP A 1 796 ? 27.293 13.970 -36.536 1.00 68.00 796 ASP A O 1
ATOM 6392 N N . PHE A 1 797 ? 29.475 13.770 -36.105 1.00 66.25 797 PHE A N 1
ATOM 6393 C CA . PHE A 1 797 ? 29.403 12.323 -35.901 1.00 66.25 797 PHE A CA 1
ATOM 6394 C C . PHE A 1 797 ? 28.734 11.932 -34.573 1.00 66.25 797 PHE A C 1
ATOM 6396 O O . PHE A 1 797 ? 28.138 10.862 -34.482 1.00 66.25 797 PHE A O 1
ATOM 6403 N N . SER A 1 798 ? 28.766 12.790 -33.546 1.00 62.81 798 SER A N 1
ATOM 6404 C CA . SER A 1 798 ? 28.015 12.574 -32.297 1.00 62.81 798 SER A CA 1
ATOM 6405 C C . SER A 1 798 ? 26.515 12.831 -32.493 1.00 62.81 798 SER A C 1
ATOM 6407 O O . SER A 1 798 ? 25.683 12.083 -31.969 1.00 62.81 798 SER A O 1
ATOM 6409 N N . GLU A 1 799 ? 26.166 13.840 -33.299 1.00 66.19 799 GLU A N 1
ATOM 6410 C CA . GLU A 1 799 ? 24.794 14.109 -33.741 1.00 66.19 799 GLU A CA 1
ATOM 6411 C C . GLU A 1 799 ? 24.283 12.954 -34.642 1.00 66.19 799 GLU A C 1
ATOM 6413 O O . GLU A 1 799 ? 23.242 12.367 -34.333 1.00 66.19 799 GLU A O 1
ATOM 6418 N N . LEU A 1 800 ? 25.064 12.497 -35.635 1.00 65.69 800 LEU A N 1
ATOM 6419 C CA . LEU A 1 800 ? 24.725 11.336 -36.477 1.00 65.69 800 LEU A CA 1
ATOM 6420 C C . LEU A 1 800 ? 24.648 10.020 -35.690 1.00 65.69 800 LEU A C 1
ATOM 6422 O O . LEU A 1 800 ? 23.744 9.229 -35.936 1.00 65.69 800 LEU A O 1
ATOM 6426 N N . LEU A 1 801 ? 25.549 9.746 -34.740 1.00 60.31 801 LEU A N 1
ATOM 6427 C CA . LEU A 1 801 ? 25.460 8.540 -33.902 1.00 60.31 801 LEU A CA 1
ATOM 6428 C C . LEU A 1 801 ? 24.207 8.538 -33.030 1.00 60.31 801 LEU A C 1
ATOM 6430 O O . LEU A 1 801 ? 23.650 7.472 -32.753 1.00 60.31 801 LEU A O 1
ATOM 6434 N N . HIS A 1 802 ? 23.759 9.715 -32.590 1.00 61.38 802 HIS A N 1
ATOM 6435 C CA . HIS A 1 802 ? 22.489 9.829 -31.894 1.00 61.38 802 HIS A CA 1
ATOM 6436 C C . HIS A 1 802 ? 21.321 9.539 -32.845 1.00 61.38 802 HIS A C 1
ATOM 6438 O O . HIS A 1 802 ? 20.446 8.753 -32.482 1.00 61.38 802 HIS A O 1
ATOM 6444 N N . GLU A 1 803 ? 21.353 10.081 -34.067 1.00 61.97 803 GLU A N 1
ATOM 6445 C CA . GLU A 1 803 ? 20.337 9.869 -35.103 1.00 61.97 803 GLU A CA 1
ATOM 6446 C C . GLU A 1 803 ? 20.282 8.409 -35.600 1.00 61.97 803 GLU A C 1
ATOM 6448 O O . GLU A 1 803 ? 19.207 7.818 -35.651 1.00 61.97 803 GLU A O 1
ATOM 6453 N N . GLU A 1 804 ? 21.414 7.773 -35.913 1.00 56.94 804 GLU A N 1
ATOM 6454 C CA . GLU A 1 804 ? 21.473 6.375 -36.365 1.00 56.94 804 GLU A CA 1
ATOM 6455 C C . GLU A 1 804 ? 21.181 5.384 -35.235 1.00 56.94 804 GLU A C 1
ATOM 6457 O O . GLU A 1 804 ? 20.528 4.373 -35.498 1.00 56.94 804 GLU A O 1
ATOM 6462 N N . LEU A 1 805 ? 21.535 5.662 -33.968 1.00 57.72 805 LEU A N 1
ATOM 6463 C CA . LEU A 1 805 ? 20.993 4.856 -32.867 1.00 57.72 805 LEU A CA 1
ATOM 6464 C C . LEU A 1 805 ? 19.486 5.091 -32.713 1.00 57.72 805 LEU A C 1
ATOM 6466 O O . LEU A 1 805 ? 18.753 4.132 -32.479 1.00 57.72 805 LEU A O 1
ATOM 6470 N N . GLN A 1 806 ? 18.995 6.324 -32.861 1.00 54.38 806 GLN A N 1
ATOM 6471 C CA . GLN A 1 806 ? 17.563 6.615 -32.793 1.00 54.38 806 GLN A CA 1
ATOM 6472 C C . GLN A 1 806 ? 16.803 5.892 -33.915 1.00 54.38 806 GLN A C 1
ATOM 6474 O O . GLN A 1 806 ? 15.773 5.289 -33.631 1.00 54.38 806 GLN A O 1
ATOM 6479 N N . LYS A 1 807 ? 17.341 5.835 -35.140 1.00 57.00 807 LYS A N 1
ATOM 6480 C CA . LYS A 1 807 ? 16.814 5.063 -36.281 1.00 57.00 807 LYS A CA 1
ATOM 6481 C C . LYS A 1 807 ? 16.946 3.549 -36.094 1.00 57.00 807 LYS A C 1
ATOM 6483 O O . LYS A 1 807 ? 16.009 2.810 -36.399 1.00 57.00 807 LYS A O 1
ATOM 6488 N N . LEU A 1 808 ? 18.076 3.053 -35.583 1.00 52.72 808 LEU A N 1
ATOM 6489 C CA . LEU A 1 808 ? 18.265 1.629 -35.279 1.00 52.72 808 LEU A CA 1
ATOM 6490 C C . LEU A 1 808 ? 17.276 1.172 -34.209 1.00 52.72 808 LEU A C 1
ATOM 6492 O O . LEU A 1 808 ? 16.594 0.163 -34.387 1.00 52.72 808 LEU A O 1
ATOM 6496 N N . THR A 1 809 ? 17.152 1.969 -33.147 1.00 47.41 809 THR A N 1
ATOM 6497 C CA . THR A 1 809 ? 16.115 1.833 -32.127 1.00 47.41 809 THR A CA 1
ATOM 6498 C C . THR A 1 809 ? 14.758 1.848 -32.813 1.00 47.41 809 THR A C 1
ATOM 6500 O O . THR A 1 809 ? 14.057 0.857 -32.700 1.00 47.41 809 THR A O 1
ATOM 6503 N N . PHE A 1 810 ? 14.425 2.858 -33.624 1.00 43.97 810 PHE A N 1
ATOM 6504 C CA . PHE A 1 810 ? 13.149 2.954 -34.342 1.00 43.97 810 PHE A CA 1
ATOM 6505 C C . PHE A 1 810 ? 12.824 1.703 -35.173 1.00 43.97 810 PHE A C 1
ATOM 6507 O O . PHE A 1 810 ? 11.676 1.278 -35.171 1.00 43.97 810 PHE A O 1
ATOM 6514 N N . LYS A 1 811 ? 13.798 1.054 -35.832 1.00 50.19 811 LYS A N 1
ATOM 6515 C CA . LYS A 1 811 ? 13.516 -0.171 -36.606 1.00 50.19 811 LYS A CA 1
ATOM 6516 C C . LYS A 1 811 ? 13.463 -1.460 -35.790 1.00 50.19 811 LYS A C 1
ATOM 6518 O O . LYS A 1 811 ? 12.768 -2.384 -36.196 1.00 50.19 811 LYS A O 1
ATOM 6523 N N . ILE A 1 812 ? 14.179 -1.541 -34.669 1.00 48.56 812 ILE A N 1
ATOM 6524 C CA . ILE A 1 812 ? 13.916 -2.579 -33.657 1.00 48.56 812 ILE A CA 1
ATOM 6525 C C . ILE A 1 812 ? 12.508 -2.344 -33.072 1.00 48.56 812 ILE A C 1
ATOM 6527 O O . ILE A 1 812 ? 11.754 -3.285 -32.866 1.00 48.56 812 ILE A O 1
ATOM 6531 N N . CYS A 1 813 ? 12.135 -1.075 -32.899 1.00 46.03 813 CYS A N 1
ATOM 6532 C CA . CYS A 1 813 ? 10.873 -0.577 -32.360 1.00 46.03 813 CYS A CA 1
ATOM 6533 C C . CYS A 1 813 ? 9.809 -0.312 -33.438 1.00 46.03 813 CYS A C 1
ATOM 6535 O O . CYS A 1 813 ? 8.916 0.496 -33.196 1.00 46.03 813 CYS A O 1
ATOM 6537 N N . LEU A 1 814 ? 9.844 -0.967 -34.608 1.00 43.81 814 LEU A N 1
ATOM 6538 C CA . LEU A 1 814 ? 8.773 -0.817 -35.608 1.00 43.81 814 LEU A CA 1
ATOM 6539 C C . LEU A 1 814 ? 7.525 -1.672 -35.279 1.00 43.81 814 LEU A C 1
ATOM 6541 O O . LEU A 1 814 ? 6.725 -1.968 -36.157 1.00 43.81 814 LEU A O 1
ATOM 6545 N N . GLY A 1 815 ? 7.341 -1.975 -33.985 1.00 35.31 815 GLY A N 1
ATOM 6546 C CA . GLY A 1 815 ? 6.056 -1.975 -33.259 1.00 35.31 815 GLY A CA 1
ATOM 6547 C C . GLY A 1 815 ? 5.679 -0.580 -32.712 1.00 35.31 815 GLY A C 1
ATOM 6548 O O . GLY A 1 815 ? 5.093 -0.447 -31.645 1.00 35.31 815 GLY A O 1
ATOM 6549 N N . PHE A 1 816 ? 6.077 0.455 -33.452 1.00 34.12 816 PHE A N 1
ATOM 6550 C CA . PHE A 1 816 ? 5.799 1.885 -33.316 1.00 34.12 816 PHE A CA 1
ATOM 6551 C C . PHE A 1 816 ? 6.271 2.694 -32.080 1.00 34.12 816 PHE A C 1
ATOM 6553 O O . PHE A 1 816 ? 5.995 2.421 -30.910 1.00 34.12 816 PHE A O 1
ATOM 6560 N N . LEU A 1 817 ? 6.840 3.864 -32.412 1.00 30.95 817 LEU A N 1
ATOM 6561 C CA . LEU A 1 817 ? 7.129 5.020 -31.553 1.00 30.95 817 LEU A CA 1
ATOM 6562 C C . LEU A 1 817 ? 8.180 4.839 -30.437 1.00 30.95 817 LEU A C 1
ATOM 6564 O O . LEU A 1 817 ? 8.441 3.757 -29.919 1.00 30.95 817 LEU A O 1
ATOM 6568 N N . ASP A 1 818 ? 8.721 5.979 -30.006 1.00 37.22 818 ASP A N 1
ATOM 6569 C CA . ASP A 1 818 ? 9.757 6.156 -28.977 1.00 37.22 818 ASP A CA 1
ATOM 6570 C C . ASP A 1 818 ? 9.601 5.264 -27.713 1.00 37.22 818 ASP A C 1
ATOM 6572 O O . ASP A 1 818 ? 8.495 5.119 -27.185 1.00 37.22 818 ASP A O 1
ATOM 6576 N N . LYS A 1 819 ? 10.733 4.742 -27.203 1.00 39.53 819 LYS A N 1
ATOM 6577 C CA . LYS A 1 819 ? 10.920 3.936 -25.964 1.00 39.53 819 LYS A CA 1
ATOM 6578 C C . LYS A 1 819 ? 10.490 2.449 -25.946 1.00 39.53 819 LYS A C 1
ATOM 6580 O O . LYS A 1 819 ? 9.865 2.023 -24.974 1.00 39.53 819 LYS A O 1
ATOM 6585 N N . CYS A 1 820 ? 10.973 1.607 -26.868 1.00 38.81 820 CYS A N 1
ATOM 6586 C CA . CYS A 1 820 ? 11.394 0.250 -26.444 1.00 38.81 820 CYS A CA 1
ATOM 6587 C C . CYS A 1 820 ? 12.899 0.252 -26.135 1.00 38.81 820 CYS A C 1
ATOM 6589 O O . CYS A 1 820 ? 13.613 1.187 -26.501 1.00 38.81 820 CYS A O 1
ATOM 6591 N N . ARG A 1 821 ? 13.379 -0.733 -25.366 1.00 53.81 821 ARG A N 1
ATOM 6592 C CA . ARG A 1 821 ? 14.700 -0.661 -24.719 1.00 53.81 821 ARG A CA 1
ATOM 6593 C C . ARG A 1 821 ? 15.689 -1.647 -25.329 1.00 53.81 821 ARG A C 1
ATOM 6595 O O . ARG A 1 821 ? 15.367 -2.809 -25.550 1.00 53.81 821 ARG A O 1
ATOM 6602 N N . LEU A 1 822 ? 16.908 -1.164 -25.550 1.00 69.75 822 LEU A N 1
ATOM 6603 C CA . LEU A 1 822 ? 18.072 -1.987 -25.870 1.00 69.75 822 LEU A CA 1
ATOM 6604 C C . LEU A 1 822 ? 18.334 -3.009 -24.746 1.00 69.75 822 LEU A C 1
ATOM 6606 O O . LEU A 1 822 ? 17.945 -2.782 -23.596 1.00 69.75 822 LEU A O 1
ATOM 6610 N N . SER A 1 823 ? 19.030 -4.112 -25.050 1.00 82.62 823 SER A N 1
ATOM 6611 C CA . SER A 1 823 ? 19.543 -4.987 -23.986 1.00 82.62 823 SER A CA 1
ATOM 6612 C C . SER A 1 823 ? 20.516 -4.210 -23.098 1.00 82.62 823 SER A C 1
ATOM 6614 O O . SER A 1 823 ? 21.166 -3.274 -23.564 1.00 82.62 823 SER A O 1
ATOM 6616 N N . VAL A 1 824 ? 20.660 -4.596 -21.827 1.00 87.81 824 VAL A N 1
ATOM 6617 C CA . VAL A 1 824 ? 21.531 -3.857 -20.885 1.00 87.81 824 VAL A CA 1
ATOM 6618 C C . VAL A 1 824 ? 22.975 -3.775 -21.406 1.00 87.81 824 VAL A C 1
ATOM 6620 O O . VAL A 1 824 ? 23.616 -2.732 -21.303 1.00 87.81 824 VAL A O 1
ATOM 6623 N N . SER A 1 825 ? 23.441 -4.841 -22.061 1.00 90.81 825 SER A N 1
ATOM 6624 C CA . SER A 1 825 ? 24.710 -4.887 -22.793 1.00 90.81 825 SER A CA 1
ATOM 6625 C C . SER A 1 825 ? 24.817 -3.822 -23.898 1.00 90.81 825 SER A C 1
ATOM 6627 O O . SER A 1 825 ? 25.772 -3.052 -23.905 1.00 90.81 825 SER A O 1
ATOM 6629 N N . MET A 1 826 ? 23.826 -3.727 -24.794 1.00 87.75 826 MET A N 1
ATOM 6630 C CA . MET A 1 826 ? 23.761 -2.728 -25.871 1.00 87.75 826 MET A CA 1
ATOM 6631 C C . MET A 1 826 ? 23.668 -1.292 -25.326 1.00 87.75 826 MET A C 1
ATOM 6633 O O . MET A 1 826 ? 24.341 -0.400 -25.837 1.00 87.75 826 MET A O 1
ATOM 6637 N N . GLU A 1 827 ? 22.848 -1.066 -24.291 1.00 84.12 827 GLU A N 1
ATOM 6638 C CA . GLU A 1 827 ? 22.659 0.245 -23.647 1.00 84.12 827 GLU A CA 1
ATOM 6639 C C . GLU A 1 827 ? 23.991 0.764 -23.072 1.00 84.12 827 GLU A C 1
ATOM 6641 O O . GLU A 1 827 ? 24.370 1.919 -23.285 1.00 84.12 827 GLU A O 1
ATOM 6646 N N . ASN A 1 828 ? 24.740 -0.116 -22.400 1.00 88.31 828 ASN A N 1
ATOM 6647 C CA . ASN A 1 828 ? 26.044 0.196 -21.820 1.00 88.31 828 ASN A CA 1
ATOM 6648 C C . ASN A 1 828 ? 27.150 0.343 -22.878 1.00 88.31 828 ASN A C 1
ATOM 6650 O O . ASN A 1 828 ? 27.957 1.268 -22.780 1.00 88.31 828 ASN A O 1
ATOM 6654 N N . ALA A 1 829 ? 27.178 -0.521 -23.898 1.00 87.56 829 ALA A N 1
ATOM 6655 C CA . ALA A 1 829 ? 28.146 -0.447 -24.992 1.00 87.56 829 ALA A CA 1
ATOM 6656 C C . ALA A 1 829 ? 27.999 0.851 -25.802 1.00 87.56 829 ALA A C 1
ATOM 6658 O O . ALA A 1 829 ? 28.993 1.532 -26.059 1.00 87.56 829 ALA A O 1
ATOM 6659 N N . PHE A 1 830 ? 26.764 1.255 -26.128 1.00 83.62 830 PHE A N 1
ATOM 6660 C CA . PHE A 1 830 ? 26.521 2.538 -26.788 1.00 83.62 830 PHE A CA 1
ATOM 6661 C C . PHE A 1 830 ? 26.907 3.728 -25.901 1.00 83.62 830 PHE A C 1
ATOM 6663 O O . PHE A 1 830 ? 27.571 4.647 -26.377 1.00 83.62 830 PHE A O 1
ATOM 6670 N N . ARG A 1 831 ? 26.537 3.716 -24.609 1.00 82.44 831 ARG A N 1
ATOM 6671 C CA . ARG A 1 831 ? 26.909 4.788 -23.665 1.00 82.44 831 ARG A CA 1
ATOM 6672 C C . ARG A 1 831 ? 28.428 4.982 -23.608 1.00 82.44 831 ARG A C 1
ATOM 6674 O O . ARG A 1 831 ? 28.892 6.119 -23.603 1.00 82.44 831 ARG A O 1
ATOM 6681 N N . HIS A 1 832 ? 29.182 3.884 -23.612 1.00 85.62 832 HIS A N 1
ATOM 6682 C CA . HIS A 1 832 ? 30.641 3.903 -23.619 1.00 85.62 832 HIS A CA 1
ATOM 6683 C C . HIS A 1 832 ? 31.221 4.457 -24.932 1.00 85.62 832 HIS A C 1
ATOM 6685 O O . HIS A 1 832 ? 32.057 5.358 -24.880 1.00 85.62 832 HIS A O 1
ATOM 6691 N N . LEU A 1 833 ? 30.741 4.004 -26.101 1.00 83.31 833 LEU A N 1
ATOM 6692 C CA . LEU A 1 833 ? 31.203 4.545 -27.387 1.00 83.31 833 LEU A CA 1
ATOM 6693 C C . LEU A 1 833 ? 30.877 6.040 -27.524 1.00 83.31 833 LEU A C 1
ATOM 6695 O O . LEU A 1 833 ? 31.749 6.818 -27.900 1.00 83.31 833 LEU A O 1
ATOM 6699 N N . ARG A 1 834 ? 29.655 6.462 -27.166 1.00 79.06 834 ARG A N 1
ATOM 6700 C CA . ARG A 1 834 ? 29.253 7.876 -27.208 1.00 79.06 834 ARG A CA 1
ATOM 6701 C C . ARG A 1 834 ? 30.148 8.742 -26.320 1.00 79.06 834 ARG A C 1
ATOM 6703 O O . ARG A 1 834 ? 30.536 9.823 -26.747 1.00 79.06 834 ARG A O 1
ATOM 6710 N N . TRP A 1 835 ? 30.509 8.263 -25.126 1.00 82.06 835 TRP A N 1
ATOM 6711 C CA . TRP A 1 835 ? 31.456 8.967 -24.259 1.00 82.06 835 TRP A CA 1
ATOM 6712 C C . TRP A 1 835 ? 32.825 9.131 -24.930 1.00 82.06 835 TRP A C 1
ATOM 6714 O O . TRP A 1 835 ? 33.356 10.237 -24.927 1.00 82.06 835 TRP A O 1
ATOM 6724 N N . HIS A 1 836 ? 33.363 8.088 -25.573 1.00 83.00 836 HIS A N 1
ATOM 6725 C CA . HIS A 1 836 ? 34.619 8.207 -26.322 1.00 83.00 836 HIS A CA 1
ATOM 6726 C C . HIS A 1 836 ? 34.521 9.213 -27.479 1.00 83.00 836 HIS A C 1
ATOM 6728 O O . HIS A 1 836 ? 35.388 10.072 -27.585 1.00 83.00 836 HIS A O 1
ATOM 6734 N N . VAL A 1 837 ? 33.445 9.190 -28.274 1.00 79.06 837 VAL A N 1
ATOM 6735 C CA . VAL A 1 837 ? 33.213 10.154 -29.373 1.00 79.06 837 VAL A CA 1
ATOM 6736 C C . VAL A 1 837 ? 33.161 11.600 -28.869 1.00 79.06 837 VAL A C 1
ATOM 6738 O O . VAL A 1 837 ? 33.723 12.490 -29.498 1.00 79.06 837 VAL A O 1
ATOM 6741 N N . THR A 1 838 ? 32.543 11.846 -27.709 1.00 77.94 838 THR A N 1
ATOM 6742 C CA . THR A 1 838 ? 32.505 13.181 -27.079 1.00 77.94 838 THR A CA 1
ATOM 6743 C C . THR A 1 838 ? 33.870 13.649 -26.543 1.00 77.94 838 THR A C 1
ATOM 6745 O O . THR A 1 838 ? 34.029 14.836 -26.279 1.00 77.94 838 THR A O 1
ATOM 6748 N N . ASN A 1 839 ? 34.853 12.752 -26.397 1.00 79.75 839 ASN A N 1
ATOM 6749 C CA . ASN A 1 839 ? 36.196 13.053 -25.882 1.00 79.75 839 ASN A CA 1
ATOM 6750 C C . ASN A 1 839 ? 37.319 12.858 -26.928 1.00 79.75 839 ASN A C 1
ATOM 6752 O O . ASN A 1 839 ? 38.491 12.844 -26.556 1.00 79.75 839 ASN A O 1
ATOM 6756 N N . VAL A 1 840 ? 36.991 12.721 -28.220 1.00 80.06 840 VAL A N 1
ATOM 6757 C CA . VAL A 1 840 ? 37.985 12.807 -29.308 1.00 80.06 840 VAL A CA 1
ATOM 6758 C C . VAL A 1 840 ? 38.529 14.238 -29.372 1.00 80.06 840 VAL A C 1
ATOM 6760 O O . VAL A 1 840 ? 37.758 15.198 -29.292 1.00 80.06 840 VAL A O 1
ATOM 6763 N N . GLU A 1 841 ? 39.848 14.396 -29.516 1.00 74.56 841 GLU A N 1
ATOM 6764 C CA . GLU A 1 841 ? 40.480 15.719 -29.531 1.00 74.56 841 GLU A CA 1
ATOM 6765 C C . GLU A 1 841 ? 39.949 16.589 -30.692 1.00 74.56 841 GLU A C 1
ATOM 6767 O O . GLU A 1 841 ? 39.952 16.128 -31.834 1.00 74.56 841 GLU A O 1
ATOM 6772 N N . PRO A 1 842 ? 39.537 17.856 -30.456 1.00 67.12 842 PRO A N 1
ATOM 6773 C CA . PRO A 1 842 ? 38.886 18.686 -31.481 1.00 67.12 842 PRO A CA 1
ATOM 6774 C C . PRO A 1 842 ? 39.697 18.936 -32.760 1.00 67.12 842 PRO A C 1
ATOM 6776 O O . PRO A 1 842 ? 39.115 19.266 -33.787 1.00 67.12 842 PRO A O 1
ATOM 6779 N N . ASN A 1 843 ? 41.023 18.781 -32.701 1.00 67.62 843 ASN A N 1
ATOM 6780 C CA . ASN A 1 843 ? 41.939 19.015 -33.820 1.00 67.62 843 ASN A CA 1
ATOM 6781 C C . ASN A 1 843 ? 42.482 17.708 -34.441 1.00 67.62 843 ASN A C 1
ATOM 6783 O O . ASN A 1 843 ? 43.405 17.766 -35.256 1.00 67.62 843 ASN A O 1
ATOM 6787 N N . ALA A 1 844 ? 41.974 16.536 -34.039 1.00 73.06 844 ALA A N 1
ATOM 6788 C CA . ALA A 1 844 ? 42.444 15.252 -34.554 1.00 73.06 844 ALA A CA 1
ATOM 6789 C C . ALA A 1 844 ? 42.080 15.077 -36.047 1.00 73.06 844 ALA A C 1
ATOM 6791 O O . ALA A 1 844 ? 40.927 15.313 -36.422 1.00 73.06 844 ALA A O 1
ATOM 6792 N N . PRO A 1 845 ? 43.008 14.622 -36.912 1.00 79.25 845 PRO A N 1
ATOM 6793 C CA . PRO A 1 845 ? 42.685 14.269 -38.292 1.00 79.25 845 PRO A CA 1
ATOM 6794 C C . PRO A 1 845 ? 41.595 13.191 -38.358 1.00 79.25 845 PRO A C 1
ATOM 6796 O O . PRO A 1 845 ? 41.662 12.201 -37.629 1.00 79.25 845 PRO A O 1
ATOM 6799 N N . GLU A 1 846 ? 40.629 13.325 -39.275 1.00 76.38 846 GLU A N 1
ATOM 6800 C CA . GLU A 1 846 ? 39.513 12.369 -39.404 1.00 76.38 846 GLU A CA 1
ATOM 6801 C C . GLU A 1 846 ? 39.949 10.887 -39.464 1.00 76.38 846 GLU A C 1
ATOM 6803 O O . GLU A 1 846 ? 39.335 10.077 -38.765 1.00 76.38 846 GLU A O 1
ATOM 6808 N N . PRO A 1 847 ? 40.999 10.492 -40.220 1.00 82.38 847 PRO A N 1
ATOM 6809 C CA . PRO A 1 847 ? 41.456 9.102 -40.235 1.00 82.38 847 PRO A CA 1
ATOM 6810 C C . PRO A 1 847 ? 41.943 8.611 -38.866 1.00 82.38 847 PRO A C 1
ATOM 6812 O O . PRO A 1 847 ? 41.662 7.479 -38.488 1.00 82.38 847 PRO A O 1
ATOM 6815 N N . GLU A 1 848 ? 42.634 9.463 -38.105 1.00 84.44 848 GLU A N 1
ATOM 6816 C CA . GLU A 1 848 ? 43.178 9.123 -36.788 1.00 84.44 848 GLU A CA 1
ATOM 6817 C C . GLU A 1 848 ? 42.061 8.998 -35.743 1.00 84.44 848 GLU A C 1
ATOM 6819 O O . GLU A 1 848 ? 42.000 8.016 -35.004 1.00 84.44 848 GLU A O 1
ATOM 6824 N N . ALA A 1 849 ? 41.115 9.939 -35.744 1.00 80.62 849 ALA A N 1
ATOM 6825 C CA . ALA A 1 849 ? 39.925 9.879 -34.903 1.00 80.62 849 ALA A CA 1
ATOM 6826 C C . ALA A 1 849 ? 39.066 8.629 -35.189 1.00 80.62 849 ALA A C 1
ATOM 6828 O O . ALA A 1 849 ? 38.578 7.982 -34.259 1.00 80.62 849 ALA A O 1
ATOM 6829 N N . LYS A 1 850 ? 38.916 8.240 -36.464 1.00 83.19 850 LYS A N 1
ATOM 6830 C CA . LYS A 1 850 ? 38.249 6.984 -36.846 1.00 83.19 850 LYS A CA 1
ATOM 6831 C C . LYS A 1 850 ? 39.007 5.757 -36.337 1.00 83.19 850 LYS A C 1
ATOM 6833 O O . LYS A 1 850 ? 38.384 4.893 -35.724 1.00 83.19 850 LYS A O 1
ATOM 6838 N N . GLU A 1 851 ? 40.325 5.693 -36.533 1.00 88.94 851 GLU A N 1
ATOM 6839 C CA . GLU A 1 851 ? 41.179 4.598 -36.045 1.00 88.94 851 GLU A CA 1
ATOM 6840 C C . GLU A 1 851 ? 41.031 4.413 -34.521 1.00 88.94 851 GLU A C 1
ATOM 6842 O O . GLU A 1 851 ? 40.760 3.306 -34.049 1.00 88.94 851 GLU A O 1
ATOM 6847 N N . GLN A 1 852 ? 41.082 5.510 -33.752 1.00 86.38 852 GLN A N 1
ATOM 6848 C CA . GLN A 1 852 ? 40.872 5.504 -32.297 1.00 86.38 852 GLN A CA 1
ATOM 6849 C C . GLN A 1 852 ? 39.494 4.932 -31.905 1.00 86.38 852 GLN A C 1
ATOM 6851 O O . GLN A 1 852 ? 39.401 4.079 -31.018 1.00 86.38 852 GLN A O 1
ATOM 6856 N N . LEU A 1 853 ? 38.412 5.348 -32.574 1.00 84.62 853 LEU A N 1
ATOM 6857 C CA . LEU A 1 853 ? 37.053 4.865 -32.282 1.00 84.62 853 LEU A CA 1
ATOM 6858 C C . LEU A 1 853 ? 36.846 3.388 -32.665 1.00 84.62 853 LEU A C 1
ATOM 6860 O O . LEU A 1 853 ? 36.179 2.645 -31.939 1.00 84.62 853 LEU A O 1
ATOM 6864 N N . LEU A 1 854 ? 37.460 2.933 -33.759 1.00 90.25 854 LEU A N 1
ATOM 6865 C CA . LEU A 1 854 ? 37.477 1.521 -34.158 1.00 90.25 854 LEU A CA 1
ATOM 6866 C C . LEU A 1 854 ? 38.265 0.658 -33.160 1.00 90.25 854 LEU A C 1
ATOM 6868 O O . LEU A 1 854 ? 37.851 -0.464 -32.837 1.00 90.25 854 LEU A O 1
ATOM 6872 N N . GLN A 1 855 ? 39.356 1.195 -32.609 1.00 92.69 855 GLN A N 1
ATOM 6873 C CA . GLN A 1 855 ? 40.129 0.541 -31.558 1.00 92.69 855 GLN A CA 1
ATOM 6874 C C . GLN A 1 855 ? 39.332 0.440 -30.246 1.00 92.69 855 GLN A C 1
ATOM 6876 O O . GLN A 1 855 ? 39.345 -0.616 -29.613 1.00 92.69 855 GLN A O 1
ATOM 6881 N N . VAL A 1 856 ? 38.568 1.476 -29.866 1.00 90.56 856 VAL A N 1
ATOM 6882 C CA . VAL A 1 856 ? 37.647 1.438 -28.708 1.00 90.56 856 VAL A CA 1
ATOM 6883 C C . VAL A 1 856 ? 36.620 0.307 -28.845 1.00 90.56 856 VAL A C 1
ATOM 6885 O O . VAL A 1 856 ? 36.448 -0.474 -27.906 1.00 90.56 856 VAL A O 1
ATOM 6888 N N . ILE A 1 857 ? 35.985 0.156 -30.016 1.00 90.75 857 ILE A N 1
ATOM 6889 C CA . ILE A 1 857 ? 35.038 -0.945 -30.276 1.00 90.75 857 ILE A CA 1
ATOM 6890 C C . ILE A 1 857 ? 35.727 -2.312 -30.157 1.00 90.75 857 ILE A C 1
ATOM 6892 O O . ILE A 1 857 ? 35.233 -3.203 -29.456 1.00 90.75 857 ILE A O 1
ATOM 6896 N N . SER A 1 858 ? 36.886 -2.466 -30.800 1.00 94.94 858 SER A N 1
ATOM 6897 C CA . SER A 1 858 ? 37.654 -3.719 -30.820 1.00 94.94 858 SER A CA 1
ATOM 6898 C C . SER A 1 858 ? 38.107 -4.140 -29.417 1.00 94.94 858 SER A C 1
ATOM 6900 O O . SER A 1 858 ? 37.974 -5.308 -29.032 1.00 94.94 858 SER A O 1
ATOM 6902 N N . ASN A 1 859 ? 38.567 -3.175 -28.616 1.00 94.12 859 ASN A N 1
ATOM 6903 C CA . ASN A 1 859 ? 38.943 -3.375 -27.220 1.00 94.12 859 ASN A CA 1
ATOM 6904 C C . ASN A 1 859 ? 37.725 -3.740 -26.359 1.00 94.12 859 ASN A C 1
ATOM 6906 O O . ASN A 1 859 ? 37.814 -4.659 -25.547 1.00 94.12 859 ASN A O 1
ATOM 6910 N N . TYR A 1 860 ? 36.568 -3.098 -26.556 1.00 93.56 860 TYR A N 1
ATOM 6911 C CA . TYR A 1 860 ? 35.362 -3.419 -25.787 1.00 93.56 860 TYR A CA 1
ATOM 6912 C C . TYR A 1 860 ? 34.911 -4.871 -25.999 1.00 93.56 860 TYR A C 1
ATOM 6914 O O . TYR A 1 860 ? 34.702 -5.590 -25.022 1.00 93.56 860 TYR A O 1
ATOM 6922 N N . ILE A 1 861 ? 34.823 -5.335 -27.253 1.00 94.69 861 ILE A N 1
ATOM 6923 C CA . ILE A 1 861 ? 34.468 -6.733 -27.561 1.00 94.69 861 ILE A CA 1
ATOM 6924 C C . ILE A 1 861 ? 35.503 -7.689 -26.948 1.00 94.69 861 ILE A C 1
ATOM 6926 O O . ILE A 1 861 ? 35.146 -8.655 -26.270 1.00 94.69 861 ILE A O 1
ATOM 6930 N N . THR A 1 862 ? 36.790 -7.398 -27.137 1.00 95.12 862 THR A N 1
ATOM 6931 C CA . THR A 1 862 ? 37.876 -8.269 -26.673 1.00 95.12 862 THR A CA 1
ATOM 6932 C C . THR A 1 862 ? 37.929 -8.365 -25.146 1.00 95.12 862 THR A C 1
ATOM 6934 O O . THR A 1 862 ? 38.091 -9.457 -24.606 1.00 95.12 862 THR A O 1
ATOM 6937 N N . GLU A 1 863 ? 37.780 -7.251 -24.427 1.00 92.88 863 GLU A N 1
ATOM 6938 C CA . GLU A 1 863 ? 38.031 -7.199 -22.982 1.00 92.88 863 GLU A CA 1
ATOM 6939 C C . GLU A 1 863 ? 36.780 -7.303 -22.112 1.00 92.88 863 GLU A C 1
ATOM 6941 O O . GLU A 1 863 ? 36.838 -7.907 -21.043 1.00 92.88 863 GLU A O 1
ATOM 6946 N N . LYS A 1 864 ? 35.654 -6.719 -22.541 1.00 93.12 864 LYS A N 1
ATOM 6947 C CA . LYS A 1 864 ? 34.401 -6.708 -21.764 1.00 93.12 864 LYS A CA 1
ATOM 6948 C C . LYS A 1 864 ? 33.490 -7.892 -22.074 1.00 93.12 864 LYS A C 1
ATOM 6950 O O . LYS A 1 864 ? 32.545 -8.125 -21.320 1.00 93.12 864 LYS A O 1
ATOM 6955 N N . ILE A 1 865 ? 33.771 -8.622 -23.156 1.00 94.69 865 ILE A N 1
ATOM 6956 C CA . ILE A 1 865 ? 33.034 -9.822 -23.560 1.00 94.69 865 ILE A CA 1
ATOM 6957 C C . ILE A 1 865 ? 33.984 -11.025 -23.579 1.00 94.69 865 ILE A C 1
ATOM 6959 O O . ILE A 1 865 ? 33.924 -11.837 -22.665 1.00 94.69 865 ILE A O 1
ATOM 6963 N N . ASN A 1 866 ? 34.918 -11.120 -24.531 1.00 95.19 866 ASN A N 1
ATOM 6964 C CA . ASN A 1 866 ? 35.669 -12.367 -24.761 1.00 95.19 866 ASN A CA 1
ATOM 6965 C C . ASN A 1 866 ? 36.566 -12.773 -23.568 1.00 95.19 866 ASN A C 1
ATOM 6967 O O . ASN A 1 866 ? 36.396 -13.856 -23.008 1.00 95.19 866 ASN A O 1
ATOM 6971 N N . LYS A 1 867 ? 37.468 -11.888 -23.108 1.00 94.75 867 LYS A N 1
ATOM 6972 C CA . LYS A 1 867 ? 38.299 -12.138 -21.908 1.00 94.75 867 LYS A CA 1
ATOM 6973 C C . LYS A 1 867 ? 37.456 -12.304 -20.632 1.00 94.75 867 LYS A C 1
ATOM 6975 O O . LYS A 1 867 ? 37.885 -12.982 -19.698 1.00 94.75 867 LYS A O 1
ATOM 6980 N N . ALA A 1 868 ? 36.274 -11.683 -20.573 1.00 95.38 868 ALA A N 1
ATOM 6981 C CA . ALA A 1 868 ? 35.374 -11.789 -19.428 1.00 95.38 868 ALA A CA 1
ATOM 6982 C C . ALA A 1 868 ? 34.711 -13.175 -19.363 1.00 95.38 868 ALA A C 1
ATOM 6984 O O . ALA A 1 868 ? 34.777 -13.821 -18.317 1.00 95.38 868 ALA A O 1
ATOM 6985 N N . ASP A 1 869 ? 34.171 -13.662 -20.485 1.00 95.38 869 ASP A N 1
ATOM 6986 C CA . ASP A 1 869 ? 33.637 -15.020 -20.646 1.00 95.38 869 ASP A CA 1
ATOM 6987 C C . ASP A 1 869 ? 34.702 -16.076 -20.280 1.00 95.38 869 ASP A C 1
ATOM 6989 O O . ASP A 1 869 ? 34.434 -16.982 -19.487 1.00 95.38 869 ASP A O 1
ATOM 6993 N N . GLU A 1 870 ? 35.945 -15.923 -20.760 1.00 95.19 870 GLU A N 1
ATOM 6994 C CA . GLU A 1 870 ? 37.061 -16.819 -20.418 1.00 95.19 870 GLU A CA 1
ATOM 6995 C C . GLU A 1 870 ? 37.358 -16.864 -18.909 1.00 95.19 870 GLU A C 1
ATOM 6997 O O . GLU A 1 870 ? 37.495 -17.953 -18.334 1.00 95.19 870 GLU A O 1
ATOM 7002 N N . ALA A 1 871 ? 37.442 -15.696 -18.261 1.00 96.38 871 ALA A N 1
ATOM 7003 C CA . ALA A 1 871 ? 37.734 -15.570 -16.834 1.00 96.38 871 ALA A CA 1
ATOM 7004 C C . ALA A 1 871 ? 36.583 -16.077 -15.946 1.00 96.38 871 ALA A C 1
ATOM 7006 O O . ALA A 1 871 ? 36.833 -16.687 -14.901 1.00 96.38 871 ALA A O 1
ATOM 7007 N N . ILE A 1 872 ? 35.332 -15.866 -16.365 1.00 97.38 872 ILE A N 1
ATOM 7008 C CA . ILE A 1 872 ? 34.139 -16.422 -15.714 1.00 97.38 872 ILE A CA 1
ATOM 7009 C C . ILE A 1 872 ? 34.141 -17.947 -15.839 1.00 97.38 872 ILE A C 1
ATOM 7011 O O . ILE A 1 872 ? 33.949 -18.632 -14.834 1.00 97.38 872 ILE A O 1
ATOM 7015 N N . CYS A 1 873 ? 34.437 -18.485 -17.028 1.00 96.44 873 CYS A N 1
ATOM 7016 C CA . CYS A 1 873 ? 34.539 -19.927 -17.239 1.00 96.44 873 CYS A CA 1
ATOM 7017 C C . CYS A 1 873 ? 35.576 -20.574 -16.316 1.00 96.44 873 CYS A C 1
ATOM 7019 O O . CYS A 1 873 ? 35.269 -21.576 -15.678 1.00 96.44 873 CYS A O 1
ATOM 7021 N N . LEU A 1 874 ? 36.780 -20.000 -16.195 1.00 94.44 874 LEU A N 1
ATOM 7022 C CA . LEU A 1 874 ? 37.822 -20.542 -15.311 1.00 94.44 874 LEU A CA 1
ATOM 7023 C C . LEU A 1 874 ? 37.360 -20.608 -13.844 1.00 94.44 874 LEU A C 1
ATOM 7025 O O . LEU A 1 874 ? 37.509 -21.647 -13.206 1.00 94.44 874 LEU A O 1
ATOM 7029 N N . LYS A 1 875 ? 36.719 -19.549 -13.334 1.00 94.88 875 LYS A N 1
ATOM 7030 C CA . LYS A 1 875 ? 36.199 -19.503 -11.952 1.00 94.88 875 LYS A CA 1
ATOM 7031 C C . LYS A 1 875 ? 34.976 -20.396 -11.732 1.00 94.88 875 LYS A C 1
ATOM 7033 O O . LYS A 1 875 ? 34.712 -20.793 -10.599 1.00 94.88 875 LYS A O 1
ATOM 7038 N N . ALA A 1 876 ? 34.228 -20.712 -12.788 1.00 94.94 876 ALA A N 1
ATOM 7039 C CA . ALA A 1 876 ? 33.103 -21.640 -12.732 1.00 94.94 876 ALA A CA 1
ATOM 7040 C C . ALA A 1 876 ? 33.558 -23.105 -12.604 1.00 94.94 876 ALA A C 1
ATOM 7042 O O . ALA A 1 876 ? 32.930 -23.867 -11.871 1.00 94.94 876 ALA A O 1
ATOM 7043 N N . LEU A 1 877 ? 34.673 -23.487 -13.246 1.00 94.44 877 LEU A N 1
ATOM 7044 C CA . LEU A 1 877 ? 35.261 -24.832 -13.123 1.00 94.44 877 LEU A CA 1
ATOM 7045 C C . LEU A 1 877 ? 35.606 -25.178 -11.666 1.00 94.44 877 LEU A C 1
ATOM 7047 O O . LEU A 1 877 ? 35.389 -26.304 -11.228 1.00 94.44 877 LEU A O 1
ATOM 7051 N N . GLU A 1 878 ? 36.060 -24.193 -10.884 1.00 93.38 878 GLU A N 1
ATOM 7052 C CA . GLU A 1 878 ? 36.321 -24.326 -9.442 1.00 93.38 878 GLU A CA 1
ATOM 7053 C C . GLU A 1 878 ? 35.063 -24.551 -8.576 1.00 93.38 878 GLU A C 1
ATOM 7055 O O . GLU A 1 878 ? 35.167 -24.572 -7.346 1.00 93.38 878 GLU A O 1
ATOM 7060 N N . LYS A 1 879 ? 33.865 -24.580 -9.171 1.00 94.25 879 LYS A N 1
ATOM 7061 C CA . LYS A 1 879 ? 32.576 -24.755 -8.478 1.00 94.25 879 LYS A CA 1
ATOM 7062 C C . LYS A 1 879 ? 31.809 -25.987 -8.973 1.00 94.25 879 LYS A C 1
ATOM 7064 O O . LYS A 1 879 ? 30.684 -26.199 -8.526 1.00 94.25 879 LYS A O 1
ATOM 7069 N N . ILE A 1 880 ? 32.408 -26.774 -9.873 1.00 96.75 880 ILE A N 1
ATOM 7070 C CA . ILE A 1 880 ? 31.867 -28.041 -10.377 1.00 96.75 880 ILE A CA 1
ATOM 7071 C C . ILE A 1 880 ? 32.639 -29.195 -9.730 1.00 96.75 880 ILE A C 1
ATOM 7073 O O . ILE A 1 880 ? 33.865 -29.313 -9.841 1.00 96.75 880 ILE A O 1
ATOM 7077 N N . GLU A 1 881 ? 31.903 -30.060 -9.052 1.00 95.94 881 GLU A N 1
ATOM 7078 C CA . GLU A 1 881 ? 32.394 -31.220 -8.317 1.00 95.94 881 GLU A CA 1
ATOM 7079 C C . GLU A 1 881 ? 31.924 -32.497 -9.015 1.00 95.94 881 GLU A C 1
ATOM 7081 O O . GLU A 1 881 ? 30.885 -32.526 -9.674 1.00 95.94 881 GLU A O 1
ATOM 7086 N N . ASP A 1 882 ? 32.717 -33.557 -8.919 1.00 96.69 882 ASP A N 1
ATOM 7087 C CA . ASP A 1 882 ? 32.429 -34.796 -9.633 1.00 96.69 882 ASP A CA 1
ATOM 7088 C C . ASP A 1 882 ? 31.273 -35.541 -8.943 1.00 96.69 882 ASP A C 1
ATOM 7090 O O . ASP A 1 882 ? 31.297 -35.775 -7.734 1.00 96.69 882 ASP A O 1
ATOM 7094 N N . GLY A 1 883 ? 30.232 -35.858 -9.715 1.00 95.50 883 GLY A N 1
ATOM 7095 C CA . GLY A 1 883 ? 28.917 -36.284 -9.228 1.00 95.50 883 GLY A CA 1
ATOM 7096 C C . GLY A 1 883 ? 27.848 -35.179 -9.193 1.00 95.50 883 GLY A C 1
ATOM 7097 O O . GLY A 1 883 ? 26.717 -35.468 -8.804 1.00 95.50 883 GLY A O 1
ATOM 7098 N N . ASP A 1 884 ? 28.156 -33.939 -9.600 1.00 98.12 884 ASP A N 1
ATOM 7099 C CA . ASP A 1 884 ? 27.171 -32.848 -9.624 1.00 98.12 884 ASP A CA 1
ATOM 7100 C C . ASP A 1 884 ? 25.971 -33.113 -10.557 1.00 98.12 884 ASP A C 1
ATOM 7102 O O . ASP A 1 884 ? 26.075 -33.715 -11.632 1.00 98.12 884 ASP A O 1
ATOM 7106 N N . VAL A 1 885 ? 24.823 -32.556 -10.169 1.00 98.31 885 VAL A N 1
ATOM 7107 C CA . VAL A 1 885 ? 23.602 -32.484 -10.975 1.00 98.31 885 VAL A CA 1
ATOM 7108 C C . VAL A 1 885 ? 23.218 -31.010 -11.100 1.00 98.31 885 VAL A C 1
ATOM 7110 O O . VAL A 1 885 ? 22.637 -30.417 -10.190 1.00 98.31 885 VAL A O 1
ATOM 7113 N N . ILE A 1 886 ? 23.586 -30.396 -12.222 1.00 98.56 886 ILE A N 1
ATOM 7114 C CA . ILE A 1 886 ? 23.488 -28.949 -12.429 1.00 98.56 886 ILE A CA 1
ATOM 7115 C C . ILE A 1 886 ? 22.161 -28.620 -13.117 1.00 98.56 886 ILE A C 1
ATOM 7117 O O . ILE A 1 886 ? 21.959 -28.948 -14.284 1.00 98.56 886 ILE A O 1
ATOM 7121 N N . ALA A 1 887 ? 21.250 -27.944 -12.422 1.00 98.31 887 ALA A N 1
ATOM 7122 C CA . ALA A 1 887 ? 20.023 -27.442 -13.034 1.00 98.31 887 ALA A CA 1
ATOM 7123 C C . ALA A 1 887 ? 20.259 -26.085 -13.720 1.00 98.31 887 ALA A C 1
ATOM 7125 O O . ALA A 1 887 ? 20.857 -25.177 -13.140 1.00 98.31 887 ALA A O 1
ATOM 7126 N N . ILE A 1 888 ? 19.775 -25.946 -14.954 1.00 98.19 888 ILE A N 1
ATOM 7127 C CA . ILE A 1 888 ? 19.882 -24.734 -15.777 1.00 98.19 888 ILE A CA 1
ATOM 7128 C C . ILE A 1 888 ? 18.514 -24.345 -16.335 1.00 98.19 888 ILE A C 1
ATOM 7130 O O . ILE A 1 888 ? 17.639 -25.197 -16.481 1.00 98.19 888 ILE A O 1
ATOM 7134 N N . PHE A 1 889 ? 18.339 -23.073 -16.692 1.00 97.19 889 PHE A N 1
ATOM 7135 C CA . PHE A 1 889 ? 17.112 -22.579 -17.320 1.00 97.19 889 PHE A CA 1
ATOM 7136 C C . PHE A 1 889 ? 17.370 -22.006 -18.715 1.00 97.19 889 PHE A C 1
ATOM 7138 O O . PHE A 1 889 ? 18.297 -21.212 -18.894 1.00 97.19 889 PHE A O 1
ATOM 7145 N N . SER A 1 890 ? 16.498 -22.347 -19.671 1.00 92.88 890 SER A N 1
ATOM 7146 C CA . SER A 1 890 ? 16.490 -21.791 -21.029 1.00 92.88 890 SER A CA 1
ATOM 7147 C C . SER A 1 890 ? 17.849 -21.971 -21.747 1.00 92.88 890 SER A C 1
ATOM 7149 O O . SER A 1 890 ? 18.522 -22.987 -21.556 1.00 92.88 890 SER A O 1
ATOM 7151 N N . ALA A 1 891 ? 18.260 -21.020 -22.593 1.00 92.88 891 ALA A N 1
ATOM 7152 C CA . ALA A 1 891 ? 19.559 -21.021 -23.272 1.00 92.88 891 ALA A CA 1
ATOM 7153 C C . ALA A 1 891 ? 20.451 -19.848 -22.831 1.00 92.88 891 ALA A C 1
ATOM 7155 O O . ALA A 1 891 ? 20.068 -18.681 -22.924 1.00 92.88 891 ALA A O 1
ATOM 7156 N N . SER A 1 892 ? 21.687 -20.148 -22.420 1.00 95.44 892 SER A N 1
ATOM 7157 C CA . SER A 1 892 ? 22.688 -19.150 -22.020 1.00 95.44 892 SER A CA 1
ATOM 7158 C C . SER A 1 892 ? 24.066 -19.513 -22.573 1.00 95.44 892 SER A C 1
ATOM 7160 O O . SER A 1 892 ? 24.574 -20.603 -22.316 1.00 95.44 892 SER A O 1
ATOM 7162 N N . SER A 1 893 ? 24.689 -18.595 -23.320 1.00 94.44 893 SER A N 1
ATOM 7163 C CA . SER A 1 893 ? 25.988 -18.826 -23.967 1.00 94.44 893 SER A CA 1
ATOM 7164 C C . SER A 1 893 ? 27.115 -19.056 -22.964 1.00 94.44 893 SER A C 1
ATOM 7166 O O . SER A 1 893 ? 27.898 -19.982 -23.146 1.00 94.44 893 SER A O 1
ATOM 7168 N N . ILE A 1 894 ? 27.171 -18.264 -21.888 1.00 95.94 894 ILE A N 1
ATOM 7169 C CA . ILE A 1 894 ? 28.209 -18.402 -20.859 1.00 95.94 894 ILE A CA 1
ATOM 7170 C C . ILE A 1 894 ? 28.040 -19.706 -20.067 1.00 95.94 894 ILE A C 1
ATOM 7172 O O . ILE A 1 894 ? 29.015 -20.410 -19.832 1.00 95.94 894 ILE A O 1
ATOM 7176 N N . VAL A 1 895 ? 26.804 -20.109 -19.746 1.00 97.50 895 VAL A N 1
ATOM 7177 C CA . VAL A 1 895 ? 26.546 -21.400 -19.076 1.00 97.50 895 VAL A CA 1
ATOM 7178 C C . VAL A 1 895 ? 26.900 -22.577 -19.992 1.00 97.50 895 VAL A C 1
ATOM 7180 O O . VAL A 1 895 ? 27.457 -23.563 -19.519 1.00 97.50 895 VAL A O 1
ATOM 7183 N N . LEU A 1 896 ? 26.656 -22.468 -21.303 1.00 97.06 896 LEU A N 1
ATOM 7184 C CA . LEU A 1 896 ? 27.068 -23.493 -22.264 1.00 97.06 896 LEU A CA 1
ATOM 7185 C C . LEU A 1 896 ? 28.596 -23.621 -22.316 1.00 97.06 896 LEU A C 1
ATOM 7187 O O . LEU A 1 896 ? 29.107 -24.726 -22.170 1.00 97.06 896 LEU A O 1
ATOM 7191 N N . GLN A 1 897 ? 29.321 -22.503 -22.451 1.00 96.88 897 GLN A N 1
ATOM 7192 C CA . GLN A 1 897 ? 30.789 -22.498 -22.421 1.00 96.88 897 GLN A CA 1
ATOM 7193 C C . GLN A 1 897 ? 31.334 -23.117 -21.122 1.00 96.88 897 GLN A C 1
ATOM 7195 O O . GLN A 1 897 ? 32.251 -23.932 -21.181 1.00 96.88 897 GLN A O 1
ATOM 7200 N N . ILE A 1 898 ? 30.747 -22.787 -19.965 1.00 97.94 898 ILE A N 1
ATOM 7201 C CA . ILE A 1 898 ? 31.117 -23.351 -18.657 1.00 97.94 898 ILE A CA 1
ATOM 7202 C C . ILE A 1 898 ? 30.976 -24.878 -18.647 1.00 97.94 898 ILE A C 1
ATOM 7204 O O . ILE A 1 898 ? 31.931 -25.573 -18.302 1.00 97.94 898 ILE A O 1
ATOM 7208 N N . LEU A 1 899 ? 29.809 -25.406 -19.030 1.00 97.94 899 LEU A N 1
ATOM 7209 C CA . LEU A 1 899 ? 29.523 -26.845 -18.975 1.00 97.94 899 LEU A CA 1
ATOM 7210 C C . LEU A 1 899 ? 30.375 -27.631 -19.983 1.00 97.94 899 LEU A C 1
ATOM 7212 O O . LEU A 1 899 ? 30.944 -28.667 -19.640 1.00 97.94 899 LEU A O 1
ATOM 7216 N N . VAL A 1 900 ? 30.540 -27.107 -21.199 1.00 96.94 900 VAL A N 1
ATOM 7217 C CA . VAL A 1 900 ? 31.395 -27.715 -22.229 1.00 96.94 900 VAL A CA 1
ATOM 7218 C C . VAL A 1 900 ? 32.860 -27.723 -21.789 1.00 96.94 900 VAL A C 1
ATOM 7220 O O . VAL A 1 900 ? 33.502 -28.774 -21.794 1.00 96.94 900 VAL A O 1
ATOM 7223 N N . LYS A 1 901 ? 33.379 -26.593 -21.288 1.00 96.50 901 LYS A N 1
ATOM 7224 C CA . LYS A 1 901 ? 34.750 -26.508 -20.762 1.00 96.50 901 LYS A CA 1
ATOM 7225 C C . LYS A 1 901 ? 34.951 -27.402 -19.533 1.00 96.50 901 LYS A C 1
ATOM 7227 O O . LYS A 1 901 ? 36.053 -27.911 -19.340 1.00 96.50 901 LYS A O 1
ATOM 7232 N N . ALA A 1 902 ? 33.911 -27.647 -18.731 1.00 96.81 902 ALA A N 1
ATOM 7233 C CA . ALA A 1 902 ? 33.957 -28.594 -17.616 1.00 96.81 902 ALA A CA 1
ATOM 7234 C C . ALA A 1 902 ? 34.109 -30.041 -18.096 1.00 96.81 902 ALA A C 1
ATOM 7236 O O . ALA A 1 902 ? 35.015 -30.736 -17.634 1.00 96.81 902 ALA A O 1
ATOM 7237 N N . LYS A 1 903 ? 33.303 -30.477 -19.075 1.00 95.94 903 LYS A N 1
ATOM 7238 C CA . LYS A 1 903 ? 33.420 -31.831 -19.638 1.00 95.94 903 LYS A CA 1
ATOM 7239 C C . LYS A 1 903 ? 34.760 -32.031 -20.357 1.00 95.94 903 LYS A C 1
ATOM 7241 O O . LYS A 1 903 ? 35.415 -33.048 -20.149 1.00 95.94 903 LYS A O 1
ATOM 7246 N N . GLN A 1 904 ? 35.236 -31.020 -21.089 1.00 94.81 904 GLN A N 1
ATOM 7247 C CA . GLN A 1 904 ? 36.580 -30.998 -21.690 1.00 94.81 904 GLN A CA 1
ATOM 7248 C C . GLN A 1 904 ? 37.714 -30.999 -20.645 1.00 94.81 904 GLN A C 1
ATOM 7250 O O . GLN A 1 904 ? 38.801 -31.502 -20.921 1.00 94.81 904 GLN A O 1
ATOM 7255 N N . SER A 1 905 ? 37.463 -30.496 -19.430 1.00 94.19 905 SER A N 1
ATOM 7256 C CA . SER A 1 905 ? 38.385 -30.582 -18.283 1.00 94.19 905 SER A CA 1
ATOM 7257 C C . SER A 1 905 ? 38.303 -31.922 -17.530 1.00 94.19 905 SER A C 1
ATOM 7259 O O . SER A 1 905 ? 38.948 -32.073 -16.494 1.00 94.19 905 SER A O 1
ATOM 7261 N N . GLY A 1 906 ? 37.517 -32.888 -18.021 1.00 93.81 906 GLY A N 1
ATOM 7262 C CA . GLY A 1 906 ? 37.370 -34.217 -17.422 1.00 93.81 906 GLY A CA 1
ATOM 7263 C C . GLY A 1 906 ? 36.441 -34.281 -16.207 1.00 93.81 906 GLY A C 1
ATOM 7264 O O . GLY A 1 906 ? 36.542 -35.235 -15.441 1.00 93.81 906 GLY A O 1
ATOM 7265 N N . LYS A 1 907 ? 35.565 -33.284 -16.008 1.00 95.06 907 LYS A N 1
ATOM 7266 C CA . LYS A 1 907 ? 34.558 -33.308 -14.935 1.00 95.06 907 LYS A CA 1
ATOM 7267 C C . LYS A 1 907 ? 33.394 -34.232 -15.274 1.00 95.06 907 LYS A C 1
ATOM 7269 O O . LYS A 1 907 ? 32.819 -34.129 -16.360 1.00 95.06 907 LYS A O 1
ATOM 7274 N N . GLU A 1 908 ? 32.993 -35.060 -14.313 1.00 95.69 908 GLU A N 1
ATOM 7275 C CA . GLU A 1 908 ? 31.826 -35.938 -14.437 1.00 95.69 908 GLU A CA 1
ATOM 7276 C C . GLU A 1 908 ? 30.624 -35.379 -13.673 1.00 95.69 908 GLU A C 1
ATOM 7278 O O . GLU A 1 908 ? 30.587 -35.364 -12.446 1.00 95.69 908 GLU A O 1
ATOM 7283 N N . PHE A 1 909 ? 29.624 -34.916 -14.418 1.00 98.19 909 PHE A N 1
ATOM 7284 C CA . PHE A 1 909 ? 28.396 -34.308 -13.908 1.00 98.19 909 PHE A CA 1
ATOM 7285 C C . PHE A 1 909 ? 27.236 -34.592 -14.875 1.00 98.19 909 PHE A C 1
ATOM 7287 O O . PHE A 1 909 ? 27.430 -35.068 -15.997 1.00 98.19 909 PHE A O 1
ATOM 7294 N N . SER A 1 910 ? 26.017 -34.270 -14.451 1.00 98.12 910 SER A N 1
ATOM 7295 C CA . SER A 1 910 ? 24.819 -34.290 -15.300 1.00 98.12 910 SER A CA 1
ATOM 7296 C C . SER A 1 910 ? 24.077 -32.955 -15.239 1.00 98.12 910 SER A C 1
ATOM 7298 O O . SER A 1 910 ? 24.289 -32.161 -14.322 1.00 98.12 910 SER A O 1
ATOM 7300 N N . VAL A 1 911 ? 23.225 -32.686 -16.229 1.00 98.50 911 VAL A N 1
ATOM 7301 C CA . VAL A 1 911 ? 22.517 -31.405 -16.370 1.00 98.50 911 VAL A CA 1
ATOM 7302 C C . VAL A 1 911 ? 21.006 -31.619 -16.393 1.00 98.50 911 VAL A C 1
ATOM 7304 O O . VAL A 1 911 ? 20.504 -32.472 -17.123 1.00 98.50 911 VAL A O 1
ATOM 7307 N N . ILE A 1 912 ? 20.261 -30.813 -15.634 1.00 98.38 912 ILE A N 1
ATOM 7308 C CA . ILE A 1 912 ? 18.800 -30.714 -15.746 1.00 98.38 912 ILE A CA 1
ATOM 7309 C C . ILE A 1 912 ? 18.478 -29.446 -16.540 1.00 98.38 912 ILE A C 1
ATOM 7311 O O . ILE A 1 912 ? 18.601 -28.335 -16.027 1.00 98.38 912 ILE A O 1
ATOM 7315 N N . VAL A 1 913 ? 18.074 -29.613 -17.798 1.00 98.31 913 VAL A N 1
ATOM 7316 C CA . VAL A 1 913 ? 17.670 -28.525 -18.694 1.00 98.31 913 VAL A CA 1
ATOM 7317 C C . VAL A 1 913 ? 16.192 -28.221 -18.459 1.00 98.31 913 VAL A C 1
ATOM 7319 O O . VAL A 1 913 ? 15.324 -29.012 -18.831 1.00 98.31 913 VAL A O 1
ATOM 7322 N N . VAL A 1 914 ? 15.910 -27.085 -17.823 1.00 97.75 914 VAL A N 1
ATOM 7323 C CA . VAL A 1 914 ? 14.552 -26.598 -17.551 1.00 97.75 914 VAL 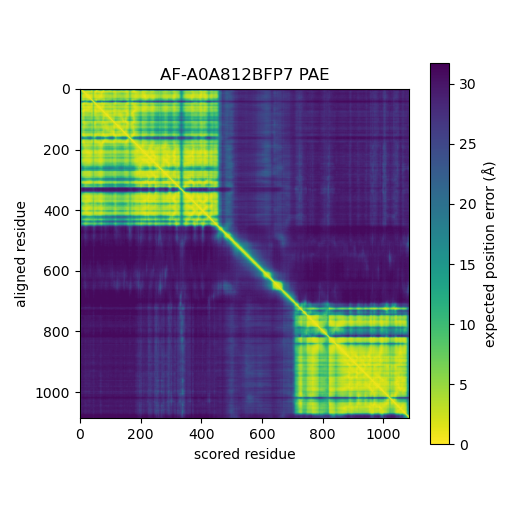A CA 1
ATOM 7324 C C . VAL A 1 914 ? 14.155 -25.595 -18.636 1.00 97.75 914 VAL A C 1
ATOM 7326 O O . VAL A 1 914 ? 14.872 -24.624 -18.874 1.00 97.75 914 VAL A O 1
ATOM 7329 N N . ASP A 1 915 ? 13.016 -25.814 -19.291 1.00 95.94 915 ASP A N 1
ATOM 7330 C CA . ASP A 1 915 ? 12.573 -25.021 -20.448 1.00 95.94 915 ASP A CA 1
ATOM 7331 C C . ASP A 1 915 ? 11.124 -24.511 -20.314 1.00 95.94 915 ASP A C 1
ATOM 7333 O O . ASP A 1 915 ? 10.344 -24.984 -19.478 1.00 95.94 915 ASP A O 1
ATOM 7337 N N . SER A 1 916 ? 10.749 -23.528 -21.135 1.00 94.06 916 SER A N 1
ATOM 7338 C CA . SER A 1 916 ? 9.465 -22.823 -21.042 1.00 94.06 916 SER A CA 1
ATOM 7339 C C . SER A 1 916 ? 8.873 -22.444 -22.402 1.00 94.06 916 SER A C 1
ATOM 7341 O O . SER A 1 916 ? 9.580 -22.068 -23.339 1.00 94.06 916 SER A O 1
ATOM 7343 N N . ARG A 1 917 ? 7.536 -22.467 -22.479 1.00 91.69 917 ARG A N 1
ATOM 7344 C CA . ARG A 1 917 ? 6.782 -21.889 -23.602 1.00 91.69 917 ARG A CA 1
ATOM 7345 C C . ARG A 1 917 ? 6.892 -20.350 -23.621 1.00 91.69 917 ARG A C 1
ATOM 7347 O O . ARG A 1 917 ? 7.053 -19.765 -22.553 1.00 91.69 917 ARG A O 1
ATOM 7354 N N . PRO A 1 918 ? 6.703 -19.711 -24.793 1.00 87.62 918 PRO A N 1
ATOM 7355 C CA . PRO A 1 918 ? 6.418 -20.358 -26.076 1.00 87.62 918 PRO A CA 1
ATOM 7356 C C . PRO A 1 918 ? 7.655 -20.764 -26.887 1.00 87.62 918 PRO A C 1
ATOM 7358 O O . PRO A 1 918 ? 7.545 -21.708 -27.663 1.00 87.62 918 PRO A O 1
ATOM 7361 N N . GLN A 1 919 ? 8.815 -20.118 -26.720 1.00 83.44 919 GLN A N 1
ATOM 7362 C CA . GLN A 1 919 ? 9.913 -20.255 -27.691 1.00 83.44 919 GLN A CA 1
ATOM 7363 C C . GLN A 1 919 ? 10.846 -21.461 -27.475 1.00 83.44 919 GLN A C 1
ATOM 7365 O O . GLN A 1 919 ? 11.671 -21.723 -28.348 1.00 83.44 919 GLN A O 1
ATOM 7370 N N . MET A 1 920 ? 10.726 -22.192 -26.356 1.00 90.19 920 MET A N 1
ATOM 7371 C CA . MET A 1 920 ? 11.438 -23.458 -26.097 1.00 90.19 920 MET A CA 1
ATOM 7372 C C . MET A 1 920 ? 12.968 -23.376 -26.295 1.00 90.19 920 MET A C 1
ATOM 7374 O O . MET A 1 920 ? 13.590 -24.249 -26.909 1.00 90.19 920 MET A O 1
ATOM 7378 N N . GLU A 1 921 ? 13.594 -22.284 -25.837 1.00 90.94 921 GLU A N 1
ATOM 7379 C CA . GLU A 1 921 ? 15.014 -22.014 -26.122 1.00 90.94 921 GLU A CA 1
ATOM 7380 C C . GLU A 1 921 ? 15.946 -23.084 -25.509 1.00 90.94 921 GLU A C 1
ATOM 7382 O O . GLU A 1 921 ? 17.021 -23.358 -26.054 1.00 90.94 921 GLU A O 1
ATOM 7387 N N . GLY A 1 922 ? 15.513 -23.747 -24.429 1.00 93.75 922 GLY A N 1
ATOM 7388 C CA . GLY A 1 922 ? 16.226 -24.854 -23.788 1.00 93.75 922 GLY A CA 1
ATOM 7389 C C . GLY A 1 922 ? 16.410 -26.088 -24.680 1.00 93.75 922 GLY A C 1
ATOM 7390 O O . GLY A 1 922 ? 17.384 -26.814 -24.493 1.00 93.75 922 GLY A O 1
ATOM 7391 N N . GLN A 1 923 ? 15.587 -26.302 -25.713 1.00 93.62 923 GLN A N 1
ATOM 7392 C CA . GLN A 1 923 ? 15.810 -27.380 -26.693 1.00 93.62 923 GLN A CA 1
ATOM 7393 C C . GLN A 1 923 ? 17.131 -27.210 -27.460 1.00 93.62 923 GLN A C 1
ATOM 7395 O O . GLN A 1 923 ? 17.849 -28.182 -27.702 1.00 93.62 923 GLN A O 1
ATOM 7400 N N . LYS A 1 924 ? 17.502 -25.965 -27.793 1.00 92.12 924 LYS A N 1
ATOM 7401 C CA . LYS A 1 924 ? 18.791 -25.665 -28.435 1.00 92.12 924 LYS A CA 1
ATOM 7402 C C . LYS A 1 924 ? 19.960 -25.835 -27.460 1.00 92.12 924 LYS A C 1
ATOM 7404 O O . LYS A 1 924 ? 21.034 -26.272 -27.863 1.00 92.12 924 LYS A O 1
ATOM 7409 N N . MET A 1 925 ? 19.741 -25.518 -26.183 1.00 95.25 925 MET A N 1
ATOM 7410 C CA . MET A 1 925 ? 20.713 -25.756 -25.113 1.00 95.25 925 MET A CA 1
ATOM 7411 C C . MET A 1 925 ? 20.976 -27.259 -24.932 1.00 95.25 925 MET A C 1
ATOM 7413 O O . MET A 1 925 ? 22.129 -27.681 -24.922 1.00 95.25 925 MET A O 1
ATOM 7417 N N . LEU A 1 926 ? 19.908 -28.063 -24.876 1.00 97.31 926 LEU A N 1
ATOM 7418 C CA . LEU A 1 926 ? 19.956 -29.522 -24.788 1.00 97.31 926 LEU A CA 1
ATOM 7419 C C . LEU A 1 926 ? 20.745 -30.135 -25.950 1.00 97.31 926 LEU A C 1
ATOM 7421 O O . LEU A 1 926 ? 21.662 -30.912 -25.705 1.00 97.31 926 LEU A O 1
ATOM 7425 N N . LEU A 1 927 ? 20.426 -29.765 -27.197 1.00 96.50 927 LEU A N 1
ATOM 7426 C CA . LEU A 1 927 ? 21.113 -30.292 -28.381 1.00 96.50 927 LEU A CA 1
ATOM 7427 C C . LEU A 1 927 ? 22.626 -30.028 -28.330 1.00 96.50 927 LEU A C 1
ATOM 7429 O O . LEU A 1 927 ? 23.417 -30.935 -28.571 1.00 96.50 927 LEU A O 1
ATOM 7433 N N . ASN A 1 928 ? 23.033 -28.811 -27.957 1.00 96.31 928 ASN A N 1
ATOM 7434 C CA . ASN A 1 928 ? 24.450 -28.463 -27.841 1.00 96.31 928 ASN A CA 1
ATOM 7435 C C . ASN A 1 928 ? 25.166 -29.279 -26.747 1.00 96.31 928 ASN A C 1
ATOM 7437 O O . ASN A 1 928 ? 26.288 -29.727 -26.963 1.00 96.31 928 ASN A O 1
ATOM 7441 N N . LEU A 1 929 ? 24.527 -29.499 -25.592 1.00 97.19 929 LEU A N 1
ATOM 7442 C CA . LEU A 1 929 ? 25.102 -30.286 -24.493 1.00 97.19 929 LEU A CA 1
ATOM 7443 C C . LEU A 1 929 ? 25.186 -31.787 -24.827 1.00 97.19 929 LEU A C 1
ATOM 7445 O O . LEU A 1 929 ? 26.170 -32.440 -24.482 1.00 97.19 929 LEU A O 1
ATOM 7449 N N . VAL A 1 930 ? 24.189 -32.327 -25.535 1.00 96.62 930 VAL A N 1
ATOM 7450 C CA . VAL A 1 930 ? 24.174 -33.728 -25.993 1.00 96.62 930 VAL A CA 1
ATOM 7451 C C . VAL A 1 930 ? 25.256 -33.978 -27.049 1.00 96.62 930 VAL A C 1
ATOM 7453 O O . VAL A 1 930 ? 25.949 -34.989 -26.965 1.00 96.62 930 VAL A O 1
ATOM 7456 N N . ASN A 1 931 ? 25.475 -33.040 -27.980 1.00 96.00 931 ASN A N 1
ATOM 7457 C CA . ASN A 1 931 ? 26.565 -33.121 -28.963 1.00 96.00 931 ASN A CA 1
ATOM 7458 C C . ASN A 1 931 ? 27.960 -33.160 -28.299 1.00 96.00 931 ASN A C 1
ATOM 7460 O O . ASN A 1 931 ? 28.865 -33.827 -28.791 1.00 96.00 931 ASN A O 1
ATOM 7464 N N . GLU A 1 932 ? 28.118 -32.495 -27.151 1.00 96.06 932 GLU A N 1
ATOM 7465 C CA . GLU A 1 932 ? 29.340 -32.490 -26.327 1.00 96.06 932 GLU A CA 1
ATOM 7466 C C . GLU A 1 932 ? 29.382 -33.666 -25.318 1.00 96.06 932 GLU A C 1
ATOM 7468 O O . GLU A 1 932 ? 30.215 -33.701 -24.414 1.00 96.06 932 GLU A O 1
ATOM 7473 N N . ASN A 1 933 ? 28.504 -34.667 -25.486 1.00 95.00 933 ASN A N 1
ATOM 7474 C CA . ASN A 1 933 ? 28.419 -35.896 -24.685 1.00 95.00 933 ASN A CA 1
ATOM 7475 C C . ASN A 1 933 ? 28.199 -35.655 -23.173 1.00 95.00 933 ASN A C 1
ATOM 7477 O O . ASN A 1 933 ? 28.697 -36.400 -22.322 1.00 95.00 933 ASN A O 1
ATOM 7481 N N . ILE A 1 934 ? 27.428 -34.619 -22.826 1.00 97.44 934 ILE A N 1
ATOM 7482 C CA . ILE A 1 934 ? 27.012 -34.323 -21.450 1.00 97.44 934 ILE A CA 1
ATOM 7483 C C . ILE A 1 934 ? 25.657 -34.991 -21.175 1.00 97.44 934 ILE A C 1
ATOM 7485 O O . ILE A 1 934 ? 24.692 -34.809 -21.919 1.00 97.44 934 ILE A O 1
ATOM 7489 N N . ASN A 1 935 ? 25.562 -35.752 -20.080 1.00 96.75 935 ASN A N 1
ATOM 7490 C CA . ASN A 1 935 ? 24.325 -36.428 -19.681 1.00 96.75 935 ASN A CA 1
ATOM 7491 C C . ASN A 1 935 ? 23.253 -35.404 -19.265 1.00 96.75 935 ASN A C 1
ATOM 7493 O O . ASN A 1 935 ? 23.436 -34.682 -18.282 1.00 96.75 935 ASN A O 1
ATOM 7497 N N . CYS A 1 936 ? 22.136 -35.349 -19.996 1.00 97.62 936 CYS A N 1
ATOM 7498 C CA . CYS A 1 936 ? 21.104 -34.326 -19.832 1.00 97.62 936 CYS A CA 1
ATOM 7499 C C . CYS A 1 936 ? 19.710 -34.916 -19.571 1.00 97.62 936 CYS A C 1
ATOM 7501 O O . CYS A 1 936 ? 19.230 -35.773 -20.308 1.00 97.62 936 CYS A O 1
ATOM 7503 N N . THR A 1 937 ? 19.011 -34.370 -18.575 1.00 97.38 937 THR A N 1
ATOM 7504 C CA . THR A 1 937 ? 17.567 -34.550 -18.356 1.00 97.38 937 THR A CA 1
ATOM 7505 C C . THR A 1 937 ? 16.844 -33.276 -18.781 1.00 97.38 937 THR A C 1
ATOM 7507 O O . THR A 1 937 ? 17.145 -32.208 -18.258 1.00 97.38 937 THR A O 1
ATOM 7510 N N . TYR A 1 938 ? 15.878 -33.364 -19.694 1.00 97.81 938 TYR A N 1
ATOM 7511 C CA . TYR A 1 938 ? 15.092 -32.213 -20.153 1.00 97.81 938 TYR A CA 1
ATOM 7512 C C . TYR A 1 938 ? 13.689 -32.214 -19.536 1.00 97.81 938 TYR A C 1
ATOM 7514 O O . TYR A 1 938 ? 13.008 -33.241 -19.553 1.00 97.81 938 TYR A O 1
ATOM 7522 N N . VAL A 1 939 ? 13.243 -31.065 -19.019 1.00 96.81 939 VAL A N 1
ATOM 7523 C CA . VAL A 1 939 ? 11.897 -30.881 -18.454 1.00 96.81 939 VAL A CA 1
ATOM 7524 C C . VAL A 1 939 ? 11.334 -29.486 -18.701 1.00 96.81 939 VAL A C 1
ATOM 7526 O O . VAL A 1 939 ? 12.059 -28.506 -18.838 1.00 96.81 939 VAL A O 1
ATOM 7529 N N . LEU A 1 940 ? 10.006 -29.387 -18.685 1.00 96.25 940 LEU A N 1
ATOM 7530 C CA . LEU A 1 940 ? 9.312 -28.103 -18.637 1.00 96.25 940 LEU A CA 1
ATOM 7531 C C . LEU A 1 940 ? 9.339 -27.523 -17.218 1.00 96.25 940 LEU A C 1
ATOM 7533 O O . LEU A 1 940 ? 9.297 -28.264 -16.235 1.00 96.25 940 LEU A O 1
ATOM 7537 N N . ILE A 1 941 ? 9.305 -26.194 -17.114 1.00 96.00 941 ILE A N 1
ATOM 7538 C CA . ILE A 1 941 ? 9.253 -25.452 -15.844 1.00 96.00 941 ILE A CA 1
ATOM 7539 C C . ILE A 1 941 ? 8.103 -25.890 -14.914 1.00 96.00 941 ILE A C 1
ATOM 7541 O O . ILE A 1 941 ? 8.241 -25.826 -13.698 1.00 96.00 941 ILE A O 1
ATOM 7545 N N . SER A 1 942 ? 7.001 -26.426 -15.450 1.00 95.44 942 SER A N 1
ATOM 7546 C CA . SER A 1 942 ? 5.889 -26.982 -14.662 1.00 95.44 942 SER A CA 1
ATOM 7547 C C . SER A 1 942 ? 6.243 -28.240 -13.855 1.00 95.44 942 SER A C 1
ATOM 7549 O O . SER A 1 942 ? 5.547 -28.551 -12.892 1.00 95.44 942 SER A O 1
ATOM 7551 N N . ALA A 1 943 ? 7.316 -28.954 -14.210 1.00 94.75 943 ALA A N 1
ATOM 7552 C CA . ALA A 1 943 ? 7.792 -30.144 -13.500 1.00 94.75 943 ALA A CA 1
ATOM 7553 C C . ALA A 1 943 ? 8.899 -29.839 -12.469 1.00 94.75 943 ALA A C 1
ATOM 7555 O O . ALA A 1 943 ? 9.421 -30.763 -11.838 1.00 94.75 943 ALA A O 1
ATOM 7556 N N . ILE A 1 944 ? 9.279 -28.565 -12.291 1.00 94.56 944 ILE A N 1
ATOM 7557 C CA . ILE A 1 944 ? 10.490 -28.206 -11.543 1.00 94.56 944 ILE A CA 1
ATOM 7558 C C . ILE A 1 944 ? 10.452 -28.630 -10.072 1.00 94.56 944 ILE A C 1
ATOM 7560 O O . ILE A 1 944 ? 11.470 -29.056 -9.542 1.00 94.56 944 ILE A O 1
ATOM 7564 N N . SER A 1 945 ? 9.285 -28.604 -9.425 1.00 93.00 945 SER A N 1
ATOM 7565 C CA . SER A 1 945 ? 9.107 -29.032 -8.027 1.00 93.00 945 SER A CA 1
ATOM 7566 C C . SER A 1 945 ? 9.445 -30.511 -7.787 1.00 93.00 945 SER A C 1
ATOM 7568 O O . SER A 1 945 ? 9.769 -30.896 -6.664 1.00 93.00 945 SER A O 1
ATOM 7570 N N . TYR A 1 946 ? 9.408 -31.336 -8.838 1.00 93.25 946 TYR A N 1
ATOM 7571 C CA . TYR A 1 946 ? 9.811 -32.740 -8.802 1.00 93.25 946 TYR A CA 1
ATOM 7572 C C . TYR A 1 946 ? 11.293 -32.927 -9.162 1.00 93.25 946 TYR A C 1
ATOM 7574 O O . TYR A 1 946 ? 12.003 -33.665 -8.482 1.00 93.25 946 TYR A O 1
ATOM 7582 N N . THR A 1 947 ? 11.791 -32.259 -10.209 1.00 93.50 947 THR A N 1
ATOM 7583 C CA . THR A 1 947 ? 13.174 -32.468 -10.678 1.00 93.50 947 THR A CA 1
ATOM 7584 C C . THR A 1 947 ? 14.234 -31.712 -9.892 1.00 93.50 947 THR A C 1
ATOM 7586 O O . THR A 1 947 ? 15.347 -32.224 -9.773 1.00 93.50 947 THR A O 1
ATOM 7589 N N . ILE A 1 948 ? 13.917 -30.546 -9.317 1.00 95.38 948 ILE A N 1
ATOM 7590 C CA . ILE A 1 948 ? 14.887 -29.740 -8.560 1.00 95.38 948 ILE A CA 1
ATOM 7591 C C . ILE A 1 948 ? 15.458 -30.512 -7.363 1.00 95.38 948 ILE A C 1
ATOM 7593 O O . ILE A 1 948 ? 16.617 -30.331 -7.025 1.00 95.38 948 ILE A O 1
ATOM 7597 N N . GLN A 1 949 ? 14.696 -31.459 -6.804 1.00 94.38 949 GLN A N 1
ATOM 7598 C CA . GLN A 1 949 ? 15.109 -32.348 -5.708 1.00 94.38 949 GLN A CA 1
ATOM 7599 C C . GLN A 1 949 ? 16.333 -33.219 -6.040 1.00 94.38 949 GLN A C 1
ATOM 7601 O O . GLN A 1 949 ? 16.968 -33.752 -5.134 1.00 94.38 949 GLN A O 1
ATOM 7606 N N . LYS A 1 950 ? 16.652 -33.391 -7.331 1.00 95.44 950 LYS A N 1
ATOM 7607 C CA . LYS A 1 950 ? 17.840 -34.117 -7.798 1.00 95.44 950 LYS A CA 1
ATOM 7608 C C . LYS A 1 950 ? 19.041 -33.206 -8.056 1.00 95.44 950 LYS A C 1
ATOM 7610 O O . LYS A 1 950 ? 20.129 -33.731 -8.250 1.00 95.44 950 LYS A O 1
ATOM 7615 N N . ALA A 1 951 ? 18.855 -31.886 -8.108 1.00 97.62 951 ALA A N 1
ATOM 7616 C CA . ALA A 1 951 ? 19.920 -30.943 -8.423 1.00 97.62 951 ALA A CA 1
ATOM 7617 C C . ALA A 1 951 ? 20.794 -30.651 -7.195 1.00 97.62 951 ALA A C 1
ATOM 7619 O O . ALA A 1 951 ? 20.288 -30.416 -6.100 1.00 97.62 951 ALA A O 1
ATOM 7620 N N . THR A 1 952 ? 22.109 -30.608 -7.391 1.00 98.12 952 THR A N 1
ATOM 7621 C CA . THR A 1 952 ? 23.083 -30.205 -6.365 1.00 98.12 952 THR A CA 1
ATOM 7622 C C . THR A 1 952 ? 23.398 -28.712 -6.434 1.00 98.12 952 THR A C 1
ATOM 7624 O O . THR A 1 952 ? 23.703 -28.100 -5.412 1.00 98.12 952 THR A O 1
ATOM 7627 N N . LYS A 1 953 ? 23.323 -28.115 -7.634 1.00 98.31 953 LYS A N 1
ATOM 7628 C CA . LYS A 1 953 ? 23.639 -26.705 -7.916 1.00 98.31 953 LYS A CA 1
ATOM 7629 C C . LYS A 1 953 ? 22.725 -26.169 -9.029 1.00 98.31 953 LYS A C 1
ATOM 7631 O O . LYS A 1 953 ? 22.349 -26.915 -9.933 1.00 98.31 953 LYS A O 1
ATOM 7636 N N . VAL A 1 954 ? 22.393 -24.877 -9.003 1.00 98.56 954 VAL A N 1
ATOM 7637 C CA . VAL A 1 954 ? 21.679 -24.178 -10.092 1.00 98.56 954 VAL A CA 1
ATOM 7638 C C . VAL A 1 954 ? 22.612 -23.182 -10.770 1.00 98.56 954 VAL A C 1
ATOM 7640 O O . VAL A 1 954 ? 23.190 -22.330 -10.097 1.00 98.56 954 VAL A O 1
ATOM 7643 N N . PHE A 1 955 ? 22.762 -23.283 -12.092 1.00 98.44 955 PHE A N 1
ATOM 7644 C CA . PHE A 1 955 ? 23.630 -22.423 -12.905 1.00 98.44 955 PHE A CA 1
ATOM 7645 C C . PHE A 1 955 ? 22.787 -21.577 -13.870 1.00 98.44 955 PHE A C 1
ATOM 7647 O O . PHE A 1 955 ? 22.014 -22.102 -14.674 1.00 98.44 955 PHE A O 1
ATOM 7654 N N . LEU A 1 956 ? 22.952 -20.255 -13.815 1.00 98.12 956 LEU A N 1
ATOM 7655 C CA . LEU A 1 956 ? 22.148 -19.296 -14.578 1.00 98.12 956 LEU A CA 1
ATOM 7656 C C . LEU A 1 956 ? 23.009 -18.260 -15.299 1.00 98.12 956 LEU A C 1
ATOM 7658 O O . LEU A 1 956 ? 24.008 -17.793 -14.764 1.00 98.12 956 LEU A O 1
ATOM 7662 N N . GLY A 1 957 ? 22.578 -17.842 -16.490 1.00 96.19 957 GLY A N 1
ATOM 7663 C CA . GLY A 1 957 ? 23.054 -16.603 -17.106 1.00 96.19 957 GLY A CA 1
ATOM 7664 C C . GLY A 1 957 ? 22.116 -15.443 -16.782 1.00 96.19 957 GLY A C 1
ATOM 7665 O O . GLY A 1 957 ? 20.897 -15.628 -16.739 1.00 96.19 957 GLY A O 1
ATOM 7666 N N . ALA A 1 958 ? 22.666 -14.245 -16.601 1.00 95.38 958 ALA A N 1
ATOM 7667 C CA . ALA A 1 958 ? 21.877 -13.016 -16.535 1.00 95.38 958 ALA A CA 1
ATOM 7668 C C . ALA A 1 958 ? 21.791 -12.328 -17.910 1.00 95.38 958 ALA A C 1
ATOM 7670 O O . ALA A 1 958 ? 22.749 -12.321 -18.690 1.00 95.38 958 ALA A O 1
ATOM 7671 N N . HIS A 1 959 ? 20.658 -11.678 -18.190 1.00 94.38 959 HIS A N 1
ATOM 7672 C CA . HIS A 1 959 ? 20.599 -10.644 -19.225 1.00 94.38 959 HIS A CA 1
ATOM 7673 C C . HIS A 1 959 ? 21.263 -9.349 -18.724 1.00 94.38 959 HIS A C 1
ATOM 7675 O O . HIS A 1 959 ? 21.917 -8.659 -19.510 1.00 94.38 959 HIS A O 1
ATOM 7681 N N . GLY A 1 960 ? 21.129 -9.065 -17.422 1.00 94.31 960 GLY A N 1
ATOM 7682 C CA . GLY A 1 960 ? 21.898 -8.062 -16.688 1.00 94.31 960 GLY A CA 1
ATOM 7683 C C . GLY A 1 960 ? 21.593 -8.049 -15.188 1.00 94.31 960 GLY A C 1
ATOM 7684 O O . GLY A 1 960 ? 20.700 -8.756 -14.721 1.00 94.31 960 GLY A O 1
ATOM 7685 N N . PHE A 1 961 ? 22.333 -7.234 -14.438 1.00 95.31 961 PHE A N 1
ATOM 7686 C CA . PHE A 1 961 ? 22.102 -6.985 -13.007 1.00 95.31 961 PHE A CA 1
ATOM 7687 C C . PHE A 1 961 ? 21.671 -5.541 -12.759 1.00 95.31 961 PHE A C 1
ATOM 7689 O O . PHE A 1 961 ? 22.058 -4.634 -13.493 1.00 95.31 961 PHE A O 1
ATOM 7696 N N . LEU A 1 962 ? 20.900 -5.333 -11.696 1.00 94.56 962 LEU A N 1
ATOM 7697 C CA . LEU A 1 962 ? 20.399 -4.031 -11.251 1.00 94.56 962 LEU A CA 1
ATOM 7698 C C . LEU A 1 962 ? 21.164 -3.546 -10.003 1.00 94.56 962 LEU A C 1
ATOM 7700 O O . LEU A 1 962 ? 21.712 -4.357 -9.253 1.00 94.56 962 LEU A O 1
ATOM 7704 N N . SER A 1 963 ? 21.168 -2.238 -9.719 1.00 92.94 963 SER A N 1
ATOM 7705 C CA . SER A 1 963 ? 21.903 -1.654 -8.571 1.00 92.94 963 SER A CA 1
ATOM 7706 C C . SER A 1 963 ? 21.465 -2.162 -7.188 1.00 92.94 963 SER A C 1
ATOM 7708 O O . SER A 1 963 ? 22.219 -2.039 -6.226 1.00 92.94 963 SER A O 1
ATOM 7710 N N . ASN A 1 964 ? 20.265 -2.736 -7.062 1.00 92.88 964 ASN A N 1
ATOM 7711 C CA . ASN A 1 964 ? 19.781 -3.424 -5.853 1.00 92.88 964 ASN A CA 1
ATOM 7712 C C . ASN A 1 964 ? 20.251 -4.894 -5.754 1.00 92.88 964 ASN A C 1
ATOM 7714 O O . ASN A 1 964 ? 19.829 -5.623 -4.855 1.00 92.88 964 ASN A O 1
ATOM 7718 N N . GLY A 1 965 ? 21.104 -5.342 -6.678 1.00 92.88 965 GLY A N 1
ATOM 7719 C CA . GLY A 1 965 ? 21.595 -6.714 -6.773 1.00 92.88 965 GLY A CA 1
ATOM 7720 C C . GLY A 1 965 ? 20.605 -7.699 -7.394 1.00 92.88 965 GLY A C 1
ATOM 7721 O O . GLY A 1 965 ? 20.892 -8.892 -7.422 1.00 92.88 965 GLY A O 1
ATOM 7722 N N . PHE A 1 966 ? 19.438 -7.242 -7.858 1.00 96.62 966 PHE A N 1
ATOM 7723 C CA . PHE A 1 966 ? 18.445 -8.120 -8.476 1.00 96.62 966 PHE A CA 1
ATOM 7724 C C . PHE A 1 966 ? 18.923 -8.552 -9.873 1.00 96.62 966 PHE A C 1
ATOM 7726 O O . PHE A 1 966 ? 19.521 -7.760 -10.611 1.00 96.62 966 PHE A O 1
ATOM 7733 N N . VAL A 1 967 ? 18.655 -9.809 -10.231 1.00 96.31 967 VAL A N 1
ATOM 7734 C CA . VAL A 1 967 ? 18.997 -10.374 -11.548 1.00 96.31 967 VAL A CA 1
ATOM 7735 C C . VAL A 1 967 ? 17.859 -10.087 -12.511 1.00 96.31 967 VAL A C 1
ATOM 7737 O O . VAL A 1 967 ? 16.713 -10.373 -12.180 1.00 96.31 967 VAL A O 1
ATOM 7740 N N . MET A 1 968 ? 18.159 -9.610 -13.715 1.00 95.25 968 MET A N 1
ATOM 7741 C CA . MET A 1 968 ? 17.212 -9.620 -14.828 1.00 95.25 968 MET A CA 1
ATOM 7742 C C . MET A 1 968 ? 17.615 -10.735 -15.800 1.00 95.25 968 MET A C 1
ATOM 7744 O O . MET A 1 968 ? 18.731 -10.729 -16.330 1.00 95.25 968 MET A O 1
ATOM 7748 N N . SER A 1 969 ? 16.738 -11.715 -16.019 1.00 95.44 969 SER A N 1
ATOM 7749 C CA . SER A 1 969 ? 16.961 -12.827 -16.961 1.00 95.44 969 SER A CA 1
ATOM 7750 C C . SER A 1 969 ? 15.632 -13.343 -17.524 1.00 95.44 969 SER A C 1
ATOM 7752 O O . SER A 1 969 ? 14.616 -12.681 -17.351 1.00 95.44 969 SER A O 1
ATOM 7754 N N . ARG A 1 970 ? 15.622 -14.453 -18.274 1.00 94.25 970 ARG A N 1
ATOM 7755 C CA . ARG A 1 970 ? 14.413 -14.986 -18.940 1.00 94.25 970 ARG A CA 1
ATOM 7756 C C . ARG A 1 970 ? 13.269 -15.243 -17.955 1.00 94.25 970 ARG A C 1
ATOM 7758 O O . ARG A 1 970 ? 13.518 -15.737 -16.855 1.00 94.25 970 ARG A O 1
ATOM 7765 N N . VAL A 1 971 ? 12.030 -14.966 -18.372 1.00 94.50 971 VAL A N 1
ATOM 7766 C CA . VAL A 1 971 ? 10.828 -15.228 -17.561 1.00 94.50 971 VAL A CA 1
ATOM 7767 C C . VAL A 1 971 ? 10.785 -16.688 -17.087 1.00 94.50 971 VAL A C 1
ATOM 7769 O O . VAL A 1 971 ? 10.921 -17.609 -17.885 1.00 94.50 971 VAL A O 1
ATOM 7772 N N . GLY A 1 972 ? 10.644 -16.903 -15.778 1.00 94.25 972 GLY A N 1
ATOM 7773 C CA . GLY A 1 972 ? 10.754 -18.217 -15.136 1.00 94.25 972 GLY A CA 1
ATOM 7774 C C . GLY A 1 972 ? 12.070 -18.439 -14.379 1.00 94.25 972 GLY A C 1
ATOM 7775 O O . GLY A 1 972 ? 12.139 -19.349 -13.550 1.00 94.25 972 GLY A O 1
ATOM 7776 N N . THR A 1 973 ? 13.081 -17.580 -14.569 1.00 97.00 973 THR A N 1
ATOM 7777 C CA . THR A 1 973 ? 14.324 -17.615 -13.778 1.00 97.00 973 THR A CA 1
ATOM 7778 C C . THR A 1 973 ? 14.032 -17.398 -12.291 1.00 97.00 973 THR A C 1
ATOM 7780 O O . THR A 1 973 ? 14.546 -18.133 -11.448 1.00 97.00 973 THR A O 1
ATOM 7783 N N . SER A 1 974 ? 13.151 -16.451 -11.960 1.00 96.75 974 SER A N 1
ATOM 7784 C CA . SER A 1 974 ? 12.710 -16.188 -10.584 1.00 96.75 974 SER A CA 1
ATOM 7785 C C . SER A 1 974 ? 12.051 -17.404 -9.926 1.00 96.75 974 SER A C 1
ATOM 7787 O O . SER A 1 974 ? 12.331 -17.698 -8.762 1.00 96.75 974 SER A O 1
ATOM 7789 N N . LEU A 1 975 ? 11.243 -18.159 -10.679 1.00 97.00 975 LEU A N 1
ATOM 7790 C CA . LEU A 1 975 ? 10.587 -19.376 -10.201 1.00 97.00 975 LEU A CA 1
ATOM 7791 C C . LEU A 1 975 ? 11.595 -20.511 -9.969 1.00 97.00 975 LEU A C 1
ATOM 7793 O O . LEU A 1 975 ? 11.515 -21.179 -8.938 1.00 97.00 975 LEU A O 1
ATOM 7797 N N . LEU A 1 976 ? 12.577 -20.701 -10.861 1.00 97.19 976 LEU A N 1
ATOM 7798 C CA . LEU A 1 976 ? 13.655 -21.669 -10.622 1.00 97.19 976 LEU A CA 1
ATOM 7799 C C . LEU A 1 976 ? 14.466 -21.298 -9.371 1.00 97.19 976 LEU A C 1
ATOM 7801 O O . LEU A 1 976 ? 14.706 -22.163 -8.531 1.00 97.19 976 LEU A O 1
ATOM 7805 N N . CYS A 1 977 ? 14.839 -20.025 -9.208 1.00 97.81 977 CYS A N 1
ATOM 7806 C CA . CYS A 1 977 ? 15.566 -19.549 -8.028 1.00 97.81 977 CYS A CA 1
ATOM 7807 C C . CYS A 1 977 ? 14.768 -19.760 -6.730 1.00 97.81 977 CYS A C 1
ATOM 7809 O O . CYS A 1 977 ? 15.329 -20.206 -5.731 1.00 97.81 977 CYS A O 1
ATOM 7811 N N . LEU A 1 978 ? 13.456 -19.495 -6.745 1.00 97.62 978 LEU A N 1
ATOM 7812 C CA . LEU A 1 978 ? 12.571 -19.709 -5.596 1.00 97.62 978 LEU A CA 1
ATOM 7813 C C . LEU A 1 978 ? 12.473 -21.195 -5.211 1.00 97.62 978 LEU A C 1
ATOM 7815 O O . LEU A 1 978 ? 12.560 -21.532 -4.031 1.00 97.62 978 LEU A O 1
ATOM 7819 N N . MET A 1 979 ? 12.342 -22.083 -6.200 1.00 97.38 979 MET A N 1
ATOM 7820 C CA . MET A 1 979 ? 12.287 -23.533 -5.977 1.00 97.38 979 MET A CA 1
ATOM 7821 C C . MET A 1 979 ? 13.635 -24.092 -5.507 1.00 97.38 979 MET A C 1
ATOM 7823 O O . MET A 1 979 ? 13.680 -24.877 -4.562 1.00 97.38 979 MET A O 1
ATOM 7827 N N . ALA A 1 980 ? 14.749 -23.639 -6.087 1.00 97.44 980 ALA A N 1
ATOM 7828 C CA . ALA A 1 980 ? 16.088 -23.984 -5.614 1.00 97.44 980 ALA A CA 1
ATOM 7829 C C . ALA A 1 980 ? 16.281 -23.572 -4.145 1.00 97.44 980 ALA A C 1
ATOM 7831 O O . ALA A 1 980 ? 16.694 -24.385 -3.316 1.00 97.44 980 ALA A O 1
ATOM 7832 N N . LYS A 1 981 ? 15.870 -22.343 -3.799 1.00 96.69 981 LYS A N 1
ATOM 7833 C CA . LYS A 1 981 ? 15.922 -21.813 -2.433 1.00 96.69 981 LYS A CA 1
ATOM 7834 C C . LYS A 1 981 ? 15.111 -22.659 -1.447 1.00 96.69 981 LYS A C 1
ATOM 7836 O O . LYS A 1 981 ? 15.621 -22.937 -0.364 1.00 96.69 981 LYS A O 1
ATOM 7841 N N . SER A 1 982 ? 13.901 -23.108 -1.802 1.00 96.94 982 SER A N 1
ATOM 7842 C CA . SER A 1 982 ? 13.073 -23.933 -0.902 1.00 96.94 982 SER A CA 1
ATOM 7843 C C . SER A 1 982 ? 13.658 -25.321 -0.614 1.00 96.94 982 SER A C 1
ATOM 7845 O O . SER A 1 982 ? 13.386 -25.881 0.444 1.00 96.94 982 SER A O 1
ATOM 7847 N N . TYR A 1 983 ? 14.497 -25.852 -1.510 1.00 96.50 983 TYR A N 1
ATOM 7848 C CA . TYR A 1 983 ? 15.249 -27.096 -1.299 1.00 96.50 983 TYR A CA 1
ATOM 7849 C C . TYR A 1 983 ? 16.703 -26.859 -0.830 1.00 96.50 983 TYR A C 1
ATOM 7851 O O . TYR A 1 983 ? 17.476 -27.807 -0.734 1.00 96.50 983 TYR A O 1
ATOM 7859 N N . ASN A 1 984 ? 17.068 -25.619 -0.473 1.00 97.00 984 ASN A N 1
ATOM 7860 C CA . ASN A 1 984 ? 18.409 -25.193 -0.032 1.00 97.00 984 ASN A CA 1
ATOM 7861 C C . ASN A 1 984 ? 19.538 -25.385 -1.070 1.00 97.00 984 ASN A C 1
ATOM 7863 O O . ASN A 1 984 ? 20.714 -25.437 -0.710 1.00 97.00 984 ASN A O 1
ATOM 7867 N N . ILE A 1 985 ? 19.196 -25.452 -2.357 1.00 98.19 985 ILE A N 1
ATOM 7868 C CA . ILE A 1 985 ? 20.150 -25.641 -3.456 1.00 98.19 985 ILE A CA 1
ATOM 7869 C C . ILE A 1 985 ? 20.785 -24.288 -3.825 1.00 98.19 985 ILE A C 1
ATOM 7871 O O . ILE A 1 985 ? 20.057 -23.311 -4.028 1.00 98.19 985 ILE A O 1
ATOM 7875 N N . PRO A 1 986 ? 22.126 -24.192 -3.923 1.00 97.75 986 PRO A N 1
ATOM 7876 C CA . PRO A 1 986 ? 22.806 -22.941 -4.227 1.00 97.75 986 PRO A CA 1
ATOM 7877 C C . PRO A 1 986 ? 22.577 -22.497 -5.677 1.00 97.75 986 PRO A C 1
ATOM 7879 O O . PRO A 1 986 ? 22.694 -23.282 -6.619 1.00 97.75 986 PRO A O 1
ATOM 7882 N N . VAL A 1 987 ? 22.309 -21.202 -5.844 1.00 98.44 987 VAL A N 1
ATOM 7883 C CA . VAL A 1 987 ? 22.051 -20.543 -7.130 1.00 98.44 987 VAL A CA 1
ATOM 7884 C C . VAL A 1 987 ? 23.257 -19.680 -7.503 1.00 98.44 987 VAL A C 1
ATOM 7886 O O . VAL A 1 987 ? 23.526 -18.659 -6.863 1.00 98.44 987 VAL A O 1
ATOM 7889 N N . LEU A 1 988 ? 23.982 -20.098 -8.541 1.00 98.38 988 LEU A N 1
ATOM 7890 C CA . LEU A 1 988 ? 25.147 -19.414 -9.093 1.00 98.38 988 LEU A CA 1
ATOM 7891 C C . LEU A 1 988 ? 24.743 -18.698 -10.387 1.00 98.38 988 LEU A C 1
ATOM 7893 O O . LEU A 1 988 ? 24.304 -19.332 -11.351 1.00 98.38 988 LEU A O 1
ATOM 7897 N N . VAL A 1 989 ? 24.909 -17.375 -10.417 1.00 98.19 989 VAL A N 1
ATOM 7898 C CA . VAL A 1 989 ? 24.600 -16.555 -11.597 1.00 98.19 989 VAL A CA 1
ATOM 7899 C C . VAL A 1 989 ? 25.897 -16.069 -12.233 1.00 98.19 989 VAL A C 1
ATOM 7901 O O . VAL A 1 989 ? 26.674 -15.348 -11.613 1.00 98.19 989 VAL A O 1
ATOM 7904 N N . PHE A 1 990 ? 26.120 -16.447 -13.484 1.00 97.75 990 PHE A N 1
ATOM 7905 C CA . PHE A 1 990 ? 27.294 -16.091 -14.272 1.00 97.75 990 PHE A CA 1
ATOM 7906 C C . PHE A 1 990 ? 26.970 -14.850 -15.106 1.00 97.75 990 PHE A C 1
ATOM 7908 O O . PHE A 1 990 ? 26.006 -14.846 -15.881 1.00 97.75 990 PHE A O 1
ATOM 7915 N N . CYS A 1 991 ? 27.731 -13.773 -14.894 1.00 96.50 991 CYS A N 1
ATOM 7916 C CA . CYS A 1 991 ? 27.505 -12.500 -15.568 1.00 96.50 991 CYS A CA 1
ATOM 7917 C C . CYS A 1 991 ? 28.780 -11.658 -15.659 1.00 96.50 991 CYS A C 1
ATOM 7919 O O . CYS A 1 991 ? 29.462 -11.388 -14.674 1.00 96.50 991 CYS A O 1
ATOM 7921 N N . GLU A 1 992 ? 29.022 -11.178 -16.865 1.00 96.50 992 GLU A N 1
ATOM 7922 C CA . GLU A 1 992 ? 30.007 -10.190 -17.262 1.00 96.50 992 GLU A CA 1
ATOM 7923 C C . GLU A 1 992 ? 29.604 -8.828 -16.692 1.00 96.50 992 GLU A C 1
ATOM 7925 O O . GLU A 1 992 ? 28.444 -8.409 -16.811 1.00 96.50 992 GLU A O 1
ATOM 7930 N N . SER A 1 993 ? 30.556 -8.103 -16.104 1.00 95.00 993 SER A N 1
ATOM 7931 C CA . SER A 1 993 ? 30.271 -6.809 -15.467 1.00 95.00 993 SER A CA 1
ATOM 7932 C C . SER A 1 993 ? 29.661 -5.764 -16.415 1.00 95.00 993 SER A C 1
ATOM 7934 O O . SER A 1 993 ? 28.907 -4.896 -15.978 1.00 95.00 993 SER A O 1
ATOM 7936 N N . HIS A 1 994 ? 29.914 -5.870 -17.727 1.00 94.12 994 HIS A N 1
ATOM 7937 C CA . HIS A 1 994 ? 29.391 -4.940 -18.733 1.00 94.12 994 HIS A CA 1
ATOM 7938 C C . HIS A 1 994 ? 27.853 -4.952 -18.840 1.00 94.12 994 HIS A C 1
ATOM 7940 O O . HIS A 1 994 ? 27.273 -4.030 -19.415 1.00 94.12 994 HIS A O 1
ATOM 7946 N N . LYS A 1 995 ? 27.183 -5.966 -18.274 1.00 95.38 995 LYS A N 1
ATOM 7947 C CA . LYS A 1 995 ? 25.717 -6.077 -18.187 1.00 95.38 995 LYS A CA 1
ATOM 7948 C C . LYS A 1 995 ? 25.139 -5.544 -16.871 1.00 95.38 995 LYS A C 1
ATOM 7950 O O . LYS A 1 995 ? 23.960 -5.760 -16.584 1.00 95.38 995 LYS A O 1
ATOM 7955 N N . PHE A 1 996 ? 25.940 -4.894 -16.031 1.00 95.50 996 PHE A N 1
ATOM 7956 C CA . PHE A 1 996 ? 25.443 -4.271 -14.807 1.00 95.50 996 PHE A CA 1
ATOM 7957 C C . PHE A 1 996 ? 24.807 -2.918 -15.150 1.00 95.50 996 PHE A C 1
ATOM 7959 O O . PHE A 1 996 ? 25.347 -2.146 -15.939 1.00 95.50 996 PHE A O 1
ATOM 7966 N N . SER A 1 997 ? 23.644 -2.624 -14.577 1.00 90.88 997 SER A N 1
ATOM 7967 C CA . SER A 1 997 ? 22.900 -1.389 -14.814 1.00 90.88 997 SER A CA 1
ATOM 7968 C C . SER A 1 997 ? 22.774 -0.587 -13.530 1.00 90.88 997 SER A C 1
ATOM 7970 O O . SER A 1 997 ? 22.428 -1.128 -12.482 1.00 90.88 997 SER A O 1
ATOM 7972 N N . GLU A 1 998 ? 22.959 0.730 -13.633 1.00 88.75 998 GLU A N 1
ATOM 7973 C CA . GLU A 1 998 ? 22.653 1.669 -12.547 1.00 88.75 998 GLU A CA 1
ATOM 7974 C C . GLU A 1 998 ? 21.176 1.625 -12.126 1.00 88.75 998 GLU A C 1
ATOM 7976 O O . GLU A 1 998 ? 20.839 1.979 -10.994 1.00 88.75 998 GLU A O 1
ATOM 7981 N N . ARG A 1 999 ? 20.293 1.184 -13.031 1.00 88.25 999 ARG A N 1
ATOM 7982 C CA . ARG A 1 999 ? 18.847 1.110 -12.819 1.00 88.25 999 ARG A CA 1
ATOM 7983 C C . ARG A 1 999 ? 18.499 0.232 -11.612 1.00 88.25 999 ARG A C 1
ATOM 7985 O O . ARG A 1 999 ? 19.116 -0.800 -11.358 1.00 88.25 999 ARG A O 1
ATOM 7992 N N . VAL 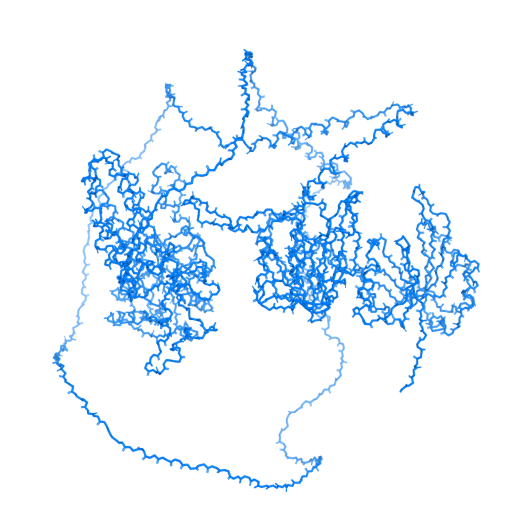A 1 1000 ? 17.445 0.633 -10.906 1.00 89.12 1000 VAL A N 1
ATOM 7993 C CA . VAL A 1 1000 ? 16.793 -0.145 -9.847 1.00 89.12 1000 VAL A CA 1
ATOM 7994 C C . VAL A 1 1000 ? 15.379 -0.471 -10.305 1.00 89.12 1000 VAL A C 1
ATOM 7996 O O . VAL A 1 1000 ? 14.677 0.397 -10.821 1.00 89.12 1000 VAL A O 1
ATOM 7999 N N . GLN A 1 1001 ? 14.978 -1.722 -10.110 1.00 88.75 1001 GLN A N 1
ATOM 8000 C CA . GLN A 1 1001 ? 13.652 -2.242 -10.420 1.00 88.75 1001 GLN A CA 1
ATOM 8001 C C . GLN A 1 1001 ? 13.343 -3.375 -9.431 1.00 88.75 1001 GLN A C 1
ATOM 8003 O O . GLN A 1 1001 ? 14.244 -4.114 -9.025 1.00 88.75 1001 GLN A O 1
ATOM 8008 N N . THR A 1 1002 ? 12.091 -3.455 -8.987 1.00 90.00 1002 THR A N 1
ATOM 8009 C CA . THR A 1 1002 ? 11.643 -4.317 -7.873 1.00 90.00 1002 THR A CA 1
ATOM 8010 C C . THR A 1 1002 ? 10.660 -5.408 -8.288 1.00 90.00 1002 THR A C 1
ATOM 8012 O O . THR A 1 1002 ? 10.369 -6.301 -7.503 1.00 90.00 1002 THR A O 1
ATOM 8015 N N . ASP A 1 1003 ? 10.157 -5.321 -9.512 1.00 91.81 1003 ASP A N 1
ATOM 8016 C CA . ASP A 1 1003 ? 9.074 -6.109 -10.089 1.00 91.81 1003 ASP A CA 1
ATOM 8017 C C . ASP A 1 1003 ? 9.394 -6.430 -11.560 1.00 91.81 1003 ASP A C 1
ATOM 8019 O O . ASP A 1 1003 ? 10.336 -5.882 -12.136 1.00 91.81 1003 ASP A O 1
ATOM 8023 N N . SER A 1 1004 ? 8.597 -7.291 -12.194 1.00 90.31 1004 SER A N 1
ATOM 8024 C CA . SER A 1 1004 ? 8.788 -7.685 -13.603 1.00 90.31 1004 SER A CA 1
ATOM 8025 C C . SER A 1 1004 ? 7.856 -6.942 -14.577 1.00 90.31 1004 SER A C 1
ATOM 8027 O O . SER A 1 1004 ? 7.652 -7.402 -15.702 1.00 90.31 1004 SER A O 1
ATOM 8029 N N . PHE A 1 1005 ? 7.261 -5.818 -14.155 1.00 87.00 1005 PHE A N 1
ATOM 8030 C CA . PHE A 1 1005 ? 6.171 -5.140 -14.868 1.00 87.00 1005 PHE A CA 1
ATOM 8031 C C . PHE A 1 1005 ? 6.576 -3.745 -15.366 1.00 87.00 1005 PHE A C 1
ATOM 8033 O O . PHE A 1 1005 ? 6.400 -3.433 -16.543 1.00 87.00 1005 PHE A O 1
ATOM 8040 N N . VAL A 1 1006 ? 7.174 -2.912 -14.503 1.00 84.62 1006 VAL A N 1
ATOM 8041 C CA . VAL A 1 1006 ? 7.540 -1.509 -14.794 1.00 84.62 1006 VAL A CA 1
ATOM 8042 C C . VAL A 1 1006 ? 8.511 -1.398 -15.976 1.00 84.62 1006 VAL A C 1
ATOM 8044 O O . VAL A 1 1006 ? 8.459 -0.426 -16.734 1.00 84.62 1006 VAL A O 1
ATOM 8047 N N . VAL A 1 1007 ? 9.369 -2.404 -16.177 1.00 84.25 1007 VAL A N 1
ATOM 8048 C CA . VAL A 1 1007 ? 10.148 -2.563 -17.410 1.00 84.25 1007 VAL A CA 1
ATOM 8049 C C . VAL A 1 1007 ? 10.219 -4.031 -17.815 1.00 84.25 1007 VAL A C 1
ATOM 8051 O O . VAL A 1 1007 ? 10.726 -4.855 -17.057 1.00 84.25 1007 VAL A O 1
ATOM 8054 N N . ASN A 1 1008 ? 9.790 -4.338 -19.037 1.00 86.31 1008 ASN A N 1
ATOM 8055 C CA . ASN A 1 1008 ? 10.003 -5.632 -19.678 1.00 86.31 1008 ASN A CA 1
ATOM 8056 C C . ASN A 1 1008 ? 10.104 -5.463 -21.209 1.00 86.31 1008 ASN A C 1
ATOM 8058 O O . ASN A 1 1008 ? 9.906 -4.362 -21.727 1.00 86.31 1008 ASN A O 1
ATOM 8062 N N . GLU A 1 1009 ? 10.418 -6.544 -21.920 1.00 82.88 1009 GLU A N 1
ATOM 8063 C CA . GLU A 1 1009 ? 10.306 -6.672 -23.382 1.00 82.88 1009 GLU A CA 1
ATOM 8064 C C . GLU A 1 1009 ? 9.097 -7.597 -23.640 1.00 82.88 1009 GLU A C 1
ATOM 8066 O O . GLU A 1 1009 ? 8.965 -8.627 -22.972 1.00 82.88 1009 GLU A O 1
ATOM 8071 N N . LEU A 1 1010 ? 8.182 -7.209 -24.536 1.00 80.56 1010 LEU A N 1
ATOM 8072 C CA . LEU A 1 1010 ? 7.038 -8.038 -24.943 1.00 80.56 1010 LEU A CA 1
ATOM 8073 C C . LEU A 1 1010 ? 7.379 -8.788 -26.234 1.00 80.56 1010 LEU A C 1
ATOM 8075 O O . LEU A 1 1010 ? 7.870 -8.182 -27.186 1.00 80.56 1010 LEU A O 1
ATOM 8079 N N . CYS A 1 1011 ? 7.098 -10.085 -26.279 1.00 78.56 1011 CYS A N 1
ATOM 8080 C CA . CYS A 1 1011 ? 7.096 -10.878 -27.507 1.00 78.56 1011 CYS A CA 1
ATOM 8081 C C . CYS A 1 1011 ? 5.690 -10.928 -28.123 1.00 78.56 1011 CYS A C 1
ATOM 8083 O O . CYS A 1 1011 ? 4.711 -10.489 -27.517 1.00 78.56 1011 CYS A O 1
ATOM 8085 N N . ASP A 1 1012 ? 5.598 -11.467 -29.338 1.00 77.31 1012 ASP A N 1
ATOM 8086 C CA . ASP A 1 1012 ? 4.336 -11.585 -30.065 1.00 77.31 1012 ASP A CA 1
ATOM 8087 C C . ASP A 1 1012 ? 3.360 -12.525 -29.309 1.00 77.31 1012 ASP A C 1
ATOM 8089 O O . ASP A 1 1012 ? 3.736 -13.654 -28.966 1.00 77.31 1012 ASP A O 1
ATOM 8093 N N . PRO A 1 1013 ? 2.122 -12.092 -28.999 1.00 80.12 1013 PRO A N 1
ATOM 8094 C CA . PRO A 1 1013 ? 1.110 -12.927 -28.353 1.00 80.12 1013 PRO A CA 1
ATOM 8095 C C . PRO A 1 1013 ? 0.695 -14.153 -29.182 1.00 80.12 1013 PRO A C 1
ATOM 8097 O O . PRO A 1 1013 ? 0.304 -15.164 -28.593 1.00 80.12 1013 PRO A O 1
ATOM 8100 N N . GLU A 1 1014 ? 0.824 -14.120 -30.513 1.00 79.81 1014 GLU A N 1
ATOM 8101 C CA . GLU A 1 1014 ? 0.505 -15.258 -31.386 1.00 79.81 1014 GLU A CA 1
ATOM 8102 C C . GLU A 1 1014 ? 1.395 -16.478 -31.098 1.00 79.81 1014 GLU A C 1
ATOM 8104 O O . GLU A 1 1014 ? 0.943 -17.615 -31.238 1.00 79.81 1014 GLU A O 1
ATOM 8109 N N . GLU A 1 1015 ? 2.625 -16.291 -30.593 1.00 81.94 1015 GLU A N 1
ATOM 8110 C CA . GLU A 1 1015 ? 3.496 -17.406 -30.177 1.00 81.94 1015 GLU A CA 1
ATOM 8111 C C . GLU A 1 1015 ? 2.838 -18.298 -29.100 1.00 81.94 1015 GLU A C 1
ATOM 8113 O O . GLU A 1 1015 ? 3.147 -19.488 -28.992 1.00 81.94 1015 GLU A O 1
ATOM 8118 N N . LEU A 1 1016 ? 1.899 -17.757 -28.312 1.00 84.50 1016 LEU A N 1
ATOM 8119 C CA . LEU A 1 1016 ? 1.155 -18.511 -27.300 1.00 84.50 1016 LEU A CA 1
ATOM 8120 C C . LEU A 1 1016 ? 0.007 -19.339 -27.896 1.00 84.50 1016 LEU A C 1
ATOM 8122 O O . LEU A 1 1016 ? -0.326 -20.382 -27.318 1.00 84.50 1016 LEU A O 1
ATOM 8126 N N . VAL A 1 1017 ? -0.553 -18.918 -29.038 1.00 82.25 1017 VAL A N 1
ATOM 8127 C CA . VAL A 1 1017 ? -1.686 -19.561 -29.732 1.00 82.25 1017 VAL A CA 1
ATOM 8128 C C . VAL A 1 1017 ? -1.288 -20.921 -30.306 1.00 82.25 1017 VAL A C 1
ATOM 8130 O O . VAL A 1 1017 ? -2.057 -21.877 -30.199 1.00 82.25 1017 VAL A O 1
ATOM 8133 N N . TYR A 1 1018 ? -0.080 -21.035 -30.869 1.00 68.94 1018 TYR A N 1
ATOM 8134 C CA . TYR A 1 1018 ? 0.396 -22.269 -31.499 1.00 68.94 1018 TYR A CA 1
ATOM 8135 C C . TYR A 1 1018 ? 0.654 -23.384 -30.470 1.00 68.94 1018 TYR A C 1
ATOM 8137 O O . TYR A 1 1018 ? 1.676 -23.416 -29.775 1.00 68.94 1018 TYR A O 1
ATOM 8145 N N . LEU A 1 1019 ? -0.286 -24.333 -30.404 1.00 59.78 1019 LEU A N 1
ATOM 8146 C CA . LEU A 1 1019 ? -0.258 -25.516 -29.537 1.00 59.78 1019 LEU A CA 1
ATOM 8147 C C . LEU A 1 1019 ? -0.298 -26.816 -30.361 1.00 59.78 1019 LEU A C 1
ATOM 8149 O O . LEU A 1 1019 ? -1.295 -27.535 -30.400 1.00 59.78 1019 LEU A O 1
ATOM 8153 N N . SER A 1 1020 ? 0.842 -27.128 -30.989 1.00 57.00 1020 SER A N 1
ATOM 8154 C CA . SER A 1 1020 ? 1.255 -28.478 -31.429 1.00 57.00 1020 SER A CA 1
ATOM 8155 C C . SER A 1 1020 ? 0.173 -29.345 -32.106 1.00 57.00 1020 SER A C 1
ATOM 8157 O O . SER A 1 1020 ? -0.439 -30.203 -31.465 1.00 57.00 1020 SER A O 1
ATOM 8159 N N . ASN A 1 1021 ? -0.006 -29.173 -33.421 1.00 52.53 1021 ASN A N 1
ATOM 8160 C CA . ASN A 1 1021 ? -0.794 -30.033 -34.327 1.00 52.53 1021 ASN A CA 1
ATOM 8161 C C . ASN A 1 1021 ? -2.270 -30.299 -33.946 1.00 52.53 1021 ASN A C 1
ATOM 8163 O O . ASN A 1 1021 ? -2.916 -31.148 -34.561 1.00 52.53 1021 ASN A O 1
ATOM 8167 N N . ARG A 1 1022 ? -2.829 -29.585 -32.966 1.00 56.75 1022 ARG A N 1
ATOM 8168 C CA . ARG A 1 1022 ? -4.256 -29.625 -32.611 1.00 56.75 1022 ARG A CA 1
ATOM 8169 C C . ARG A 1 1022 ? -4.971 -28.382 -33.155 1.00 56.75 1022 ARG A C 1
ATOM 8171 O O . ARG A 1 1022 ? -4.308 -27.382 -33.424 1.00 56.75 1022 ARG A O 1
ATOM 8178 N N . PRO A 1 1023 ? -6.308 -28.402 -33.317 1.00 57.94 1023 PRO A N 1
ATOM 8179 C CA . PRO A 1 1023 ? -7.057 -27.184 -33.616 1.00 57.94 1023 PRO A CA 1
ATOM 8180 C C . PRO A 1 1023 ? -6.833 -26.152 -32.499 1.00 57.94 1023 PRO A C 1
ATOM 8182 O O . PRO A 1 1023 ? -7.234 -26.364 -31.354 1.00 57.94 1023 PRO A O 1
ATOM 8185 N N . ASN A 1 1024 ? -6.164 -25.047 -32.836 1.00 68.19 1024 ASN A N 1
ATOM 8186 C CA . ASN A 1 1024 ? -5.853 -23.956 -31.915 1.00 68.19 1024 ASN A CA 1
ATOM 8187 C C . ASN A 1 1024 ? -7.153 -23.311 -31.397 1.00 68.19 1024 ASN A C 1
ATOM 8189 O O . ASN A 1 1024 ? -7.782 -22.514 -32.092 1.00 68.19 1024 ASN A O 1
ATOM 8193 N N . LEU A 1 1025 ? -7.523 -23.600 -30.147 1.00 77.88 1025 LEU A N 1
ATOM 8194 C CA . LEU A 1 1025 ? -8.703 -23.015 -29.486 1.00 77.88 1025 LEU A CA 1
ATOM 8195 C C . LEU A 1 1025 ? -8.575 -21.501 -29.219 1.00 77.88 1025 LEU A C 1
ATOM 8197 O O . LEU A 1 1025 ? -9.558 -20.862 -28.864 1.00 77.88 1025 LEU A O 1
ATOM 8201 N N . LEU A 1 1026 ? -7.371 -20.942 -29.384 1.00 82.06 1026 LEU A N 1
ATOM 8202 C CA . LEU A 1 1026 ? -7.065 -19.512 -29.259 1.00 82.06 1026 LEU A CA 1
ATOM 8203 C C . LEU A 1 1026 ? -6.920 -18.807 -30.624 1.00 82.06 1026 LEU A C 1
ATOM 8205 O O . LEU A 1 1026 ? -6.533 -17.641 -30.669 1.00 82.06 1026 LEU A O 1
ATOM 8209 N N . ASN A 1 1027 ? -7.227 -19.478 -31.743 1.00 79.00 1027 ASN A N 1
ATOM 8210 C CA . ASN A 1 1027 ? -7.345 -18.788 -33.031 1.00 79.00 1027 ASN A CA 1
ATOM 8211 C C . ASN A 1 1027 ? -8.415 -17.688 -32.933 1.00 79.00 1027 ASN A C 1
ATOM 8213 O O . ASN A 1 1027 ? -9.464 -17.883 -32.320 1.00 79.00 1027 ASN A O 1
ATOM 8217 N N . ASN A 1 1028 ? -8.161 -16.545 -33.574 1.00 77.81 1028 ASN A N 1
ATOM 8218 C CA . ASN A 1 1028 ? -9.029 -15.363 -33.542 1.00 77.81 1028 ASN A CA 1
ATOM 8219 C C . ASN A 1 1028 ? -9.276 -14.800 -32.123 1.00 77.81 1028 ASN A C 1
ATOM 8221 O O . ASN A 1 1028 ? -10.314 -14.182 -31.894 1.00 77.81 1028 ASN A O 1
ATOM 8225 N N . TRP A 1 1029 ? -8.345 -14.971 -31.171 1.00 83.25 1029 TRP A N 1
ATOM 8226 C CA . TRP A 1 1029 ? -8.493 -14.453 -29.799 1.00 83.25 1029 TRP A CA 1
ATOM 8227 C C . TRP A 1 1029 ? -8.831 -12.949 -29.749 1.00 83.25 1029 TRP A C 1
ATOM 8229 O O . TRP A 1 1029 ? -9.684 -12.558 -28.957 1.00 83.25 1029 TRP A O 1
ATOM 8239 N N . HIS A 1 1030 ? -8.289 -12.149 -30.679 1.00 79.50 1030 HIS A N 1
ATOM 8240 C CA . HIS A 1 1030 ? -8.632 -10.732 -30.924 1.00 79.50 1030 HIS A CA 1
ATOM 8241 C C . HIS A 1 1030 ? -10.140 -10.438 -31.053 1.00 79.50 1030 HIS A C 1
ATOM 8243 O O . HIS A 1 1030 ? -10.582 -9.323 -30.797 1.00 79.50 1030 HIS A O 1
ATOM 8249 N N . SER A 1 1031 ? -10.956 -11.416 -31.466 1.00 82.62 1031 SER A N 1
ATOM 8250 C CA . SER A 1 1031 ? -12.417 -11.261 -31.577 1.00 82.62 1031 SER A CA 1
ATOM 8251 C C . SER A 1 1031 ? -13.137 -11.249 -30.221 1.00 82.62 1031 SER A C 1
ATOM 8253 O O . SER A 1 1031 ? -14.300 -10.848 -30.144 1.00 82.62 1031 SER A O 1
ATOM 8255 N N . PHE A 1 1032 ? -12.473 -11.677 -29.145 1.00 81.88 1032 PHE A N 1
ATOM 8256 C CA . PHE A 1 1032 ? -13.052 -11.811 -27.812 1.00 81.88 1032 PHE A CA 1
ATOM 8257 C C . PHE A 1 1032 ? -12.537 -10.696 -26.893 1.00 81.88 1032 PHE A C 1
ATOM 8259 O O . PHE A 1 1032 ? -11.489 -10.826 -26.274 1.00 81.88 1032 PHE A O 1
ATOM 8266 N N . LYS A 1 1033 ? -13.319 -9.619 -26.730 1.00 80.31 1033 LYS A N 1
ATOM 8267 C CA . LYS A 1 1033 ? -12.960 -8.418 -25.933 1.00 80.31 1033 LYS A CA 1
ATOM 8268 C C . LYS A 1 1033 ? -12.605 -8.653 -24.451 1.00 80.31 1033 LYS A C 1
ATOM 8270 O O . LYS A 1 1033 ? -12.239 -7.707 -23.767 1.00 80.31 1033 LYS A O 1
ATOM 8275 N N . SER A 1 1034 ? -12.765 -9.872 -23.939 1.00 85.19 1034 SER A N 1
ATOM 8276 C CA . SER A 1 1034 ? -12.419 -10.283 -22.571 1.00 85.19 1034 SER A CA 1
ATOM 8277 C C . SER A 1 1034 ? -11.252 -11.280 -22.513 1.00 85.19 1034 SER A C 1
ATOM 8279 O O . SER A 1 1034 ? -11.052 -11.924 -21.483 1.00 85.19 1034 SER A O 1
ATOM 8281 N N . LEU A 1 1035 ? -10.541 -11.484 -23.625 1.00 82.75 1035 LEU A N 1
ATOM 8282 C CA . LEU A 1 1035 ? -9.419 -12.407 -23.761 1.00 82.75 1035 LEU A CA 1
ATOM 8283 C C . LEU A 1 1035 ? -8.207 -11.640 -24.287 1.00 82.75 1035 LEU A C 1
ATOM 8285 O O . LEU A 1 1035 ? -8.234 -11.083 -25.379 1.00 82.75 1035 LEU A O 1
ATOM 8289 N N . HIS A 1 1036 ? -7.124 -11.667 -23.520 1.00 83.94 1036 HIS A N 1
ATOM 8290 C CA . HIS A 1 1036 ? -5.870 -11.017 -23.877 1.00 83.94 1036 HIS A CA 1
ATOM 8291 C C . HIS A 1 1036 ? -4.726 -12.006 -23.667 1.00 83.94 1036 HIS A C 1
ATOM 8293 O O . HIS A 1 1036 ? -4.671 -12.686 -22.639 1.00 83.94 1036 HIS A O 1
ATOM 8299 N N . LEU A 1 1037 ? -3.816 -12.093 -24.634 1.00 85.38 1037 LEU A N 1
ATOM 8300 C CA . LEU A 1 1037 ? -2.614 -12.918 -24.544 1.00 85.38 1037 LEU A CA 1
ATOM 8301 C C . LEU A 1 1037 ? -1.404 -12.037 -24.205 1.00 85.38 1037 LEU A C 1
ATOM 8303 O O . LEU A 1 1037 ? -1.283 -10.918 -24.697 1.00 85.38 1037 LEU A O 1
ATOM 8307 N N . LEU A 1 1038 ? -0.515 -12.535 -23.341 1.00 87.31 1038 LEU A N 1
ATOM 8308 C CA . LEU A 1 1038 ? 0.604 -11.772 -22.781 1.00 87.31 1038 LEU A CA 1
ATOM 8309 C C . LEU A 1 1038 ? 1.879 -12.622 -22.759 1.00 87.31 1038 LEU A C 1
ATOM 8311 O O . LEU A 1 1038 ? 1.943 -13.631 -22.058 1.00 87.31 1038 LEU A O 1
ATOM 8315 N N . ASN A 1 1039 ? 2.900 -12.187 -23.495 1.00 86.69 1039 ASN A N 1
ATOM 8316 C CA . ASN A 1 1039 ? 4.164 -12.899 -23.688 1.00 86.69 1039 ASN A CA 1
ATOM 8317 C C . ASN A 1 1039 ? 5.333 -12.001 -23.229 1.00 86.69 1039 ASN A C 1
ATOM 8319 O O . ASN A 1 1039 ? 5.803 -11.148 -23.979 1.00 86.69 1039 ASN A O 1
ATOM 8323 N N . LEU A 1 1040 ? 5.754 -12.129 -21.965 1.00 89.94 1040 LEU A N 1
ATOM 8324 C CA . LEU A 1 1040 ? 6.865 -11.361 -21.374 1.00 89.94 1040 LEU A CA 1
ATOM 8325 C C . LEU A 1 1040 ? 8.196 -12.090 -21.592 1.00 89.94 1040 LEU A C 1
ATOM 8327 O O . LEU A 1 1040 ? 8.261 -13.301 -21.414 1.00 89.94 1040 LEU A O 1
ATOM 8331 N N . VAL A 1 1041 ? 9.272 -11.366 -21.907 1.00 88.31 1041 VAL A N 1
ATOM 8332 C CA . VAL A 1 1041 ? 10.584 -11.986 -22.179 1.00 88.31 1041 VAL A CA 1
ATOM 8333 C C . VAL A 1 1041 ? 11.422 -12.199 -20.912 1.00 88.31 1041 VAL A C 1
ATOM 8335 O O . VAL A 1 1041 ? 12.145 -13.197 -20.816 1.00 88.31 1041 VAL A O 1
ATOM 8338 N N . TYR A 1 1042 ? 11.354 -11.282 -19.941 1.00 92.94 1042 TYR A N 1
ATOM 8339 C CA . TYR A 1 1042 ? 12.199 -11.303 -18.741 1.00 92.94 1042 TYR A CA 1
ATOM 8340 C C . TYR A 1 1042 ? 11.400 -11.419 -17.442 1.00 92.94 1042 TYR A C 1
ATOM 8342 O O . TYR A 1 1042 ? 10.228 -11.051 -17.373 1.00 92.94 1042 TYR A O 1
ATOM 8350 N N . ASP A 1 1043 ? 12.075 -11.857 -16.384 1.00 94.69 1043 ASP A N 1
ATOM 8351 C CA . ASP A 1 1043 ? 11.695 -11.558 -15.008 1.00 94.69 1043 ASP A CA 1
ATOM 8352 C C . ASP A 1 1043 ? 12.853 -10.918 -14.229 1.00 94.69 1043 ASP A C 1
ATOM 8354 O O . ASP A 1 1043 ? 14.000 -10.852 -14.691 1.00 94.69 1043 ASP A O 1
ATOM 8358 N N . VAL A 1 1044 ? 12.511 -10.387 -13.056 1.00 95.19 1044 VAL A N 1
ATOM 8359 C CA . VAL A 1 1044 ? 13.448 -9.801 -12.101 1.00 95.19 1044 VAL A CA 1
ATOM 8360 C C . VAL A 1 1044 ? 13.464 -10.661 -10.838 1.00 95.19 1044 VAL A C 1
ATOM 8362 O O . VAL A 1 1044 ? 12.488 -10.719 -10.093 1.00 95.19 1044 VAL A O 1
ATOM 8365 N N . THR A 1 1045 ? 14.589 -11.330 -10.595 1.00 96.88 1045 THR A N 1
ATOM 8366 C CA . THR A 1 1045 ? 14.802 -12.225 -9.452 1.00 96.88 1045 THR A CA 1
ATOM 8367 C C . THR A 1 1045 ? 15.406 -11.458 -8.262 1.00 96.88 1045 THR A C 1
ATOM 8369 O O . THR A 1 1045 ? 16.486 -10.871 -8.414 1.00 96.88 1045 THR A O 1
ATOM 8372 N N . PRO A 1 1046 ? 14.778 -11.489 -7.068 1.00 96.88 1046 PRO A N 1
ATOM 8373 C CA . PRO A 1 1046 ? 15.334 -10.913 -5.845 1.00 96.88 1046 PRO A CA 1
ATOM 8374 C C . PRO A 1 1046 ? 16.703 -11.486 -5.459 1.00 96.88 1046 PRO A C 1
ATOM 8376 O O . PRO A 1 1046 ? 16.947 -12.691 -5.537 1.00 96.88 1046 PRO A O 1
ATOM 8379 N N . SER A 1 1047 ? 17.589 -10.617 -4.970 1.00 95.38 1047 SER A N 1
ATOM 8380 C CA . SER A 1 1047 ? 18.977 -10.955 -4.622 1.00 95.38 1047 SER A CA 1
ATOM 8381 C C . SER A 1 1047 ? 19.118 -11.993 -3.502 1.00 95.38 1047 SER A C 1
ATOM 8383 O O . SER A 1 1047 ? 20.130 -12.682 -3.445 1.00 95.38 1047 SER A O 1
ATOM 8385 N N . GLU A 1 1048 ? 18.106 -12.151 -2.649 1.00 96.19 1048 GLU A N 1
ATOM 8386 C CA . GLU A 1 1048 ? 18.049 -13.150 -1.570 1.00 96.19 1048 GLU A CA 1
ATOM 8387 C C . GLU A 1 1048 ? 17.876 -14.601 -2.058 1.00 96.19 1048 GLU A C 1
ATOM 8389 O O . GLU A 1 1048 ? 18.202 -15.542 -1.326 1.00 96.19 1048 GLU A O 1
ATOM 8394 N N . LEU A 1 1049 ? 17.384 -14.796 -3.287 1.00 97.12 1049 LEU A N 1
ATOM 8395 C CA . LEU A 1 1049 ? 17.247 -16.114 -3.917 1.00 97.12 1049 LEU A CA 1
ATOM 8396 C C . LEU A 1 1049 ? 18.542 -16.569 -4.611 1.00 97.12 1049 LEU A C 1
ATOM 8398 O O . LEU A 1 1049 ? 18.656 -17.731 -4.990 1.00 97.12 1049 LEU A O 1
ATOM 8402 N N . VAL A 1 1050 ? 19.522 -15.673 -4.755 1.00 97.44 1050 VAL A N 1
ATOM 8403 C CA . VAL A 1 1050 ? 20.813 -15.932 -5.403 1.00 97.44 1050 VAL A CA 1
ATOM 8404 C C . VAL A 1 1050 ? 21.892 -16.142 -4.345 1.00 97.44 1050 VAL A C 1
ATOM 8406 O O . VAL A 1 1050 ? 21.987 -15.386 -3.381 1.00 97.44 1050 VAL A O 1
ATOM 8409 N N . THR A 1 1051 ? 22.731 -17.163 -4.518 1.00 97.19 1051 THR A N 1
ATOM 8410 C CA . THR A 1 1051 ? 23.825 -17.459 -3.582 1.00 97.19 1051 THR A CA 1
ATOM 8411 C C . THR A 1 1051 ? 25.061 -16.618 -3.885 1.00 97.19 1051 THR A C 1
ATOM 8413 O O . THR A 1 1051 ? 25.665 -16.068 -2.966 1.00 97.19 1051 THR A O 1
ATOM 8416 N N . VAL A 1 1052 ? 25.450 -16.511 -5.160 1.00 96.56 1052 VAL A N 1
ATOM 8417 C CA . VAL A 1 1052 ? 26.644 -15.761 -5.581 1.00 96.56 1052 VAL A CA 1
ATOM 8418 C C . VAL A 1 1052 ? 26.575 -15.364 -7.059 1.00 96.56 1052 VAL A C 1
ATOM 8420 O O . VAL A 1 1052 ? 26.001 -16.081 -7.882 1.00 96.56 1052 VAL A O 1
ATOM 8423 N N . VAL A 1 1053 ? 27.193 -14.230 -7.395 1.00 96.94 1053 VAL A N 1
ATOM 8424 C CA . VAL A 1 1053 ? 27.414 -13.770 -8.771 1.00 96.94 1053 VAL A CA 1
ATOM 8425 C C . VAL A 1 1053 ? 28.862 -14.056 -9.157 1.00 96.94 1053 VAL A C 1
ATOM 8427 O O . VAL A 1 1053 ? 29.782 -13.622 -8.465 1.00 96.94 1053 VAL A O 1
ATOM 8430 N N . VAL A 1 1054 ? 29.091 -14.773 -10.254 1.00 97.31 1054 VAL A N 1
ATOM 8431 C CA . VAL A 1 1054 ? 30.436 -15.068 -10.766 1.00 97.31 1054 VAL A CA 1
ATOM 8432 C C . VAL A 1 1054 ? 30.738 -14.145 -11.943 1.00 97.31 1054 VAL A C 1
ATOM 8434 O O . VAL A 1 1054 ? 30.032 -14.154 -12.951 1.00 97.31 1054 VAL A O 1
ATOM 8437 N N . THR A 1 1055 ? 31.798 -13.354 -11.780 1.00 96.00 1055 THR A N 1
ATOM 8438 C CA . THR A 1 1055 ? 32.232 -12.287 -12.693 1.00 96.00 1055 THR A CA 1
ATOM 8439 C C . THR A 1 1055 ? 33.709 -12.449 -13.063 1.00 96.00 1055 THR A C 1
ATOM 8441 O O . THR A 1 1055 ? 34.481 -13.149 -12.390 1.00 96.00 1055 THR A O 1
ATOM 8444 N N . GLU A 1 1056 ? 34.152 -11.726 -14.090 1.00 94.50 1056 GLU A N 1
ATOM 8445 C CA . GLU A 1 1056 ? 35.562 -11.659 -14.474 1.00 94.50 1056 GLU A CA 1
ATOM 8446 C C . GLU A 1 1056 ? 36.445 -11.045 -13.373 1.00 94.50 1056 GLU A C 1
ATOM 8448 O O . GLU A 1 1056 ? 37.633 -11.358 -13.296 1.00 94.50 1056 GLU A O 1
ATOM 8453 N N . LEU A 1 1057 ? 35.856 -10.286 -12.438 1.00 92.38 1057 LEU A N 1
ATOM 8454 C CA . LEU A 1 1057 ? 36.517 -9.794 -11.224 1.00 92.38 1057 LEU A CA 1
ATOM 8455 C C . LEU A 1 1057 ? 36.606 -10.893 -10.154 1.00 92.38 1057 LEU A C 1
ATOM 8457 O O . LEU A 1 1057 ? 37.692 -11.243 -9.699 1.00 92.38 1057 LEU A O 1
ATOM 8461 N N . GLY A 1 1058 ? 35.497 -11.566 -9.843 1.00 92.31 1058 GLY A N 1
ATOM 8462 C CA . GLY A 1 1058 ? 35.461 -12.662 -8.871 1.00 92.31 1058 GLY A CA 1
ATOM 8463 C C . GLY A 1 1058 ? 34.065 -13.226 -8.615 1.00 92.31 1058 GLY A C 1
ATOM 8464 O O . GLY A 1 1058 ? 33.080 -12.799 -9.220 1.00 92.31 1058 GLY A O 1
ATOM 8465 N N . ALA A 1 1059 ? 33.988 -14.175 -7.685 1.00 94.56 1059 ALA A N 1
ATOM 8466 C CA . ALA A 1 1059 ? 32.734 -14.568 -7.056 1.00 94.56 1059 ALA A CA 1
ATOM 8467 C C . ALA A 1 1059 ? 32.365 -13.505 -6.003 1.00 94.56 1059 ALA A C 1
ATOM 8469 O O . ALA A 1 1059 ? 33.091 -13.329 -5.026 1.00 94.56 1059 ALA A O 1
ATOM 8470 N N . ILE A 1 1060 ? 31.279 -12.764 -6.229 1.00 95.38 1060 ILE A N 1
ATOM 8471 C CA . ILE A 1 1060 ? 30.850 -11.619 -5.412 1.00 95.38 1060 ILE A CA 1
ATOM 8472 C C . ILE A 1 1060 ? 29.379 -11.766 -4.987 1.00 95.38 1060 ILE A C 1
ATOM 8474 O O . ILE A 1 1060 ? 28.585 -12.368 -5.715 1.00 95.38 1060 ILE A O 1
ATOM 8478 N N . PRO A 1 1061 ? 28.965 -11.220 -3.830 1.00 95.94 1061 PRO A N 1
ATOM 8479 C CA . PRO A 1 1061 ? 27.555 -11.180 -3.464 1.00 95.94 1061 PRO A CA 1
ATOM 8480 C C . PRO A 1 1061 ? 26.800 -10.153 -4.320 1.00 95.94 1061 PRO A C 1
ATOM 8482 O O . PRO A 1 1061 ? 27.357 -9.146 -4.760 1.00 95.94 1061 PRO A O 1
ATOM 8485 N N . CYS A 1 1062 ? 25.493 -10.354 -4.488 1.00 93.94 1062 CYS A N 1
ATOM 8486 C CA . CYS A 1 1062 ? 24.611 -9.456 -5.244 1.00 93.94 1062 CYS A CA 1
ATOM 8487 C C . CYS A 1 1062 ? 24.632 -7.996 -4.741 1.00 93.94 1062 CYS A C 1
ATOM 8489 O O . CYS A 1 1062 ? 24.414 -7.064 -5.510 1.00 93.94 1062 CYS A O 1
ATOM 8491 N N . SER A 1 1063 ? 24.942 -7.767 -3.463 1.00 92.81 1063 SER A N 1
ATOM 8492 C CA . SER A 1 1063 ? 25.106 -6.428 -2.877 1.00 92.81 1063 SER A CA 1
ATOM 8493 C C . SER A 1 1063 ? 26.357 -5.672 -3.360 1.00 92.81 1063 SER A C 1
ATOM 8495 O O . SER A 1 1063 ? 26.436 -4.456 -3.179 1.00 92.81 1063 SER A O 1
ATOM 8497 N N . SER A 1 1064 ? 27.318 -6.345 -4.004 1.00 94.12 1064 SER A N 1
ATOM 8498 C CA . SER A 1 1064 ? 28.545 -5.733 -4.537 1.00 94.12 1064 SER A CA 1
ATOM 8499 C C . SER A 1 1064 ? 28.403 -5.162 -5.955 1.00 94.12 1064 SER A C 1
ATOM 8501 O O . SER A 1 1064 ? 29.294 -4.434 -6.391 1.00 94.12 1064 SER A O 1
ATOM 8503 N N . ILE A 1 1065 ? 27.294 -5.410 -6.664 1.00 92.88 1065 ILE A N 1
ATOM 8504 C CA . ILE A 1 1065 ? 27.019 -4.851 -8.006 1.00 92.88 1065 ILE A CA 1
ATOM 8505 C C . ILE A 1 1065 ? 27.231 -3.315 -8.076 1.00 92.88 1065 ILE A C 1
ATOM 8507 O O . ILE A 1 1065 ? 28.027 -2.867 -8.907 1.00 92.88 1065 ILE A O 1
ATOM 8511 N N . PRO A 1 1066 ? 26.648 -2.480 -7.183 1.00 91.25 1066 PRO A N 1
ATOM 8512 C CA . PRO A 1 1066 ? 26.893 -1.030 -7.170 1.00 91.25 1066 PRO A CA 1
ATOM 8513 C C . PRO A 1 1066 ? 28.287 -0.623 -6.651 1.00 91.25 1066 PRO A C 1
ATOM 8515 O O . PRO A 1 1066 ? 28.630 0.562 -6.653 1.00 91.25 1066 PRO A O 1
ATOM 8518 N N . VAL A 1 1067 ? 29.115 -1.560 -6.177 1.00 91.38 1067 VAL A N 1
ATOM 8519 C CA . VAL A 1 1067 ? 30.549 -1.316 -5.937 1.00 91.38 1067 VAL A CA 1
ATOM 8520 C C . VAL A 1 1067 ? 31.314 -1.465 -7.252 1.00 91.38 1067 VAL A C 1
ATOM 8522 O O . VAL A 1 1067 ? 32.059 -0.557 -7.613 1.00 91.38 1067 VAL A O 1
ATOM 8525 N N . VAL A 1 1068 ? 31.059 -2.542 -8.007 1.00 90.94 1068 VAL A N 1
ATOM 8526 C CA . VAL A 1 1068 ? 31.681 -2.786 -9.321 1.00 90.94 1068 VAL A CA 1
ATOM 8527 C C . VAL A 1 1068 ? 31.391 -1.643 -10.296 1.00 90.94 1068 VAL A C 1
ATOM 8529 O O . VAL A 1 1068 ? 32.331 -1.103 -10.876 1.00 90.94 1068 VAL A O 1
ATOM 8532 N N . LEU A 1 1069 ? 30.130 -1.203 -10.404 1.00 88.94 1069 LEU A N 1
ATOM 8533 C CA . LEU A 1 1069 ? 29.749 -0.066 -11.256 1.00 88.94 1069 LEU A CA 1
ATOM 8534 C C . LEU A 1 1069 ? 30.569 1.201 -10.944 1.00 88.94 1069 LEU A C 1
ATOM 8536 O O . LEU A 1 1069 ? 31.114 1.824 -11.853 1.00 88.94 1069 LEU A O 1
ATOM 8540 N N . ARG A 1 1070 ? 30.736 1.547 -9.660 1.00 86.31 1070 ARG A N 1
ATOM 8541 C CA . ARG A 1 1070 ? 31.515 2.729 -9.247 1.00 86.31 1070 ARG A CA 1
ATOM 8542 C C . ARG A 1 1070 ? 33.010 2.596 -9.532 1.00 86.31 1070 ARG A C 1
ATOM 8544 O O . ARG A 1 1070 ? 33.629 3.581 -9.922 1.00 86.31 1070 ARG A O 1
ATOM 8551 N N . VAL A 1 1071 ? 33.590 1.403 -9.370 1.00 85.62 1071 VAL A N 1
ATOM 8552 C CA . VAL A 1 1071 ? 34.998 1.154 -9.734 1.00 85.62 1071 VAL A CA 1
ATOM 8553 C C . VAL A 1 1071 ? 35.200 1.363 -11.237 1.00 85.62 1071 VAL A C 1
ATOM 8555 O O . VAL A 1 1071 ? 36.124 2.065 -11.638 1.00 85.62 1071 VAL A O 1
ATOM 8558 N N . GLN A 1 1072 ? 34.292 0.843 -12.067 1.00 78.94 1072 GLN A N 1
ATOM 8559 C CA . GLN A 1 1072 ? 34.368 0.985 -13.524 1.00 78.94 1072 GLN A CA 1
ATOM 8560 C C . GLN A 1 1072 ? 34.193 2.429 -14.003 1.00 78.94 1072 GLN A C 1
ATOM 8562 O O . GLN A 1 1072 ? 34.898 2.858 -14.914 1.00 78.94 1072 GLN A O 1
ATOM 8567 N N . GLN A 1 1073 ? 33.311 3.195 -13.359 1.00 72.25 1073 GLN A N 1
ATOM 8568 C CA . GLN A 1 1073 ? 33.142 4.628 -13.622 1.00 72.25 1073 GLN A CA 1
ATOM 8569 C C . GLN A 1 1073 ? 34.376 5.440 -13.209 1.00 72.25 1073 GLN A C 1
ATOM 8571 O O . GLN A 1 1073 ? 34.784 6.342 -13.938 1.00 72.25 1073 GLN A O 1
ATOM 8576 N N . GLY A 1 1074 ? 35.016 5.089 -12.086 1.00 58.19 1074 GLY A N 1
ATOM 8577 C CA . GLY A 1 1074 ? 36.290 5.681 -11.668 1.00 58.19 1074 GLY A CA 1
ATOM 8578 C C . GLY A 1 1074 ? 37.409 5.443 -12.687 1.00 58.19 1074 GLY A C 1
ATOM 8579 O O . GLY A 1 1074 ? 38.151 6.367 -13.012 1.00 58.19 1074 GLY A O 1
ATOM 8580 N N . SER A 1 1075 ? 37.482 4.241 -13.271 1.00 54.12 1075 SER A N 1
ATOM 8581 C CA . SER A 1 1075 ? 38.431 3.924 -14.350 1.00 54.12 1075 SER A CA 1
ATOM 8582 C C . SER A 1 1075 ? 38.171 4.669 -15.668 1.00 54.12 1075 SER A C 1
ATOM 8584 O O . SER A 1 1075 ? 39.076 4.721 -16.494 1.00 54.12 1075 SER A O 1
ATOM 8586 N N . GLN A 1 1076 ? 36.979 5.243 -15.878 1.00 48.62 1076 GLN A N 1
ATOM 8587 C CA . GLN A 1 1076 ? 36.661 6.067 -17.058 1.00 48.62 1076 GLN A CA 1
ATOM 8588 C C . GLN A 1 1076 ? 36.742 7.583 -16.783 1.00 48.62 1076 GLN A C 1
ATOM 8590 O O . GLN A 1 1076 ? 36.609 8.370 -17.711 1.00 48.62 1076 GLN A O 1
ATOM 8595 N N . ASN A 1 1077 ? 37.027 8.015 -15.547 1.00 42.47 1077 ASN A N 1
ATOM 8596 C CA . ASN A 1 1077 ? 37.272 9.424 -15.202 1.00 42.47 1077 ASN A CA 1
ATOM 8597 C C . ASN A 1 1077 ? 38.628 9.595 -14.479 1.00 42.47 1077 ASN A C 1
ATOM 8599 O O . ASN A 1 1077 ? 38.665 9.633 -13.240 1.00 42.47 1077 ASN A O 1
ATOM 8603 N N . PRO A 1 1078 ? 39.747 9.750 -15.223 1.00 34.84 1078 PRO A N 1
ATOM 8604 C CA . PRO A 1 1078 ? 41.103 9.865 -14.661 1.00 34.84 1078 PRO A CA 1
ATOM 8605 C C . PRO A 1 1078 ? 41.305 11.033 -13.680 1.00 34.84 1078 PRO A C 1
ATOM 8607 O O . PRO A 1 1078 ? 42.205 11.013 -12.846 1.00 34.84 1078 PRO A O 1
ATOM 8610 N N . SER A 1 1079 ? 40.440 12.048 -13.731 1.00 35.25 1079 SER A N 1
ATOM 8611 C CA . SER A 1 1079 ? 40.416 13.184 -12.799 1.00 35.25 1079 SER A CA 1
ATOM 8612 C C . SER A 1 1079 ? 40.013 12.817 -11.358 1.00 35.25 1079 SER A C 1
ATOM 8614 O O . SER A 1 1079 ? 40.110 13.658 -10.465 1.00 35.25 1079 SER A O 1
ATOM 8616 N N . SER A 1 1080 ? 39.569 11.578 -11.108 1.00 33.09 1080 SER A N 1
ATOM 8617 C CA . SER A 1 1080 ? 39.051 11.119 -9.806 1.00 33.09 1080 SER A CA 1
ATOM 8618 C C . SER A 1 1080 ? 39.969 10.153 -9.034 1.00 33.09 1080 SER A C 1
ATOM 8620 O O . SER A 1 1080 ? 39.668 9.787 -7.896 1.00 33.09 1080 SER A O 1
ATOM 8622 N N . THR A 1 1081 ? 41.093 9.728 -9.622 1.00 27.61 1081 THR A N 1
ATOM 8623 C CA . THR A 1 1081 ? 41.796 8.483 -9.245 1.00 27.61 1081 THR A CA 1
ATOM 8624 C C . THR A 1 1081 ? 42.585 8.531 -7.918 1.00 27.61 1081 THR A C 1
ATOM 8626 O O . THR A 1 1081 ? 43.117 7.518 -7.472 1.00 27.61 1081 THR A O 1
ATOM 8629 N N . THR A 1 1082 ? 42.633 9.662 -7.208 1.00 28.70 1082 THR A N 1
ATOM 8630 C CA . THR A 1 1082 ? 43.504 9.876 -6.028 1.00 28.70 1082 THR A CA 1
ATOM 8631 C C . THR A 1 1082 ? 43.078 9.157 -4.730 1.00 28.70 1082 THR A C 1
ATOM 8633 O O . THR A 1 1082 ? 43.658 9.426 -3.677 1.00 28.70 1082 THR A O 1
ATOM 8636 N N . LYS A 1 1083 ? 42.041 8.299 -4.737 1.00 34.97 1083 LYS A N 1
ATOM 8637 C CA . LYS A 1 1083 ? 41.465 7.692 -3.509 1.00 34.97 1083 LYS A CA 1
ATOM 8638 C C . LYS A 1 1083 ? 41.032 6.217 -3.598 1.00 34.97 1083 LYS A C 1
ATOM 8640 O O . LYS A 1 1083 ? 40.237 5.781 -2.768 1.00 34.97 1083 LYS A O 1
ATOM 8645 N N . ILE A 1 1084 ? 41.558 5.425 -4.537 1.00 34.44 1084 ILE A N 1
ATOM 8646 C CA . ILE A 1 1084 ? 41.286 3.972 -4.599 1.00 34.44 1084 ILE A CA 1
ATOM 8647 C C . ILE A 1 1084 ? 42.604 3.185 -4.613 1.00 34.44 1084 ILE A C 1
ATOM 8649 O O . ILE A 1 1084 ? 43.114 2.815 -5.663 1.00 34.44 1084 ILE A O 1
ATOM 8653 N N . SER A 1 1085 ? 43.165 2.946 -3.423 1.00 23.48 1085 SER A N 1
ATOM 8654 C CA . SER A 1 1085 ? 44.384 2.138 -3.232 1.00 23.48 1085 SER A CA 1
ATOM 8655 C C . SER A 1 1085 ? 44.401 1.359 -1.902 1.00 23.48 1085 SER A C 1
ATOM 8657 O O . SER A 1 1085 ? 45.472 1.081 -1.373 1.00 23.48 1085 SER A O 1
ATOM 8659 N N . ASN A 1 1086 ? 43.227 1.103 -1.312 1.00 29.94 1086 ASN A N 1
ATOM 8660 C CA . ASN A 1 1086 ? 43.035 0.361 -0.055 1.00 29.94 1086 ASN A CA 1
ATOM 8661 C C . ASN A 1 1086 ? 41.616 -0.251 -0.027 1.00 29.94 1086 ASN A C 1
ATOM 8663 O O . ASN A 1 1086 ? 40.740 0.236 0.691 1.00 29.94 1086 ASN A O 1
ATOM 8667 N N . ILE A 1 1087 ? 41.394 -1.276 -0.856 1.00 29.39 1087 ILE A N 1
ATOM 8668 C CA . ILE A 1 1087 ? 40.305 -2.269 -0.767 1.00 29.39 1087 ILE A CA 1
ATOM 8669 C C . ILE A 1 1087 ? 40.932 -3.619 -1.118 1.00 29.39 1087 ILE A C 1
ATOM 8671 O O . ILE A 1 1087 ? 41.676 -3.630 -2.123 1.00 29.39 1087 ILE A O 1
#

Solvent-accessible surface area (backbone atoms only — not comparable to full-atom values): 66333 Å² total; per-residue (Å²): 134,85,85,78,83,74,71,68,44,50,29,34,38,36,40,48,99,58,65,52,57,43,46,64,54,37,50,53,30,46,37,53,70,67,76,49,76,76,48,64,62,72,87,83,75,59,64,84,53,47,63,45,52,32,35,34,79,45,74,65,60,51,50,59,46,27,73,68,38,64,48,37,50,30,36,24,43,48,74,34,74,31,62,45,67,74,52,37,46,54,47,41,44,66,52,63,57,92,76,36,55,89,76,19,38,68,91,41,32,27,37,78,45,73,48,56,42,68,36,90,77,53,70,71,55,46,49,47,65,60,68,75,50,54,50,73,60,50,45,62,52,34,44,82,29,92,69,90,38,84,35,44,35,38,40,39,42,38,29,53,75,63,95,86,64,94,63,31,80,54,66,61,36,37,40,32,26,39,61,74,49,67,23,47,50,63,52,38,65,68,61,23,69,90,74,47,81,39,65,46,92,66,47,54,58,36,57,61,22,39,46,47,25,35,59,22,61,50,30,65,88,34,38,36,37,14,67,44,28,54,36,34,38,48,45,49,38,25,28,72,38,55,10,33,24,35,31,20,26,75,50,58,42,50,56,69,36,66,41,78,48,65,51,88,93,44,83,68,60,61,99,69,34,28,49,63,42,47,20,46,76,72,72,37,41,90,32,58,72,53,73,43,78,38,55,68,82,53,79,70,85,57,89,66,63,45,70,23,40,18,35,50,41,61,64,59,71,38,73,89,49,76,27,59,37,66,56,77,93,73,79,86,81,93,68,102,78,77,98,72,82,71,69,54,71,38,81,45,51,70,74,52,57,50,30,36,47,48,43,44,45,41,45,30,30,26,83,72,13,20,44,26,36,57,44,83,40,49,62,88,76,65,54,79,53,50,53,69,46,35,95,27,49,43,85,74,46,79,21,67,45,75,77,51,96,55,34,31,33,31,44,38,32,30,32,27,80,42,86,69,56,58,45,95,88,66,46,67,72,63,67,39,47,53,84,42,67,94,52,78,92,50,54,66,46,55,57,55,52,51,69,54,52,62,69,72,61,74,66,66,65,63,60,58,61,63,66,75,66,87,81,89,88,90,82,89,83,69,78,72,59,62,60,54,56,54,54,50,60,63,53,63,71,67,70,76,83,79,82,86,74,88,86,79,89,85,84,87,90,84,86,90,89,80,89,87,90,85,90,84,91,85,87,82,88,86,85,87,90,87,89,88,89,83,89,80,91,87,91,81,89,86,92,86,78,84,88,85,85,86,86,85,86,87,86,88,86,85,84,87,88,85,86,83,87,87,85,91,85,90,90,89,87,86,89,89,90,87,87,90,88,80,88,84,88,83,84,88,81,89,80,87,84,88,87,84,89,86,88,83,85,90,78,83,90,84,68,58,68,68,55,49,57,57,52,50,57,56,52,53,69,69,56,80,79,68,89,82,83,80,88,84,88,86,80,83,86,76,51,80,66,54,60,52,51,51,54,48,53,55,54,49,52,56,49,50,61,52,51,56,67,66,65,76,76,77,86,83,87,80,88,80,89,79,88,89,91,88,87,91,80,92,86,90,87,89,89,85,90,89,84,90,85,91,81,91,87,89,83,89,84,88,85,88,77,93,71,85,78,78,51,84,58,70,58,52,79,76,35,59,47,86,51,78,87,45,46,91,45,59,37,43,49,62,76,79,65,48,66,77,52,51,86,77,55,87,71,93,50,76,59,50,54,57,52,24,54,36,41,59,72,58,74,44,73,48,50,64,56,45,25,53,54,50,49,57,45,52,48,48,51,57,67,74,54,78,72,58,97,90,58,58,54,55,54,57,51,49,53,46,52,51,50,52,48,50,50,36,48,44,54,52,27,55,30,62,67,91,86,70,81,70,51,50,29,36,51,44,52,49,53,52,51,52,53,51,44,72,65,50,63,93,85,56,57,68,70,56,53,41,51,54,53,48,47,51,52,53,49,45,52,48,54,52,42,54,53,18,52,54,42,28,34,58,62,48,50,79,73,65,56,77,74,36,25,38,30,34,64,42,61,41,72,66,52,49,53,33,54,53,53,31,47,76,69,69,50,49,53,35,34,37,43,30,21,52,83,68,80,42,48,17,59,60,41,50,53,55,40,48,76,71,72,44,53,72,46,80,44,50,58,92,51,40,89,68,56,54,80,66,37,62,35,34,51,39,53,51,48,23,36,24,43,75,18,23,39,32,26,53,54,58,50,43,55,52,32,50,53,32,46,76,73,71,31,48,28,39,34,44,43,47,69,55,19,55,37,87,55,74,78,93,55,53,59,94,66,66,51,40,48,55,43,67,55,68,39,71,59,83,100,52,89,49,88,49,64,71,41,87,79,39,94,90,55,82,72,84,37,65,51,42,27,52,25,60,40,88,44,46,65,35,34,34,25,53,89,44,82,40,51,38,82,45,47,56,51,53,54,51,54,56,52,45,74,75,36,78,93,63,61,92,78,81,86,87,129

Nearest PDB structures (foldseek):
  5b04-assembly1_H  TM=9.539E-01  e=1.971E-37  Schizosaccharomyces pombe 972h-
  7d44-assembly1_G  TM=9.587E-01  e=4.229E-36  Homo sapiens
  7kmf-assembly1_E  TM=9.510E-01  e=1.261E-34  Homo sapiens
  7kmf-assembly1_F  TM=9.284E-01  e=1.658E-34  Homo sapiens
  8tqz-assembly1_E  TM=9.785E-01  e=6.059E-28  Homo sapiens

Radius of gyration: 43.61 Å; Cα contacts (8 Å, |Δi|>4): 1480; chains: 1; bounding box: 122×118×114 Å

Sequence (1087 aa):
MMSTCSLTRRFLFHYANEHLDFRLPELKSVVELLGTKISIKNETNEQKNPFLVVELPSEETVKQILNRTMLIRSAYELWAESTTFDELHKNLANLPKKLTDPYTSENSTFKIVVEAFNKKIPPKQKIKRIEDLPWVEMGLKGKIKLKDPDHSFHLFEYYQYEEGMHSAEELECLYFGRLIADGQRDQIRHYRLQNRCFIGNTSMDAGLSFIMANMGHTSKNKVVFDPFVGTGSLLVACAHFDAYVMGADLDYLLLHGKARPSRHNQKERESNESIHSNLIQYGLGHLYLDALVADSSKHGMWQRKEIFDAIITDPPYGIREPAKKIAAHNKKSNSPERVFHIAEKTQYRLTDIFKDLLNFAAKYLTMNGRLVYWFPVCRSDYKEENIPVHPCLKLIANSEQPLSTRVSRRLITMEKVKSYKVNDDGCPLYSASIPVDHYADASFREKYFELNQENSTVPLFILIFFIRSGSVQGWGGLLNINQQLFIARKKEKRRVEVYWFAMDNINPQSPPRAQEQSPPKTGGSGGGGGGGKKKERRKSGRKSETLDDISVSPNSNSPQGQKETSVIGDIKPEKKDDQSHSRQESHVLQDKSNVEPLSMKPSEDQTEDKIQKSKEIQKQVQKTTKDKEGNLQSDPPKSKKELAAERRKKQEAQRAAKQERQRKSQGGDARPAKTTDAVDADTKKKKKKEDSPNVASDEKEKDSKETSEISEKEILETMTPDVELFSHLKLNLTYAPLIKFIPILKFSHPDTVKFGLQCSLGLIRGSNARCVGLLTILERLIKDYITPSDKDLCRDFSELLHEELQKLTFKICLGFLDKCRLSVSMENAFRHLRWHVTNVEPNAPEPEAKEQLLQVISNYITEKINKADEAICLKALEKIEDGDVIAIFSASSIVLQILVKAKQSGKEFSVIVVDSRPQMEGQKMLLNLVNENINCTYVLISAISYTIQKATKVFLGAHGFLSNGFVMSRVGTSLLCLMAKSYNIPVLVFCESHKFSERVQTDSFVVNELCDPEELVYLSNRPNLLNNWHSFKSLHLLNLVYDVTPSELVTVVVTELGAIPCSSIPVVLRVQQGSQNPSSTTKISNI

Foldseek 3Di:
DDDPPQDWFKKKFQFDPPQLLLVVLLLVLQCVLVVFDKDWPPPDDCSPPRITIITGRDLVSVVSSQAQAQGGFFMFRFQDKDQDPVRVQVSLLPGDCVVQVVPQDQAFEEEEEEDEPQADDDPVVRVVVVVVHPCVSSNRNYHYDPPDTPKYKYKYFYFDDDPPDPGGDHTGMITIGITSDTHPNVQLVVLAPVPFQADDLFADRQSVLSSLLSLQSQAAPFEEEEADCQQVNNVLSSLVRNAQYEYEHQDPCRQCLNDADPPPVDGGHDNQHHSLSSCVVVVSNVSYDYYYNDFLLDLPPDPDWARGLEYGYEACLCASDFQWGFDDDDDDDPDPDDPDCPRDTDHHALQSNVQSVVQSCLGHHHAQGKYKYKAKDFPVVDDPLQDKDKPQKDWDRWGWDDPDPGIIIITTMITGNDHWDADPVRHTPITIDRRDHPPPVHGPNVVVVVVVVVVPDDPCVVVVVVVPDDDDDDDPPPPPPVVVVVVVVVVVVVPPPPPPDDDDDDDDDDDDDDDDDDDDDDDDDDDDDDDDDDDDDDDDDDDDDDDDDDDDDDDDDDDDDDDDDDDDDDDDDYYDDDDDDDDDDDDDDDDDDDDDDDDDDDDDPDPVPVVVVVVVVVVVVVPVPPPDDDDDDDDDDDDPVVVVVVVVVVVVVVVVVVVVVVVPPDDDDDDDDDDDDDDDDDDDDDDDDDDDDDDDDDDDDDDDDDPDPPDLPVLLVVWAFPPPLQRVATEFDDDPCLVVCVVVDPAPDCLLVVVLNCVSNVVQPALLSLLLSLLVVVLVCLVPDDDDPVDFCLPVVLVVLVVSVVSSVVSNVVSHDDDDDRQLLNVLSSVQLSVLSNPQDRPDDSVVSSVVSSVSSVCCCVPQPVLWLVLLLVQLLVVAAAAFEEEEEADDPSVLSNLLVNVVVVHHYAYEYEAEDDPGRSVVVVVSCVVSVHHYDYDYLVCCLPCLLSGQAYEYEASAAELQLKGKAFPSPQVNLVSCVVNPHAYEYEDRLSRYDPHDDDWQRVDFHWYDQVSVQDDPPDPRPCVPVVVPPVGGGTGTTITIHHQVSHRWYRTSVGTHRSNCSNVSVVVVVCVVDVVNVPPPDDD

Mean predicted aligned error: 22.17 Å

Organism: Acanthosepion pharaonis (NCBI:txid158019)